Protein AF-A0A1E4RH42-F1 (afdb_monomer)

Organism: NCBI:txid984485

Sequence (750 aa):
MILFRRYRFSLPLAVGLLVLGLIVISQFSGYNQHGLLETFKSAYHQGTGSFMSLSKHQITKNQLIFPYKFPVKKEGLKEYMQKNPKSFNSTELKKPSIVKAKYENINENDVKNNPITDELLKSNFKSHNMSVFHSSKNTNLDLTKCNNIAKTFDQTQINDPVNVQVSLNEMLTKILNQASTDPYLKELSPFFIDELELQLKYNVVDRFWYRLAGSSVWLEQYQVHFMISRILYSPKGTRNSPILSFTYAQIFDKNWKELVNSKLVVPTNNEKSMNDDDNEDSKIFFKTMSFPQVLNIPFWHDYDNIEGKYYGPEDPRLLLTKNSKGYEEPLIIFNAYHRKLSHFDDDVDDHVLMKTEFFRSMFMCWPWQTQSGKENTDGISNAEYDNRIYNKVVELKIKNLPRQKKQKNWTPFISIDQRSKNGFDKTINFIYRWANLEILKCDLIGDTGLCSFTYRLDNNLSPQAQIGPLRGGTQLMNVRSILNSRNDIDLDKIIPPNREVWIGFARAHLDDCGCGNNMYRPNLVIIVKDTVDVEIKELTDKPFKQSKDFYKISHISSSISFDIPIIGWDLMNPKKICVGSNVLIPNGISSWSIESFDQENSKDNWILNDYMTLSLSISDFTVHKIDVKGLLSQILNEKSLFYSPSSNNEKLLNQPTTKVVSDPEKDLSKSLNGYNNDNVVCALEGSTRFCEQYGKDEEKNYEDHSLFYEEELNEELETDIDKYEKQLELLNIEKQVENFPSNNKKKKSK

Nearest PDB structures (foldseek):
  6yfs-assembly1_AA  TM=4.376E-01  e=4.555E-01  Leviviridae sp.
  6yfj-assembly1_AA  TM=3.895E-01  e=1.187E+00  Leviviridae sp.
  6yfb-assembly1_AA  TM=3.091E-01  e=7.655E+00  Leviviridae sp.

pLDDT: mean 82.08, std 18.82, range [26.66, 98.69]

InterPro domains:
  IPR021988 Beta-mannosyltransferase [PF12141] (145-690)

Structure (mmCIF, N/CA/C/O backbone):
data_AF-A0A1E4RH42-F1
#
_entry.id   AF-A0A1E4RH42-F1
#
loop_
_atom_site.group_PDB
_atom_site.id
_atom_site.type_symbol
_atom_site.label_atom_id
_atom_site.label_alt_id
_atom_site.label_comp_id
_atom_site.label_asym_id
_atom_site.label_entity_id
_atom_site.label_seq_id
_atom_site.pdbx_PDB_ins_code
_atom_site.Cartn_x
_atom_site.Cartn_y
_atom_site.Cartn_z
_atom_site.occupancy
_atom_site.B_iso_or_equiv
_atom_site.auth_seq_id
_atom_site.auth_comp_id
_atom_site.auth_asym_id
_atom_site.auth_atom_id
_atom_site.pdbx_PDB_model_num
ATOM 1 N N . MET A 1 1 ? -21.271 -60.096 28.885 1.00 29.30 1 MET A N 1
ATOM 2 C CA . MET A 1 1 ? -21.180 -59.485 30.225 1.00 29.30 1 MET A CA 1
ATOM 3 C C . MET A 1 1 ? -20.702 -58.050 30.027 1.00 29.30 1 MET A C 1
ATOM 5 O O . MET A 1 1 ? -19.559 -57.906 29.634 1.00 29.30 1 MET A O 1
ATOM 9 N N . ILE A 1 2 ? -21.585 -57.052 30.254 1.00 28.62 2 ILE A N 1
ATOM 10 C CA . ILE A 1 2 ? -21.277 -55.616 30.515 1.00 28.62 2 ILE A CA 1
ATOM 11 C C . ILE A 1 2 ? -20.733 -54.811 29.299 1.00 28.62 2 ILE A C 1
ATOM 13 O O . ILE A 1 2 ? -19.771 -55.226 28.683 1.00 28.62 2 ILE A O 1
ATOM 17 N N . LEU A 1 3 ? -21.210 -53.628 28.885 1.00 28.38 3 LEU A N 1
ATOM 18 C CA . LEU A 1 3 ? -22.389 -52.797 29.166 1.00 28.38 3 LEU A CA 1
ATOM 19 C C . LEU A 1 3 ? -22.472 -51.732 28.044 1.00 28.38 3 LEU A C 1
ATOM 21 O O . LEU A 1 3 ? -21.462 -51.146 27.664 1.00 28.38 3 LEU A O 1
ATOM 25 N N . PHE A 1 4 ? -23.682 -51.438 27.571 1.00 30.31 4 PHE A N 1
ATOM 26 C CA . PHE A 1 4 ? -24.021 -50.248 26.783 1.00 30.31 4 PHE A CA 1
ATOM 27 C C . PHE A 1 4 ? -23.728 -48.957 27.571 1.00 30.31 4 PHE A C 1
ATOM 29 O O . PHE A 1 4 ? -24.180 -48.827 28.710 1.00 30.31 4 PHE A O 1
ATOM 36 N N . ARG A 1 5 ? -23.130 -47.931 26.947 1.00 26.66 5 ARG A N 1
ATOM 37 C CA . ARG A 1 5 ? -23.291 -46.543 27.417 1.00 26.66 5 ARG A CA 1
ATOM 38 C C . ARG A 1 5 ? -23.496 -45.566 26.259 1.00 26.66 5 ARG A C 1
ATOM 40 O O . ARG A 1 5 ? -22.656 -45.395 25.388 1.00 26.66 5 ARG A O 1
ATOM 47 N N . ARG A 1 6 ? -24.683 -44.958 26.297 1.00 31.00 6 ARG A N 1
ATOM 48 C CA . ARG A 1 6 ? -25.228 -43.919 25.421 1.00 31.00 6 ARG A CA 1
ATOM 49 C C . ARG A 1 6 ? -24.351 -42.662 25.433 1.00 31.00 6 ARG A C 1
ATOM 51 O O . ARG A 1 6 ? -24.146 -42.099 26.506 1.00 31.00 6 ARG A O 1
ATOM 58 N N . TYR A 1 7 ? -23.992 -42.147 24.259 1.00 30.91 7 TYR A N 1
ATOM 59 C CA . TYR A 1 7 ? -23.709 -40.722 24.079 1.00 30.91 7 TYR A CA 1
ATOM 60 C C . TYR A 1 7 ? -24.998 -40.026 23.633 1.00 30.91 7 TYR A C 1
ATOM 62 O O . TYR A 1 7 ? -25.507 -40.250 22.537 1.00 30.91 7 TYR A O 1
ATOM 70 N N . ARG A 1 8 ? -25.566 -39.211 24.528 1.00 29.80 8 ARG A N 1
ATOM 71 C CA . ARG A 1 8 ? -26.596 -38.227 24.183 1.00 29.80 8 ARG A CA 1
ATOM 72 C C . ARG A 1 8 ? -25.897 -37.092 23.438 1.00 29.80 8 ARG A C 1
ATOM 74 O O . ARG A 1 8 ? -25.190 -36.308 24.063 1.00 29.80 8 ARG A O 1
ATOM 81 N N . PHE A 1 9 ? -26.097 -37.018 22.127 1.00 33.34 9 PHE A N 1
ATOM 82 C CA . PHE A 1 9 ? -25.775 -35.827 21.350 1.00 33.34 9 PHE A CA 1
ATOM 83 C C . PHE A 1 9 ? -26.616 -34.657 21.865 1.00 33.34 9 PHE A C 1
ATOM 85 O O . PHE A 1 9 ? -27.845 -34.727 21.918 1.00 33.34 9 PHE A O 1
ATOM 92 N N . SER A 1 10 ? -25.942 -33.592 22.284 1.00 32.31 10 SER A N 1
ATOM 93 C CA . SER A 1 10 ? -26.569 -32.320 22.588 1.00 32.31 10 SER A CA 1
ATOM 94 C C . SER A 1 10 ? -26.901 -31.628 21.260 1.00 32.31 10 SER A C 1
ATOM 96 O O . SER A 1 10 ? -26.031 -31.242 20.482 1.00 32.31 10 SER A O 1
ATOM 98 N N . LEU A 1 11 ? -28.200 -31.473 21.011 1.00 35.03 11 LEU A N 1
ATOM 99 C CA . LEU A 1 11 ? -28.796 -30.782 19.863 1.00 35.03 11 LEU A CA 1
ATOM 100 C C . LEU A 1 11 ? -28.213 -29.372 19.543 1.00 35.03 11 LEU A C 1
ATOM 102 O O . LEU A 1 11 ? -28.250 -28.999 18.374 1.00 35.03 11 LEU A O 1
ATOM 106 N N . PRO A 1 12 ? -27.612 -28.597 20.480 1.00 37.53 12 PRO A N 1
ATOM 107 C CA . PRO A 1 12 ? -26.986 -27.310 20.150 1.00 37.53 12 PRO A CA 1
ATOM 108 C C . PRO A 1 12 ? -25.688 -27.417 19.331 1.00 37.53 12 PRO A C 1
ATOM 110 O O . PRO A 1 12 ? -25.338 -26.467 18.635 1.00 37.53 12 PRO A O 1
ATOM 113 N N . LEU A 1 13 ? -24.972 -28.551 19.382 1.00 33.78 13 LEU A N 1
ATOM 114 C CA . LEU A 1 13 ? -23.694 -28.722 18.672 1.00 33.78 13 LEU A CA 1
ATOM 115 C C . LEU A 1 13 ? -23.899 -28.913 17.159 1.00 33.78 13 LEU A C 1
ATOM 117 O O . LEU A 1 13 ? -23.107 -28.435 16.351 1.00 33.78 13 LEU A O 1
ATOM 121 N N . ALA A 1 14 ? -24.997 -29.572 16.778 1.00 33.41 14 ALA A N 1
ATOM 122 C CA . ALA A 1 14 ? -25.354 -29.826 15.384 1.00 33.41 14 ALA A CA 1
ATOM 123 C C . ALA A 1 14 ? -25.865 -28.564 14.669 1.00 33.41 14 ALA A C 1
ATOM 125 O O . ALA A 1 14 ? -25.602 -28.384 13.484 1.00 33.41 14 ALA A O 1
ATOM 126 N N . VAL A 1 15 ? -26.537 -27.659 15.392 1.00 40.94 15 VAL A N 1
ATOM 127 C CA . VAL A 1 15 ? -27.036 -26.394 14.826 1.00 40.94 15 VAL A CA 1
ATOM 128 C C . VAL A 1 15 ? -25.885 -25.410 14.575 1.00 40.94 15 VAL A C 1
ATOM 130 O O . VAL A 1 15 ? -25.871 -24.751 13.541 1.00 40.94 15 VAL A O 1
ATOM 133 N N . GLY A 1 16 ? -24.865 -25.372 15.442 1.00 37.72 16 GLY A N 1
ATOM 134 C CA . GLY A 1 16 ? -23.652 -24.573 15.206 1.00 37.72 16 GLY A CA 1
ATOM 135 C C . GLY A 1 16 ? -22.799 -25.072 14.028 1.00 37.72 16 GLY A C 1
ATOM 136 O O . GLY A 1 16 ? -22.280 -24.260 13.265 1.00 37.72 16 GLY A O 1
ATOM 137 N N . LEU A 1 17 ? -22.702 -26.395 13.839 1.00 35.53 17 LEU A N 1
ATOM 138 C CA . LEU A 1 17 ? -21.999 -27.020 12.706 1.00 35.53 17 LEU A CA 1
ATOM 139 C C . LEU A 1 17 ? -22.714 -26.791 11.364 1.00 35.53 17 LEU A C 1
ATOM 141 O O . LEU A 1 17 ? -22.053 -26.564 10.354 1.00 35.53 17 LEU A O 1
ATOM 145 N N . LEU A 1 18 ? -24.051 -26.797 11.357 1.00 33.84 18 LEU A N 1
ATOM 146 C CA . LEU A 1 18 ? -24.849 -26.518 10.160 1.00 33.84 18 LEU A CA 1
ATOM 147 C C . LEU A 1 18 ? -24.766 -25.051 9.731 1.00 33.84 18 LEU A C 1
ATOM 149 O O . LEU A 1 18 ? -24.654 -24.788 8.542 1.00 33.84 18 LEU A O 1
ATOM 153 N N . VAL A 1 19 ? -24.767 -24.098 10.669 1.00 39.12 19 VAL A N 1
ATOM 154 C CA . VAL A 1 19 ? -24.705 -22.664 10.332 1.00 39.12 19 VAL A CA 1
ATOM 155 C C . VAL A 1 19 ? -23.321 -22.267 9.802 1.00 39.12 19 VAL A C 1
ATOM 157 O O . VAL A 1 19 ? -23.244 -21.539 8.819 1.00 39.12 19 VAL A O 1
ATOM 160 N N . LEU A 1 20 ? -22.229 -22.799 10.366 1.00 37.34 20 LEU A N 1
ATOM 161 C CA . LEU A 1 20 ? -20.872 -22.575 9.842 1.00 37.34 20 LEU A CA 1
ATOM 162 C C . LEU A 1 20 ? -20.632 -23.282 8.497 1.00 37.34 20 LEU A C 1
ATOM 164 O O . LEU A 1 20 ? -20.049 -22.681 7.601 1.00 37.34 20 LEU A O 1
ATOM 168 N N . GLY A 1 21 ? -21.120 -24.516 8.324 1.00 34.94 21 GLY A N 1
ATOM 169 C CA . GLY A 1 21 ? -21.019 -25.239 7.050 1.00 34.94 21 GLY A CA 1
ATOM 170 C C . GLY A 1 21 ? -21.856 -24.615 5.926 1.00 34.94 21 GLY A C 1
ATOM 171 O O . GLY A 1 21 ? -21.396 -24.532 4.792 1.00 34.94 21 GLY A O 1
ATOM 172 N N . LEU A 1 22 ? -23.057 -24.108 6.232 1.00 35.12 22 LEU A N 1
ATOM 173 C CA . LEU A 1 22 ? -23.916 -23.431 5.253 1.00 35.12 22 LEU A CA 1
ATOM 174 C C . LEU A 1 22 ? -23.347 -22.082 4.803 1.00 35.12 22 LEU A C 1
ATOM 176 O O . LEU A 1 22 ? -23.507 -21.730 3.637 1.00 35.12 22 LEU A O 1
ATOM 180 N N . ILE A 1 23 ? -22.651 -21.348 5.680 1.00 42.12 23 ILE A N 1
ATOM 181 C CA . ILE A 1 23 ? -21.981 -20.098 5.292 1.00 42.12 23 ILE A CA 1
ATOM 182 C C . ILE A 1 23 ? -20.856 -20.386 4.287 1.00 42.12 23 ILE A C 1
ATOM 184 O O . ILE A 1 23 ? -20.760 -19.671 3.292 1.00 42.12 23 ILE A O 1
ATOM 188 N N . VAL A 1 24 ? -20.089 -21.469 4.476 1.00 39.94 24 VAL A N 1
ATOM 189 C CA . VAL A 1 24 ? -19.055 -21.891 3.513 1.00 39.94 24 VAL A CA 1
ATOM 190 C C . VAL A 1 24 ? -19.671 -22.301 2.171 1.00 39.94 24 VAL A C 1
ATOM 192 O O . VAL A 1 24 ? -19.187 -21.878 1.131 1.00 39.94 24 VAL A O 1
ATOM 195 N N . ILE A 1 25 ? -20.789 -23.035 2.170 1.00 38.06 25 ILE A N 1
ATOM 196 C CA . ILE A 1 25 ? -21.473 -23.447 0.928 1.00 38.06 25 ILE A CA 1
ATOM 197 C C 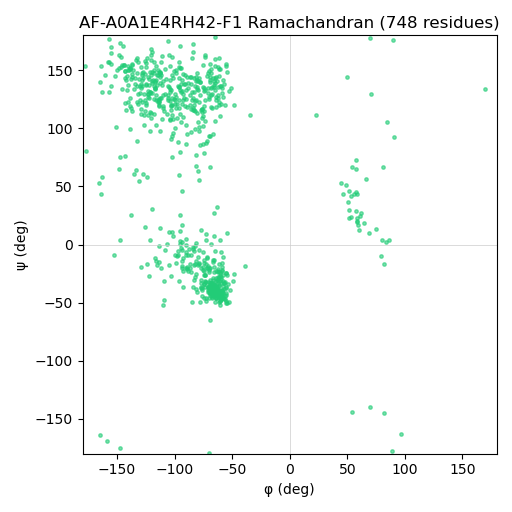. ILE A 1 25 ? -22.110 -22.245 0.199 1.00 38.06 25 ILE A C 1
ATOM 199 O O . ILE A 1 25 ? -22.134 -22.208 -1.031 1.00 38.06 25 ILE A O 1
ATOM 203 N N . SER A 1 26 ? -22.598 -21.232 0.928 1.00 36.53 26 SER A N 1
ATOM 204 C CA . SER A 1 26 ? -23.236 -20.043 0.333 1.00 36.53 26 SER A CA 1
ATOM 205 C C . SER A 1 26 ? -22.271 -19.101 -0.400 1.00 36.53 26 SER A C 1
ATOM 207 O O . SER A 1 26 ? -22.717 -18.326 -1.240 1.00 36.53 26 SER A O 1
ATOM 209 N N . GLN A 1 27 ? -20.963 -19.197 -0.136 1.00 40.00 27 GLN A N 1
ATOM 210 C CA . GLN A 1 27 ? -19.926 -18.396 -0.804 1.00 40.00 27 GLN A CA 1
ATOM 211 C C . GLN A 1 27 ? -19.552 -18.912 -2.207 1.00 40.00 27 GLN A C 1
ATOM 213 O O . GLN A 1 27 ? -18.781 -18.270 -2.913 1.00 40.00 27 GLN A O 1
ATOM 218 N N . PHE A 1 28 ? -20.102 -20.052 -2.645 1.00 46.41 28 PHE A N 1
ATOM 219 C CA . PHE A 1 28 ? -19.679 -20.708 -3.891 1.00 46.41 28 PHE A CA 1
ATOM 220 C C . PHE A 1 28 ? -20.806 -20.993 -4.894 1.00 46.41 28 PHE A C 1
ATOM 222 O O . PHE A 1 28 ? -20.599 -21.725 -5.864 1.00 46.41 28 PHE A O 1
ATOM 229 N N . SER A 1 29 ? -21.992 -20.389 -4.750 1.00 30.72 29 SER A N 1
ATOM 230 C CA . SER A 1 29 ? -23.024 -20.540 -5.782 1.00 30.72 29 SER A CA 1
ATOM 231 C C . SER A 1 29 ? -22.759 -19.629 -6.990 1.00 30.72 29 SER A C 1
ATOM 233 O O . SER A 1 29 ? -23.141 -18.460 -7.003 1.00 30.72 29 SER A O 1
ATOM 235 N N . GLY A 1 30 ? -22.158 -20.210 -8.031 1.00 36.31 30 GLY A N 1
ATOM 236 C CA . GLY A 1 30 ? -22.317 -19.786 -9.424 1.00 36.31 30 GLY A CA 1
ATOM 237 C C . GLY A 1 30 ? -21.468 -18.597 -9.873 1.00 36.31 30 GLY A C 1
ATOM 238 O O . GLY A 1 30 ? -22.016 -17.567 -10.258 1.00 36.31 30 GLY A O 1
ATOM 239 N N . TYR A 1 31 ? -20.142 -18.759 -9.918 1.00 38.66 31 TYR A N 1
ATOM 240 C CA . TYR A 1 31 ? -19.285 -17.894 -10.735 1.00 38.66 31 TYR A CA 1
ATOM 241 C C . TYR A 1 31 ? -18.798 -18.645 -11.976 1.00 38.66 31 TYR A C 1
ATOM 243 O O . TYR A 1 31 ? -18.398 -19.807 -11.910 1.00 38.66 31 TYR A O 1
ATOM 251 N N . ASN A 1 32 ? -18.838 -17.977 -13.126 1.00 41.16 32 ASN A N 1
ATOM 252 C CA . ASN A 1 32 ? -18.455 -18.550 -14.408 1.00 41.16 32 ASN A CA 1
ATOM 253 C C . ASN A 1 32 ? -16.919 -18.653 -14.492 1.00 41.16 32 ASN A C 1
ATOM 255 O O . ASN A 1 32 ? -16.264 -17.736 -14.990 1.00 41.16 32 ASN A O 1
ATOM 259 N N . GLN A 1 33 ? -16.334 -19.752 -13.992 1.00 41.47 33 GLN A N 1
ATOM 260 C CA . GLN A 1 33 ? -14.887 -20.031 -14.063 1.00 41.47 33 GLN A CA 1
ATOM 261 C C . GLN A 1 33 ? -14.328 -19.850 -15.488 1.00 41.47 33 GLN A C 1
ATOM 263 O O . GLN A 1 33 ? -13.201 -19.382 -15.649 1.00 41.47 33 GLN A O 1
ATOM 268 N N . HIS A 1 34 ? -15.137 -20.113 -16.523 1.00 40.34 34 HIS A N 1
ATOM 269 C CA . HIS A 1 34 ? -14.776 -19.857 -17.918 1.00 40.34 34 HIS A CA 1
ATOM 270 C C . HIS A 1 34 ? -14.447 -18.385 -18.205 1.00 40.34 34 HIS A C 1
ATOM 272 O O . HIS A 1 34 ? -13.485 -18.123 -18.913 1.00 40.34 34 HIS A O 1
ATOM 278 N N . GLY A 1 35 ? -15.172 -17.415 -17.639 1.00 42.84 35 GLY A N 1
ATOM 279 C CA . GLY A 1 35 ? -14.913 -15.987 -17.877 1.00 42.84 35 GLY A CA 1
ATOM 280 C C . GLY A 1 35 ? -13.591 -15.502 -17.273 1.00 42.84 35 GLY A C 1
ATOM 281 O O . GLY A 1 35 ? -12.883 -14.705 -17.888 1.00 42.84 35 GLY A O 1
ATOM 282 N N . LEU A 1 36 ? -13.213 -16.022 -16.098 1.00 46.72 36 LEU A N 1
ATOM 283 C CA . LEU A 1 36 ? -11.917 -15.724 -15.479 1.00 46.72 36 LEU A CA 1
ATOM 284 C C . LEU A 1 36 ? -10.773 -16.391 -16.251 1.00 46.72 36 LEU A C 1
ATOM 286 O O . LEU A 1 36 ? -9.745 -15.759 -16.477 1.00 46.72 36 LEU A O 1
ATOM 290 N N . LEU A 1 37 ? -10.974 -17.634 -16.703 1.00 47.12 37 LEU A N 1
ATOM 291 C CA . LEU A 1 37 ? -10.006 -18.354 -17.527 1.00 47.12 37 LEU A CA 1
ATOM 292 C C . LEU A 1 37 ? -9.824 -17.687 -18.899 1.00 47.12 37 LEU A C 1
ATOM 294 O O . LEU A 1 37 ? -8.704 -17.619 -19.376 1.00 47.12 37 LEU A O 1
ATOM 298 N N . GLU A 1 38 ? -10.881 -17.144 -19.510 1.00 45.22 38 GLU A N 1
ATOM 299 C CA . GLU A 1 38 ? -10.803 -16.347 -20.746 1.00 45.22 38 GLU A CA 1
ATOM 300 C C . GLU A 1 38 ? -10.153 -14.976 -20.510 1.00 45.22 38 GLU A C 1
ATOM 302 O O . GLU A 1 38 ? -9.356 -14.527 -21.325 1.00 45.22 38 GLU A O 1
ATOM 307 N N . THR A 1 39 ? -10.398 -14.325 -19.367 1.00 46.59 39 THR A N 1
ATOM 308 C CA . THR A 1 39 ? -9.687 -13.088 -18.983 1.00 46.59 39 THR A CA 1
ATOM 309 C C . THR A 1 39 ? -8.206 -13.365 -18.709 1.00 46.59 39 THR A C 1
ATOM 311 O O . THR A 1 39 ? -7.356 -12.528 -19.000 1.00 46.59 39 THR A O 1
ATOM 314 N N . PHE A 1 40 ? -7.888 -14.548 -18.180 1.00 50.72 40 PHE A N 1
ATOM 315 C CA . PHE A 1 40 ? -6.529 -15.025 -17.958 1.00 50.72 40 PHE A CA 1
ATOM 316 C C . PHE A 1 40 ? -5.840 -15.404 -19.268 1.00 50.72 40 PHE A C 1
ATOM 318 O O . PHE A 1 40 ? -4.756 -14.901 -19.519 1.00 50.72 40 PHE A O 1
ATOM 325 N N . LYS A 1 41 ? -6.482 -16.191 -20.141 1.00 46.84 41 LYS A N 1
ATOM 326 C CA . LYS A 1 41 ? -6.018 -16.456 -21.510 1.00 46.84 41 LYS A CA 1
ATOM 327 C C . LYS A 1 41 ? -5.821 -15.149 -22.262 1.00 46.84 41 LYS A C 1
ATOM 329 O O . LYS A 1 41 ? -4.793 -14.960 -22.882 1.00 46.84 41 LYS A O 1
ATOM 334 N N . SER A 1 42 ? -6.745 -14.199 -22.141 1.00 42.22 42 SER A N 1
ATOM 335 C CA . SER A 1 42 ? -6.601 -12.871 -22.729 1.00 42.22 42 SER A CA 1
ATOM 336 C C . SER A 1 42 ? -5.482 -12.056 -22.087 1.00 42.22 42 SER A C 1
ATOM 338 O O . SER A 1 42 ? -4.950 -11.215 -22.789 1.00 42.22 42 SER A O 1
ATOM 340 N N . ALA A 1 43 ? -5.132 -12.245 -20.810 1.00 40.94 43 ALA A N 1
ATOM 341 C CA . ALA A 1 43 ? -4.004 -11.575 -20.150 1.00 40.94 43 ALA A CA 1
ATOM 342 C C . ALA A 1 43 ? -2.652 -12.255 -20.433 1.00 40.94 43 ALA A C 1
ATOM 344 O O . ALA A 1 43 ? -1.632 -11.581 -20.420 1.00 40.94 43 ALA A O 1
ATOM 345 N N . TYR A 1 44 ? -2.666 -13.562 -20.695 1.00 41.44 44 TYR A N 1
ATOM 346 C CA . TYR A 1 44 ? -1.522 -14.413 -21.027 1.00 41.44 44 TYR A CA 1
ATOM 347 C C . TYR A 1 44 ? -1.231 -14.444 -22.545 1.00 41.44 44 TYR A C 1
ATOM 349 O O . TYR A 1 44 ? -0.109 -14.704 -22.953 1.00 41.44 44 TYR A O 1
ATOM 357 N N . HIS A 1 45 ? -2.229 -14.140 -23.387 1.00 47.44 45 HIS A N 1
ATOM 358 C CA . HIS A 1 45 ? -2.151 -14.109 -24.855 1.00 47.44 45 HIS A CA 1
ATOM 359 C C . HIS A 1 45 ? -2.463 -12.728 -25.448 1.00 47.44 45 HIS A C 1
ATOM 361 O O . HIS A 1 45 ? -2.934 -12.626 -26.584 1.00 47.44 45 HIS A O 1
ATOM 367 N N . GLN A 1 46 ? -2.158 -11.631 -24.739 1.00 43.72 46 GLN A N 1
ATOM 368 C CA . GLN A 1 46 ? -2.232 -10.282 -25.341 1.00 43.72 46 GLN A CA 1
ATOM 369 C C . GLN A 1 46 ? -1.305 -10.117 -26.556 1.00 43.72 46 GLN A C 1
ATOM 371 O O . GLN A 1 46 ? -1.368 -9.103 -27.247 1.00 43.72 46 GLN A O 1
ATOM 376 N N . GLY A 1 47 ? -0.472 -11.119 -26.828 1.00 37.81 47 GLY A N 1
ATOM 377 C CA . GLY A 1 47 ? 0.355 -11.220 -28.009 1.00 37.81 47 GLY A CA 1
ATOM 378 C C . GLY A 1 47 ? -0.304 -11.754 -29.293 1.00 37.81 47 GLY A C 1
ATOM 379 O O . GLY A 1 47 ? 0.167 -11.408 -30.370 1.00 37.81 47 GLY A O 1
ATOM 380 N N . THR A 1 48 ? -1.372 -12.562 -29.245 1.00 35.72 48 THR A N 1
ATOM 381 C CA . THR A 1 48 ? -1.920 -13.209 -30.469 1.00 35.72 48 THR A CA 1
ATOM 382 C C . THR A 1 48 ? -3.217 -12.574 -30.983 1.00 35.72 48 THR A C 1
ATOM 384 O O . THR A 1 48 ? -3.577 -12.723 -32.151 1.00 35.72 48 THR A O 1
ATOM 387 N N . GLY A 1 49 ? -3.911 -11.789 -30.154 1.00 33.56 49 GLY A N 1
ATOM 388 C CA . GLY A 1 49 ? -5.177 -11.144 -30.507 1.00 33.56 49 GLY A CA 1
ATOM 389 C C . GLY A 1 49 ? -5.028 -9.667 -30.865 1.00 33.56 49 GLY A C 1
ATOM 390 O O . GLY A 1 49 ? -5.056 -8.827 -29.976 1.00 33.56 49 GLY A O 1
ATOM 391 N N . SER A 1 50 ? -4.921 -9.362 -32.164 1.00 31.38 50 SER A N 1
ATOM 392 C CA . SER A 1 50 ? -5.086 -8.046 -32.813 1.00 31.38 50 SER A CA 1
ATOM 393 C C . SER A 1 50 ? -4.896 -6.796 -31.929 1.00 31.38 50 SER A C 1
ATOM 395 O O . SER A 1 50 ? -5.776 -6.401 -31.158 1.00 31.38 50 SER A O 1
ATOM 397 N N . PHE A 1 51 ? -3.813 -6.067 -32.213 1.00 35.53 51 PHE A N 1
ATOM 398 C CA . PHE A 1 51 ? -3.510 -4.682 -31.816 1.00 35.53 51 PHE A CA 1
ATOM 399 C C . PHE A 1 51 ? -4.721 -3.706 -31.840 1.00 35.53 51 PHE A C 1
ATOM 401 O O . PHE A 1 51 ? -4.686 -2.654 -31.208 1.00 35.53 51 PHE A O 1
ATOM 408 N N . MET A 1 52 ? -5.821 -4.035 -32.536 1.00 31.56 52 MET A N 1
ATOM 409 C CA . MET A 1 52 ? -7.050 -3.229 -32.593 1.00 31.56 52 MET A CA 1
ATOM 410 C C . MET A 1 52 ? -8.035 -3.400 -31.420 1.00 31.56 52 MET A C 1
ATOM 412 O O . MET A 1 52 ? -8.913 -2.550 -31.268 1.00 31.56 52 MET A O 1
ATOM 416 N N . SER A 1 53 ? -7.960 -4.456 -30.599 1.00 33.72 53 SER A N 1
ATOM 417 C CA . SER A 1 53 ? -8.986 -4.699 -29.558 1.00 33.72 53 SER A CA 1
ATOM 418 C C . SER A 1 53 ? -8.734 -3.924 -28.251 1.00 33.72 53 SER A C 1
ATOM 420 O O . SER A 1 53 ? -9.666 -3.397 -27.637 1.00 33.72 53 SER A O 1
ATOM 422 N N . LEU A 1 54 ? -7.466 -3.766 -27.855 1.00 37.84 54 LEU A N 1
ATOM 423 C CA . LEU A 1 54 ? -7.060 -3.136 -26.586 1.00 37.84 54 LEU A CA 1
ATOM 424 C C . LEU A 1 54 ? -7.115 -1.595 -26.604 1.00 37.84 54 LEU A C 1
ATOM 426 O O . LEU A 1 54 ? -7.209 -0.964 -25.549 1.00 37.84 54 LEU A O 1
ATOM 430 N N . SER A 1 55 ? -7.182 -0.967 -27.784 1.00 40.72 55 SER A N 1
ATOM 431 C CA . SER A 1 55 ? -7.216 0.499 -27.911 1.00 40.72 55 SER A CA 1
ATOM 432 C C . SER A 1 55 ? -8.540 1.145 -27.466 1.00 40.72 55 SER A C 1
ATOM 434 O O . SER A 1 55 ? -8.618 2.370 -27.356 1.00 40.72 55 SER A O 1
ATOM 436 N N . LYS A 1 56 ? -9.607 0.367 -27.222 1.00 43.75 56 LYS A N 1
ATOM 437 C CA . LYS A 1 56 ? -10.940 0.914 -26.889 1.00 43.75 56 LYS A CA 1
ATOM 438 C C . LYS A 1 56 ? -11.055 1.452 -25.454 1.00 43.75 56 LYS A C 1
ATOM 440 O O . LYS A 1 56 ? -11.900 2.313 -25.204 1.00 43.75 56 LYS A O 1
ATOM 445 N N . HIS A 1 57 ? -10.193 1.015 -24.531 1.00 51.81 57 HIS A N 1
ATOM 446 C CA . HIS A 1 57 ? -10.327 1.311 -23.096 1.00 51.81 57 HIS A CA 1
ATOM 447 C C . HIS A 1 57 ? -9.322 2.333 -22.543 1.00 51.81 57 HIS A C 1
ATOM 449 O O . HIS A 1 57 ? -9.421 2.689 -21.377 1.00 51.81 57 HIS A O 1
ATOM 455 N N . GLN A 1 58 ? -8.417 2.899 -23.343 1.00 61.28 58 GLN A N 1
ATOM 456 C CA . GLN A 1 58 ? -7.470 3.923 -22.869 1.00 61.28 58 GLN A CA 1
ATOM 457 C C . GLN A 1 58 ? -7.949 5.346 -23.216 1.00 61.28 58 GLN A C 1
ATOM 459 O O . GLN A 1 58 ? -8.628 5.563 -24.222 1.00 61.28 58 GLN A O 1
ATOM 464 N N . ILE A 1 59 ? -7.641 6.346 -22.378 1.00 60.41 59 ILE A N 1
ATOM 465 C CA . ILE A 1 59 ? -7.761 7.766 -22.753 1.00 60.41 59 ILE A CA 1
ATOM 466 C C . ILE A 1 59 ? -6.369 8.269 -23.124 1.00 60.41 59 ILE A C 1
ATOM 468 O O . ILE A 1 59 ? -5.580 8.641 -22.260 1.00 60.41 59 ILE A O 1
ATOM 472 N N . THR A 1 60 ? -6.078 8.349 -24.417 1.00 65.88 60 THR A N 1
ATOM 473 C CA . THR A 1 60 ? -4.890 9.037 -24.930 1.00 65.88 60 THR A CA 1
ATOM 474 C C . THR A 1 60 ? -5.192 10.523 -25.096 1.00 65.88 60 THR A C 1
ATOM 476 O O . THR A 1 60 ? -5.762 10.971 -26.089 1.00 65.88 60 THR A O 1
ATOM 479 N N . LYS A 1 61 ? -4.809 11.324 -24.097 1.00 70.75 61 LYS A N 1
ATOM 480 C CA . LYS A 1 61 ? -4.853 12.792 -24.170 1.00 70.75 61 LYS A CA 1
ATOM 481 C C . LYS A 1 61 ? -3.519 13.340 -23.686 1.00 70.75 61 LYS A C 1
ATOM 483 O O . LYS A 1 61 ? -3.156 13.119 -22.538 1.00 70.75 61 LYS A O 1
ATOM 488 N N . ASN A 1 62 ? -2.806 14.092 -24.532 1.00 86.19 62 ASN A N 1
ATOM 489 C CA . ASN A 1 62 ? -1.676 14.889 -24.051 1.00 86.19 62 ASN A CA 1
ATOM 490 C C . ASN A 1 62 ? -2.229 16.035 -23.196 1.00 86.19 62 ASN A C 1
ATOM 492 O O . ASN A 1 62 ? -2.628 17.072 -23.726 1.00 86.19 62 ASN A O 1
ATOM 496 N N . GLN A 1 63 ? -2.316 15.823 -21.887 1.00 90.88 63 GLN A N 1
ATOM 497 C CA . GLN A 1 63 ? -2.882 16.778 -20.938 1.00 90.88 63 GLN A CA 1
ATOM 498 C C . GLN A 1 63 ? -1.932 17.036 -19.772 1.00 90.88 63 GLN A C 1
ATOM 500 O O . GLN A 1 63 ? -1.189 16.151 -19.352 1.00 90.88 63 GLN A O 1
ATOM 505 N N . LEU A 1 64 ? -1.980 18.260 -19.252 1.00 93.12 64 LEU A N 1
ATOM 506 C CA . LEU A 1 64 ? -1.248 18.703 -18.073 1.00 93.12 64 LEU A CA 1
ATOM 507 C C . LEU A 1 64 ? -2.258 19.118 -17.003 1.00 93.12 64 LEU A C 1
ATOM 509 O O . LEU A 1 64 ? -2.983 20.099 -17.186 1.00 93.12 64 LEU A O 1
ATOM 513 N N . ILE A 1 65 ? -2.318 18.349 -15.919 1.00 93.62 65 ILE A N 1
ATOM 514 C CA . ILE A 1 65 ? -3.326 18.471 -14.867 1.00 93.62 65 ILE A CA 1
ATOM 515 C C . ILE A 1 65 ? -2.712 19.166 -13.652 1.00 93.62 65 ILE A C 1
ATOM 517 O O . ILE A 1 65 ? -1.810 18.641 -12.998 1.00 93.62 65 ILE A O 1
ATOM 521 N N . PHE A 1 66 ? -3.233 20.348 -13.344 1.00 93.69 66 PHE A N 1
ATOM 522 C CA . PHE A 1 66 ? -2.939 21.096 -12.128 1.00 93.69 66 PHE A CA 1
ATOM 523 C C . PHE A 1 66 ? -3.910 20.700 -11.009 1.00 93.69 66 PHE A C 1
ATOM 525 O O . PHE A 1 66 ? -5.100 20.503 -11.294 1.00 93.69 66 PHE A O 1
ATOM 532 N N . PRO A 1 67 ? -3.454 20.651 -9.744 1.00 92.00 67 PRO A N 1
ATOM 533 C CA . PRO A 1 67 ? -4.330 20.349 -8.621 1.00 92.00 67 PRO A CA 1
ATOM 534 C C . PRO A 1 67 ? -5.398 21.440 -8.433 1.00 92.00 67 PRO A C 1
ATOM 536 O O . PRO A 1 67 ? -5.183 22.608 -8.772 1.00 92.00 67 PRO A O 1
ATOM 539 N N . TYR A 1 68 ? -6.557 21.109 -7.856 1.00 87.38 68 TYR A N 1
ATOM 540 C CA . TYR A 1 68 ? -7.627 22.108 -7.677 1.00 87.38 68 TYR A CA 1
ATOM 541 C C . TYR A 1 68 ? -7.194 23.255 -6.749 1.00 87.38 68 TYR A C 1
ATOM 543 O O . TYR A 1 68 ? -7.458 24.425 -7.033 1.00 87.38 68 TYR A O 1
ATOM 551 N N . LYS A 1 69 ? -6.443 22.927 -5.688 1.00 86.00 69 LYS A N 1
ATOM 552 C CA . LYS A 1 69 ? -5.840 23.861 -4.720 1.00 86.00 69 LYS A CA 1
ATOM 553 C C . LYS A 1 69 ? -4.583 24.565 -5.254 1.00 86.00 69 LYS A C 1
ATOM 555 O O . LYS A 1 69 ? -3.863 25.195 -4.486 1.00 86.00 69 LYS A O 1
ATOM 560 N N . PHE A 1 70 ? -4.304 24.482 -6.559 1.00 88.81 70 PHE A N 1
ATOM 561 C CA . PHE A 1 70 ? -3.161 25.174 -7.149 1.00 88.81 70 PHE A CA 1
ATOM 562 C C . PHE A 1 70 ? -3.277 26.702 -6.963 1.00 88.81 70 PHE A C 1
ATOM 564 O O . PHE A 1 70 ? -4.365 27.237 -7.231 1.00 88.81 70 PHE A O 1
ATOM 571 N N . PRO A 1 71 ? -2.190 27.409 -6.579 1.00 85.81 71 PRO A N 1
ATOM 572 C CA . PRO A 1 71 ? -2.235 28.834 -6.221 1.00 85.81 71 PRO A CA 1
ATOM 573 C C . PRO A 1 71 ? -2.737 29.759 -7.336 1.00 85.81 71 PRO A C 1
ATOM 575 O O . PRO A 1 71 ? -3.306 30.815 -7.072 1.00 85.81 71 PRO A O 1
ATOM 578 N N . VAL A 1 72 ? -2.549 29.364 -8.597 1.00 87.19 72 VAL A N 1
ATOM 579 C CA . VAL A 1 72 ? -2.927 30.164 -9.769 1.00 87.19 72 VAL A CA 1
ATOM 580 C C . VAL A 1 72 ? -4.298 29.733 -10.298 1.00 87.19 72 VAL A C 1
ATOM 582 O O . VAL A 1 72 ? -4.597 28.538 -10.418 1.00 87.19 72 VAL A O 1
ATOM 585 N N . LYS A 1 73 ? -5.163 30.705 -10.620 1.00 86.31 73 LYS A N 1
ATOM 586 C CA . LYS A 1 73 ? -6.464 30.464 -11.274 1.00 86.31 73 LYS A CA 1
ATOM 587 C C . LYS A 1 73 ? -6.280 29.897 -12.687 1.00 86.31 73 LYS A C 1
ATOM 589 O O . LYS A 1 73 ? -5.220 30.048 -13.285 1.00 86.31 73 LYS A O 1
ATOM 594 N N . LYS A 1 74 ? -7.315 29.249 -13.232 1.00 85.56 74 LYS A N 1
ATOM 595 C CA . LYS A 1 74 ? -7.235 28.527 -14.514 1.00 85.56 74 LYS A CA 1
ATOM 596 C C . LYS A 1 74 ? -6.771 29.426 -15.670 1.00 85.56 74 LYS A C 1
ATOM 598 O O . LYS A 1 74 ? -5.990 28.986 -16.508 1.00 85.56 74 LYS A O 1
ATOM 603 N N . GLU A 1 75 ? -7.217 30.676 -15.686 1.00 87.44 75 GLU A N 1
ATOM 604 C CA . GLU A 1 75 ? -6.931 31.669 -16.725 1.00 87.44 75 GLU A CA 1
ATOM 605 C C . GLU A 1 75 ? -5.447 32.076 -16.732 1.00 87.44 75 GLU A C 1
ATOM 607 O O . GLU A 1 75 ? -4.873 32.300 -17.795 1.00 87.44 75 GLU A O 1
ATOM 612 N N . GLY A 1 76 ? -4.805 32.094 -15.558 1.00 89.19 76 GLY A N 1
ATOM 613 C CA . GLY A 1 76 ? -3.402 32.485 -15.381 1.00 89.19 76 GLY A CA 1
ATOM 614 C C . GLY A 1 76 ? -2.386 31.350 -15.546 1.00 89.19 76 GLY A C 1
ATOM 615 O O . GLY A 1 76 ? -1.184 31.597 -15.495 1.00 89.19 76 GLY A O 1
ATOM 616 N N . LEU A 1 77 ? -2.822 30.099 -15.749 1.00 89.94 77 LEU A N 1
ATOM 617 C CA . LEU A 1 77 ? -1.906 28.948 -15.798 1.00 89.94 77 LEU A CA 1
ATOM 618 C C . LEU A 1 77 ? -0.907 29.024 -16.956 1.00 89.94 77 LEU A C 1
ATOM 620 O O . LEU A 1 77 ? 0.254 28.663 -16.786 1.00 89.94 77 LEU A O 1
ATOM 624 N N . LYS A 1 78 ? -1.334 29.522 -18.122 1.00 89.25 78 LYS A N 1
ATOM 625 C CA . LYS A 1 78 ? -0.441 29.686 -19.281 1.00 89.25 78 LYS A CA 1
ATOM 626 C C . LYS A 1 78 ? 0.697 30.659 -18.981 1.00 89.25 78 LYS A C 1
ATOM 628 O O . LYS A 1 78 ? 1.847 30.358 -19.284 1.00 89.25 78 LYS A O 1
ATOM 633 N N . GLU A 1 79 ? 0.374 31.791 -18.362 1.00 89.25 79 GLU A N 1
ATOM 634 C CA . GLU A 1 79 ? 1.359 32.796 -17.960 1.00 89.25 79 GLU A CA 1
ATOM 635 C C . GLU A 1 79 ? 2.300 32.242 -16.882 1.00 89.25 79 GLU A C 1
ATOM 637 O O . GLU A 1 79 ? 3.514 32.406 -16.973 1.00 89.25 79 GLU A O 1
ATOM 642 N N . TYR A 1 80 ? 1.761 31.515 -15.898 1.00 88.50 80 TYR A N 1
ATOM 643 C CA . TYR A 1 80 ? 2.571 30.849 -14.878 1.00 88.50 80 TYR A CA 1
ATOM 644 C C . TYR A 1 80 ? 3.584 29.873 -15.494 1.00 88.50 80 TYR A C 1
ATOM 646 O O . TYR A 1 80 ? 4.758 29.907 -15.136 1.00 88.50 80 TYR A O 1
ATOM 654 N N . MET A 1 81 ? 3.164 29.043 -16.453 1.00 88.25 81 MET A N 1
ATOM 655 C CA . MET A 1 81 ? 4.066 28.115 -17.144 1.00 88.25 81 MET A CA 1
ATOM 656 C C . MET A 1 81 ? 5.164 28.853 -17.921 1.00 88.25 81 MET A C 1
ATOM 658 O O . MET A 1 81 ? 6.322 28.453 -17.864 1.00 88.25 81 MET A O 1
ATOM 662 N N . GLN A 1 82 ? 4.825 29.953 -18.603 1.00 87.31 82 GLN A N 1
ATOM 663 C CA . GLN A 1 82 ? 5.801 30.778 -19.328 1.00 87.31 82 GLN A CA 1
ATOM 664 C C . GLN A 1 82 ? 6.846 31.406 -18.397 1.00 87.31 82 GLN A C 1
ATOM 666 O O . GLN A 1 82 ? 8.010 31.504 -18.773 1.00 87.31 82 GLN A O 1
ATOM 671 N N . LYS A 1 83 ? 6.450 31.790 -17.175 1.00 87.44 83 LYS A N 1
ATOM 672 C CA . LYS A 1 83 ? 7.361 32.327 -16.150 1.00 87.44 83 LYS A CA 1
ATOM 673 C C . LYS A 1 83 ? 8.250 31.264 -15.496 1.00 87.44 83 LYS A C 1
ATOM 675 O O . LYS A 1 83 ? 9.245 31.625 -14.879 1.00 87.44 83 LYS A O 1
ATOM 680 N N . ASN A 1 84 ? 7.927 29.977 -15.642 1.00 85.50 84 ASN A N 1
ATOM 681 C CA . ASN A 1 84 ? 8.655 28.863 -15.025 1.00 85.50 84 ASN A CA 1
ATOM 682 C C . ASN A 1 84 ? 9.133 27.841 -16.083 1.00 85.50 84 ASN A C 1
ATOM 684 O O . ASN A 1 84 ? 8.783 26.660 -16.019 1.00 85.50 84 ASN A O 1
ATOM 688 N N . PRO A 1 85 ? 9.940 28.257 -17.078 1.00 82.31 85 PRO A N 1
ATOM 689 C CA . PRO A 1 85 ? 10.260 27.429 -18.244 1.00 82.31 85 PRO A CA 1
ATOM 690 C C . PRO A 1 85 ? 11.078 26.171 -17.914 1.00 82.31 85 PRO A C 1
ATOM 692 O O . PRO A 1 85 ? 11.005 25.203 -18.664 1.00 82.31 85 PRO A O 1
ATOM 695 N N . LYS A 1 86 ? 11.821 26.160 -16.796 1.00 79.00 86 LYS A N 1
ATOM 696 C CA . LYS A 1 86 ? 12.577 24.983 -16.332 1.00 79.00 86 LYS A CA 1
ATOM 697 C C . LYS A 1 86 ? 11.655 23.830 -15.927 1.00 79.00 86 LYS A C 1
ATOM 699 O O . LYS A 1 86 ? 11.902 22.694 -16.307 1.00 79.00 86 LYS A O 1
ATOM 704 N N . SER A 1 87 ? 10.573 24.134 -15.212 1.00 79.06 87 SER A N 1
ATOM 705 C CA . SER A 1 87 ? 9.600 23.134 -14.754 1.00 79.06 87 SER A CA 1
ATOM 706 C C . SER A 1 87 ? 8.507 22.830 -15.779 1.00 79.06 87 SER A C 1
ATOM 708 O O . SER A 1 87 ? 7.877 21.773 -15.722 1.00 79.06 87 SER A O 1
ATOM 710 N N . PHE A 1 88 ? 8.293 23.730 -16.745 1.00 83.31 88 PHE A N 1
ATOM 711 C CA . PHE A 1 88 ? 7.230 23.633 -17.748 1.00 83.31 88 PHE A CA 1
ATOM 712 C C . PHE A 1 88 ? 7.753 23.855 -19.174 1.00 83.31 88 PHE A C 1
ATOM 714 O O . PHE A 1 88 ? 7.235 24.698 -19.913 1.00 83.31 88 PHE A O 1
ATOM 721 N N . ASN A 1 89 ? 8.768 23.089 -19.587 1.00 78.62 89 ASN A N 1
ATOM 722 C CA . ASN A 1 89 ? 9.339 23.189 -20.930 1.00 78.62 89 ASN A CA 1
ATOM 723 C C . ASN A 1 89 ? 8.284 22.882 -22.013 1.00 78.62 89 ASN A C 1
ATOM 725 O O . ASN A 1 89 ? 7.841 21.748 -22.200 1.00 78.62 89 ASN A O 1
ATOM 729 N N . SER A 1 90 ? 7.882 23.912 -22.761 1.00 70.56 90 SER A N 1
ATOM 730 C CA . SER A 1 90 ? 6.800 23.816 -23.750 1.00 70.56 90 SER A CA 1
ATOM 731 C C . SER A 1 90 ? 7.067 22.827 -24.897 1.00 70.56 90 SER A C 1
ATOM 733 O O . SER A 1 90 ? 6.113 22.243 -25.425 1.00 70.56 90 SER A O 1
ATOM 735 N N . THR A 1 91 ? 8.339 22.596 -25.246 1.00 73.38 91 THR A N 1
ATOM 736 C CA . THR A 1 91 ? 8.758 21.652 -26.292 1.00 73.38 91 THR A CA 1
ATOM 737 C C . THR A 1 91 ? 8.614 20.209 -25.808 1.00 73.38 91 THR A C 1
ATOM 739 O O . THR A 1 91 ? 8.007 19.386 -26.494 1.00 73.38 91 THR A O 1
ATOM 742 N N . GLU A 1 92 ? 9.077 19.914 -24.590 1.00 76.38 92 GLU A N 1
ATOM 743 C CA . GLU A 1 92 ? 8.959 18.587 -23.959 1.00 76.38 92 GLU A CA 1
ATOM 744 C C . GLU A 1 92 ? 7.503 18.212 -23.667 1.00 76.38 92 GLU A C 1
ATOM 746 O O . GLU A 1 92 ? 7.085 17.063 -23.822 1.00 76.38 92 GLU A O 1
ATOM 751 N N . LEU A 1 93 ? 6.690 19.204 -23.301 1.00 80.44 93 LEU A N 1
ATOM 752 C CA . LEU A 1 93 ? 5.274 19.007 -23.017 1.00 80.44 93 LEU A CA 1
ATOM 753 C C . LEU A 1 93 ? 4.426 18.742 -24.278 1.00 80.44 93 LEU A C 1
ATOM 755 O O . LEU A 1 93 ? 3.270 18.333 -24.148 1.00 80.44 93 LEU A O 1
ATOM 759 N N . LYS A 1 94 ? 4.972 18.938 -25.490 1.00 82.94 94 LYS A N 1
ATOM 760 C CA . LYS A 1 94 ? 4.307 18.682 -26.786 1.00 82.94 94 LYS A CA 1
ATOM 761 C C . LYS A 1 94 ? 2.932 19.365 -26.936 1.00 82.94 94 LYS A C 1
ATOM 763 O O . LYS A 1 94 ? 1.993 18.756 -27.442 1.00 82.94 94 LYS A O 1
ATOM 768 N N . LYS A 1 95 ? 2.799 20.626 -26.498 1.00 82.00 95 LYS A N 1
ATOM 769 C CA . LYS A 1 95 ? 1.540 21.418 -26.527 1.00 82.00 95 LYS A CA 1
ATOM 770 C C . LYS A 1 95 ? 0.350 20.701 -25.843 1.00 82.00 95 LYS A C 1
ATOM 772 O O . LYS A 1 95 ? -0.608 20.321 -26.516 1.00 82.00 95 LYS A O 1
ATOM 777 N N . PRO A 1 96 ? 0.388 20.500 -24.515 1.00 86.12 96 PRO A N 1
ATOM 778 C CA . PRO A 1 96 ? -0.643 19.748 -23.812 1.00 86.12 96 PRO A CA 1
ATOM 779 C C . PRO A 1 96 ? -1.939 20.556 -23.656 1.00 86.12 96 PRO A C 1
ATOM 781 O O . PRO A 1 96 ? -1.926 21.786 -23.566 1.00 86.12 96 PRO A O 1
ATOM 784 N N . SER A 1 97 ? -3.064 19.853 -23.523 1.00 88.62 97 SER A N 1
ATOM 785 C CA . SER A 1 97 ? -4.301 20.425 -22.992 1.00 88.62 97 SER A CA 1
ATOM 786 C C . SER A 1 97 ? -4.114 20.759 -21.511 1.00 88.62 97 SER A C 1
ATOM 788 O O . SER A 1 97 ? -3.884 19.866 -20.696 1.00 88.62 97 SER A O 1
ATOM 790 N N . ILE A 1 98 ? -4.225 22.037 -21.148 1.00 88.88 98 ILE A N 1
ATOM 791 C CA . ILE A 1 98 ? -4.080 22.489 -19.760 1.00 88.88 98 ILE A CA 1
ATOM 792 C C . ILE A 1 98 ? -5.410 22.310 -19.032 1.00 88.88 98 ILE A C 1
ATOM 794 O O . ILE A 1 98 ? -6.427 22.911 -19.391 1.00 88.88 98 ILE A O 1
ATOM 798 N N . VAL A 1 99 ? -5.385 21.505 -17.976 1.00 88.69 99 VAL A N 1
ATOM 799 C CA . VAL A 1 99 ? -6.540 21.209 -17.136 1.00 88.69 99 VAL A CA 1
ATOM 800 C C . VAL A 1 99 ? -6.205 21.626 -15.712 1.00 88.69 99 VAL A C 1
ATOM 802 O O . VAL A 1 99 ? -5.167 21.258 -15.178 1.00 88.69 99 VAL A O 1
ATOM 805 N N . LYS A 1 100 ? -7.093 22.389 -15.078 1.00 87.31 100 LYS A N 1
ATOM 806 C CA . LYS A 1 100 ? -7.112 22.511 -13.619 1.00 87.31 100 LYS A CA 1
ATOM 807 C C . LYS A 1 100 ? -8.204 21.580 -13.124 1.00 87.31 100 LYS A C 1
ATOM 809 O O . LYS A 1 100 ? -9.333 21.706 -13.610 1.00 87.31 100 LYS A O 1
ATOM 814 N N . ALA A 1 101 ? -7.867 20.654 -12.228 1.00 83.38 101 ALA A N 1
ATOM 815 C CA . ALA A 1 101 ? -8.862 19.795 -11.601 1.00 83.38 101 ALA A CA 1
ATOM 816 C C . ALA A 1 101 ? -9.960 20.679 -10.992 1.00 83.38 101 ALA A C 1
ATOM 818 O O . ALA A 1 101 ? -9.676 21.710 -10.373 1.00 83.38 101 ALA A O 1
ATOM 819 N N . LYS A 1 102 ? -11.217 20.334 -11.265 1.00 74.19 102 LYS A N 1
ATOM 820 C CA . LYS A 1 102 ? -12.367 21.078 -10.759 1.00 74.19 102 LYS A CA 1
ATOM 821 C C . LYS A 1 102 ? -12.828 20.438 -9.459 1.00 74.19 102 LYS A C 1
ATOM 823 O O . LYS A 1 102 ? -12.840 19.220 -9.357 1.00 74.19 102 LYS A O 1
ATOM 828 N N . TYR A 1 103 ? -13.232 21.284 -8.522 1.00 59.59 103 TYR A N 1
ATOM 829 C CA . TYR A 1 103 ? -14.084 20.883 -7.415 1.00 59.59 103 TYR A CA 1
ATOM 830 C C . TYR A 1 103 ? -15.523 20.942 -7.944 1.00 59.59 103 TYR A C 1
ATOM 832 O O . TYR A 1 103 ? -15.964 22.013 -8.377 1.00 59.59 103 TYR A O 1
ATOM 840 N N . GLU A 1 104 ? -16.227 19.813 -8.018 1.00 53.25 104 GLU A N 1
ATOM 841 C CA . GLU A 1 104 ? -17.644 19.811 -8.399 1.00 53.25 104 GLU A CA 1
ATOM 842 C C . GLU A 1 104 ? -18.457 20.371 -7.221 1.00 53.25 104 GLU A C 1
ATOM 844 O O . GLU A 1 104 ? -18.884 19.639 -6.338 1.00 53.25 104 GLU A O 1
ATOM 849 N N . ASN A 1 105 ? -18.625 21.699 -7.167 1.00 41.03 105 ASN A N 1
ATOM 850 C CA . ASN A 1 105 ? -19.577 22.349 -6.261 1.00 41.03 105 ASN A CA 1
ATOM 851 C C . ASN A 1 105 ? -21.000 22.049 -6.748 1.00 41.03 105 ASN A C 1
ATOM 853 O O . ASN A 1 105 ? -21.536 22.766 -7.594 1.00 41.03 105 ASN A O 1
ATOM 857 N N . ILE A 1 106 ? -21.607 20.997 -6.215 1.00 40.22 106 ILE A N 1
ATOM 858 C CA . ILE A 1 106 ? -23.049 20.767 -6.274 1.00 40.22 106 ILE A CA 1
ATOM 859 C C . ILE A 1 106 ? -23.494 20.811 -4.816 1.00 40.22 106 ILE A C 1
ATOM 861 O O . ILE A 1 106 ? -23.207 19.865 -4.118 1.00 40.22 106 ILE A O 1
ATOM 865 N N . ASN A 1 107 ? -24.111 21.918 -4.376 1.00 40.34 107 ASN A N 1
ATOM 866 C CA . ASN A 1 107 ? -24.621 22.201 -3.019 1.00 40.34 107 ASN A CA 1
ATOM 867 C C . ASN A 1 107 ? -23.652 21.958 -1.834 1.00 40.34 107 ASN A C 1
ATOM 869 O O . ASN A 1 107 ? -22.894 21.003 -1.786 1.00 40.34 107 ASN A O 1
ATOM 873 N N . GLU A 1 108 ? -23.716 22.791 -0.792 1.00 42.00 108 GLU A N 1
ATOM 874 C CA . GLU A 1 108 ? -22.897 22.609 0.429 1.00 42.00 108 GLU A CA 1
ATOM 875 C C . GLU A 1 108 ? -23.114 21.248 1.135 1.00 42.00 108 GLU A C 1
ATOM 877 O O . GLU A 1 108 ? -22.305 20.864 1.977 1.00 42.00 108 GLU A O 1
ATOM 882 N N . ASN A 1 109 ? -24.144 20.490 0.734 1.00 43.31 109 ASN A N 1
ATOM 883 C CA . ASN A 1 109 ? -24.518 19.187 1.284 1.00 43.31 109 ASN A CA 1
ATOM 884 C C . ASN A 1 109 ? -24.226 17.981 0.356 1.00 43.31 109 ASN A C 1
ATOM 886 O O . ASN A 1 109 ? -24.441 16.848 0.783 1.00 43.31 109 ASN A O 1
ATOM 890 N N . ASP A 1 110 ? -23.751 18.180 -0.885 1.00 43.31 110 ASP A N 1
ATOM 891 C CA . ASP A 1 110 ? -23.566 17.102 -1.877 1.00 43.31 110 ASP A CA 1
ATOM 892 C C . ASP A 1 110 ? -22.067 16.864 -2.171 1.00 43.31 110 ASP A C 1
ATOM 894 O O . ASP A 1 110 ? -21.400 17.548 -2.950 1.00 43.31 110 ASP A O 1
ATOM 898 N N . VAL A 1 111 ? -21.505 15.855 -1.504 1.00 50.38 111 VAL A N 1
ATOM 899 C CA . VAL A 1 111 ? -20.083 15.483 -1.561 1.00 50.38 111 VAL A CA 1
ATOM 900 C C . VAL A 1 111 ? -19.785 14.716 -2.857 1.00 50.38 111 VAL A C 1
ATOM 902 O O . VAL A 1 111 ? -19.790 13.489 -2.878 1.00 50.38 111 VAL A O 1
ATOM 905 N N . LYS A 1 112 ? -19.513 15.430 -3.959 1.00 50.56 112 LYS A N 1
ATOM 906 C CA . LYS A 1 112 ? -19.180 14.837 -5.279 1.00 50.56 112 LYS A CA 1
ATOM 907 C C . LYS A 1 112 ? -17.693 14.834 -5.661 1.00 50.56 112 LYS A C 1
ATOM 909 O O . LYS A 1 112 ? -17.352 14.491 -6.785 1.00 50.56 112 LYS A O 1
ATOM 914 N N . ASN A 1 113 ? -16.785 15.146 -4.732 1.00 57.88 113 ASN A N 1
ATOM 915 C CA . ASN A 1 113 ? -15.328 15.029 -4.960 1.00 57.88 113 ASN A CA 1
ATOM 916 C C . ASN A 1 113 ? -14.748 13.694 -4.462 1.00 57.88 113 ASN A C 1
ATOM 918 O O . ASN A 1 113 ? -13.566 13.603 -4.115 1.00 57.88 113 ASN A O 1
ATOM 922 N N . ASN A 1 114 ? -15.595 12.669 -4.408 1.00 73.31 114 ASN A N 1
ATOM 923 C CA . ASN A 1 114 ? -15.231 11.311 -4.042 1.00 73.31 114 ASN A CA 1
ATOM 924 C C . ASN A 1 114 ? -15.124 10.433 -5.314 1.00 73.31 114 ASN A C 1
ATOM 926 O O . ASN A 1 114 ? -15.624 10.801 -6.377 1.00 73.31 114 ASN A O 1
ATOM 930 N N . PRO A 1 115 ? -14.454 9.276 -5.242 1.00 83.94 115 PRO A N 1
ATOM 931 C CA . PRO A 1 115 ? -14.347 8.335 -6.358 1.00 83.94 115 PRO A CA 1
ATOM 932 C C . PRO A 1 115 ? -15.647 7.569 -6.669 1.00 83.94 115 PRO A C 1
ATOM 934 O O . PRO A 1 115 ? -15.611 6.631 -7.462 1.00 83.94 115 PRO A O 1
ATOM 937 N N . ILE A 1 116 ? -16.794 7.918 -6.067 1.00 86.75 116 ILE A N 1
ATOM 938 C CA . ILE A 1 116 ? -18.063 7.225 -6.328 1.00 86.75 116 ILE A CA 1
ATOM 939 C C . ILE A 1 116 ? -18.587 7.636 -7.710 1.00 86.75 116 ILE A C 1
ATOM 941 O O . ILE A 1 116 ? -18.649 8.817 -8.057 1.00 86.75 116 ILE A O 1
ATOM 945 N N . THR A 1 117 ? -18.977 6.648 -8.513 1.00 87.50 117 THR A N 1
ATOM 946 C CA . THR A 1 117 ? -19.502 6.846 -9.869 1.00 87.50 117 THR A CA 1
ATOM 947 C C . THR A 1 117 ? -20.939 6.345 -9.982 1.00 87.50 117 THR A C 1
ATOM 949 O O . THR A 1 117 ? -21.358 5.456 -9.242 1.00 87.50 117 THR A O 1
ATOM 952 N N . ASP A 1 118 ? -21.695 6.864 -10.955 1.00 86.06 118 ASP A N 1
ATOM 953 C CA . ASP A 1 118 ? -23.050 6.369 -11.249 1.00 86.06 118 ASP A CA 1
ATOM 954 C C . ASP A 1 118 ? -23.054 4.878 -11.626 1.00 86.06 118 ASP A C 1
ATOM 956 O O . ASP A 1 118 ? -24.038 4.179 -11.391 1.00 86.06 118 ASP A O 1
ATOM 960 N N . GLU A 1 119 ? -21.964 4.393 -12.226 1.00 86.94 119 GLU A N 1
ATOM 961 C CA . GLU A 1 119 ? -21.767 2.981 -12.555 1.00 86.94 119 GLU A CA 1
ATOM 962 C C . GLU A 1 119 ? -21.609 2.133 -11.290 1.00 86.94 119 GLU A C 1
ATOM 964 O O . GLU A 1 119 ? -22.287 1.116 -11.151 1.00 86.94 119 GLU A O 1
ATOM 969 N N . LEU A 1 120 ? -20.797 2.587 -10.328 1.00 89.44 120 LEU A N 1
ATOM 970 C CA . LEU A 1 120 ? -20.636 1.918 -9.037 1.00 89.44 120 LEU A CA 1
ATOM 971 C C . LEU A 1 120 ? -21.970 1.835 -8.283 1.00 89.44 120 LEU A C 1
ATOM 973 O O . LEU A 1 120 ? -22.322 0.772 -7.778 1.00 89.44 120 LEU A O 1
ATOM 977 N N . LEU A 1 121 ? -22.748 2.921 -8.264 1.00 89.44 121 LEU A N 1
ATOM 978 C CA . LEU A 1 121 ? -24.054 2.963 -7.594 1.00 89.44 121 LEU A CA 1
ATOM 979 C C . LEU A 1 121 ? -25.088 2.008 -8.211 1.00 89.44 121 LEU A C 1
ATOM 981 O O . LEU A 1 121 ? -25.980 1.537 -7.508 1.00 89.44 121 LEU A O 1
ATOM 985 N N . LYS A 1 122 ? -24.975 1.719 -9.512 1.00 89.81 122 LYS A N 1
ATOM 986 C CA . LYS A 1 122 ? -25.857 0.794 -10.248 1.00 89.81 122 LYS A CA 1
ATOM 987 C C . LYS A 1 122 ? -25.320 -0.637 -10.310 1.00 89.81 122 LYS A C 1
ATOM 989 O O . LYS A 1 122 ? -25.992 -1.503 -10.870 1.00 89.81 122 LYS A O 1
ATOM 994 N N . SER A 1 123 ? -24.116 -0.881 -9.796 1.00 89.75 123 SER A N 1
ATOM 995 C CA . SER A 1 123 ? -23.475 -2.192 -9.868 1.00 89.75 123 SER A CA 1
ATOM 996 C C . SER A 1 123 ? -24.175 -3.232 -8.985 1.00 89.75 123 SER A C 1
ATOM 998 O O . SER A 1 123 ? -24.875 -2.903 -8.023 1.00 89.75 123 SER A O 1
ATOM 1000 N N . ASN A 1 124 ? -24.021 -4.508 -9.346 1.00 92.38 124 ASN A N 1
ATOM 1001 C CA . ASN A 1 124 ? -24.728 -5.607 -8.701 1.00 92.38 124 ASN A CA 1
ATOM 1002 C C . ASN A 1 124 ? -23.941 -6.147 -7.500 1.00 92.38 124 ASN A C 1
ATOM 1004 O O . ASN A 1 124 ? -23.076 -7.008 -7.646 1.00 92.38 124 ASN A O 1
ATOM 1008 N N . PHE A 1 125 ? -24.272 -5.657 -6.310 1.00 95.62 125 PHE A N 1
ATOM 1009 C CA . PHE A 1 125 ? -23.676 -6.123 -5.064 1.00 95.62 125 PHE A CA 1
ATOM 1010 C C . PHE A 1 125 ? -24.364 -7.390 -4.538 1.00 95.62 125 PHE A C 1
ATOM 1012 O O . PHE A 1 125 ? -25.586 -7.446 -4.402 1.00 95.62 125 PHE A O 1
ATOM 1019 N N . LYS A 1 126 ? -23.560 -8.393 -4.183 1.00 96.12 126 LYS A N 1
ATOM 1020 C CA . LYS A 1 126 ? -23.982 -9.662 -3.577 1.00 96.12 126 LYS A CA 1
ATOM 1021 C C . LYS A 1 126 ? -23.587 -9.675 -2.104 1.00 96.12 126 LYS A C 1
ATOM 1023 O O . LYS A 1 126 ? -22.531 -9.163 -1.745 1.00 96.12 126 LYS A O 1
ATOM 1028 N N . SER A 1 127 ? -24.432 -10.237 -1.242 1.00 96.81 127 SER A N 1
ATOM 1029 C CA . SER A 1 127 ? -24.111 -10.382 0.185 1.00 96.81 127 SER A CA 1
ATOM 1030 C C . SER A 1 127 ? -22.884 -11.275 0.366 1.00 96.81 127 SER A C 1
ATOM 1032 O O . SER A 1 127 ? -22.781 -12.311 -0.285 1.00 96.81 127 SER A O 1
ATOM 1034 N N . HIS A 1 128 ? -21.969 -10.864 1.242 1.00 96.06 128 HIS A N 1
ATOM 1035 C CA . HIS A 1 128 ? -20.748 -11.600 1.534 1.00 96.06 128 HIS A CA 1
ATOM 1036 C C . HIS A 1 128 ? -20.482 -11.615 3.038 1.00 96.06 128 HIS A C 1
ATOM 1038 O O . HIS A 1 128 ? -20.199 -10.584 3.654 1.00 96.06 128 HIS A O 1
ATOM 1044 N N . ASN A 1 129 ? -20.547 -12.810 3.619 1.00 95.94 129 ASN A N 1
ATOM 1045 C CA . ASN A 1 129 ? -20.397 -12.998 5.055 1.00 95.94 129 ASN A CA 1
ATOM 1046 C C . ASN A 1 129 ? -18.928 -13.179 5.444 1.00 95.94 129 ASN A C 1
ATOM 1048 O O . ASN A 1 129 ? -18.202 -13.938 4.808 1.00 95.94 129 ASN A O 1
ATOM 1052 N N . MET A 1 130 ? -18.505 -12.564 6.547 1.00 96.31 130 MET A N 1
ATOM 1053 C CA . MET A 1 130 ? -17.165 -12.751 7.112 1.00 96.31 130 MET A CA 1
ATOM 1054 C C . MET A 1 130 ? -17.244 -13.274 8.546 1.00 96.31 130 MET A C 1
ATOM 1056 O O . MET A 1 130 ? -17.951 -12.718 9.385 1.00 96.31 130 MET A O 1
ATOM 1060 N N . SER A 1 131 ? -16.482 -14.325 8.856 1.00 97.56 131 SER A N 1
ATOM 1061 C CA . SER A 1 131 ? -16.332 -14.813 10.233 1.00 97.56 131 SER A CA 1
ATOM 1062 C C . SER A 1 131 ? -15.287 -13.975 10.963 1.00 97.56 131 SER A C 1
ATOM 1064 O O . SER A 1 131 ? -14.115 -13.991 10.592 1.00 97.56 131 SER A O 1
ATOM 1066 N N . VAL A 1 132 ? -15.706 -13.238 11.990 1.00 98.19 132 VAL A N 1
ATOM 1067 C CA . VAL A 1 132 ? -14.903 -12.253 12.727 1.00 98.19 132 VAL A CA 1
ATOM 1068 C C . VAL A 1 132 ? -14.794 -12.636 14.198 1.00 98.19 132 VAL A C 1
ATOM 1070 O O . VAL A 1 132 ? -15.769 -13.039 14.821 1.00 98.19 132 VAL A O 1
ATOM 1073 N N . PHE A 1 133 ? -13.610 -12.473 14.780 1.00 98.06 133 PHE A N 1
ATOM 1074 C CA . PHE A 1 133 ? -13.330 -12.754 16.184 1.00 98.06 133 PHE A CA 1
ATOM 1075 C C . PHE A 1 133 ? -12.999 -11.456 16.921 1.00 98.06 133 PHE A C 1
ATOM 1077 O O . PHE A 1 133 ? -12.044 -10.756 16.572 1.00 98.06 133 PHE A O 1
ATOM 1084 N N . HIS A 1 134 ? -13.792 -11.122 17.937 1.00 95.81 134 HIS A N 1
ATOM 1085 C CA . HIS A 1 134 ? -13.668 -9.874 18.687 1.00 95.81 134 HIS A CA 1
ATOM 1086 C C . HIS A 1 134 ? -12.842 -10.039 19.970 1.00 95.81 134 HIS A C 1
ATOM 1088 O O . HIS A 1 134 ? -12.795 -11.104 20.580 1.00 95.81 134 HIS A O 1
ATOM 1094 N N . SER A 1 135 ? -12.273 -8.952 20.475 1.00 93.50 135 SER A N 1
ATOM 1095 C CA . SER A 1 135 ? -11.387 -8.965 21.643 1.00 93.50 135 SER A CA 1
ATOM 1096 C C . SER A 1 135 ? -12.094 -8.654 22.975 1.00 93.50 135 SER A C 1
ATOM 1098 O O . SER A 1 135 ? -11.437 -8.347 23.966 1.00 93.50 135 SER A O 1
ATOM 1100 N N . SER A 1 136 ? -13.432 -8.630 23.022 1.00 89.06 136 SER A N 1
ATOM 1101 C CA . SER A 1 136 ? -14.180 -8.171 24.209 1.00 89.06 136 SER A CA 1
ATOM 1102 C C . SER A 1 136 ? -14.188 -9.160 25.385 1.00 89.06 136 SER A C 1
ATOM 1104 O O . SER A 1 136 ? -14.547 -8.778 26.499 1.00 89.06 136 SER A O 1
ATOM 1106 N N . LYS A 1 137 ? -13.778 -10.415 25.161 1.00 89.88 137 LYS A N 1
ATOM 1107 C CA . LYS A 1 137 ? -13.645 -11.470 26.176 1.00 89.88 137 LYS A CA 1
ATOM 1108 C C . LYS A 1 137 ? -12.364 -12.263 25.936 1.00 89.88 137 LYS A C 1
ATOM 1110 O O . LYS A 1 137 ? -11.966 -12.429 24.787 1.00 89.88 137 LYS A O 1
ATOM 1115 N N . ASN A 1 138 ? -11.793 -12.809 27.007 1.00 89.75 138 ASN A N 1
ATOM 1116 C CA . ASN A 1 138 ? -10.605 -13.652 26.928 1.00 89.75 138 ASN A CA 1
ATOM 1117 C C . ASN A 1 138 ? -10.986 -15.138 26.886 1.00 89.75 138 ASN A C 1
ATOM 1119 O O . ASN A 1 138 ? -11.813 -15.608 27.672 1.00 89.75 138 ASN A O 1
ATOM 1123 N N . THR A 1 139 ? -10.377 -15.875 25.964 1.00 91.44 139 THR A N 1
ATOM 1124 C CA . THR A 1 139 ? -10.429 -17.337 25.878 1.00 91.44 139 THR A CA 1
ATOM 1125 C C . THR A 1 139 ? -9.251 -17.991 26.595 1.00 91.44 139 THR A C 1
ATOM 1127 O O . THR A 1 139 ? -9.329 -19.186 26.885 1.00 91.44 139 THR A O 1
ATOM 1130 N N . ASN A 1 140 ? -8.210 -17.220 26.937 1.00 91.06 140 ASN A N 1
ATOM 1131 C CA . ASN A 1 140 ? -6.952 -17.708 27.507 1.00 91.06 140 ASN A CA 1
ATOM 1132 C C . ASN A 1 140 ? -6.275 -18.729 26.581 1.00 91.06 140 ASN A C 1
ATOM 1134 O O . ASN A 1 140 ? -5.854 -19.795 27.028 1.00 91.06 140 ASN A O 1
ATOM 1138 N N . LEU A 1 141 ? -6.232 -18.416 25.283 1.00 90.94 141 LEU A N 1
ATOM 1139 C CA . LEU A 1 141 ? -5.671 -19.238 24.205 1.00 90.94 141 LEU A CA 1
ATOM 1140 C C . LEU A 1 141 ? -6.336 -20.617 24.026 1.00 90.94 141 LEU A C 1
ATOM 1142 O O . LEU A 1 141 ? -5.831 -21.465 23.294 1.00 90.94 141 LEU A O 1
ATOM 1146 N N . ASP A 1 142 ? -7.489 -20.848 24.656 1.00 93.44 142 ASP A N 1
ATOM 1147 C CA . ASP A 1 142 ? -8.262 -22.076 24.501 1.00 93.44 142 ASP A CA 1
ATOM 1148 C C . ASP A 1 142 ? -9.083 -22.037 23.203 1.00 93.44 142 ASP A C 1
ATOM 1150 O O . ASP A 1 142 ? -10.120 -21.367 23.118 1.00 93.44 142 ASP A O 1
ATOM 1154 N N . LEU A 1 143 ? -8.632 -22.790 22.195 1.00 94.00 143 LEU A N 1
ATOM 1155 C CA . LEU A 1 143 ? -9.272 -22.868 20.878 1.00 94.00 143 LEU A CA 1
ATOM 1156 C C . LEU A 1 143 ? -10.718 -23.388 20.938 1.00 94.00 143 LEU A C 1
ATOM 1158 O O . LEU A 1 143 ? -11.537 -23.052 20.081 1.00 94.00 143 LEU A O 1
ATOM 1162 N N . THR A 1 144 ? -11.085 -24.152 21.974 1.00 94.19 144 THR A N 1
ATOM 1163 C CA . THR A 1 144 ? -12.465 -24.641 22.141 1.00 94.19 144 THR A CA 1
ATOM 1164 C C . THR A 1 144 ? -13.444 -23.514 22.475 1.00 94.19 144 THR A C 1
ATOM 1166 O O . THR A 1 144 ? -14.649 -23.633 22.244 1.00 94.19 144 THR A O 1
ATOM 1169 N N . LYS A 1 145 ? -12.931 -22.381 22.970 1.00 95.75 145 LYS A N 1
ATOM 1170 C CA . LYS A 1 145 ? -13.710 -21.201 23.356 1.00 95.75 145 LYS A CA 1
ATOM 1171 C C . LYS A 1 145 ? -13.800 -20.146 22.256 1.00 95.75 145 LYS A C 1
ATOM 1173 O O . LYS A 1 145 ? -14.432 -19.119 22.490 1.00 95.75 145 LYS A O 1
ATOM 1178 N N . CYS A 1 146 ? -13.245 -20.380 21.064 1.00 95.69 146 CYS A N 1
ATOM 1179 C CA . CYS A 1 146 ? -13.283 -19.405 19.967 1.00 95.69 146 CYS A CA 1
ATOM 1180 C C . CYS A 1 146 ? -14.705 -18.974 19.579 1.00 95.69 146 CYS A C 1
ATOM 1182 O O . CYS A 1 146 ? -14.931 -17.805 19.282 1.00 95.69 146 CYS A O 1
ATOM 1184 N N . ASN A 1 147 ? -15.690 -19.871 19.685 1.00 95.75 147 ASN A N 1
ATOM 1185 C CA . ASN A 1 147 ? -17.096 -19.543 19.422 1.00 95.75 147 ASN A CA 1
ATOM 1186 C C . ASN A 1 147 ? -17.661 -18.475 20.378 1.00 95.75 147 ASN A C 1
ATOM 1188 O O . ASN A 1 147 ? -18.602 -17.777 20.019 1.00 95.75 147 ASN A O 1
ATOM 1192 N N . ASN A 1 148 ? -17.084 -18.300 21.573 1.00 95.44 148 ASN A N 1
ATOM 1193 C CA . ASN A 1 148 ? -17.537 -17.298 22.547 1.00 95.44 148 ASN A CA 1
ATOM 1194 C C . ASN A 1 148 ? -17.191 -15.860 22.142 1.00 95.44 148 ASN A C 1
ATOM 1196 O O . ASN A 1 148 ? -17.725 -14.915 22.731 1.00 95.44 148 ASN A O 1
ATOM 1200 N N . ILE A 1 149 ? -16.257 -15.715 21.201 1.00 95.56 149 ILE A N 1
ATOM 1201 C CA . ILE A 1 149 ? -15.790 -14.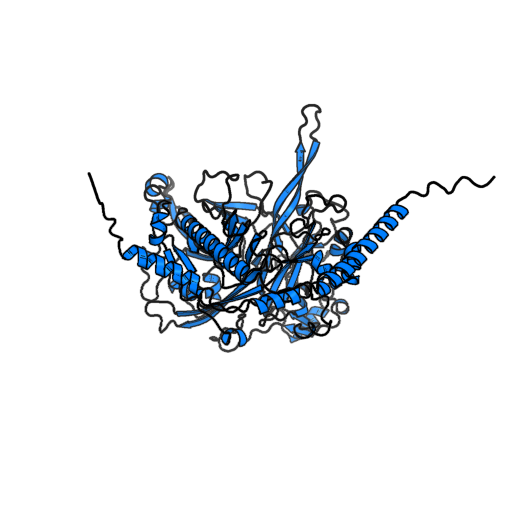437 20.665 1.00 95.56 149 ILE A CA 1
ATOM 1202 C C . ILE A 1 149 ? -15.991 -14.324 19.151 1.00 95.56 149 ILE A C 1
ATOM 1204 O O . ILE A 1 149 ? -15.569 -13.335 18.556 1.00 95.56 149 ILE A O 1
ATOM 1208 N N . ALA A 1 150 ? -16.613 -15.330 18.535 1.00 97.06 150 ALA A N 1
ATOM 1209 C CA . ALA A 1 150 ? -16.944 -15.344 17.122 1.00 97.06 150 ALA A CA 1
ATOM 1210 C C . ALA A 1 150 ? -18.222 -14.538 16.860 1.00 97.06 150 ALA A C 1
ATOM 1212 O O . ALA A 1 150 ? -19.190 -14.587 17.620 1.00 97.06 150 ALA A O 1
ATOM 1213 N N . LYS A 1 151 ? -18.228 -13.825 15.742 1.00 96.38 151 LYS A N 1
ATOM 1214 C CA . LYS A 1 151 ? -19.341 -13.047 15.212 1.00 96.38 151 LYS A CA 1
ATOM 1215 C C . LYS A 1 151 ? -19.332 -13.180 13.693 1.00 96.38 151 LYS A C 1
ATOM 1217 O O . LYS A 1 151 ? -18.273 -13.327 13.091 1.00 96.38 151 LYS A O 1
ATOM 1222 N N . THR A 1 152 ? -20.502 -13.119 13.071 1.00 96.62 152 THR A N 1
ATOM 1223 C CA . THR A 1 152 ? -20.593 -13.029 11.609 1.00 96.62 152 THR A CA 1
ATOM 1224 C C . THR A 1 152 ? -20.838 -11.580 11.226 1.00 96.62 152 THR A C 1
ATOM 1226 O O . THR A 1 152 ? -21.717 -10.934 11.794 1.00 96.62 152 THR A O 1
ATOM 1229 N N . PHE A 1 153 ? -20.037 -11.072 10.298 1.00 96.81 153 PHE A N 1
ATOM 1230 C CA . PHE A 1 153 ? -20.314 -9.831 9.594 1.00 96.81 153 PHE A CA 1
ATOM 1231 C C . PHE A 1 153 ? -21.112 -10.170 8.337 1.00 96.81 153 PHE A C 1
ATOM 1233 O O . PHE A 1 153 ? -20.549 -10.706 7.391 1.00 96.81 153 PHE A O 1
ATOM 1240 N N . ASP A 1 154 ? -22.419 -9.928 8.371 1.00 95.06 154 ASP A N 1
ATOM 1241 C CA . ASP A 1 154 ? -23.428 -10.340 7.384 1.00 95.06 154 ASP A CA 1
ATOM 1242 C C . ASP A 1 154 ? -24.081 -9.181 6.604 1.00 95.06 154 ASP A C 1
ATOM 1244 O O . ASP A 1 154 ? -24.919 -9.399 5.731 1.00 95.06 154 ASP A O 1
ATOM 1248 N N . GLN A 1 155 ? -23.702 -7.934 6.896 1.00 93.06 155 GLN A N 1
ATOM 1249 C CA . GLN A 1 155 ? -24.234 -6.739 6.225 1.00 93.06 155 GLN A CA 1
ATOM 1250 C C . GLN A 1 155 ? -23.318 -6.249 5.102 1.00 93.06 155 GLN A C 1
ATOM 1252 O O . GLN A 1 155 ? -23.661 -5.315 4.378 1.00 93.06 155 GLN A O 1
ATOM 1257 N N . THR A 1 156 ? -22.149 -6.874 4.955 1.00 95.81 156 THR A N 1
ATOM 1258 C CA . THR A 1 156 ? -21.207 -6.534 3.897 1.00 95.81 156 THR A CA 1
ATOM 1259 C C . THR A 1 156 ? -21.665 -7.137 2.575 1.00 95.81 156 THR A C 1
ATOM 1261 O O . THR A 1 156 ? -22.141 -8.271 2.508 1.00 95.81 156 THR A O 1
ATOM 1264 N N . GLN A 1 157 ? -21.513 -6.367 1.504 1.00 97.31 157 GLN A N 1
ATOM 1265 C CA . GLN A 1 157 ? -21.757 -6.823 0.146 1.00 97.31 157 GLN A CA 1
ATOM 1266 C C . GLN A 1 157 ? -20.521 -6.580 -0.718 1.00 97.31 157 GLN A C 1
ATOM 1268 O O . GLN A 1 157 ? -19.758 -5.649 -0.463 1.00 97.31 157 GLN A O 1
ATOM 1273 N N . ILE A 1 158 ? -20.335 -7.386 -1.755 1.00 97.06 158 ILE A N 1
ATOM 1274 C CA . ILE A 1 158 ? -19.244 -7.243 -2.721 1.00 97.06 158 ILE A CA 1
ATOM 1275 C C . ILE A 1 158 ? -19.770 -7.258 -4.150 1.00 97.06 158 ILE A C 1
ATOM 1277 O O . ILE A 1 158 ? -20.814 -7.845 -4.431 1.00 97.06 158 ILE A O 1
ATOM 1281 N N . ASN A 1 159 ? -19.042 -6.611 -5.047 1.00 94.38 159 ASN A N 1
ATOM 1282 C CA . ASN A 1 159 ? -19.244 -6.741 -6.485 1.00 94.38 159 ASN A CA 1
ATOM 1283 C C . ASN A 1 159 ? -18.279 -7.791 -7.071 1.00 94.38 159 ASN A C 1
ATOM 1285 O O . ASN A 1 159 ? -17.358 -8.243 -6.392 1.00 94.38 159 ASN A O 1
ATOM 1289 N N . ASP A 1 160 ? -18.462 -8.154 -8.338 1.00 90.19 160 ASP A N 1
ATOM 1290 C CA . ASP A 1 160 ? -17.548 -9.062 -9.035 1.00 90.19 160 ASP A CA 1
ATOM 1291 C C . ASP A 1 160 ? -16.152 -8.411 -9.224 1.00 90.19 160 ASP A C 1
ATOM 1293 O O . ASP A 1 160 ? -16.054 -7.197 -9.456 1.00 90.19 160 ASP A O 1
ATOM 1297 N N . PRO A 1 161 ? -15.048 -9.180 -9.121 1.00 89.88 161 PRO A N 1
ATOM 1298 C CA . PRO A 1 161 ? -13.698 -8.647 -9.287 1.00 89.88 161 PRO A CA 1
ATOM 1299 C C . PRO A 1 161 ? -13.450 -8.201 -10.735 1.00 89.88 161 PRO A C 1
ATOM 1301 O O . PRO A 1 161 ? -13.725 -8.927 -11.688 1.00 89.88 161 PRO A O 1
ATOM 1304 N N . VAL A 1 162 ? -12.849 -7.023 -10.907 1.00 88.94 162 VAL A N 1
ATOM 1305 C CA . VAL A 1 162 ? -12.531 -6.445 -12.220 1.00 88.94 162 VAL A CA 1
ATOM 1306 C C . VAL A 1 162 ? -11.019 -6.405 -12.416 1.00 88.94 162 VAL A C 1
ATOM 1308 O O . VAL A 1 162 ? -10.291 -5.845 -11.595 1.00 88.94 162 VAL A O 1
ATOM 1311 N N . ASN A 1 163 ? -10.532 -6.985 -13.514 1.00 86.19 163 ASN A N 1
ATOM 1312 C CA . ASN A 1 163 ? -9.124 -6.895 -13.900 1.00 86.19 163 ASN A CA 1
ATOM 1313 C C . ASN A 1 163 ? -8.800 -5.463 -14.351 1.00 86.19 163 ASN A C 1
ATOM 1315 O O . ASN A 1 163 ? -9.453 -4.925 -15.246 1.00 86.19 163 ASN A O 1
ATOM 1319 N N . VAL A 1 164 ? -7.771 -4.856 -13.759 1.00 85.44 164 VAL A N 1
ATOM 1320 C CA . VAL A 1 164 ? -7.223 -3.578 -14.226 1.00 85.44 164 VAL A CA 1
ATOM 1321 C C . VAL A 1 164 ? -6.286 -3.876 -15.398 1.00 85.44 164 VAL A C 1
ATOM 1323 O O . VAL A 1 164 ? -5.061 -3.922 -15.241 1.00 85.44 164 VAL A O 1
ATOM 1326 N N . GLN A 1 165 ? -6.887 -4.144 -16.561 1.00 71.69 165 GLN A N 1
ATOM 1327 C CA . GLN A 1 165 ? -6.174 -4.583 -17.758 1.00 71.69 165 GLN A CA 1
ATOM 1328 C C . GLN A 1 165 ? -5.219 -3.502 -18.265 1.00 71.69 165 GLN A C 1
ATOM 1330 O O . GLN A 1 165 ? -5.623 -2.379 -18.562 1.00 71.69 165 GLN A O 1
ATOM 1335 N N . VAL A 1 166 ? -3.947 -3.873 -18.404 1.00 75.12 166 VAL A N 1
ATOM 1336 C CA . VAL A 1 166 ? -2.890 -3.042 -18.988 1.00 75.12 166 VAL A CA 1
ATOM 1337 C C . VAL A 1 166 ? -2.006 -3.944 -19.833 1.00 75.12 166 VAL A C 1
ATOM 1339 O O . VAL A 1 166 ? -1.661 -5.039 -19.391 1.00 75.12 166 VAL A O 1
ATOM 1342 N N . SER A 1 167 ? -1.624 -3.472 -21.020 1.00 81.88 167 SER A N 1
ATOM 1343 C CA . SER A 1 167 ? -0.766 -4.235 -21.921 1.00 81.88 167 SER A CA 1
ATOM 1344 C C . SER A 1 167 ? 0.679 -4.263 -21.439 1.00 81.88 167 SER A C 1
ATOM 1346 O O . SER A 1 167 ? 1.356 -3.231 -21.389 1.00 81.88 167 SER A O 1
ATOM 1348 N N . LEU A 1 168 ? 1.154 -5.461 -21.079 1.00 84.75 168 LEU A N 1
ATOM 1349 C CA . LEU A 1 168 ? 2.553 -5.676 -20.713 1.00 84.75 168 LEU A CA 1
ATOM 1350 C C . LEU A 1 168 ? 3.466 -5.412 -21.917 1.00 84.75 168 LEU A C 1
ATOM 1352 O O . LEU A 1 168 ? 4.466 -4.714 -21.775 1.00 84.75 168 LEU A O 1
ATOM 1356 N N . ASN A 1 169 ? 3.059 -5.851 -23.111 1.00 86.75 169 ASN A N 1
ATOM 1357 C CA . ASN A 1 169 ? 3.734 -5.549 -24.375 1.00 86.75 169 ASN A CA 1
ATOM 1358 C C . ASN A 1 169 ? 3.899 -4.032 -24.602 1.00 86.75 169 ASN A C 1
ATOM 1360 O O . ASN A 1 169 ? 5.005 -3.568 -24.881 1.00 86.75 169 ASN A O 1
ATOM 1364 N N . GLU A 1 170 ? 2.840 -3.228 -24.432 1.00 86.62 170 GLU A N 1
ATOM 1365 C CA . GLU A 1 170 ? 2.920 -1.761 -24.578 1.00 86.62 170 GLU A CA 1
ATOM 1366 C C . GLU A 1 170 ? 3.845 -1.130 -23.528 1.00 86.62 170 GLU A C 1
ATOM 1368 O O . GLU A 1 170 ? 4.644 -0.240 -23.838 1.00 86.62 170 GLU A O 1
ATOM 1373 N N . MET A 1 171 ? 3.759 -1.602 -22.282 1.00 89.88 171 MET A N 1
ATOM 1374 C CA . MET A 1 171 ? 4.605 -1.135 -21.189 1.00 89.88 171 MET A CA 1
ATOM 1375 C C . MET A 1 171 ? 6.085 -1.404 -21.467 1.00 89.88 171 MET A C 1
ATOM 1377 O O . MET A 1 171 ? 6.911 -0.500 -21.335 1.00 89.88 171 MET A O 1
ATOM 1381 N N . LEU A 1 172 ? 6.412 -2.632 -21.857 1.00 93.62 172 LEU A N 1
ATOM 1382 C CA . LEU A 1 172 ? 7.775 -3.066 -22.130 1.00 93.62 172 LEU A CA 1
ATOM 1383 C C . LEU A 1 172 ? 8.334 -2.415 -23.398 1.00 93.62 172 LEU A C 1
ATOM 1385 O O . LEU A 1 172 ? 9.474 -1.963 -23.392 1.00 93.62 172 LEU A O 1
ATOM 1389 N N . THR A 1 173 ? 7.512 -2.236 -24.435 1.00 92.50 173 THR A N 1
ATOM 1390 C CA . THR A 1 173 ? 7.869 -1.441 -25.623 1.00 92.50 173 THR A CA 1
ATOM 1391 C C . THR A 1 173 ? 8.232 -0.008 -25.232 1.00 92.50 173 THR A C 1
ATOM 1393 O O . THR A 1 173 ? 9.197 0.568 -25.734 1.00 92.50 173 THR A O 1
ATOM 1396 N N . LYS A 1 174 ? 7.479 0.597 -24.306 1.00 90.38 174 LYS A N 1
ATOM 1397 C CA . LYS A 1 174 ? 7.795 1.932 -23.792 1.00 90.38 174 LYS A CA 1
ATOM 1398 C C . LYS A 1 174 ? 9.112 1.949 -23.013 1.00 90.38 174 LYS A C 1
ATOM 1400 O O . LYS A 1 174 ? 9.892 2.875 -23.216 1.00 90.38 174 LYS A O 1
ATOM 1405 N N . ILE A 1 175 ? 9.364 0.947 -22.170 1.00 93.62 175 ILE A N 1
ATOM 1406 C CA . ILE A 1 175 ? 10.630 0.806 -21.435 1.00 93.62 175 ILE A CA 1
ATOM 1407 C C . ILE A 1 175 ? 11.804 0.678 -22.414 1.00 93.62 175 ILE A C 1
ATOM 1409 O O . ILE A 1 175 ? 12.759 1.441 -22.293 1.00 93.62 175 ILE A O 1
ATOM 1413 N N . LEU A 1 176 ? 11.701 -0.195 -23.424 1.00 94.44 176 LEU A N 1
ATOM 1414 C CA . LEU A 1 176 ? 12.714 -0.374 -24.470 1.00 94.44 176 LEU A CA 1
ATOM 1415 C C . LEU A 1 176 ? 13.025 0.951 -25.183 1.00 94.44 176 LEU A C 1
ATOM 1417 O O . LEU A 1 176 ? 14.178 1.368 -25.255 1.00 94.44 176 LEU A O 1
ATOM 1421 N N . ASN A 1 177 ? 11.989 1.668 -25.629 1.00 92.50 177 ASN A N 1
ATOM 1422 C CA . ASN A 1 177 ? 12.143 2.958 -26.308 1.00 92.50 177 ASN A CA 1
ATOM 1423 C C . ASN A 1 177 ? 12.794 4.036 -25.427 1.00 92.50 177 ASN A C 1
ATOM 1425 O O . ASN A 1 177 ? 13.429 4.955 -25.941 1.00 92.50 177 ASN A O 1
ATOM 1429 N N . GLN A 1 178 ? 12.606 3.960 -24.108 1.00 91.62 178 GLN A N 1
ATOM 1430 C CA . GLN A 1 178 ? 13.145 4.930 -23.159 1.00 91.62 178 GLN A CA 1
ATOM 1431 C C . GLN A 1 178 ? 14.539 4.555 -22.647 1.00 91.62 178 GLN A C 1
ATOM 1433 O O . GLN A 1 178 ? 15.259 5.455 -22.221 1.00 91.62 178 GLN A O 1
ATOM 1438 N N . ALA A 1 179 ? 14.951 3.287 -22.733 1.00 91.69 179 ALA A N 1
ATOM 1439 C CA . ALA A 1 179 ? 16.195 2.776 -22.153 1.00 91.69 179 ALA A CA 1
ATOM 1440 C C . ALA A 1 179 ? 17.470 3.482 -22.649 1.00 91.69 179 ALA A C 1
ATOM 1442 O O . ALA A 1 179 ? 18.456 3.546 -21.923 1.00 91.69 179 ALA A O 1
ATOM 1443 N N . SER A 1 180 ? 17.464 4.065 -23.852 1.00 87.88 180 SER A N 1
ATOM 1444 C CA . SER A 1 180 ? 18.608 4.826 -24.381 1.00 87.88 180 SER A CA 1
ATOM 1445 C C . SER A 1 180 ? 18.631 6.300 -23.951 1.00 87.88 180 SER A C 1
ATOM 1447 O O . SER A 1 180 ? 19.697 6.920 -23.934 1.00 87.88 180 SER A O 1
ATOM 1449 N N . THR A 1 181 ? 17.470 6.863 -23.600 1.00 89.88 181 THR A N 1
ATOM 1450 C CA . THR A 1 181 ? 17.289 8.303 -23.331 1.00 89.88 181 THR A CA 1
ATOM 1451 C C . THR A 1 181 ? 17.061 8.640 -21.862 1.00 89.88 181 THR A C 1
ATOM 1453 O O . THR A 1 181 ? 17.439 9.725 -21.426 1.00 89.88 181 THR A O 1
ATOM 1456 N N . ASP A 1 182 ? 16.437 7.741 -21.101 1.00 92.62 182 ASP A N 1
ATOM 1457 C CA . ASP A 1 182 ? 16.169 7.920 -19.679 1.00 92.62 182 ASP A CA 1
ATOM 1458 C C . ASP A 1 182 ? 17.389 7.442 -18.870 1.00 92.62 182 ASP A C 1
ATOM 1460 O O . ASP A 1 182 ? 17.759 6.270 -18.980 1.00 92.62 182 ASP A O 1
ATOM 1464 N N . PRO A 1 183 ? 18.040 8.306 -18.066 1.00 93.25 183 PRO A N 1
ATOM 1465 C CA . PRO A 1 183 ? 19.261 7.935 -17.353 1.00 93.25 183 PRO A CA 1
ATOM 1466 C C . PRO A 1 183 ? 19.090 6.763 -16.380 1.00 93.25 183 PRO A C 1
ATOM 1468 O O . PRO A 1 183 ? 20.032 5.997 -16.193 1.00 93.25 183 PRO A O 1
ATOM 1471 N N . TYR A 1 184 ? 17.905 6.618 -15.780 1.00 95.06 184 TYR A N 1
ATOM 1472 C CA . TYR A 1 184 ? 17.614 5.553 -14.825 1.00 95.06 184 TYR A CA 1
ATOM 1473 C C . TYR A 1 184 ? 17.393 4.214 -15.535 1.00 95.06 184 TYR A C 1
ATOM 1475 O O . TYR A 1 184 ? 17.957 3.201 -15.136 1.00 95.06 184 TYR A O 1
ATOM 1483 N N . LEU A 1 185 ? 16.636 4.189 -16.633 1.00 95.00 185 LEU A N 1
ATOM 1484 C CA . LEU A 1 185 ? 16.485 2.968 -17.429 1.00 95.00 185 LEU A CA 1
ATOM 1485 C C . LEU A 1 185 ? 17.782 2.578 -18.135 1.00 95.00 185 LEU A C 1
ATOM 1487 O O . LEU A 1 185 ? 18.072 1.391 -18.236 1.00 95.00 185 LEU A O 1
ATOM 1491 N N . LYS A 1 186 ? 18.592 3.551 -18.564 1.00 94.62 186 LYS A N 1
ATOM 1492 C CA . LYS A 1 186 ? 19.915 3.289 -19.137 1.00 94.62 186 LYS A CA 1
ATOM 1493 C C . LYS A 1 186 ? 20.827 2.570 -18.148 1.00 94.62 186 LYS A C 1
ATOM 1495 O O . LYS A 1 186 ? 21.499 1.619 -18.534 1.00 94.62 186 LYS A O 1
ATOM 1500 N N . GLU A 1 187 ? 20.814 2.990 -16.885 1.00 94.00 187 GLU A N 1
ATOM 1501 C CA . GLU A 1 187 ? 21.538 2.334 -15.788 1.00 94.00 187 GLU A CA 1
ATOM 1502 C C . GLU A 1 187 ? 21.173 0.857 -15.642 1.00 94.00 187 GLU A C 1
ATOM 1504 O O . GLU A 1 187 ? 22.045 0.022 -15.437 1.00 94.00 187 GLU A O 1
ATOM 1509 N N . LEU A 1 188 ? 19.886 0.538 -15.774 1.00 94.75 188 LEU A N 1
ATOM 1510 C CA . LEU A 1 188 ? 19.356 -0.806 -15.549 1.00 94.75 188 LEU A CA 1
ATOM 1511 C C . LEU A 1 188 ? 19.287 -1.653 -16.825 1.00 94.75 188 LEU A C 1
ATOM 1513 O O . LEU A 1 188 ? 19.089 -2.861 -16.739 1.00 94.75 188 LEU A O 1
ATOM 1517 N N . SER A 1 189 ? 19.469 -1.044 -17.998 1.00 94.69 189 SER A N 1
ATOM 1518 C CA . SER A 1 189 ? 19.393 -1.716 -19.297 1.00 94.69 189 SER A CA 1
ATOM 1519 C C . SER A 1 189 ? 20.295 -2.954 -19.442 1.00 94.69 189 SER A C 1
ATOM 1521 O O . SER A 1 189 ? 19.814 -3.916 -20.044 1.00 94.69 189 SER A O 1
ATOM 1523 N N . PRO A 1 190 ? 21.509 -3.039 -18.841 1.00 94.06 190 PRO A N 1
ATOM 1524 C CA . PRO A 1 190 ? 22.339 -4.243 -18.943 1.00 94.06 190 PRO A CA 1
ATOM 1525 C C . PRO A 1 190 ? 21.680 -5.518 -18.408 1.00 94.06 190 PRO A C 1
ATOM 1527 O O . PRO A 1 190 ? 22.103 -6.611 -18.758 1.00 94.06 190 PRO A O 1
ATOM 1530 N N . PHE A 1 191 ? 20.648 -5.403 -17.566 1.00 93.62 191 PHE A N 1
ATOM 1531 C CA . PHE A 1 191 ? 19.935 -6.569 -17.053 1.00 93.62 191 PHE A CA 1
ATOM 1532 C C . PHE A 1 191 ? 19.034 -7.251 -18.081 1.00 93.62 191 PHE A C 1
ATOM 1534 O O . PHE A 1 191 ? 18.687 -8.407 -17.861 1.00 93.62 191 PHE A O 1
ATOM 1541 N N . PHE A 1 192 ? 18.545 -6.534 -19.095 1.00 93.50 192 PHE A N 1
ATOM 1542 C CA . PHE A 1 192 ? 17.403 -7.020 -19.874 1.00 93.50 192 PHE A CA 1
ATOM 1543 C C . PHE A 1 192 ? 17.319 -6.533 -21.319 1.00 93.50 192 PHE A C 1
ATOM 1545 O O . PHE A 1 192 ? 16.409 -6.964 -22.017 1.00 93.50 192 PHE A O 1
ATOM 1552 N N . ILE A 1 193 ? 18.140 -5.575 -21.763 1.00 93.56 193 ILE A N 1
ATOM 1553 C CA . ILE A 1 193 ? 17.870 -4.850 -23.015 1.00 93.56 193 ILE A CA 1
ATOM 1554 C C . ILE A 1 193 ? 17.886 -5.759 -24.247 1.00 93.56 193 ILE A C 1
ATOM 1556 O O . ILE A 1 193 ? 16.981 -5.672 -25.077 1.00 93.56 193 ILE A O 1
ATOM 1560 N N . ASP A 1 194 ? 18.868 -6.653 -24.326 1.00 90.75 194 ASP A N 1
ATOM 1561 C CA . ASP A 1 194 ? 19.066 -7.548 -25.461 1.00 90.75 194 ASP A CA 1
ATOM 1562 C C . ASP A 1 194 ? 17.972 -8.615 -25.525 1.00 90.75 194 ASP A C 1
ATOM 1564 O O . ASP A 1 194 ? 17.364 -8.855 -26.569 1.00 90.75 194 ASP A O 1
ATOM 1568 N N . GLU A 1 195 ? 17.675 -9.231 -24.381 1.00 94.12 195 GLU A N 1
ATOM 1569 C CA . GLU A 1 195 ? 16.608 -10.210 -24.271 1.00 94.12 195 GLU A CA 1
ATOM 1570 C C . GLU A 1 195 ? 15.252 -9.563 -24.529 1.00 94.12 195 GLU A C 1
ATOM 1572 O O . GLU A 1 195 ? 14.434 -10.143 -25.234 1.00 94.12 195 GLU A O 1
ATOM 1577 N N . LEU A 1 196 ? 15.008 -8.358 -24.008 1.00 95.12 196 LEU A N 1
ATOM 1578 C CA . LEU A 1 196 ? 13.730 -7.674 -24.154 1.00 95.12 196 LEU A CA 1
ATOM 1579 C C . LEU A 1 196 ? 13.414 -7.350 -25.619 1.00 95.12 196 LEU A C 1
ATOM 1581 O O . LEU A 1 196 ? 12.270 -7.520 -26.042 1.00 95.12 196 LEU A O 1
ATOM 1585 N N . GLU A 1 197 ? 14.401 -6.906 -26.401 1.00 93.69 197 GLU A N 1
ATOM 1586 C CA . GLU A 1 197 ? 14.213 -6.645 -27.832 1.00 93.69 197 GLU A CA 1
ATOM 1587 C C . GLU A 1 197 ? 13.777 -7.917 -28.575 1.00 93.69 197 GLU A C 1
ATOM 1589 O O . GLU A 1 197 ? 12.793 -7.904 -29.322 1.00 93.69 197 GLU A O 1
ATOM 1594 N N . LEU A 1 198 ? 14.453 -9.040 -28.316 1.00 94.25 198 LEU A N 1
ATOM 1595 C CA . LEU A 1 198 ? 14.100 -10.331 -28.905 1.00 94.25 198 LEU A CA 1
ATOM 1596 C C . LEU A 1 198 ? 12.747 -10.846 -28.393 1.00 94.25 198 LEU A C 1
ATOM 1598 O O . LEU A 1 198 ? 11.942 -11.334 -29.185 1.00 94.25 198 LEU A O 1
ATOM 1602 N N . GLN A 1 199 ? 12.463 -10.705 -27.099 1.00 93.94 199 GLN A N 1
ATOM 1603 C CA . GLN A 1 199 ? 11.205 -11.139 -26.490 1.00 93.94 199 GLN A CA 1
ATOM 1604 C C . GLN A 1 199 ? 10.008 -10.382 -27.063 1.00 93.94 199 GLN A C 1
ATOM 1606 O O . GLN A 1 199 ? 8.971 -10.992 -27.303 1.00 93.94 199 GLN A O 1
ATOM 1611 N N . LEU A 1 200 ? 10.139 -9.075 -27.315 1.00 91.31 200 LEU A N 1
ATOM 1612 C CA . LEU A 1 200 ? 9.107 -8.278 -27.983 1.00 91.31 200 LEU A CA 1
ATOM 1613 C C . LEU A 1 200 ? 8.968 -8.668 -29.458 1.00 91.31 200 LEU A C 1
ATOM 1615 O O . LEU A 1 200 ? 7.851 -8.810 -29.949 1.00 91.31 200 LEU A O 1
ATOM 1619 N N . LYS A 1 201 ? 10.087 -8.889 -30.161 1.00 90.75 201 LYS A N 1
ATOM 1620 C CA . LYS A 1 201 ? 10.097 -9.302 -31.574 1.00 90.75 201 LYS A CA 1
ATOM 1621 C C . LYS A 1 201 ? 9.383 -10.637 -31.803 1.00 90.75 201 LYS A C 1
ATOM 1623 O O . LYS A 1 201 ? 8.654 -10.764 -32.782 1.00 90.75 201 LYS A O 1
ATOM 1628 N N . TYR A 1 202 ? 9.617 -11.613 -30.928 1.00 88.44 202 TYR A N 1
ATOM 1629 C CA . TYR A 1 202 ? 8.986 -12.936 -30.985 1.00 88.44 202 TYR A CA 1
ATOM 1630 C C . TYR A 1 202 ? 7.723 -13.032 -30.128 1.00 88.44 202 TYR A C 1
ATOM 1632 O O . TYR A 1 202 ? 7.114 -14.090 -30.073 1.00 88.44 202 TYR A O 1
ATOM 1640 N N . ASN A 1 203 ? 7.312 -11.935 -29.482 1.00 84.88 203 ASN A N 1
ATOM 1641 C CA . ASN A 1 203 ? 6.082 -11.856 -28.704 1.00 84.88 203 ASN A CA 1
ATOM 1642 C C . ASN A 1 203 ? 5.984 -12.928 -27.586 1.00 84.88 203 ASN A C 1
ATOM 1644 O O . ASN A 1 203 ? 4.943 -13.529 -27.338 1.00 84.88 203 ASN A O 1
ATOM 1648 N N . VAL A 1 204 ? 7.094 -13.133 -26.872 1.00 87.69 204 VAL A N 1
ATOM 1649 C CA . VAL A 1 204 ? 7.235 -14.106 -25.770 1.00 87.69 204 VAL A CA 1
ATOM 1650 C C . VAL A 1 204 ? 7.427 -13.437 -24.401 1.00 87.69 204 VAL A C 1
ATOM 1652 O O . VAL A 1 204 ? 7.827 -14.086 -23.434 1.00 87.69 204 VAL A O 1
ATOM 1655 N N . VAL A 1 205 ? 7.157 -12.130 -24.287 1.00 88.94 205 VAL A N 1
ATOM 1656 C CA . VAL A 1 205 ? 7.397 -11.351 -23.055 1.00 88.94 205 VAL A CA 1
ATOM 1657 C C . VAL A 1 205 ? 6.667 -11.900 -21.828 1.00 88.94 205 VAL A C 1
ATOM 1659 O O . VAL A 1 205 ? 7.238 -11.889 -20.740 1.00 88.94 205 VAL A O 1
ATOM 1662 N N . ASP A 1 206 ? 5.458 -12.440 -21.995 1.00 82.81 206 ASP A N 1
ATOM 1663 C CA . ASP A 1 206 ? 4.619 -12.946 -20.898 1.00 82.81 206 ASP A CA 1
ATOM 1664 C C . ASP A 1 206 ? 5.223 -14.190 -20.211 1.00 82.81 206 ASP A C 1
ATOM 1666 O O . ASP A 1 206 ? 4.860 -14.530 -19.081 1.00 82.81 206 ASP A O 1
ATOM 1670 N N . ARG A 1 207 ? 6.211 -14.842 -20.848 1.00 84.38 207 ARG A N 1
ATOM 1671 C CA . ARG A 1 207 ? 6.995 -15.925 -20.237 1.00 84.38 207 ARG A CA 1
ATOM 1672 C C . ARG A 1 207 ? 8.046 -15.404 -19.256 1.00 84.38 207 ARG A C 1
ATOM 1674 O O . ARG A 1 207 ? 8.345 -16.104 -18.292 1.00 84.38 207 ARG A O 1
ATOM 1681 N N . PHE A 1 208 ? 8.586 -14.203 -19.467 1.00 90.62 208 PHE A N 1
ATOM 1682 C CA . PHE A 1 208 ? 9.763 -13.682 -18.749 1.00 90.62 208 PHE A CA 1
ATOM 1683 C C . PHE A 1 208 ? 9.466 -12.461 -17.871 1.00 90.62 208 PHE A C 1
ATOM 1685 O O . PHE A 1 208 ? 10.241 -12.144 -16.964 1.00 90.62 208 PHE A O 1
ATOM 1692 N N . TRP A 1 209 ? 8.344 -11.785 -18.111 1.00 92.50 209 TRP A N 1
ATOM 1693 C CA . TRP A 1 209 ? 7.943 -10.569 -17.419 1.00 92.50 209 TRP A CA 1
ATOM 1694 C C . TRP A 1 209 ? 6.591 -10.727 -16.739 1.00 92.50 209 TRP A C 1
ATOM 1696 O O . TRP A 1 209 ? 5.671 -11.332 -17.278 1.00 92.50 209 TRP A O 1
ATOM 1706 N N . TYR A 1 210 ? 6.451 -10.131 -15.555 1.00 90.12 210 TYR A N 1
ATOM 1707 C CA . TYR A 1 210 ? 5.217 -10.218 -14.773 1.00 90.12 210 TYR A CA 1
ATOM 1708 C C . TYR A 1 210 ? 4.848 -8.874 -14.158 1.00 90.12 210 TYR A C 1
ATOM 1710 O O . TYR A 1 210 ? 5.710 -8.149 -13.662 1.00 90.12 210 TYR A O 1
ATOM 1718 N N . ARG A 1 211 ? 3.549 -8.574 -14.113 1.00 90.50 211 ARG A N 1
ATOM 1719 C CA . ARG A 1 211 ? 2.990 -7.396 -13.444 1.00 90.50 211 ARG A CA 1
ATOM 1720 C C . ARG A 1 211 ? 2.140 -7.829 -12.253 1.00 90.50 211 ARG A C 1
ATOM 1722 O O . ARG A 1 211 ? 1.122 -8.481 -12.429 1.00 90.50 211 ARG A O 1
ATOM 1729 N N . LEU A 1 212 ? 2.497 -7.415 -11.042 1.00 88.69 212 LEU A N 1
ATOM 1730 C CA . LEU A 1 212 ? 1.775 -7.794 -9.817 1.00 88.69 212 LEU A CA 1
ATOM 1731 C C . LEU A 1 212 ? 1.797 -6.683 -8.757 1.00 88.69 212 LEU A C 1
ATOM 1733 O O . LEU A 1 212 ? 2.277 -5.580 -9.014 1.00 88.69 212 LEU A O 1
ATOM 1737 N N . ALA A 1 213 ? 1.262 -6.966 -7.564 1.00 84.38 213 ALA A N 1
ATOM 1738 C CA . ALA A 1 213 ? 1.245 -6.055 -6.409 1.00 84.38 213 ALA A CA 1
ATOM 1739 C C . ALA A 1 213 ? 0.693 -4.652 -6.728 1.00 84.38 213 ALA A C 1
ATOM 1741 O O . ALA A 1 213 ? 1.276 -3.634 -6.358 1.00 84.38 213 ALA A O 1
ATOM 1742 N N . GLY A 1 214 ? -0.430 -4.597 -7.446 1.00 91.25 214 GLY A N 1
ATOM 1743 C CA . GLY A 1 214 ? -1.091 -3.337 -7.765 1.00 91.25 214 GLY A CA 1
ATOM 1744 C C . GLY A 1 214 ? -1.691 -2.684 -6.521 1.00 91.25 214 GLY A C 1
ATOM 1745 O O . GLY A 1 214 ? -2.577 -3.273 -5.914 1.00 91.25 214 GLY A O 1
ATOM 1746 N N . SER A 1 215 ? -1.237 -1.485 -6.157 1.00 95.50 215 SER A N 1
ATOM 1747 C CA . SER A 1 215 ? -1.722 -0.705 -5.009 1.00 95.50 215 SER A CA 1
ATOM 1748 C C . SER A 1 215 ? -2.077 0.710 -5.462 1.00 95.50 215 SER A C 1
ATOM 1750 O O . SER A 1 215 ? -1.334 1.307 -6.242 1.00 95.50 215 SER A O 1
ATOM 1752 N N . SER A 1 216 ? -3.206 1.255 -5.008 1.00 97.19 216 SER A N 1
ATOM 1753 C CA . SER A 1 216 ? -3.685 2.575 -5.433 1.00 97.19 216 SER A CA 1
ATOM 1754 C C . SER A 1 216 ? -4.129 3.449 -4.259 1.00 97.19 216 SER A C 1
ATOM 1756 O O . SER A 1 216 ? -4.422 2.942 -3.181 1.00 97.19 216 SER A O 1
ATOM 1758 N N . VAL A 1 217 ? -4.154 4.766 -4.480 1.00 97.06 217 VAL A N 1
ATOM 1759 C CA . VAL A 1 217 ? -4.776 5.779 -3.618 1.00 97.06 217 VAL A CA 1
ATOM 1760 C C . VAL A 1 217 ? -5.535 6.792 -4.474 1.00 97.06 217 VAL A C 1
ATOM 1762 O O . VAL A 1 217 ? -5.107 7.131 -5.582 1.00 97.06 217 VAL A O 1
ATOM 1765 N N . TRP A 1 218 ? -6.642 7.314 -3.951 1.00 95.75 218 TRP A N 1
ATOM 1766 C CA . TRP A 1 218 ? -7.364 8.431 -4.557 1.00 95.75 218 TRP A CA 1
ATOM 1767 C C . TRP A 1 218 ? -6.647 9.759 -4.297 1.00 95.75 218 TRP A C 1
ATOM 1769 O O . TRP A 1 218 ? -6.523 10.199 -3.156 1.00 95.75 218 TRP A O 1
ATOM 1779 N N . LEU A 1 219 ? -6.190 10.424 -5.357 1.00 95.25 219 LEU A N 1
ATOM 1780 C CA . LEU A 1 219 ? -5.623 11.765 -5.282 1.00 95.25 219 LEU A CA 1
ATOM 1781 C C . LEU A 1 219 ? -6.727 12.808 -5.462 1.00 95.25 219 LEU A C 1
ATOM 1783 O O . LEU A 1 219 ? -6.944 13.312 -6.567 1.00 95.25 219 LEU A O 1
ATOM 1787 N N . GLU A 1 220 ? -7.386 13.183 -4.365 1.00 90.81 220 GLU A N 1
ATOM 1788 C CA . GLU A 1 220 ? -8.501 14.144 -4.372 1.00 90.81 220 GLU A CA 1
ATOM 1789 C C . GLU A 1 220 ? -8.137 15.454 -5.091 1.00 90.81 220 GLU A C 1
ATOM 1791 O O . GLU A 1 220 ? -8.926 15.987 -5.870 1.00 90.81 220 GLU A O 1
ATOM 1796 N N . GLN A 1 221 ? -6.904 15.951 -4.922 1.00 90.19 221 GLN A N 1
ATOM 1797 C CA . GLN A 1 221 ? -6.488 17.200 -5.567 1.00 90.19 221 GLN A CA 1
ATOM 1798 C C . GLN A 1 221 ? -6.503 17.163 -7.100 1.00 90.19 221 GLN A C 1
ATOM 1800 O O . GLN A 1 221 ? -6.603 18.217 -7.730 1.00 90.19 221 GLN A O 1
ATOM 1805 N N . TYR A 1 222 ? -6.423 15.969 -7.681 1.00 93.06 222 TYR A N 1
ATOM 1806 C CA . TYR A 1 222 ? -6.323 15.737 -9.118 1.00 93.06 222 TYR A CA 1
ATOM 1807 C C . TYR A 1 222 ? -7.525 14.967 -9.678 1.00 93.06 222 TYR A C 1
ATOM 1809 O O . TYR A 1 222 ? -7.675 14.930 -10.896 1.00 93.06 222 TYR A O 1
ATOM 1817 N N . GLN A 1 223 ? -8.378 14.405 -8.811 1.00 91.75 223 GLN A N 1
ATOM 1818 C CA . GLN A 1 223 ? -9.539 13.579 -9.164 1.00 91.75 223 GLN A CA 1
ATOM 1819 C C . GLN A 1 223 ? -9.151 12.339 -9.992 1.00 91.75 223 GLN A C 1
ATOM 1821 O O . GLN A 1 223 ? -9.780 12.016 -11.001 1.00 91.75 223 GLN A O 1
ATOM 1826 N N . VAL A 1 224 ? -8.071 11.667 -9.578 1.00 94.19 224 VAL A N 1
ATOM 1827 C CA . VAL A 1 224 ? -7.548 10.448 -10.216 1.00 94.19 224 VAL A CA 1
ATOM 1828 C C . VAL A 1 224 ? -7.114 9.430 -9.167 1.00 94.19 224 VAL A C 1
ATOM 1830 O O . VAL A 1 224 ? -6.651 9.791 -8.084 1.00 94.19 224 VAL A O 1
ATOM 1833 N N . HIS A 1 225 ? -7.181 8.152 -9.515 1.00 96.56 225 HIS A N 1
ATOM 1834 C CA . HIS A 1 225 ? -6.470 7.098 -8.805 1.00 96.56 225 HIS A CA 1
ATOM 1835 C C . HIS A 1 225 ? -5.004 7.110 -9.238 1.00 96.56 225 HIS A C 1
ATOM 1837 O O . HIS A 1 225 ? -4.712 6.968 -10.423 1.00 96.56 225 HIS A O 1
ATOM 1843 N N . PHE A 1 226 ? -4.076 7.265 -8.296 1.00 97.75 226 PHE A N 1
ATOM 1844 C CA . PHE A 1 226 ? -2.656 7.003 -8.532 1.00 97.75 226 PHE A CA 1
ATOM 1845 C C . PHE A 1 226 ? -2.379 5.563 -8.142 1.00 97.75 226 PHE A C 1
ATOM 1847 O O . PHE A 1 226 ? -2.691 5.149 -7.026 1.00 97.75 226 PHE A O 1
ATOM 1854 N N . MET A 1 227 ? -1.835 4.790 -9.069 1.00 97.12 227 MET A N 1
ATOM 1855 C CA . MET A 1 227 ? -1.602 3.368 -8.896 1.00 97.12 227 MET A CA 1
ATOM 1856 C C . MET A 1 227 ? -0.143 3.045 -9.155 1.00 97.12 227 MET A C 1
ATOM 1858 O O . MET A 1 227 ? 0.443 3.515 -10.128 1.00 97.12 227 MET A O 1
ATOM 1862 N N . ILE A 1 228 ? 0.419 2.198 -8.305 1.00 97.19 228 ILE A N 1
ATOM 1863 C CA . ILE A 1 228 ? 1.705 1.562 -8.539 1.00 97.19 228 ILE A CA 1
ATOM 1864 C C . ILE A 1 228 ? 1.506 0.067 -8.741 1.00 97.19 228 ILE A C 1
ATOM 1866 O O . ILE A 1 228 ? 0.615 -0.536 -8.149 1.00 97.19 228 ILE A O 1
ATOM 1870 N N . SER A 1 229 ? 2.351 -0.531 -9.567 1.00 95.19 229 SER A N 1
ATOM 1871 C CA . SER A 1 229 ? 2.465 -1.979 -9.724 1.00 95.19 229 SER A CA 1
ATOM 1872 C C . SER A 1 229 ? 3.936 -2.369 -9.791 1.00 95.19 229 SER A C 1
ATOM 1874 O O . SER A 1 229 ? 4.791 -1.548 -10.131 1.00 95.19 229 SER A O 1
ATOM 1876 N N . ARG A 1 230 ? 4.239 -3.614 -9.436 1.00 93.94 230 ARG A N 1
ATOM 1877 C CA . ARG A 1 230 ? 5.575 -4.184 -9.564 1.00 93.94 230 ARG A CA 1
ATOM 1878 C C . ARG A 1 230 ? 5.693 -4.869 -10.916 1.00 93.94 230 ARG A C 1
ATOM 1880 O O . ARG A 1 230 ? 4.884 -5.742 -11.220 1.00 93.94 230 ARG A O 1
ATOM 1887 N N . ILE A 1 231 ? 6.714 -4.501 -11.680 1.00 93.94 231 ILE A N 1
ATOM 1888 C CA . ILE A 1 231 ? 7.105 -5.194 -12.910 1.00 93.94 231 ILE A CA 1
ATOM 1889 C C . ILE A 1 231 ? 8.335 -6.020 -12.588 1.00 93.94 231 ILE A C 1
ATOM 1891 O O . ILE A 1 231 ? 9.328 -5.465 -12.125 1.00 93.94 231 ILE A O 1
ATOM 1895 N N . LEU A 1 232 ? 8.251 -7.332 -12.765 1.00 93.19 232 LEU A N 1
ATOM 1896 C CA . LEU A 1 232 ? 9.331 -8.266 -12.480 1.00 93.19 232 LEU A CA 1
ATOM 1897 C C . LEU A 1 232 ? 9.882 -8.834 -13.770 1.00 93.19 232 LEU A C 1
ATOM 1899 O O . LEU A 1 232 ? 9.112 -9.194 -14.656 1.00 93.19 232 LEU A O 1
ATOM 1903 N N . TYR A 1 233 ? 11.198 -8.987 -13.800 1.00 94.81 233 TYR A N 1
ATOM 1904 C CA . TYR A 1 233 ? 11.909 -9.699 -14.844 1.00 94.81 233 TYR A CA 1
ATOM 1905 C C . TYR A 1 233 ? 12.515 -10.987 -14.284 1.00 94.81 233 TYR A C 1
ATOM 1907 O O . TYR A 1 233 ? 13.256 -10.966 -13.292 1.00 94.81 233 TYR A O 1
ATOM 1915 N N . SER A 1 234 ? 12.199 -12.112 -14.923 1.00 92.94 234 SER A N 1
ATOM 1916 C CA . SER A 1 234 ? 12.822 -13.408 -14.685 1.00 92.94 234 SER A CA 1
ATOM 1917 C C . SER A 1 234 ? 13.336 -13.976 -16.011 1.00 92.94 234 SER A C 1
ATOM 1919 O O . SER A 1 234 ? 12.548 -14.527 -16.779 1.00 92.94 234 SER A O 1
ATOM 1921 N N . PRO A 1 235 ? 14.652 -13.917 -16.280 1.00 89.88 235 PRO A N 1
ATOM 1922 C CA . PRO A 1 235 ? 15.220 -14.391 -17.546 1.00 89.88 235 PRO A CA 1
ATOM 1923 C C . PRO A 1 235 ? 15.037 -15.900 -17.755 1.00 89.88 235 PRO A C 1
ATOM 1925 O O . PRO A 1 235 ? 15.031 -16.374 -18.882 1.00 89.88 235 PRO A O 1
ATOM 1928 N N . LYS A 1 236 ? 14.856 -16.669 -16.672 1.00 87.25 236 LYS A N 1
ATOM 1929 C CA . LYS A 1 236 ? 14.610 -18.120 -16.724 1.00 87.25 236 LYS A CA 1
ATOM 1930 C C . LYS A 1 236 ? 13.137 -18.475 -16.960 1.00 87.25 236 LYS A C 1
ATOM 1932 O O . LYS A 1 236 ? 12.798 -19.652 -17.010 1.00 87.25 236 LYS A O 1
ATOM 1937 N N . GLY A 1 237 ? 12.249 -17.480 -17.011 1.00 85.06 237 GLY A N 1
ATOM 1938 C CA . GLY A 1 237 ? 10.801 -17.679 -17.086 1.00 85.06 237 GLY A CA 1
ATOM 1939 C C . GLY A 1 237 ? 10.198 -18.357 -15.851 1.00 85.06 237 GLY A C 1
ATOM 1940 O O . GLY A 1 237 ? 9.096 -18.899 -15.900 1.00 85.06 237 GLY A O 1
ATOM 1941 N N . THR A 1 238 ? 10.920 -18.355 -14.726 1.00 84.19 238 THR A N 1
ATOM 1942 C CA . THR A 1 238 ? 10.479 -18.961 -13.467 1.00 84.19 238 THR A CA 1
ATOM 1943 C C . THR A 1 238 ? 10.085 -17.878 -12.472 1.00 84.19 238 THR A C 1
ATOM 1945 O O . THR A 1 238 ? 10.940 -17.186 -11.917 1.00 84.19 238 THR A O 1
ATOM 1948 N N . ARG A 1 239 ? 8.793 -17.785 -12.149 1.00 83.00 239 ARG A N 1
ATOM 1949 C CA . ARG A 1 239 ? 8.237 -16.760 -11.243 1.00 83.00 239 ARG A CA 1
ATOM 1950 C C . ARG A 1 239 ? 8.875 -16.699 -9.849 1.00 83.00 239 ARG A C 1
ATOM 1952 O O . ARG A 1 239 ? 8.854 -15.649 -9.216 1.00 83.00 239 ARG A O 1
ATOM 1959 N N . ASN A 1 240 ? 9.465 -17.802 -9.386 1.00 82.88 240 ASN A N 1
ATOM 1960 C CA . ASN A 1 240 ? 10.149 -17.897 -8.091 1.00 82.88 240 ASN A CA 1
ATOM 1961 C C . ASN A 1 240 ? 11.602 -17.395 -8.112 1.00 82.88 240 ASN A C 1
ATOM 1963 O O . ASN A 1 240 ? 12.247 -17.351 -7.067 1.00 82.88 240 ASN A O 1
ATOM 1967 N N . SER A 1 241 ? 12.138 -17.030 -9.277 1.00 86.00 241 SER A N 1
ATOM 1968 C CA . SER A 1 241 ? 13.518 -16.553 -9.422 1.00 86.00 241 SER A CA 1
ATOM 1969 C C . SER A 1 241 ? 13.600 -15.309 -10.320 1.00 86.00 241 SER A C 1
ATOM 1971 O O . SER A 1 241 ? 14.226 -15.355 -11.383 1.00 86.00 241 SER A O 1
ATOM 1973 N N . PRO A 1 242 ? 12.937 -14.194 -9.951 1.00 91.31 242 PRO A N 1
ATOM 1974 C CA . PRO A 1 242 ? 13.161 -12.914 -10.613 1.00 91.31 242 PRO A CA 1
ATOM 1975 C C . PRO A 1 242 ? 14.535 -12.349 -10.239 1.00 91.31 242 PRO A C 1
ATOM 1977 O O . PRO A 1 242 ? 14.986 -12.530 -9.111 1.00 91.31 242 PRO A O 1
ATOM 1980 N N . ILE A 1 243 ? 15.172 -11.626 -11.161 1.00 94.19 243 ILE A N 1
ATOM 1981 C CA . ILE A 1 243 ? 16.463 -10.959 -10.904 1.00 94.19 243 ILE A CA 1
ATOM 1982 C C . ILE A 1 243 ? 16.302 -9.455 -10.688 1.00 94.19 243 ILE A C 1
ATOM 1984 O O . ILE A 1 243 ? 17.093 -8.843 -9.977 1.00 94.19 243 ILE A O 1
ATOM 1988 N N . LEU A 1 244 ? 15.262 -8.855 -11.274 1.00 95.12 244 LEU A N 1
ATOM 1989 C CA . LEU A 1 244 ? 15.059 -7.412 -11.288 1.00 95.12 244 LEU A CA 1
ATOM 1990 C C . LEU A 1 244 ? 13.583 -7.078 -11.113 1.00 95.12 244 LEU A C 1
ATOM 1992 O O . LEU A 1 244 ? 12.698 -7.787 -11.600 1.00 95.12 244 LEU A O 1
ATOM 1996 N N . SER A 1 245 ? 13.317 -5.973 -10.423 1.00 95.38 245 SER A N 1
ATOM 1997 C CA . SER A 1 245 ? 11.976 -5.429 -10.315 1.00 95.38 245 SER A CA 1
ATOM 1998 C C . SER A 1 245 ? 11.927 -3.908 -10.314 1.00 95.38 245 SER A C 1
ATOM 2000 O O . SER A 1 245 ? 12.770 -3.236 -9.724 1.00 95.38 245 SER A O 1
ATOM 2002 N N . PHE A 1 246 ? 10.884 -3.387 -10.954 1.00 93.81 246 PHE A N 1
ATOM 2003 C CA . PHE A 1 246 ? 10.586 -1.966 -11.080 1.00 93.81 246 PHE A CA 1
ATOM 2004 C C . PHE A 1 246 ? 9.273 -1.636 -10.385 1.00 93.81 246 PHE A C 1
ATOM 2006 O O . PHE A 1 246 ? 8.363 -2.465 -10.318 1.00 93.81 246 PHE A O 1
ATOM 2013 N N . THR A 1 247 ? 9.138 -0.387 -9.943 1.00 97.00 247 THR A N 1
ATOM 2014 C CA . THR A 1 247 ? 7.831 0.168 -9.578 1.00 97.00 247 THR A CA 1
ATOM 2015 C C . THR A 1 247 ? 7.308 1.007 -10.736 1.00 97.00 247 THR A C 1
ATOM 2017 O O . THR A 1 247 ? 7.917 2.008 -11.106 1.00 97.00 247 THR A O 1
ATOM 2020 N N . TYR A 1 248 ? 6.179 0.601 -11.308 1.00 96.12 248 TYR A N 1
ATOM 2021 C CA . TYR A 1 248 ? 5.534 1.270 -12.430 1.00 96.12 248 TYR A CA 1
ATOM 2022 C C . TYR A 1 248 ? 4.323 2.064 -11.954 1.00 96.12 248 TYR A C 1
ATOM 2024 O O . TYR A 1 248 ? 3.422 1.499 -11.334 1.00 96.12 248 TYR A O 1
ATOM 2032 N N . ALA A 1 249 ? 4.304 3.365 -12.237 1.00 97.19 249 ALA A N 1
ATOM 2033 C CA . ALA A 1 249 ? 3.259 4.286 -11.820 1.00 97.19 249 ALA A CA 1
ATOM 2034 C C . ALA A 1 249 ? 2.310 4.632 -12.974 1.00 97.19 249 ALA A C 1
ATOM 2036 O O . ALA A 1 249 ? 2.731 5.011 -14.070 1.00 97.19 249 ALA A O 1
ATOM 2037 N N . GLN A 1 250 ? 1.015 4.560 -12.690 1.00 95.44 250 GLN A N 1
ATOM 2038 C CA . GLN A 1 250 ? -0.084 4.853 -13.602 1.00 95.44 250 GLN A CA 1
ATOM 2039 C C . GLN A 1 250 ? -1.106 5.750 -12.906 1.00 95.44 250 GLN A C 1
ATOM 2041 O O . GLN A 1 250 ? -1.161 5.818 -11.675 1.00 95.44 250 GLN A O 1
ATOM 2046 N N . ILE A 1 251 ? -1.933 6.424 -13.701 1.00 95.88 251 ILE A N 1
ATOM 2047 C CA . ILE A 1 251 ? -3.085 7.165 -13.196 1.00 95.88 251 ILE A CA 1
ATOM 2048 C C . ILE A 1 251 ? -4.344 6.770 -13.957 1.00 95.88 251 ILE A C 1
ATOM 2050 O O . ILE A 1 251 ? -4.316 6.582 -15.174 1.00 95.88 251 ILE A O 1
ATOM 2054 N N . PHE A 1 252 ? -5.447 6.674 -13.227 1.00 93.94 252 PHE A N 1
ATOM 2055 C CA . PHE A 1 252 ? -6.758 6.321 -13.754 1.00 93.94 252 PHE A CA 1
ATOM 2056 C C . PHE A 1 252 ? -7.771 7.387 -13.353 1.00 93.94 252 PHE A C 1
ATOM 2058 O O . PHE A 1 252 ? -7.656 7.986 -12.283 1.00 93.94 252 PHE A O 1
ATOM 2065 N N . ASP A 1 253 ? -8.760 7.645 -14.201 1.00 91.00 253 ASP A N 1
ATOM 2066 C CA . ASP A 1 253 ? -9.894 8.476 -13.799 1.00 91.00 253 ASP A CA 1
ATOM 2067 C C . ASP A 1 253 ? -10.795 7.753 -12.775 1.00 91.00 253 ASP A C 1
ATOM 2069 O O . ASP A 1 253 ? -10.539 6.614 -12.380 1.00 91.00 253 ASP A O 1
ATOM 2073 N N . LYS A 1 254 ? -11.871 8.417 -12.337 1.00 89.62 254 LYS A N 1
ATOM 2074 C CA . LYS A 1 254 ? -12.848 7.845 -11.393 1.00 89.62 254 LYS A CA 1
ATOM 2075 C C . LYS A 1 254 ? -13.530 6.561 -11.886 1.00 89.62 254 LYS A C 1
ATOM 2077 O O . LYS A 1 254 ? -14.001 5.776 -11.076 1.00 89.62 254 LYS A O 1
ATOM 2082 N N . ASN A 1 255 ? -13.574 6.332 -13.200 1.00 89.44 255 ASN A N 1
ATOM 2083 C CA . ASN A 1 255 ? -14.149 5.125 -13.796 1.00 89.44 255 ASN A CA 1
ATOM 2084 C C . ASN A 1 255 ? -13.078 4.050 -14.041 1.00 89.44 255 ASN A C 1
ATOM 2086 O O . ASN A 1 255 ? -13.295 3.138 -14.832 1.00 89.44 255 ASN A O 1
ATOM 2090 N N . TRP A 1 256 ? -11.907 4.166 -13.401 1.00 90.38 256 TRP A N 1
ATOM 2091 C CA . TRP A 1 256 ? -10.783 3.247 -13.576 1.00 90.38 256 TRP A CA 1
ATOM 2092 C C . TRP A 1 256 ? -10.295 3.141 -15.026 1.00 90.38 256 TRP A C 1
ATOM 2094 O O . TRP A 1 256 ? -9.719 2.129 -15.426 1.00 90.38 256 TRP A O 1
ATOM 2104 N N . LYS A 1 257 ? -10.467 4.210 -15.814 1.00 90.69 257 LYS A N 1
ATOM 2105 C CA . LYS A 1 257 ? -9.935 4.295 -17.172 1.00 90.69 257 LYS A CA 1
ATOM 2106 C C . LYS A 1 257 ? -8.538 4.905 -17.156 1.00 90.69 257 LYS A C 1
ATOM 2108 O O . LYS A 1 257 ? -8.346 6.005 -16.634 1.00 90.69 257 LYS A O 1
ATOM 2113 N N . GLU A 1 258 ? -7.556 4.207 -17.727 1.00 90.75 258 GLU A N 1
ATOM 2114 C CA . GLU A 1 258 ? -6.166 4.673 -17.707 1.00 90.75 258 GLU A CA 1
ATOM 2115 C C . GLU A 1 258 ? -5.995 5.975 -18.505 1.00 90.75 258 GLU A C 1
ATOM 2117 O O . GLU A 1 258 ? -6.447 6.101 -19.651 1.00 90.75 258 GLU A O 1
ATOM 2122 N N . LEU A 1 259 ? -5.301 6.942 -17.900 1.00 91.06 259 LEU A N 1
ATOM 2123 C CA . LEU A 1 259 ? -4.953 8.221 -18.511 1.00 91.06 259 LEU A CA 1
ATOM 2124 C C . LEU A 1 259 ? -3.526 8.166 -19.075 1.00 91.06 259 LEU A C 1
ATOM 2126 O O . LEU A 1 259 ? -2.548 8.538 -18.421 1.00 91.06 259 LEU A O 1
ATOM 2130 N N . VAL A 1 260 ? -3.408 7.731 -20.328 1.00 88.69 260 VAL A N 1
ATOM 2131 C CA . VAL A 1 260 ? -2.123 7.574 -21.025 1.00 88.69 260 VAL A CA 1
ATOM 2132 C C . VAL A 1 260 ? -1.657 8.909 -21.617 1.00 88.69 260 VAL A C 1
ATOM 2134 O O . VAL A 1 260 ? -2.458 9.709 -22.108 1.00 88.69 260 VAL A O 1
ATOM 2137 N N . ASN A 1 261 ? -0.340 9.161 -21.584 1.00 88.25 261 ASN A N 1
ATOM 2138 C CA . ASN A 1 261 ? 0.302 10.404 -22.046 1.00 88.25 261 ASN A CA 1
ATOM 2139 C C . ASN A 1 261 ? -0.164 11.660 -21.276 1.00 88.25 261 ASN A C 1
ATOM 2141 O O . ASN A 1 261 ? -0.098 12.787 -21.771 1.00 88.25 261 ASN A O 1
ATOM 2145 N N . SER A 1 262 ? -0.627 11.462 -20.044 1.00 92.12 262 SER A N 1
ATOM 2146 C CA . SER A 1 262 ? -1.072 12.523 -19.142 1.00 92.12 262 SER A CA 1
ATOM 2147 C C . SER A 1 262 ? 0.046 12.925 -18.185 1.00 92.12 262 SER A C 1
ATOM 2149 O O . SER A 1 262 ? 0.930 12.129 -17.880 1.00 92.12 262 SER A O 1
ATOM 2151 N N . LYS A 1 263 ? 0.030 14.172 -17.713 1.00 94.44 263 LYS A N 1
ATOM 2152 C CA . LYS A 1 263 ? 1.030 14.704 -16.783 1.00 94.44 263 LYS A CA 1
ATOM 2153 C C . LYS A 1 263 ? 0.344 15.366 -15.598 1.00 94.44 263 LYS A C 1
ATOM 2155 O O . LYS A 1 263 ? -0.621 16.103 -15.793 1.00 94.44 263 LYS A O 1
ATOM 2160 N N . LEU A 1 264 ? 0.860 15.145 -14.394 1.00 95.44 264 LEU A N 1
ATOM 2161 C CA . LEU A 1 264 ? 0.437 15.864 -13.191 1.00 95.44 264 LEU A CA 1
ATOM 2162 C C . LEU A 1 264 ? 1.460 16.947 -12.842 1.00 95.44 264 LEU A C 1
ATOM 2164 O O . LEU A 1 264 ? 2.662 16.741 -13.007 1.00 95.44 264 LEU A O 1
ATOM 2168 N N . VAL A 1 265 ? 0.984 18.087 -12.346 1.00 94.69 265 VAL A N 1
ATOM 2169 C CA . VAL A 1 265 ? 1.823 19.140 -11.754 1.00 94.69 265 VAL A CA 1
ATOM 2170 C C . VAL A 1 265 ? 1.878 18.924 -10.252 1.00 94.69 265 VAL A C 1
ATOM 2172 O O . VAL A 1 265 ? 0.896 19.203 -9.575 1.00 94.69 265 VAL A O 1
ATOM 2175 N N . VAL A 1 266 ? 3.004 18.429 -9.742 1.00 94.25 266 VAL A N 1
ATOM 2176 C CA . VAL A 1 266 ? 3.131 17.928 -8.364 1.00 94.25 266 VAL A CA 1
ATOM 2177 C C . VAL A 1 266 ? 4.102 18.773 -7.538 1.00 94.25 266 VAL A C 1
ATOM 2179 O O . VAL A 1 266 ? 5.082 19.273 -8.100 1.00 94.25 266 VAL A O 1
ATOM 2182 N N . PRO A 1 267 ? 3.863 18.947 -6.223 1.00 92.06 267 PRO A N 1
ATOM 2183 C CA . PRO A 1 267 ? 4.807 19.632 -5.344 1.00 92.06 267 PRO A CA 1
ATOM 2184 C C . PRO A 1 267 ? 6.114 18.838 -5.234 1.00 92.06 267 PRO A C 1
ATOM 2186 O O . PRO A 1 267 ? 6.098 17.610 -5.200 1.00 92.06 267 PRO A O 1
ATOM 2189 N N . THR A 1 268 ? 7.248 19.529 -5.165 1.00 90.75 268 THR A N 1
ATOM 2190 C CA . THR A 1 268 ? 8.587 18.917 -5.146 1.00 90.75 268 THR A CA 1
ATOM 2191 C C . THR A 1 268 ? 9.539 19.689 -4.233 1.00 90.75 268 THR A C 1
ATOM 2193 O O . THR A 1 268 ? 9.373 20.887 -4.011 1.00 90.75 268 THR A O 1
ATOM 2196 N N . ASN A 1 269 ? 10.555 19.001 -3.717 1.00 86.75 269 ASN A N 1
ATOM 2197 C CA . ASN A 1 269 ? 11.666 19.553 -2.943 1.00 86.75 269 ASN A CA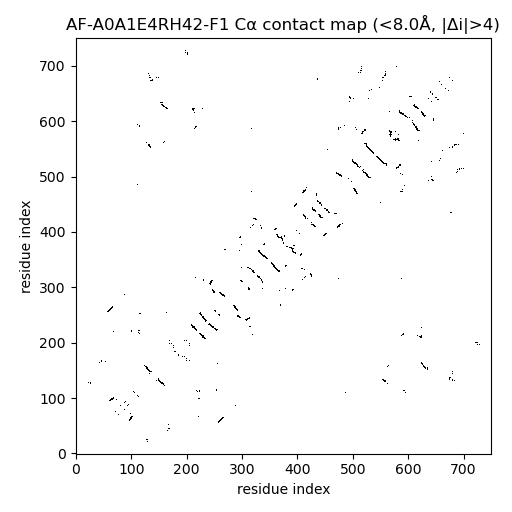 1
ATOM 2198 C C . ASN A 1 269 ? 12.807 20.060 -3.831 1.00 86.75 269 ASN A C 1
ATOM 2200 O O . ASN A 1 269 ? 13.752 20.665 -3.332 1.00 86.75 269 ASN A O 1
ATOM 2204 N N . ASN A 1 270 ? 12.752 19.775 -5.129 1.00 68.44 270 ASN A N 1
ATOM 2205 C CA . ASN A 1 270 ? 13.759 20.207 -6.081 1.00 68.44 270 ASN A CA 1
ATOM 2206 C C . ASN A 1 270 ? 13.283 21.426 -6.871 1.00 68.44 270 ASN A C 1
ATOM 2208 O O . ASN A 1 270 ? 12.423 21.290 -7.735 1.00 68.44 270 ASN A O 1
ATOM 2212 N N . GLU A 1 271 ? 13.879 22.576 -6.556 1.00 62.19 271 GLU A N 1
ATOM 2213 C CA . GLU A 1 271 ? 14.171 23.699 -7.460 1.00 62.19 271 GLU A CA 1
ATOM 2214 C C . GLU A 1 271 ? 15.220 24.607 -6.778 1.00 62.19 271 GLU A C 1
ATOM 2216 O O . GLU A 1 271 ? 15.000 25.795 -6.560 1.00 62.19 271 GLU A O 1
ATOM 2221 N N . LYS A 1 272 ? 16.398 24.059 -6.420 1.00 48.53 272 LYS A N 1
ATOM 2222 C CA . LYS A 1 272 ? 17.537 24.924 -6.064 1.00 48.53 272 LYS A CA 1
ATOM 2223 C C . LYS A 1 272 ? 17.981 25.676 -7.321 1.00 48.53 272 LYS A C 1
ATOM 2225 O O . LYS A 1 272 ? 18.743 25.166 -8.141 1.00 48.53 272 LYS A O 1
ATOM 2230 N N . SER A 1 273 ? 17.480 26.895 -7.489 1.00 39.88 273 SER A N 1
ATOM 2231 C CA . SER A 1 273 ? 18.201 27.948 -8.196 1.00 39.88 273 SER A CA 1
ATOM 2232 C C . SER A 1 273 ? 19.546 28.099 -7.486 1.00 39.88 273 SER A C 1
ATOM 2234 O O . SER A 1 273 ? 19.572 28.373 -6.294 1.00 39.88 273 SER A O 1
ATOM 2236 N N . MET A 1 274 ? 20.673 27.904 -8.172 1.00 36.72 274 MET A N 1
ATOM 2237 C CA . MET A 1 274 ? 21.992 28.174 -7.578 1.00 36.72 274 MET A CA 1
ATOM 2238 C C . MET A 1 274 ? 22.229 29.669 -7.277 1.00 36.72 274 MET A C 1
ATOM 2240 O O . MET A 1 274 ? 23.344 30.016 -6.924 1.00 36.72 274 MET A O 1
ATOM 2244 N N . ASN A 1 275 ? 21.225 30.544 -7.413 1.00 38.75 275 ASN A N 1
ATOM 2245 C CA . ASN A 1 275 ? 21.337 31.986 -7.198 1.00 38.75 275 ASN A CA 1
ATOM 2246 C C . ASN A 1 275 ? 20.020 32.578 -6.661 1.00 38.75 275 ASN A C 1
ATOM 2248 O O . ASN A 1 275 ? 19.390 33.356 -7.368 1.00 38.75 275 ASN A O 1
ATOM 2252 N N . ASP A 1 276 ? 19.576 32.219 -5.461 1.00 39.22 276 ASP A N 1
ATOM 2253 C CA . ASP A 1 276 ? 18.590 33.041 -4.745 1.00 39.22 276 ASP A CA 1
ATOM 2254 C C . ASP A 1 276 ? 18.979 33.091 -3.261 1.00 39.22 276 ASP A C 1
ATOM 2256 O O . ASP A 1 276 ? 18.763 32.147 -2.505 1.00 39.22 276 ASP A O 1
ATOM 2260 N N . ASP A 1 277 ? 19.621 34.198 -2.883 1.00 44.34 277 ASP A N 1
ATOM 2261 C CA . ASP A 1 277 ? 19.722 34.641 -1.496 1.00 44.34 277 ASP A CA 1
ATOM 2262 C C . ASP A 1 277 ? 18.331 35.079 -0.993 1.00 44.34 277 ASP A C 1
ATOM 2264 O O . ASP A 1 277 ? 17.504 35.596 -1.746 1.00 44.34 277 ASP A O 1
ATOM 2268 N N . ASP A 1 278 ? 18.144 34.916 0.317 1.00 43.69 278 ASP A N 1
ATOM 2269 C CA . ASP A 1 278 ? 17.096 35.477 1.179 1.00 43.69 278 ASP A CA 1
ATOM 2270 C C . ASP A 1 278 ? 15.727 34.748 1.283 1.00 43.69 278 ASP A C 1
ATOM 2272 O O . ASP A 1 278 ? 14.814 34.876 0.469 1.00 43.69 278 ASP A O 1
ATOM 2276 N N . ASN A 1 279 ? 15.545 34.088 2.443 1.00 47.03 279 ASN A N 1
ATOM 2277 C CA . ASN A 1 279 ? 14.283 33.637 3.066 1.00 47.03 279 ASN A CA 1
ATOM 2278 C C . ASN A 1 279 ? 13.472 32.532 2.337 1.00 47.03 279 ASN A C 1
ATOM 2280 O O . ASN A 1 279 ? 12.273 32.664 2.081 1.00 47.03 279 ASN A O 1
ATOM 2284 N N . GLU A 1 280 ? 14.109 31.383 2.081 1.00 48.47 280 GLU A N 1
ATOM 2285 C CA . GLU A 1 280 ? 13.566 30.251 1.301 1.00 48.47 280 GLU A CA 1
ATOM 2286 C C . GLU A 1 280 ? 12.584 29.299 2.017 1.00 48.47 280 GLU A C 1
ATOM 2288 O O . GLU A 1 280 ? 11.907 28.511 1.352 1.00 48.47 280 GLU A O 1
ATOM 2293 N N . ASP A 1 281 ? 12.410 29.368 3.339 1.00 49.94 281 ASP A N 1
ATOM 2294 C CA . ASP A 1 281 ? 11.658 28.342 4.086 1.00 49.94 281 ASP A CA 1
ATOM 2295 C C . ASP A 1 281 ? 10.143 28.305 3.807 1.00 49.94 281 ASP A C 1
ATOM 2297 O O . ASP A 1 281 ? 9.436 27.465 4.361 1.00 49.94 281 ASP A O 1
ATOM 2301 N N . SER A 1 282 ? 9.604 29.166 2.937 1.00 52.16 282 SER A N 1
ATOM 2302 C CA . SER A 1 282 ? 8.164 29.276 2.646 1.00 52.16 282 SER A CA 1
ATOM 2303 C C . SER A 1 282 ? 7.751 28.932 1.207 1.00 52.16 282 SER A C 1
ATOM 2305 O O . SER A 1 282 ? 6.563 28.695 0.974 1.00 52.16 282 SER A O 1
ATOM 2307 N N . LYS A 1 283 ? 8.684 28.835 0.250 1.00 66.75 283 LYS A N 1
ATOM 2308 C CA . LYS A 1 283 ? 8.349 28.663 -1.174 1.00 66.75 283 LYS A CA 1
ATOM 2309 C C . LYS A 1 283 ? 8.061 27.193 -1.510 1.00 66.75 283 LYS A C 1
ATOM 2311 O O . LYS A 1 283 ? 8.747 26.287 -1.047 1.00 66.75 283 LYS A O 1
ATOM 2316 N N . ILE A 1 284 ? 7.002 26.952 -2.285 1.00 76.19 284 ILE A N 1
ATOM 2317 C CA . ILE A 1 284 ? 6.628 25.620 -2.782 1.00 76.19 284 ILE A CA 1
ATOM 2318 C C . ILE A 1 284 ? 6.991 25.555 -4.257 1.00 76.19 284 ILE A C 1
ATOM 2320 O O . ILE A 1 284 ? 6.541 26.391 -5.044 1.00 76.19 284 ILE A O 1
ATOM 2324 N N . PHE A 1 285 ? 7.763 24.541 -4.621 1.00 84.81 285 PHE A N 1
ATOM 2325 C CA . PHE A 1 285 ? 8.146 24.279 -5.998 1.00 84.81 285 PHE A CA 1
ATOM 2326 C C . PHE A 1 285 ? 7.264 23.195 -6.606 1.00 84.81 285 PHE A C 1
ATOM 2328 O O . PHE A 1 285 ? 6.767 22.308 -5.905 1.00 84.81 285 PHE A O 1
ATOM 2335 N N . PHE A 1 286 ? 7.065 23.266 -7.920 1.00 89.00 286 PHE A N 1
ATOM 2336 C CA . PHE A 1 286 ? 6.236 22.319 -8.658 1.00 89.00 286 PHE A CA 1
ATOM 2337 C C . PHE A 1 286 ? 6.989 21.796 -9.869 1.00 89.00 286 PHE A C 1
ATOM 2339 O O . PHE A 1 286 ? 7.557 22.577 -10.621 1.00 89.00 286 PHE A O 1
ATOM 2346 N N . LYS A 1 287 ? 6.911 20.486 -10.101 1.00 90.62 287 LYS A N 1
ATOM 2347 C CA . LYS A 1 287 ? 7.426 19.843 -11.314 1.00 90.62 287 LYS A CA 1
ATOM 2348 C C . LYS A 1 287 ? 6.311 19.138 -12.068 1.00 90.62 287 LYS A C 1
ATOM 2350 O O . LYS A 1 287 ? 5.241 18.865 -11.520 1.00 90.62 287 LYS A O 1
ATOM 2355 N N . THR A 1 288 ? 6.582 18.783 -13.318 1.00 92.81 288 THR A N 1
ATOM 2356 C CA . THR A 1 288 ? 5.699 17.901 -14.083 1.00 92.81 288 THR A CA 1
ATOM 2357 C C . THR A 1 288 ? 6.124 16.443 -13.928 1.00 92.81 288 THR A C 1
ATOM 2359 O O . THR A 1 288 ? 7.308 16.117 -13.918 1.00 92.81 288 THR A O 1
ATOM 2362 N N . MET A 1 289 ? 5.147 15.554 -13.773 1.00 93.44 289 MET A N 1
ATOM 2363 C CA . MET A 1 289 ? 5.345 14.112 -13.656 1.00 93.44 289 MET A CA 1
ATOM 2364 C C . MET A 1 289 ? 4.494 13.414 -14.721 1.00 93.44 289 MET A C 1
ATOM 2366 O O . MET A 1 289 ? 3.281 13.617 -14.759 1.00 93.44 289 MET A O 1
ATOM 2370 N N . SER A 1 290 ? 5.122 12.637 -15.607 1.00 93.06 290 SER A N 1
ATOM 2371 C CA . SER A 1 290 ? 4.454 12.015 -16.762 1.00 93.06 290 SER A CA 1
ATOM 2372 C C . SER A 1 290 ? 3.919 10.621 -16.454 1.00 93.06 290 SER A C 1
ATOM 2374 O O . SER A 1 290 ? 4.542 9.865 -15.725 1.00 93.06 290 SER A O 1
ATOM 2376 N N . PHE A 1 291 ? 2.791 10.247 -17.049 1.00 94.31 291 PHE A N 1
ATOM 2377 C CA . PHE A 1 291 ? 2.169 8.948 -16.829 1.00 94.31 291 PHE A CA 1
ATOM 2378 C C . PHE A 1 291 ? 1.761 8.256 -18.138 1.00 94.31 291 PHE A C 1
ATOM 2380 O O . PHE A 1 291 ? 1.382 8.921 -19.112 1.00 94.31 291 PHE A O 1
ATOM 2387 N N . PRO A 1 292 ? 1.823 6.915 -18.168 1.00 93.81 292 PRO A N 1
ATOM 2388 C CA . PRO A 1 292 ? 2.433 6.054 -17.142 1.00 93.81 292 PRO A CA 1
ATOM 2389 C C . PRO A 1 292 ? 3.979 6.108 -17.181 1.00 93.81 292 PRO A C 1
ATOM 2391 O O . PRO A 1 292 ? 4.531 6.551 -18.189 1.00 93.81 292 PRO A O 1
ATOM 2394 N N . GLN A 1 293 ? 4.700 5.707 -16.130 1.00 94.31 293 GLN A N 1
ATOM 2395 C CA . GLN A 1 293 ? 6.180 5.686 -16.121 1.00 94.31 293 GLN A CA 1
ATOM 2396 C C . GLN A 1 293 ? 6.766 4.705 -15.095 1.00 94.31 293 GLN A C 1
ATOM 2398 O O . GLN A 1 293 ? 6.130 4.410 -14.085 1.00 94.31 293 GLN A O 1
ATOM 2403 N N . VAL A 1 294 ? 8.007 4.262 -15.318 1.00 96.44 294 VAL A N 1
ATOM 2404 C CA . VAL A 1 294 ? 8.831 3.643 -14.268 1.00 96.44 294 VAL A CA 1
ATOM 2405 C C . VAL A 1 294 ? 9.247 4.730 -13.273 1.00 96.44 294 VAL A C 1
ATOM 2407 O O . VAL A 1 294 ? 9.622 5.825 -13.679 1.00 96.44 294 VAL A O 1
ATOM 2410 N N . LEU A 1 295 ? 9.134 4.456 -11.972 1.00 97.50 295 LEU A N 1
ATOM 2411 C CA . LEU A 1 295 ? 9.654 5.345 -10.937 1.00 97.50 295 LEU A CA 1
ATOM 2412 C C . LEU A 1 295 ? 11.158 5.121 -10.773 1.00 97.50 295 LEU A C 1
ATOM 2414 O O . LEU A 1 295 ? 11.601 3.981 -10.629 1.00 97.50 295 LEU A O 1
ATOM 2418 N N . ASN A 1 296 ? 11.915 6.212 -10.706 1.00 96.69 296 ASN A N 1
ATOM 2419 C CA . ASN A 1 296 ? 13.370 6.227 -10.573 1.00 96.69 296 ASN A CA 1
ATOM 2420 C C . ASN A 1 296 ? 13.785 5.950 -9.120 1.00 96.69 296 ASN A C 1
ATOM 2422 O O . ASN A 1 296 ? 14.456 6.766 -8.488 1.00 96.69 296 ASN A O 1
ATOM 2426 N N . ILE A 1 297 ? 13.327 4.834 -8.552 1.00 97.94 297 ILE A N 1
ATOM 2427 C CA . ILE A 1 297 ? 13.641 4.432 -7.180 1.00 97.94 297 ILE A CA 1
ATOM 2428 C C . ILE A 1 297 ? 15.073 3.877 -7.167 1.00 97.94 297 ILE A C 1
ATOM 2430 O O . ILE A 1 297 ? 15.325 2.863 -7.821 1.00 97.94 297 ILE A O 1
ATOM 2434 N N . PRO A 1 298 ? 16.020 4.506 -6.454 1.00 96.81 298 PRO A N 1
ATOM 2435 C CA . PRO A 1 298 ? 17.390 4.029 -6.395 1.00 96.81 298 PRO A CA 1
ATOM 2436 C C . PRO A 1 298 ? 17.469 2.713 -5.617 1.00 96.81 298 PRO A C 1
ATOM 2438 O O . PRO A 1 298 ? 16.749 2.508 -4.636 1.00 96.81 298 PRO A O 1
ATOM 2441 N N . PHE A 1 299 ? 18.355 1.824 -6.052 1.00 95.56 299 PHE A N 1
ATOM 2442 C CA . PHE A 1 299 ? 18.725 0.617 -5.323 1.00 95.56 299 PHE A CA 1
ATOM 2443 C C . PHE A 1 299 ? 20.118 0.147 -5.737 1.00 95.56 299 PHE A C 1
ATOM 2445 O O . PHE A 1 299 ? 20.573 0.390 -6.864 1.00 95.56 299 PHE A O 1
ATOM 2452 N N . TRP A 1 300 ? 20.758 -0.582 -4.825 1.00 93.94 300 TRP A N 1
ATOM 2453 C CA . TRP A 1 300 ? 22.019 -1.242 -5.112 1.00 93.94 300 TRP A CA 1
ATOM 2454 C C . TRP A 1 300 ? 21.813 -2.384 -6.103 1.00 93.94 300 TRP A C 1
ATOM 2456 O O . TRP A 1 300 ? 20.909 -3.203 -5.924 1.00 93.94 300 TRP A O 1
ATOM 2466 N N . HIS A 1 301 ? 22.682 -2.476 -7.103 1.00 93.75 301 HIS A N 1
ATOM 2467 C CA . HIS A 1 301 ? 22.686 -3.579 -8.048 1.00 93.75 301 HIS A CA 1
ATOM 2468 C C . HIS A 1 301 ? 24.087 -3.895 -8.563 1.00 93.75 301 HIS A C 1
ATOM 2470 O O . HIS A 1 301 ? 25.012 -3.096 -8.428 1.00 93.75 301 HIS A O 1
ATOM 2476 N N . ASP A 1 302 ? 24.209 -5.084 -9.141 1.00 91.75 302 ASP A N 1
ATOM 2477 C CA . ASP A 1 302 ? 25.418 -5.616 -9.755 1.00 91.75 302 ASP A CA 1
ATOM 2478 C C . ASP A 1 302 ? 24.969 -6.582 -10.861 1.00 91.75 302 ASP A C 1
ATOM 2480 O O . ASP A 1 302 ? 24.476 -7.680 -10.580 1.00 91.75 302 ASP A O 1
ATOM 2484 N N . TYR A 1 303 ? 25.022 -6.107 -12.107 1.00 88.50 303 TYR A N 1
ATOM 2485 C CA . TYR A 1 303 ? 24.541 -6.850 -13.273 1.00 88.50 303 TYR A CA 1
ATOM 2486 C C . TYR A 1 303 ? 25.503 -7.970 -13.689 1.00 88.50 303 TYR A C 1
ATOM 2488 O O . TYR A 1 303 ? 25.070 -8.917 -14.338 1.00 88.50 303 TYR A O 1
ATOM 2496 N N . ASP A 1 304 ? 26.769 -7.918 -13.262 1.00 88.50 304 ASP A N 1
ATOM 2497 C CA . ASP A 1 304 ? 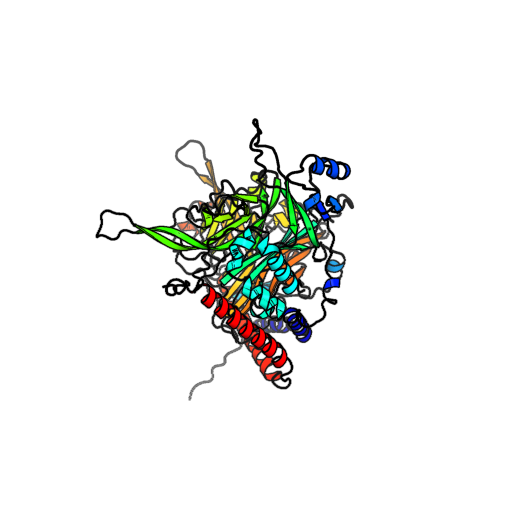27.752 -8.977 -13.519 1.00 88.50 304 ASP A CA 1
ATOM 2498 C C . ASP A 1 304 ? 27.535 -10.189 -12.598 1.00 88.50 304 ASP A C 1
ATOM 2500 O O . ASP A 1 304 ? 27.974 -11.302 -12.886 1.00 88.50 304 ASP A O 1
ATOM 2504 N N . ASN A 1 305 ? 26.831 -9.998 -11.477 1.00 88.00 305 ASN A N 1
ATOM 2505 C CA . ASN A 1 305 ? 26.552 -11.049 -10.508 1.00 88.00 305 ASN A CA 1
ATOM 2506 C C . ASN A 1 305 ? 25.073 -11.049 -10.104 1.00 88.00 305 ASN A C 1
ATOM 2508 O O . ASN A 1 305 ? 24.676 -10.421 -9.117 1.00 88.00 305 ASN A O 1
ATOM 2512 N N . ILE A 1 306 ? 24.276 -11.805 -10.861 1.00 85.56 306 ILE A N 1
ATOM 2513 C CA . ILE A 1 306 ? 22.815 -11.910 -10.720 1.00 85.56 306 ILE A CA 1
ATOM 2514 C C . ILE A 1 306 ? 22.341 -13.137 -9.926 1.00 85.56 306 ILE A C 1
ATOM 2516 O O . ILE A 1 306 ? 21.160 -13.247 -9.597 1.00 85.56 306 ILE A O 1
ATOM 2520 N N . GLU A 1 307 ? 23.228 -14.085 -9.621 1.00 82.75 307 GLU A N 1
ATOM 2521 C CA . GLU A 1 307 ? 22.828 -15.359 -9.026 1.00 82.75 307 GLU A CA 1
ATOM 2522 C C . GLU A 1 307 ? 22.348 -15.190 -7.575 1.00 82.75 307 GLU A C 1
ATOM 2524 O O . GLU A 1 307 ? 23.038 -14.634 -6.722 1.00 82.75 307 GLU A O 1
ATOM 2529 N N . GLY A 1 308 ? 21.133 -15.672 -7.288 1.00 78.44 308 GLY A N 1
ATOM 2530 C CA . GLY A 1 308 ? 20.547 -15.655 -5.943 1.00 78.44 308 GLY A CA 1
ATOM 2531 C C . GLY A 1 308 ? 20.171 -14.267 -5.406 1.00 78.44 308 GLY A C 1
ATOM 2532 O O . GLY A 1 308 ? 19.833 -14.151 -4.225 1.00 78.44 308 GLY A O 1
ATOM 2533 N N . LYS A 1 309 ? 20.214 -13.221 -6.241 1.00 84.25 309 LYS A N 1
ATOM 2534 C CA . LYS A 1 309 ? 19.932 -11.835 -5.849 1.00 84.25 309 LYS A CA 1
ATOM 2535 C C . LYS A 1 309 ? 18.652 -11.317 -6.501 1.00 84.25 309 LYS A C 1
ATOM 2537 O O . LYS A 1 309 ? 18.348 -11.625 -7.647 1.00 84.25 309 LYS A O 1
ATOM 2542 N N . TYR A 1 310 ? 17.925 -10.497 -5.746 1.00 90.25 310 TYR A N 1
ATOM 2543 C CA . TYR A 1 310 ? 16.644 -9.916 -6.141 1.00 90.25 310 TYR A CA 1
ATOM 2544 C C . TYR A 1 310 ? 16.773 -8.395 -6.101 1.00 90.25 310 TYR A C 1
ATOM 2546 O O . TYR A 1 310 ? 16.706 -7.793 -5.027 1.00 90.25 310 TYR A O 1
ATOM 2554 N N . TYR A 1 311 ? 17.021 -7.775 -7.253 1.00 95.44 311 TYR A N 1
ATOM 2555 C CA . TYR A 1 311 ? 17.274 -6.342 -7.331 1.00 95.44 311 TYR A CA 1
ATOM 2556 C C . TYR A 1 311 ? 15.986 -5.521 -7.430 1.00 95.44 311 TYR A C 1
ATOM 2558 O O . TYR A 1 311 ? 15.008 -5.898 -8.087 1.00 95.44 311 TYR A O 1
ATOM 2566 N N . GLY A 1 312 ? 16.017 -4.353 -6.795 1.00 95.69 312 GLY A N 1
ATOM 2567 C CA . GLY A 1 312 ? 14.948 -3.367 -6.852 1.00 95.69 312 GLY A CA 1
ATOM 2568 C C . GLY A 1 312 ? 13.841 -3.518 -5.802 1.00 95.69 312 GLY A C 1
ATOM 2569 O O . GLY A 1 312 ? 13.922 -4.357 -4.901 1.00 95.69 312 GLY A O 1
ATOM 2570 N N . PRO A 1 313 ? 12.822 -2.643 -5.871 1.00 96.25 313 PRO A N 1
ATOM 2571 C CA . PRO A 1 313 ? 11.732 -2.596 -4.902 1.00 96.25 313 PRO A CA 1
ATOM 2572 C C . PRO A 1 313 ? 10.812 -3.824 -4.938 1.00 96.25 313 PRO A C 1
ATOM 2574 O O . PRO A 1 313 ? 10.246 -4.179 -5.973 1.00 96.25 313 PRO A O 1
ATOM 2577 N N . GLU A 1 314 ? 10.574 -4.417 -3.770 1.00 94.38 314 GLU A N 1
ATOM 2578 C CA . GLU A 1 314 ? 9.665 -5.544 -3.573 1.00 94.38 314 GLU A CA 1
ATOM 2579 C C . GLU A 1 314 ? 8.439 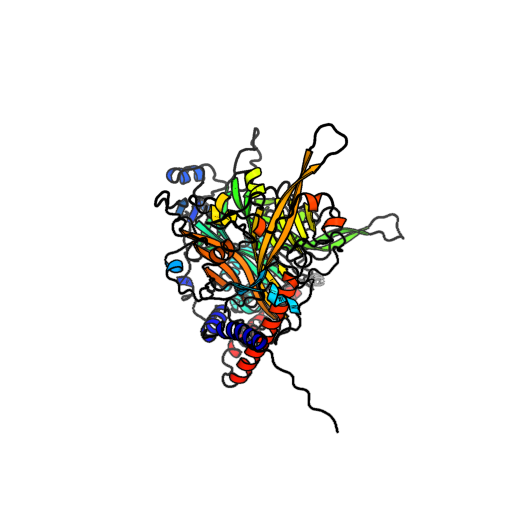-5.182 -2.722 1.00 94.38 314 GLU A C 1
ATOM 2581 O O . GLU A 1 314 ? 8.517 -4.390 -1.777 1.00 94.38 314 GLU A O 1
ATOM 2586 N N . ASP A 1 315 ? 7.317 -5.843 -3.023 1.00 91.56 315 ASP A N 1
ATOM 2587 C CA . ASP A 1 315 ? 6.028 -5.756 -2.320 1.00 91.56 315 ASP A CA 1
ATOM 2588 C C . ASP A 1 315 ? 5.588 -4.318 -1.973 1.00 91.56 315 ASP A C 1
ATOM 2590 O O . ASP A 1 315 ? 5.300 -4.037 -0.801 1.00 91.56 315 ASP A O 1
ATOM 2594 N N . PRO A 1 316 ? 5.555 -3.390 -2.950 1.00 94.44 316 PRO A N 1
ATOM 2595 C CA . PRO A 1 316 ? 5.289 -1.991 -2.664 1.00 94.44 316 PRO A CA 1
ATOM 2596 C C . PRO A 1 316 ? 3.858 -1.787 -2.145 1.00 94.44 316 PRO A C 1
ATOM 2598 O O . PRO A 1 316 ? 2.887 -2.320 -2.680 1.00 94.44 316 PRO A O 1
ATOM 2601 N N . ARG A 1 317 ? 3.729 -0.978 -1.095 1.00 95.00 317 ARG A N 1
ATOM 2602 C CA . ARG A 1 317 ? 2.469 -0.534 -0.489 1.00 95.00 317 ARG A CA 1
ATOM 2603 C C . ARG A 1 317 ? 2.360 0.968 -0.618 1.00 95.00 317 ARG A C 1
ATOM 2605 O O . ARG A 1 317 ? 3.349 1.668 -0.429 1.00 95.00 317 ARG A O 1
ATOM 2612 N N . LEU A 1 318 ? 1.163 1.455 -0.903 1.00 97.00 318 LEU A N 1
ATOM 2613 C CA . LEU A 1 318 ? 0.918 2.864 -1.157 1.00 97.00 318 LEU A CA 1
ATOM 2614 C C . LEU A 1 318 ? -0.039 3.444 -0.112 1.00 97.00 318 LEU A C 1
ATOM 2616 O O . LEU A 1 318 ? -1.044 2.831 0.241 1.00 97.00 318 LEU A O 1
ATOM 2620 N N . LEU A 1 319 ? 0.279 4.637 0.379 1.00 97.38 319 LEU A N 1
ATOM 2621 C CA . LEU A 1 319 ? -0.596 5.442 1.227 1.00 97.38 319 LEU A CA 1
ATOM 2622 C C . LEU A 1 319 ? -0.365 6.936 0.968 1.00 97.38 319 LEU A C 1
ATOM 2624 O O . LEU A 1 319 ? 0.545 7.304 0.228 1.00 97.38 319 LEU A O 1
ATOM 2628 N N . LEU A 1 320 ? -1.182 7.796 1.578 1.00 96.88 320 LEU A N 1
ATOM 2629 C CA . LEU A 1 320 ? -1.029 9.250 1.506 1.00 96.88 320 LEU A CA 1
ATOM 2630 C C . LEU A 1 320 ? -0.464 9.817 2.807 1.00 96.88 320 LEU A C 1
ATOM 2632 O O . LEU A 1 320 ? -0.935 9.488 3.899 1.00 96.88 320 LEU A O 1
ATOM 2636 N N . THR A 1 321 ? 0.497 10.728 2.674 1.00 96.38 321 THR A N 1
ATOM 2637 C CA . THR A 1 321 ? 1.010 11.550 3.776 1.00 96.38 321 THR A CA 1
ATOM 2638 C C . THR A 1 321 ? 0.823 13.025 3.480 1.00 96.38 321 THR A C 1
ATOM 2640 O O . THR A 1 321 ? 0.952 13.441 2.333 1.00 96.38 321 THR A O 1
ATOM 2643 N N . LYS A 1 322 ? 0.561 13.825 4.511 1.00 95.06 322 LYS A N 1
ATOM 2644 C CA . LYS A 1 322 ? 0.475 15.280 4.425 1.00 95.06 322 LYS A CA 1
ATOM 2645 C C . LYS A 1 322 ? 1.793 15.900 4.868 1.00 95.06 322 LYS A C 1
ATOM 2647 O O . LYS A 1 322 ? 2.201 15.706 6.010 1.00 95.06 322 LYS A O 1
ATOM 2652 N N . ASN A 1 323 ? 2.440 16.669 4.002 1.00 91.62 323 ASN A N 1
ATOM 2653 C CA . ASN A 1 323 ? 3.703 17.332 4.327 1.00 91.62 323 ASN A CA 1
ATOM 2654 C C . ASN A 1 323 ? 3.510 18.670 5.060 1.00 91.62 323 ASN A C 1
ATOM 2656 O O . ASN A 1 323 ? 2.396 19.184 5.184 1.00 91.62 323 ASN A O 1
ATOM 2660 N N . SER A 1 324 ? 4.614 19.258 5.531 1.00 89.25 324 SER A N 1
ATOM 2661 C CA . SER A 1 324 ? 4.631 20.530 6.275 1.00 89.25 324 SER A CA 1
ATOM 2662 C C . SER A 1 324 ? 4.095 21.729 5.487 1.00 89.25 324 SER A C 1
ATOM 2664 O O . SER A 1 324 ? 3.745 22.744 6.084 1.00 89.25 324 SER A O 1
ATOM 2666 N N . LYS A 1 325 ? 3.993 21.616 4.157 1.00 86.44 325 LYS A N 1
ATOM 2667 C CA . LYS A 1 325 ? 3.395 22.622 3.267 1.00 86.44 325 LYS A CA 1
ATOM 2668 C C . LYS A 1 325 ? 1.894 22.419 3.053 1.00 86.44 325 LYS A C 1
ATOM 2670 O O . LYS A 1 325 ? 1.263 23.201 2.351 1.00 86.44 325 LYS A O 1
ATOM 2675 N N . GLY A 1 326 ? 1.316 21.388 3.664 1.00 87.94 326 GLY A N 1
ATOM 2676 C CA . GLY A 1 326 ? -0.112 21.103 3.633 1.00 87.94 326 GLY A CA 1
ATOM 2677 C C . GLY A 1 326 ? -0.583 20.282 2.432 1.00 87.94 326 GLY A C 1
ATOM 2678 O O . GLY A 1 326 ? -1.788 20.052 2.322 1.00 87.94 326 GLY A O 1
ATOM 2679 N N . TYR A 1 327 ? 0.324 19.820 1.565 1.00 89.19 327 TYR A N 1
ATOM 2680 C CA . TYR A 1 327 ? -0.025 18.946 0.445 1.00 89.19 327 TYR A CA 1
ATOM 2681 C C . TYR A 1 327 ? -0.050 17.492 0.884 1.00 89.19 327 TYR A C 1
ATOM 2683 O O . TYR A 1 327 ? 0.836 17.038 1.607 1.00 89.19 327 TYR A O 1
ATOM 2691 N N . GLU A 1 328 ? -1.052 16.768 0.403 1.00 93.00 328 GLU A N 1
ATOM 2692 C CA . GLU A 1 328 ? -1.062 15.314 0.462 1.00 93.00 328 GLU A CA 1
ATOM 2693 C C . GLU A 1 328 ? -0.311 14.751 -0.735 1.00 93.00 328 GLU A C 1
ATOM 2695 O O . GLU A 1 328 ? -0.551 15.159 -1.872 1.00 93.00 328 GLU A O 1
ATOM 2700 N N . GLU A 1 329 ? 0.593 13.819 -0.469 1.00 94.69 329 GLU A N 1
ATOM 2701 C CA . GLU A 1 329 ? 1.433 13.174 -1.464 1.00 94.69 329 GLU A CA 1
ATOM 2702 C C . GLU A 1 329 ? 1.510 11.657 -1.241 1.00 94.69 329 GLU A C 1
ATOM 2704 O O . GLU A 1 329 ? 1.394 11.193 -0.099 1.00 94.69 329 GLU A O 1
ATOM 2709 N N . PRO A 1 330 ? 1.684 10.870 -2.319 1.00 97.50 330 PRO A N 1
ATOM 2710 C CA . PRO A 1 330 ? 1.869 9.432 -2.225 1.00 97.50 330 PRO A CA 1
ATOM 2711 C C . PRO A 1 330 ? 3.182 9.088 -1.517 1.00 97.50 330 PRO A C 1
ATOM 2713 O O . PRO A 1 330 ? 4.233 9.655 -1.811 1.00 97.50 330 PRO A O 1
ATOM 2716 N N . LEU A 1 331 ? 3.119 8.098 -0.632 1.00 98.31 331 LEU A N 1
ATOM 2717 C CA . LEU A 1 331 ? 4.256 7.477 0.033 1.00 98.31 331 LEU A CA 1
ATOM 2718 C C . LEU A 1 331 ? 4.244 5.981 -0.277 1.00 98.31 331 LEU A C 1
ATOM 2720 O O . LEU A 1 331 ? 3.240 5.303 -0.048 1.00 98.31 331 LEU A O 1
ATOM 2724 N N . ILE A 1 332 ? 5.362 5.469 -0.784 1.00 98.50 332 ILE A N 1
ATOM 2725 C CA . ILE A 1 332 ? 5.545 4.053 -1.096 1.00 98.50 332 ILE A CA 1
ATOM 2726 C C . ILE A 1 332 ? 6.383 3.410 0.001 1.00 98.50 332 ILE A C 1
ATOM 2728 O O . ILE A 1 332 ? 7.491 3.858 0.281 1.00 98.50 332 ILE A O 1
ATOM 2732 N N . ILE A 1 333 ? 5.878 2.331 0.586 1.00 98.25 333 ILE A N 1
ATOM 2733 C CA . ILE A 1 333 ? 6.607 1.472 1.516 1.00 98.25 333 ILE A CA 1
ATOM 2734 C C . ILE A 1 333 ? 6.960 0.192 0.784 1.00 98.25 333 ILE A C 1
ATOM 2736 O O . ILE A 1 333 ? 6.077 -0.488 0.273 1.00 98.25 333 ILE A O 1
ATOM 2740 N N . PHE A 1 334 ? 8.232 -0.161 0.748 1.00 97.56 334 PHE A N 1
ATOM 2741 C CA . PHE A 1 334 ? 8.689 -1.363 0.061 1.00 97.56 334 PHE A CA 1
ATOM 2742 C C . PHE A 1 334 ? 9.847 -1.984 0.824 1.00 97.56 334 PHE A C 1
ATOM 2744 O O . PHE A 1 334 ? 10.371 -1.409 1.778 1.00 97.56 334 PHE A O 1
ATOM 2751 N N . ASN A 1 335 ? 10.241 -3.179 0.415 1.00 97.00 335 ASN A N 1
ATOM 2752 C CA . ASN A 1 335 ? 11.459 -3.799 0.906 1.00 97.00 335 ASN A CA 1
ATOM 2753 C C . ASN A 1 335 ? 12.410 -4.062 -0.256 1.00 97.00 335 ASN A C 1
ATOM 2755 O O . ASN A 1 335 ? 11.950 -4.277 -1.369 1.00 97.00 335 ASN A O 1
ATOM 2759 N N . ALA A 1 336 ? 13.716 -4.007 -0.021 1.00 96.00 336 ALA A N 1
ATOM 2760 C CA . ALA A 1 336 ? 14.704 -4.187 -1.081 1.00 96.00 336 ALA A CA 1
ATOM 2761 C C . ALA A 1 336 ? 15.995 -4.806 -0.545 1.00 96.00 336 ALA A C 1
ATOM 2763 O O . ALA A 1 336 ? 16.359 -4.616 0.623 1.00 96.00 336 ALA A O 1
ATOM 2764 N N . TYR A 1 337 ? 16.672 -5.551 -1.417 1.00 93.50 337 TYR A N 1
ATOM 2765 C CA . TYR A 1 337 ? 18.019 -6.054 -1.187 1.00 93.50 337 TYR A CA 1
ATOM 2766 C C . TYR A 1 337 ? 19.044 -4.930 -1.361 1.00 93.50 337 TYR A C 1
ATOM 2768 O O . TYR A 1 337 ? 18.961 -4.149 -2.307 1.00 93.50 337 TYR A O 1
ATOM 2776 N N . HIS A 1 338 ? 20.009 -4.838 -0.450 1.00 92.81 338 HIS A N 1
ATOM 2777 C CA . HIS A 1 338 ? 21.070 -3.833 -0.504 1.00 92.81 338 HIS A CA 1
ATOM 2778 C C . HIS A 1 338 ? 22.309 -4.260 0.284 1.00 92.81 338 HIS A C 1
ATOM 2780 O O . HIS A 1 338 ? 22.313 -5.311 0.935 1.00 92.81 338 HIS A O 1
ATOM 2786 N N . ARG A 1 339 ? 23.358 -3.431 0.235 1.00 90.38 339 ARG A N 1
ATOM 2787 C CA . ARG A 1 339 ? 24.632 -3.677 0.917 1.00 90.38 339 ARG A CA 1
ATOM 2788 C C . ARG A 1 339 ? 25.046 -2.535 1.845 1.00 90.38 339 ARG A C 1
ATOM 2790 O O . ARG A 1 339 ? 24.650 -1.386 1.655 1.00 90.38 339 ARG A O 1
ATOM 2797 N N . LYS A 1 340 ? 25.884 -2.852 2.833 1.00 89.06 340 LYS A N 1
ATOM 2798 C CA . LYS A 1 340 ? 26.581 -1.899 3.709 1.00 89.06 340 LYS A CA 1
ATOM 2799 C C . LYS A 1 340 ? 28.007 -2.375 3.976 1.00 89.06 340 LYS A C 1
ATOM 2801 O O . LYS A 1 340 ? 28.270 -3.573 3.928 1.00 89.06 340 LYS A O 1
ATOM 2806 N N . LEU A 1 341 ? 28.907 -1.442 4.270 1.00 84.12 341 LEU A N 1
ATOM 2807 C CA . LEU A 1 341 ? 30.237 -1.768 4.777 1.00 84.12 341 LEU A CA 1
ATOM 2808 C C . LEU A 1 341 ? 30.159 -2.065 6.281 1.00 84.12 341 LEU A C 1
ATOM 2810 O O . LEU A 1 341 ? 29.480 -1.346 7.018 1.00 84.12 341 LEU A O 1
ATOM 2814 N N . SER A 1 342 ? 30.832 -3.122 6.722 1.00 77.31 342 SER A N 1
ATOM 2815 C CA . SER A 1 342 ? 31.030 -3.477 8.127 1.00 77.31 342 SER A CA 1
ATOM 2816 C C . SER A 1 342 ? 32.513 -3.699 8.415 1.00 77.31 342 SER A C 1
ATOM 2818 O O . SER A 1 342 ? 33.274 -4.115 7.542 1.00 77.31 342 SER A O 1
ATOM 2820 N N . HIS A 1 343 ? 32.935 -3.388 9.639 1.00 72.12 343 HIS A N 1
ATOM 2821 C CA . HIS A 1 343 ? 34.292 -3.677 10.096 1.00 72.12 343 HIS A CA 1
ATOM 2822 C C . HIS A 1 343 ? 34.437 -5.176 10.369 1.00 72.12 343 HIS A C 1
ATOM 2824 O O . HIS A 1 343 ? 33.555 -5.784 10.980 1.00 72.12 343 HIS A O 1
ATOM 2830 N N . PHE A 1 344 ? 35.536 -5.755 9.901 1.00 59.38 344 PHE A N 1
ATOM 2831 C CA . PHE A 1 344 ? 35.941 -7.128 10.152 1.00 59.38 344 PHE A CA 1
ATOM 2832 C C . PHE A 1 344 ? 37.337 -7.101 10.775 1.00 59.38 344 PHE A C 1
ATOM 2834 O O . PHE A 1 344 ? 38.219 -6.412 10.266 1.00 59.38 344 PHE A O 1
ATOM 2841 N N . ASP A 1 345 ? 37.485 -7.809 11.889 1.00 58.31 345 ASP A N 1
ATOM 2842 C CA . ASP A 1 345 ? 38.744 -7.983 12.610 1.00 58.31 345 ASP A CA 1
ATOM 2843 C C . ASP A 1 345 ? 39.228 -9.405 12.296 1.00 58.31 345 ASP A C 1
ATOM 2845 O O . ASP A 1 345 ? 38.564 -10.377 12.672 1.00 58.31 345 ASP A O 1
ATOM 2849 N N . ASP A 1 346 ? 40.284 -9.544 11.493 1.00 60.44 346 ASP A N 1
ATOM 2850 C CA . ASP A 1 346 ? 41.061 -10.775 11.435 1.00 60.44 346 ASP A CA 1
ATOM 2851 C C . ASP A 1 346 ? 42.244 -10.610 12.379 1.00 60.44 346 ASP A C 1
ATOM 2853 O O . ASP A 1 346 ? 43.126 -9.804 12.127 1.00 60.44 346 ASP A O 1
ATOM 2857 N N . ASP A 1 347 ? 42.247 -11.374 13.475 1.00 60.88 347 ASP A N 1
ATOM 2858 C CA . ASP A 1 347 ? 43.178 -11.271 14.614 1.00 60.88 347 ASP A CA 1
ATOM 2859 C C . ASP A 1 347 ? 44.675 -11.555 14.274 1.00 60.88 347 ASP A C 1
ATOM 2861 O O . ASP A 1 347 ? 45.408 -12.134 15.079 1.00 60.88 347 ASP A O 1
ATOM 2865 N N . VAL A 1 348 ? 45.145 -11.223 13.069 1.00 59.34 348 VAL A N 1
ATOM 2866 C CA . VAL A 1 348 ? 46.481 -11.506 12.534 1.00 59.34 348 VAL A CA 1
ATOM 2867 C C . VAL A 1 348 ? 47.227 -10.230 12.118 1.00 59.34 348 VAL A C 1
ATOM 2869 O O . VAL A 1 348 ? 48.448 -10.216 12.249 1.00 59.34 348 VAL A O 1
ATOM 2872 N N . ASP A 1 349 ? 46.537 -9.147 11.736 1.00 58.59 349 ASP A N 1
ATOM 2873 C CA . ASP A 1 349 ? 47.159 -7.875 11.338 1.00 58.59 349 ASP A CA 1
ATOM 2874 C C . ASP A 1 349 ? 46.503 -6.680 12.072 1.00 58.59 349 ASP A C 1
ATOM 2876 O O . ASP A 1 349 ? 45.292 -6.644 12.249 1.00 58.59 349 ASP A O 1
ATOM 2880 N N . ASP A 1 350 ? 47.278 -5.655 12.465 1.00 56.19 350 ASP A N 1
ATOM 2881 C CA . ASP A 1 350 ? 46.818 -4.406 13.130 1.00 56.19 350 ASP A CA 1
ATOM 2882 C C . ASP A 1 350 ? 45.918 -3.506 12.223 1.00 56.19 350 ASP A C 1
ATOM 2884 O O . ASP A 1 350 ? 45.899 -2.271 12.330 1.00 56.19 350 ASP A O 1
ATOM 2888 N N . HIS A 1 351 ? 45.202 -4.080 11.253 1.00 56.88 351 HIS A N 1
ATOM 2889 C CA . HIS A 1 351 ? 44.440 -3.367 10.232 1.00 56.88 351 HIS A CA 1
ATOM 2890 C C . HIS A 1 351 ? 42.985 -3.833 10.182 1.00 56.88 351 HIS A C 1
ATOM 2892 O O . HIS A 1 351 ? 42.668 -4.907 9.695 1.00 56.88 351 HIS A O 1
ATOM 2898 N N . VAL A 1 352 ? 42.071 -2.949 10.590 1.00 55.59 352 VAL A N 1
ATOM 2899 C CA . VAL A 1 352 ? 40.625 -3.166 10.459 1.00 55.59 352 VAL A CA 1
ATOM 2900 C C . VAL A 1 352 ? 40.239 -3.210 8.975 1.00 55.59 352 VAL A C 1
ATOM 2902 O O . VAL A 1 352 ? 40.183 -2.173 8.306 1.00 55.59 352 VAL A O 1
ATOM 2905 N N . LEU A 1 353 ? 39.931 -4.397 8.453 1.00 66.31 353 LEU A N 1
ATOM 2906 C CA . LEU A 1 353 ? 39.443 -4.576 7.086 1.00 66.31 353 LEU A CA 1
ATOM 2907 C C . LEU A 1 353 ? 37.942 -4.252 7.004 1.00 66.31 353 LEU A C 1
ATOM 2909 O O . LEU A 1 353 ? 37.152 -4.570 7.893 1.00 66.31 353 LEU A O 1
ATOM 2913 N N . MET A 1 354 ? 37.510 -3.604 5.918 1.00 72.19 354 MET A N 1
ATOM 2914 C CA . MET A 1 354 ? 36.085 -3.370 5.655 1.00 72.19 354 MET A CA 1
ATOM 2915 C C . MET A 1 354 ? 35.520 -4.481 4.771 1.00 72.19 354 MET A C 1
ATOM 2917 O O . MET A 1 354 ? 35.960 -4.678 3.639 1.00 72.19 354 MET A O 1
ATOM 2921 N N . LYS A 1 355 ? 34.503 -5.184 5.268 1.00 83.06 355 LYS A N 1
ATOM 2922 C CA . LYS A 1 355 ? 33.764 -6.212 4.536 1.00 83.06 355 LYS A CA 1
ATOM 2923 C C . LYS A 1 355 ? 32.427 -5.663 4.051 1.00 83.06 355 LYS A C 1
ATOM 2925 O O . LYS A 1 355 ? 31.780 -4.856 4.708 1.00 83.06 355 LYS A O 1
ATOM 2930 N N . THR A 1 356 ? 31.982 -6.124 2.885 1.00 86.25 356 THR A N 1
ATOM 2931 C CA . THR A 1 356 ? 30.620 -5.851 2.412 1.00 86.25 356 THR A CA 1
ATOM 2932 C C . THR A 1 356 ? 29.642 -6.855 3.018 1.00 86.25 356 THR A C 1
ATOM 2934 O O . THR A 1 356 ? 29.807 -8.066 2.869 1.00 86.25 356 THR A O 1
ATOM 2937 N N . GLU A 1 357 ? 28.588 -6.354 3.654 1.00 89.94 357 GLU A N 1
ATOM 2938 C CA . GLU A 1 357 ? 27.469 -7.140 4.158 1.00 89.94 357 GLU A CA 1
ATOM 2939 C C . GLU A 1 357 ? 26.165 -6.814 3.438 1.00 89.94 357 GLU A C 1
ATOM 2941 O O . GLU A 1 357 ? 25.891 -5.666 3.094 1.00 89.94 357 GLU A O 1
ATOM 2946 N N . PHE A 1 358 ? 25.323 -7.833 3.280 1.00 91.12 358 PHE A N 1
ATOM 2947 C CA . PHE A 1 358 ? 24.050 -7.728 2.581 1.00 91.12 358 PHE A CA 1
ATOM 2948 C C . PHE A 1 358 ? 22.852 -7.872 3.513 1.00 91.12 358 PHE A C 1
ATOM 2950 O O . PHE A 1 358 ? 22.878 -8.635 4.489 1.00 91.12 358 PHE A O 1
ATOM 2957 N N . PHE A 1 359 ? 21.794 -7.134 3.182 1.00 93.31 359 PHE A N 1
ATOM 2958 C CA . PHE A 1 359 ? 20.569 -7.034 3.963 1.00 93.31 359 PHE A CA 1
ATOM 2959 C C . PHE A 1 359 ? 19.355 -6.912 3.042 1.00 93.31 359 PHE A C 1
ATOM 2961 O O . PHE A 1 359 ? 19.443 -6.399 1.930 1.00 93.31 359 PHE A O 1
ATOM 2968 N N . ARG A 1 360 ? 18.191 -7.324 3.544 1.00 94.06 360 ARG A N 1
ATOM 2969 C CA . ARG A 1 360 ? 16.886 -6.959 2.986 1.00 94.06 360 ARG A CA 1
ATOM 2970 C C . ARG A 1 360 ? 16.196 -6.040 3.984 1.00 94.06 360 ARG A C 1
ATOM 2972 O O . ARG A 1 360 ? 15.813 -6.509 5.053 1.00 94.06 360 ARG A O 1
ATOM 2979 N N . SER A 1 361 ? 16.087 -4.756 3.657 1.00 95.75 361 SER A N 1
ATOM 2980 C CA . SER A 1 361 ? 15.550 -3.718 4.551 1.00 95.75 361 SER A CA 1
ATOM 2981 C C . SER A 1 361 ? 14.204 -3.192 4.064 1.00 95.75 361 SER A C 1
ATOM 2983 O O . SER A 1 361 ? 13.862 -3.342 2.892 1.00 95.75 361 SER A O 1
ATOM 2985 N N . MET A 1 362 ? 13.466 -2.537 4.963 1.00 97.50 362 MET A N 1
ATOM 2986 C CA . MET A 1 362 ? 12.294 -1.733 4.615 1.00 97.50 362 MET A CA 1
ATOM 2987 C C . MET A 1 362 ? 12.716 -0.306 4.247 1.00 97.50 362 MET A C 1
ATOM 2989 O O . MET A 1 362 ? 13.616 0.262 4.868 1.00 97.50 362 MET A O 1
ATOM 2993 N N . PHE A 1 363 ? 12.028 0.286 3.279 1.00 97.88 363 PHE A N 1
ATOM 2994 C CA . PHE A 1 363 ? 12.290 1.622 2.762 1.00 97.88 363 PHE A CA 1
ATOM 2995 C C . PHE A 1 363 ? 10.990 2.400 2.561 1.00 97.88 363 PHE A C 1
ATOM 2997 O O . PHE A 1 363 ? 9.922 1.825 2.334 1.00 97.88 363 PHE A O 1
ATOM 3004 N N . MET A 1 364 ? 11.113 3.721 2.613 1.00 98.12 364 MET A N 1
ATOM 3005 C CA . MET A 1 364 ? 10.087 4.680 2.217 1.00 98.12 364 MET A CA 1
ATOM 3006 C C . MET A 1 364 ? 10.537 5.405 0.954 1.00 98.12 364 MET A C 1
ATOM 3008 O O . MET A 1 364 ? 11.695 5.806 0.882 1.00 98.12 364 MET A O 1
ATOM 3012 N N . CYS A 1 365 ? 9.644 5.609 -0.010 1.00 98.06 365 CYS A N 1
ATOM 3013 C CA . CYS A 1 365 ? 9.890 6.414 -1.203 1.00 98.06 365 CYS A CA 1
ATOM 3014 C C . CYS A 1 365 ? 8.783 7.445 -1.413 1.00 98.06 365 CYS A C 1
ATOM 3016 O O . CYS A 1 365 ? 7.601 7.106 -1.363 1.00 98.06 365 CYS A O 1
ATOM 3018 N N . TRP A 1 366 ? 9.170 8.682 -1.716 1.00 97.38 366 TRP A N 1
ATOM 3019 C CA . TRP A 1 366 ? 8.255 9.740 -2.131 1.00 97.38 366 TRP A CA 1
ATOM 3020 C C . TRP A 1 366 ? 8.370 9.955 -3.646 1.00 97.38 366 TRP A C 1
ATOM 3022 O O . TRP A 1 366 ? 9.351 10.552 -4.094 1.00 97.38 366 TRP A O 1
ATOM 3032 N N . PRO A 1 367 ? 7.383 9.539 -4.462 1.00 97.00 367 PRO A N 1
ATOM 3033 C CA . PRO A 1 367 ? 7.450 9.675 -5.921 1.00 97.00 367 PRO A CA 1
ATOM 3034 C C . PRO A 1 367 ? 7.574 11.127 -6.403 1.00 97.00 367 PRO A C 1
ATOM 3036 O O . PRO A 1 367 ? 8.102 11.400 -7.483 1.00 97.00 367 PRO A O 1
ATOM 3039 N N . TRP A 1 368 ? 7.080 12.082 -5.615 1.00 95.19 368 TRP A N 1
ATOM 3040 C CA . TRP A 1 368 ? 7.107 13.499 -5.978 1.00 95.19 368 TRP A CA 1
ATOM 3041 C C . TRP A 1 368 ? 8.376 14.213 -5.515 1.00 95.19 368 TRP A C 1
ATOM 3043 O O . TRP A 1 368 ? 8.772 15.198 -6.135 1.00 95.19 368 TRP A O 1
ATOM 3053 N N . GLN A 1 369 ? 9.075 13.661 -4.524 1.00 94.06 369 GLN A N 1
ATOM 3054 C CA . GLN A 1 369 ? 10.326 14.207 -4.011 1.00 94.06 369 GLN A CA 1
ATOM 3055 C C . GLN A 1 369 ? 11.524 13.522 -4.677 1.00 94.06 369 GLN A C 1
ATOM 3057 O O . GLN A 1 369 ? 11.450 12.370 -5.112 1.00 94.06 369 GLN A O 1
ATOM 3062 N N . THR A 1 370 ? 12.643 14.231 -4.774 1.00 94.00 370 THR A N 1
ATOM 3063 C CA . THR A 1 370 ? 13.864 13.725 -5.410 1.00 94.00 370 THR A CA 1
ATOM 3064 C C . THR A 1 370 ? 15.078 13.814 -4.498 1.00 94.00 370 THR A C 1
ATOM 3066 O O . THR A 1 370 ? 15.109 14.627 -3.572 1.00 94.00 370 THR A O 1
ATOM 3069 N N . GLN A 1 371 ? 16.085 13.000 -4.792 1.00 93.56 371 GLN A N 1
ATOM 3070 C CA . GLN A 1 371 ? 17.422 13.041 -4.201 1.00 93.56 371 GLN A CA 1
ATOM 3071 C C . GLN A 1 371 ? 18.487 12.991 -5.306 1.00 93.56 371 GLN A C 1
ATOM 3073 O O . GLN A 1 371 ? 18.206 12.505 -6.403 1.00 93.56 371 GLN A O 1
ATOM 3078 N N . SER A 1 372 ? 19.694 13.477 -5.010 1.00 93.19 372 SER A N 1
ATOM 3079 C CA . SER A 1 372 ? 20.876 13.260 -5.853 1.00 93.19 372 SER A CA 1
ATOM 3080 C C . SER A 1 372 ? 21.648 12.056 -5.332 1.00 93.19 372 SER A C 1
ATOM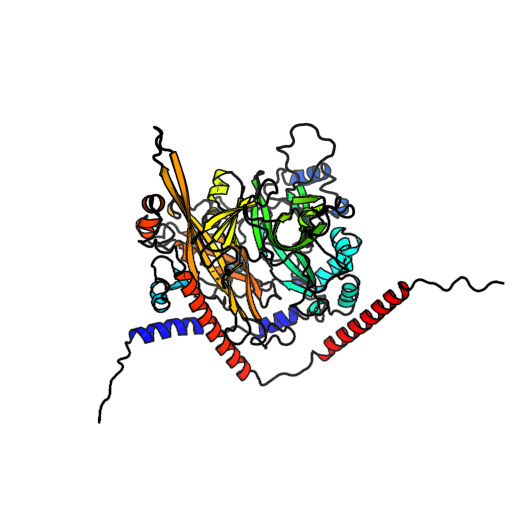 3082 O O . SER A 1 372 ? 21.798 11.913 -4.118 1.00 93.19 372 SER A O 1
ATOM 3084 N N . GLY A 1 373 ? 22.128 11.201 -6.230 1.00 93.75 373 GLY A N 1
ATOM 3085 C CA . GLY A 1 373 ? 22.887 10.015 -5.854 1.00 93.75 373 GLY A CA 1
ATOM 3086 C C . GLY A 1 373 ? 22.053 8.943 -5.154 1.00 93.75 373 GLY A C 1
ATOM 3087 O O . GLY A 1 373 ? 20.852 9.098 -4.911 1.00 93.75 373 GLY A O 1
ATOM 3088 N N . LYS A 1 374 ? 22.712 7.825 -4.843 1.00 94.19 374 LYS A N 1
ATOM 3089 C CA . LYS A 1 374 ? 22.090 6.641 -4.229 1.00 94.19 374 LYS A CA 1
ATOM 3090 C C . LYS A 1 374 ? 22.928 6.001 -3.118 1.00 94.19 374 LYS A C 1
ATOM 3092 O O . LYS A 1 374 ? 22.774 4.825 -2.806 1.00 94.19 374 LYS A O 1
ATOM 3097 N N . GLU A 1 375 ? 23.799 6.774 -2.471 1.00 91.38 375 GLU A N 1
ATOM 3098 C CA . GLU A 1 375 ? 24.641 6.296 -1.360 1.00 91.38 375 GLU A CA 1
ATOM 3099 C C . GLU A 1 375 ? 23.812 5.680 -0.214 1.00 91.38 375 GLU A C 1
ATOM 3101 O O . GLU A 1 375 ? 24.179 4.657 0.373 1.00 91.38 375 GLU A O 1
ATOM 3106 N N . ASN A 1 376 ? 22.640 6.253 0.077 1.00 89.25 376 ASN A N 1
ATOM 3107 C CA . ASN A 1 376 ? 21.712 5.739 1.084 1.00 89.25 376 ASN A CA 1
ATOM 3108 C C . ASN A 1 376 ? 21.277 4.286 0.809 1.00 89.25 376 ASN A C 1
ATOM 3110 O O . ASN A 1 376 ? 21.078 3.531 1.769 1.00 89.25 376 ASN A O 1
ATOM 3114 N N . THR A 1 377 ? 21.191 3.868 -0.457 1.00 90.50 377 THR A N 1
ATOM 3115 C CA . THR A 1 377 ? 20.872 2.487 -0.855 1.00 90.50 377 THR A CA 1
ATOM 3116 C C . THR A 1 377 ? 22.109 1.643 -1.150 1.00 90.50 377 THR A C 1
ATOM 3118 O O . THR A 1 377 ? 22.098 0.452 -0.865 1.00 90.50 377 THR A O 1
ATOM 3121 N N . ASP A 1 378 ? 23.193 2.236 -1.644 1.00 88.25 378 ASP A N 1
ATOM 3122 C CA . ASP A 1 378 ? 24.389 1.502 -2.087 1.00 88.25 378 ASP A CA 1
ATOM 3123 C C . ASP A 1 378 ? 25.411 1.267 -0.971 1.00 88.25 378 ASP A C 1
ATOM 3125 O O . ASP A 1 378 ? 26.273 0.391 -1.081 1.00 88.25 378 ASP A O 1
ATOM 3129 N N . GLY A 1 379 ? 25.312 2.050 0.107 1.00 84.94 379 GLY A N 1
ATOM 3130 C CA . GLY A 1 379 ? 26.211 2.010 1.258 1.00 84.94 379 GLY A CA 1
ATOM 3131 C C . GLY A 1 379 ? 27.546 2.722 1.047 1.00 84.94 379 GLY A C 1
ATOM 3132 O O . GLY A 1 379 ? 28.262 2.903 2.027 1.00 84.94 379 GLY A O 1
ATOM 3133 N N . ILE A 1 380 ? 27.858 3.119 -0.188 1.00 85.62 380 ILE A N 1
ATOM 3134 C CA . ILE A 1 380 ? 29.049 3.875 -0.582 1.00 85.62 380 ILE A CA 1
ATOM 3135 C C . ILE A 1 380 ? 28.682 4.875 -1.683 1.00 85.62 380 ILE A C 1
ATOM 3137 O O . ILE A 1 380 ? 27.785 4.601 -2.485 1.00 85.62 380 ILE A O 1
ATOM 3141 N N . SER A 1 381 ? 29.373 6.015 -1.726 1.00 85.69 381 SER A N 1
ATOM 3142 C CA . SER A 1 381 ? 29.297 6.951 -2.856 1.00 85.69 381 SER A CA 1
ATOM 3143 C C . SER A 1 381 ? 29.941 6.333 -4.102 1.00 85.69 381 SER A C 1
ATOM 3145 O O . SER A 1 381 ? 30.874 5.529 -4.016 1.00 85.69 381 SER A O 1
ATOM 3147 N N . ASN A 1 382 ? 29.403 6.685 -5.267 1.00 87.31 382 ASN A N 1
ATOM 3148 C CA . ASN A 1 382 ? 29.937 6.288 -6.560 1.00 87.31 382 ASN A CA 1
ATOM 3149 C C . ASN A 1 382 ? 29.781 7.471 -7.515 1.00 87.31 382 ASN A C 1
ATOM 3151 O O . ASN A 1 382 ? 28.660 7.837 -7.876 1.00 87.31 382 ASN A O 1
ATOM 3155 N N . ALA A 1 383 ? 30.910 8.011 -7.979 1.00 91.31 383 ALA A N 1
ATOM 3156 C CA . ALA A 1 383 ? 30.958 9.178 -8.855 1.00 91.31 383 ALA A CA 1
ATOM 3157 C C . ALA A 1 383 ? 30.105 9.032 -10.132 1.00 91.31 383 ALA A C 1
ATOM 3159 O O . ALA A 1 383 ? 29.636 10.033 -10.672 1.00 91.31 383 ALA A O 1
ATOM 3160 N N . GLU A 1 384 ? 29.858 7.802 -10.602 1.00 90.38 384 GLU A N 1
ATOM 3161 C CA . GLU A 1 384 ? 28.968 7.529 -11.738 1.00 90.38 384 GLU A CA 1
ATOM 3162 C C . GLU A 1 384 ? 27.502 7.922 -11.461 1.00 90.38 384 GLU A C 1
ATOM 3164 O O . GLU A 1 384 ? 26.757 8.314 -12.370 1.00 90.38 384 GLU A O 1
ATOM 3169 N N . TYR A 1 385 ? 27.082 7.815 -10.199 1.00 92.56 385 TYR A N 1
ATOM 3170 C CA . TYR A 1 385 ? 25.696 7.960 -9.765 1.00 92.56 385 TYR A CA 1
ATOM 3171 C C . TYR A 1 385 ? 25.444 9.210 -8.923 1.00 92.56 385 TYR A C 1
ATOM 3173 O O . TYR A 1 385 ? 24.297 9.645 -8.862 1.00 92.56 385 TYR A O 1
ATOM 3181 N N . ASP A 1 386 ? 26.469 9.809 -8.312 1.00 90.69 386 ASP A N 1
ATOM 3182 C CA . ASP A 1 386 ? 26.328 10.890 -7.321 1.00 90.69 386 ASP A CA 1
ATOM 3183 C C . ASP A 1 386 ? 25.557 12.121 -7.837 1.00 90.69 386 ASP A C 1
ATOM 3185 O O . ASP A 1 386 ? 24.795 12.741 -7.092 1.00 90.69 386 ASP A O 1
ATOM 3189 N N . ASN A 1 387 ? 25.683 12.434 -9.132 1.00 90.31 387 ASN A N 1
ATOM 3190 C CA . ASN A 1 387 ? 24.999 13.564 -9.778 1.00 90.31 387 ASN A CA 1
ATOM 3191 C C . ASN A 1 387 ? 23.675 13.182 -10.468 1.00 90.31 387 ASN A C 1
ATOM 3193 O O . ASN A 1 387 ? 23.035 14.033 -11.091 1.00 90.31 387 ASN A O 1
ATOM 3197 N N . ARG A 1 388 ? 23.261 11.908 -10.417 1.00 92.44 388 ARG A N 1
ATOM 3198 C CA . ARG A 1 388 ? 21.987 11.463 -11.001 1.00 92.44 388 ARG A CA 1
ATOM 3199 C C . ARG A 1 388 ? 20.837 11.773 -10.052 1.00 92.44 388 ARG A C 1
ATOM 3201 O O . ARG A 1 388 ? 20.973 11.667 -8.834 1.00 92.44 388 ARG A O 1
ATOM 3208 N N . ILE A 1 389 ? 19.691 12.129 -10.625 1.00 93.19 389 ILE A N 1
ATOM 3209 C CA . ILE A 1 389 ? 18.479 12.448 -9.872 1.00 93.19 389 ILE A CA 1
ATOM 3210 C C . ILE A 1 389 ? 17.577 11.220 -9.798 1.00 93.19 389 ILE A C 1
ATOM 3212 O O . ILE A 1 389 ? 17.145 10.688 -10.820 1.00 93.19 389 ILE A O 1
ATOM 3216 N N . TYR A 1 390 ? 17.239 10.834 -8.575 1.00 96.19 390 TYR A N 1
ATOM 3217 C CA . TYR A 1 390 ? 16.352 9.718 -8.270 1.00 96.19 390 TYR A CA 1
ATOM 3218 C C . TYR A 1 390 ? 15.142 10.185 -7.466 1.00 96.19 390 TYR A C 1
ATOM 3220 O O . TYR A 1 390 ? 15.117 11.295 -6.926 1.00 96.19 390 TYR A O 1
ATOM 3228 N N . ASN A 1 391 ? 14.136 9.323 -7.336 1.00 96.81 391 ASN A N 1
ATOM 3229 C CA . ASN A 1 391 ? 13.109 9.502 -6.321 1.00 96.81 391 ASN A CA 1
ATOM 3230 C C . ASN A 1 391 ? 13.726 9.419 -4.926 1.00 96.81 391 ASN A C 1
ATOM 3232 O O . ASN A 1 391 ? 14.589 8.585 -4.662 1.00 96.81 391 ASN A O 1
ATOM 3236 N N . LYS A 1 392 ? 13.255 10.277 -4.020 1.00 96.31 392 LYS A N 1
ATOM 3237 C CA . LYS A 1 392 ? 13.729 10.292 -2.637 1.00 96.31 392 LYS A CA 1
ATOM 3238 C C . LYS A 1 392 ? 13.365 8.984 -1.940 1.00 96.31 392 LYS A C 1
ATOM 3240 O O . LYS A 1 392 ? 12.189 8.616 -1.913 1.00 96.31 392 LYS A O 1
ATOM 3245 N N . VAL A 1 393 ? 14.360 8.336 -1.343 1.00 97.44 393 VAL A N 1
ATOM 3246 C CA . VAL A 1 393 ? 14.237 7.098 -0.573 1.00 97.44 393 VAL A CA 1
ATOM 3247 C C . VAL A 1 393 ? 14.881 7.248 0.800 1.00 97.44 393 VAL A C 1
ATOM 3249 O O . VAL A 1 393 ? 15.923 7.877 0.957 1.00 97.44 393 VAL A O 1
ATOM 3252 N N . VAL A 1 394 ? 14.272 6.641 1.813 1.00 97.00 394 VAL A N 1
ATOM 3253 C CA . VAL A 1 394 ? 14.811 6.582 3.174 1.00 97.00 394 VAL A CA 1
ATOM 3254 C C . VAL A 1 394 ? 14.735 5.147 3.679 1.00 97.00 394 VAL A C 1
ATOM 3256 O O . VAL A 1 394 ? 13.684 4.511 3.610 1.00 97.00 394 VAL A O 1
ATOM 3259 N N . GLU A 1 395 ? 15.853 4.636 4.194 1.00 96.56 395 GLU A N 1
ATOM 3260 C CA . GLU A 1 395 ? 15.893 3.341 4.872 1.00 96.56 395 GLU A CA 1
ATOM 3261 C C . GLU A 1 395 ? 15.244 3.433 6.259 1.00 96.56 395 GLU A C 1
ATOM 3263 O O . GLU A 1 395 ? 15.597 4.303 7.055 1.00 96.56 395 GLU A O 1
ATOM 3268 N N . LEU A 1 396 ? 14.373 2.477 6.586 1.00 97.19 396 LEU A N 1
ATOM 3269 C CA . LEU A 1 396 ? 13.804 2.340 7.923 1.00 97.19 396 LEU A CA 1
ATOM 3270 C C . LEU A 1 396 ? 14.727 1.529 8.839 1.00 97.19 396 LEU A C 1
ATOM 3272 O O . LEU A 1 396 ? 15.074 0.383 8.546 1.00 97.19 396 LEU A O 1
ATOM 3276 N N . LYS A 1 397 ? 15.098 2.112 9.984 1.00 94.69 397 LYS A N 1
ATOM 3277 C CA . LYS A 1 397 ? 16.024 1.514 10.961 1.00 94.69 397 LYS A CA 1
ATOM 3278 C C . LYS A 1 397 ? 15.430 1.561 12.360 1.00 94.69 397 LYS A C 1
ATOM 3280 O O . LYS A 1 397 ? 15.021 2.622 12.820 1.00 94.69 397 LYS A O 1
ATOM 3285 N N . ILE A 1 398 ? 15.435 0.439 13.073 1.00 95.31 398 ILE A N 1
ATOM 3286 C CA . ILE A 1 398 ? 14.951 0.393 14.457 1.00 95.31 398 ILE A CA 1
ATOM 3287 C C . ILE A 1 398 ? 16.063 0.879 15.396 1.00 95.31 398 ILE A C 1
ATOM 3289 O O . ILE A 1 398 ? 17.170 0.345 15.382 1.00 95.31 398 ILE A O 1
ATOM 3293 N N . LYS A 1 399 ? 15.771 1.908 16.198 1.00 93.50 399 LYS A N 1
ATOM 3294 C CA . LYS A 1 399 ? 16.687 2.484 17.189 1.00 93.50 399 LYS A CA 1
ATOM 3295 C C . LYS A 1 399 ? 17.121 1.408 18.184 1.00 93.50 399 LYS A C 1
ATOM 3297 O O . LYS A 1 399 ? 16.309 0.590 18.608 1.00 93.50 399 LYS A O 1
ATOM 3302 N N . ASN A 1 400 ? 18.389 1.459 18.583 1.00 89.62 400 ASN A N 1
ATOM 3303 C CA . ASN A 1 400 ? 18.988 0.579 19.592 1.00 89.62 400 ASN A CA 1
ATOM 3304 C C . ASN A 1 400 ? 18.932 -0.923 19.258 1.00 89.62 400 ASN A C 1
ATOM 3306 O O . ASN A 1 400 ? 19.133 -1.746 20.145 1.00 89.62 400 ASN A O 1
ATOM 3310 N N . LEU A 1 401 ? 18.679 -1.291 17.997 1.00 89.44 401 LEU A N 1
ATOM 3311 C CA . LEU A 1 401 ? 18.798 -2.666 17.526 1.00 89.44 401 LEU A CA 1
ATOM 3312 C C . LEU A 1 401 ? 19.855 -2.760 16.424 1.00 89.44 401 LEU A C 1
ATOM 3314 O O . LEU A 1 401 ? 19.917 -1.883 15.557 1.00 89.44 401 LEU A O 1
ATOM 3318 N N . PRO A 1 402 ? 20.659 -3.840 16.408 1.00 88.81 402 PRO A N 1
ATOM 3319 C CA . PRO A 1 402 ? 21.533 -4.102 15.283 1.00 88.81 402 PRO A CA 1
ATOM 3320 C C . PRO A 1 402 ? 20.694 -4.322 14.024 1.00 88.81 402 PRO A C 1
ATOM 3322 O O . PRO A 1 402 ? 19.541 -4.770 14.064 1.00 88.81 402 PRO A O 1
ATOM 3325 N N . ARG A 1 403 ? 21.299 -4.019 12.881 1.00 88.62 403 ARG A N 1
ATOM 3326 C CA . ARG A 1 403 ? 20.684 -4.201 11.571 1.00 88.62 403 ARG A CA 1
ATOM 3327 C C . ARG A 1 403 ? 20.327 -5.675 11.361 1.00 88.62 403 ARG A C 1
ATOM 3329 O O . ARG A 1 403 ? 21.186 -6.549 11.393 1.00 88.62 403 ARG A O 1
ATOM 3336 N N . GLN A 1 404 ? 19.047 -5.952 11.143 1.00 89.38 404 GLN A N 1
ATOM 3337 C CA . GLN A 1 404 ? 18.562 -7.314 10.929 1.00 89.38 404 GLN A CA 1
ATOM 3338 C C . GLN A 1 404 ? 18.790 -7.734 9.471 1.00 89.38 404 GLN A C 1
ATOM 3340 O O . GLN A 1 404 ? 18.566 -6.937 8.562 1.00 89.38 404 GLN A O 1
ATOM 3345 N N . LYS A 1 405 ? 19.183 -8.994 9.231 1.00 90.81 405 LYS A N 1
ATOM 3346 C CA . LYS A 1 405 ? 19.456 -9.511 7.874 1.00 90.81 405 LYS A CA 1
ATOM 3347 C C . LYS A 1 405 ? 18.246 -9.441 6.940 1.00 90.81 405 LYS A C 1
ATOM 3349 O O . LYS A 1 405 ? 18.414 -9.236 5.740 1.00 90.81 405 LYS A O 1
ATOM 3354 N N . LYS A 1 406 ? 17.033 -9.597 7.477 1.00 92.12 406 LYS A N 1
ATOM 3355 C CA . LYS A 1 406 ? 15.793 -9.604 6.698 1.00 92.12 406 LYS A CA 1
ATOM 3356 C C . LYS A 1 406 ? 14.677 -8.864 7.423 1.00 92.12 406 LYS A C 1
ATOM 3358 O O . LYS A 1 406 ? 14.295 -9.238 8.525 1.00 92.12 406 LYS A O 1
ATOM 3363 N N . GLN A 1 407 ? 14.133 -7.858 6.757 1.00 93.31 407 GLN A N 1
ATOM 3364 C CA . GLN A 1 407 ? 12.988 -7.056 7.159 1.00 93.31 407 GLN A CA 1
ATOM 3365 C C . GLN A 1 407 ? 12.046 -6.953 5.958 1.00 93.31 407 GLN A C 1
ATOM 3367 O O . GLN A 1 407 ? 12.457 -6.563 4.867 1.00 93.31 407 GLN A O 1
ATOM 3372 N N . LYS A 1 408 ? 10.796 -7.391 6.134 1.00 93.50 408 LYS A N 1
ATOM 3373 C CA . LYS A 1 408 ? 9.761 -7.374 5.092 1.00 93.50 408 LYS A CA 1
ATOM 3374 C C . LYS A 1 408 ? 8.362 -7.351 5.709 1.00 93.50 408 LYS A C 1
ATOM 3376 O O . LYS A 1 408 ? 8.199 -7.719 6.868 1.00 93.50 408 LYS A O 1
ATOM 3381 N N . ASN A 1 409 ? 7.349 -7.029 4.901 1.00 92.69 409 ASN A N 1
ATOM 3382 C CA . ASN A 1 409 ? 5.923 -7.135 5.249 1.00 92.69 409 ASN A CA 1
ATOM 3383 C C . ASN A 1 409 ? 5.442 -6.259 6.430 1.00 92.69 409 ASN A C 1
ATOM 3385 O O . ASN A 1 409 ? 4.471 -6.626 7.094 1.00 92.69 409 ASN A O 1
ATOM 3389 N N . TRP A 1 410 ? 6.082 -5.120 6.708 1.00 96.06 410 TRP A N 1
ATOM 3390 C CA . TRP A 1 410 ? 5.555 -4.171 7.698 1.00 96.06 410 TRP A CA 1
ATOM 3391 C C . TRP A 1 410 ? 4.271 -3.518 7.177 1.00 96.06 410 TRP A C 1
ATOM 3393 O O . TRP A 1 410 ? 4.189 -3.185 5.994 1.00 96.06 410 TRP A O 1
ATOM 3403 N N . THR A 1 411 ? 3.276 -3.327 8.047 1.00 97.75 411 THR A N 1
ATOM 3404 C CA . THR A 1 411 ? 1.968 -2.775 7.640 1.00 97.75 411 THR A CA 1
ATOM 3405 C C . THR A 1 411 ? 1.847 -1.300 8.033 1.00 97.75 411 THR A C 1
ATOM 3407 O O . THR A 1 411 ? 1.796 -1.029 9.233 1.00 97.75 411 THR A O 1
ATOM 3410 N N . PRO A 1 412 ? 1.818 -0.349 7.078 1.00 98.12 412 PRO A N 1
ATOM 3411 C CA . PRO A 1 412 ? 1.832 1.085 7.376 1.00 98.12 412 PRO A CA 1
ATOM 3412 C C . PRO A 1 412 ? 0.465 1.655 7.765 1.00 98.12 412 PRO A C 1
ATOM 3414 O O . PRO A 1 412 ? -0.565 1.253 7.219 1.00 98.12 412 PRO A O 1
ATOM 3417 N N . PHE A 1 413 ? 0.470 2.660 8.644 1.00 98.31 413 PHE A N 1
ATOM 3418 C CA . PHE A 1 413 ? -0.701 3.480 8.967 1.00 98.31 413 PHE A CA 1
ATOM 3419 C C . PHE A 1 413 ? -0.324 4.849 9.565 1.00 98.31 413 PHE A C 1
ATOM 3421 O O . PHE A 1 413 ? 0.752 5.029 10.140 1.00 98.31 413 PHE A O 1
ATOM 3428 N N . ILE A 1 414 ? -1.229 5.828 9.448 1.00 97.81 414 ILE A N 1
ATOM 3429 C CA . ILE A 1 414 ? -1.032 7.213 9.915 1.00 97.81 414 ILE A CA 1
ATOM 3430 C C . ILE A 1 414 ? -1.973 7.533 11.080 1.00 97.81 414 ILE A C 1
ATOM 3432 O O . ILE A 1 414 ? -3.146 7.160 11.054 1.00 97.81 414 ILE A O 1
ATOM 3436 N N . SER A 1 415 ? -1.463 8.244 12.092 1.00 97.19 415 SER A N 1
ATOM 3437 C CA . SER A 1 415 ? -2.269 8.783 13.196 1.00 97.19 415 SER A CA 1
ATOM 3438 C C . SER A 1 415 ? -2.857 10.137 12.810 1.00 97.19 415 SER A C 1
ATOM 3440 O O . SER A 1 415 ? -2.128 11.108 12.592 1.00 97.19 415 SER A O 1
ATOM 3442 N N . ILE A 1 416 ? -4.185 10.201 12.750 1.00 95.50 416 ILE A N 1
ATOM 3443 C CA . ILE A 1 416 ? -4.923 11.424 12.432 1.00 95.50 416 ILE A CA 1
ATOM 3444 C C . ILE A 1 416 ? -4.858 12.391 13.608 1.00 95.50 416 ILE A C 1
ATOM 3446 O O . ILE A 1 416 ? -4.746 13.592 13.393 1.00 95.50 416 ILE A O 1
ATOM 3450 N N . ASP A 1 417 ? -4.806 11.893 14.842 1.00 93.62 417 ASP A N 1
ATOM 3451 C CA . ASP A 1 417 ? -4.628 12.751 16.016 1.00 93.62 417 ASP A CA 1
ATOM 3452 C C . ASP A 1 417 ? -3.286 13.486 15.991 1.00 93.62 417 ASP A C 1
ATOM 3454 O O . ASP A 1 417 ? -3.216 14.684 16.275 1.00 93.62 417 ASP A O 1
ATOM 3458 N N . GLN A 1 418 ? -2.204 12.791 15.625 1.00 94.88 418 GLN A N 1
ATOM 3459 C CA . GLN A 1 418 ? -0.891 13.420 15.481 1.00 94.88 418 GLN A CA 1
ATOM 3460 C C . GLN A 1 418 ? -0.870 14.407 14.311 1.00 94.88 418 GLN A C 1
ATOM 3462 O O . GLN A 1 418 ? -0.304 15.493 14.461 1.00 94.88 418 GLN A O 1
ATOM 3467 N N . ARG A 1 419 ? -1.507 14.075 13.181 1.00 95.31 419 ARG A N 1
ATOM 3468 C CA . ARG A 1 419 ? -1.653 14.990 12.040 1.00 95.31 419 ARG A CA 1
ATOM 3469 C C . ARG A 1 419 ? -2.410 16.254 12.436 1.00 95.31 419 ARG A C 1
ATOM 3471 O O . ARG A 1 419 ? -1.927 17.347 12.167 1.00 95.31 419 ARG A O 1
ATOM 3478 N N . SER A 1 420 ? -3.550 16.126 13.110 1.00 93.25 420 SER A N 1
ATOM 3479 C CA . SER A 1 420 ? -4.376 17.256 13.550 1.00 93.25 420 SER A CA 1
ATOM 3480 C C . SER A 1 420 ? -3.635 18.159 14.535 1.00 93.25 420 SER A C 1
ATOM 3482 O O . SER A 1 420 ? -3.684 19.376 14.396 1.00 93.25 420 SER A O 1
ATOM 3484 N N . LYS A 1 421 ? -2.874 17.582 15.478 1.00 93.88 421 LYS A N 1
ATOM 3485 C CA . LYS A 1 421 ? -2.050 18.349 16.431 1.00 93.88 421 LYS A CA 1
ATOM 3486 C C . LYS A 1 421 ? -0.909 19.120 15.758 1.00 93.88 421 LYS A C 1
ATOM 3488 O O . LYS A 1 421 ? -0.556 20.200 16.215 1.00 93.88 421 LYS A O 1
ATOM 3493 N N . ASN A 1 422 ? -0.308 18.567 14.704 1.00 95.31 422 ASN A N 1
ATOM 3494 C CA . ASN A 1 422 ? 0.857 19.164 14.040 1.00 95.31 422 ASN A CA 1
ATOM 3495 C C . ASN A 1 422 ? 0.516 19.965 12.770 1.00 95.31 422 ASN A C 1
ATOM 3497 O O . ASN A 1 422 ? 1.371 20.688 12.270 1.00 95.31 422 ASN A O 1
ATOM 3501 N N . GLY A 1 423 ? -0.683 19.797 12.209 1.00 94.69 423 GLY A N 1
ATOM 3502 C CA . GLY A 1 423 ? -1.089 20.287 10.885 1.00 94.69 423 GLY A CA 1
ATOM 3503 C C . GLY A 1 423 ? -0.656 19.398 9.704 1.00 94.69 423 GLY A C 1
ATOM 3504 O O . GLY A 1 423 ? -1.216 19.522 8.608 1.00 94.69 423 GLY A O 1
ATOM 3505 N N . PHE A 1 424 ? 0.298 18.487 9.926 1.00 95.94 424 PHE A N 1
ATOM 3506 C CA . PHE A 1 424 ? 0.914 17.596 8.939 1.00 95.94 424 PHE A CA 1
ATOM 3507 C C . PHE A 1 424 ? 1.492 16.330 9.597 1.00 95.94 424 PHE A C 1
ATOM 3509 O O . PHE A 1 424 ? 1.580 16.243 10.824 1.00 95.94 424 PHE A O 1
ATOM 3516 N N . ASP A 1 425 ? 1.899 15.348 8.792 1.00 97.56 425 ASP A N 1
ATOM 3517 C CA . ASP A 1 425 ? 2.470 14.095 9.283 1.00 97.56 425 ASP A CA 1
ATOM 3518 C C . ASP A 1 425 ? 3.961 14.244 9.576 1.00 97.56 425 ASP A C 1
ATOM 3520 O O . ASP A 1 425 ? 4.779 14.445 8.680 1.00 97.56 425 ASP A O 1
ATOM 3524 N N . LYS A 1 426 ? 4.325 14.102 10.853 1.00 96.81 426 LYS A N 1
ATOM 3525 C CA . LYS A 1 426 ? 5.732 14.031 11.277 1.00 96.81 426 LYS A CA 1
ATOM 3526 C C . LYS A 1 426 ? 6.267 12.608 11.360 1.00 96.81 426 LYS A C 1
ATOM 3528 O O . LYS A 1 426 ? 7.477 12.399 11.323 1.00 96.81 426 LYS A O 1
ATOM 3533 N N . THR A 1 427 ? 5.368 11.641 11.505 1.00 97.38 427 THR A N 1
ATOM 3534 C CA . THR A 1 427 ? 5.696 10.244 11.775 1.00 97.38 427 THR A CA 1
ATOM 3535 C C . THR A 1 427 ? 4.694 9.308 11.121 1.00 97.38 427 THR A C 1
ATOM 3537 O O . THR A 1 427 ? 3.521 9.649 10.976 1.00 97.38 427 THR A O 1
ATOM 3540 N N . ILE A 1 428 ? 5.153 8.106 10.804 1.00 98.25 428 ILE A N 1
ATOM 3541 C CA . ILE A 1 428 ? 4.353 6.983 10.313 1.00 98.25 428 ILE A CA 1
ATOM 3542 C C . ILE A 1 428 ? 4.445 5.835 11.313 1.00 98.25 428 ILE A C 1
ATOM 3544 O O . ILE A 1 428 ? 5.474 5.665 11.971 1.00 98.25 428 ILE A O 1
ATOM 3548 N N . ASN A 1 429 ? 3.379 5.050 11.441 1.00 98.50 429 ASN A N 1
ATOM 3549 C CA . ASN A 1 429 ? 3.383 3.862 12.279 1.00 98.50 429 ASN A CA 1
ATOM 3550 C C . ASN A 1 429 ? 3.374 2.601 11.418 1.00 98.50 429 ASN A C 1
ATOM 3552 O O . ASN A 1 429 ? 2.831 2.588 10.312 1.00 98.50 429 ASN A O 1
ATOM 3556 N N . PHE A 1 430 ? 3.954 1.532 11.952 1.00 98.38 430 PHE A N 1
ATOM 3557 C CA . PHE A 1 430 ? 3.950 0.220 11.330 1.00 98.38 430 PHE A CA 1
ATOM 3558 C C . PHE A 1 430 ? 3.561 -0.848 12.332 1.00 98.38 430 PHE A C 1
ATOM 3560 O O . PHE A 1 430 ? 4.099 -0.887 13.438 1.00 98.38 430 PHE A O 1
ATOM 3567 N N . ILE A 1 431 ? 2.705 -1.773 11.912 1.00 97.69 431 ILE A N 1
ATOM 3568 C CA . ILE A 1 431 ? 2.617 -3.066 12.586 1.00 97.69 431 ILE A CA 1
ATOM 3569 C C . ILE A 1 431 ? 3.833 -3.865 12.149 1.00 97.69 431 ILE A C 1
ATOM 3571 O O . ILE A 1 431 ? 3.966 -4.234 10.977 1.00 97.69 431 ILE A O 1
ATOM 3575 N N . TYR A 1 432 ? 4.732 -4.068 13.106 1.00 95.19 432 TYR A N 1
ATOM 3576 C CA . TYR A 1 432 ? 5.942 -4.861 12.943 1.00 95.19 432 TYR A CA 1
ATOM 3577 C C . TYR A 1 432 ? 5.626 -6.351 13.077 1.00 95.19 432 TYR A C 1
ATOM 3579 O O . TYR A 1 432 ? 6.104 -7.166 12.289 1.00 95.19 432 TYR A O 1
ATOM 3587 N N . ARG A 1 433 ? 4.759 -6.692 14.039 1.00 93.88 433 ARG A N 1
ATOM 3588 C CA . ARG A 1 433 ? 4.314 -8.060 14.311 1.00 93.88 433 ARG A CA 1
ATOM 3589 C C . ARG A 1 433 ? 2.835 -8.079 14.679 1.00 93.88 433 ARG A C 1
ATOM 3591 O O . ARG A 1 433 ? 2.407 -7.277 15.504 1.00 93.88 433 ARG A O 1
ATOM 3598 N N . TRP A 1 434 ? 2.072 -8.986 14.068 1.00 94.44 434 TRP A N 1
ATOM 3599 C CA . TRP A 1 434 ? 0.643 -9.172 14.349 1.00 94.44 434 TRP A CA 1
ATOM 3600 C C . TRP A 1 434 ? 0.407 -10.092 15.549 1.00 94.44 434 TRP A C 1
ATOM 3602 O O . TRP A 1 434 ? -0.335 -9.739 16.460 1.00 94.44 434 TRP A O 1
ATOM 3612 N N . ALA A 1 435 ? 1.055 -11.261 15.563 1.00 89.62 435 ALA A N 1
ATOM 3613 C CA . ALA A 1 435 ? 1.049 -12.151 16.718 1.00 89.62 435 ALA A CA 1
ATOM 3614 C C . ALA A 1 435 ? 1.942 -11.553 17.803 1.00 89.62 435 ALA A C 1
ATOM 3616 O O . ALA A 1 435 ? 3.109 -11.302 17.538 1.00 89.62 435 ALA A O 1
ATOM 3617 N N . ASN A 1 436 ? 1.421 -11.346 19.010 1.00 90.94 436 ASN A N 1
ATOM 3618 C CA . ASN A 1 436 ? 2.096 -10.565 20.043 1.00 90.94 436 ASN A CA 1
ATOM 3619 C C . ASN A 1 436 ? 2.389 -9.140 19.543 1.00 90.94 436 ASN A C 1
ATOM 3621 O O . ASN A 1 436 ? 3.511 -8.813 19.171 1.00 90.94 436 ASN A O 1
ATOM 3625 N N . LEU A 1 437 ? 1.325 -8.336 19.445 1.00 94.69 437 LEU A N 1
ATOM 3626 C CA . LEU A 1 437 ? 1.303 -7.066 18.720 1.00 94.69 437 LEU A CA 1
ATOM 3627 C C . LEU A 1 437 ? 2.494 -6.152 19.066 1.00 94.69 437 LEU A C 1
ATOM 3629 O O . LEU A 1 437 ? 2.647 -5.708 20.206 1.00 94.69 437 LEU A O 1
ATOM 3633 N N . GLU A 1 438 ? 3.289 -5.814 18.049 1.00 95.06 438 GLU A N 1
ATOM 3634 C CA . GLU A 1 438 ? 4.392 -4.852 18.133 1.00 95.06 438 GLU A CA 1
ATOM 3635 C C . GLU A 1 438 ? 4.190 -3.733 17.112 1.00 95.06 438 GLU A C 1
ATOM 3637 O O . GLU A 1 438 ? 3.987 -3.989 15.919 1.00 95.06 438 GLU A O 1
ATOM 3642 N N . ILE A 1 439 ? 4.282 -2.484 17.571 1.00 97.31 439 ILE A N 1
ATOM 3643 C CA . ILE A 1 439 ? 4.077 -1.297 16.739 1.00 97.31 439 ILE A CA 1
ATOM 3644 C C . ILE A 1 439 ? 5.307 -0.407 16.793 1.00 97.31 439 ILE A C 1
ATOM 3646 O O . ILE A 1 439 ? 5.764 0.004 17.864 1.00 97.31 439 ILE A O 1
ATOM 3650 N N . LEU A 1 440 ? 5.812 -0.077 15.611 1.00 97.50 440 LEU A N 1
ATOM 3651 C CA . LEU A 1 440 ? 6.875 0.892 15.409 1.00 97.50 440 LEU A CA 1
ATOM 3652 C C . LEU A 1 440 ? 6.280 2.249 15.056 1.00 97.50 440 LEU A C 1
ATOM 3654 O O . LEU A 1 440 ? 5.318 2.334 14.299 1.00 97.50 440 LEU A O 1
ATOM 3658 N N . LYS A 1 441 ? 6.916 3.304 15.551 1.00 97.88 441 LYS A N 1
ATOM 3659 C CA . LYS A 1 441 ? 6.717 4.684 15.119 1.00 97.88 441 LYS A CA 1
ATOM 3660 C C . LYS A 1 441 ? 8.023 5.183 14.518 1.00 97.88 441 LYS A C 1
ATOM 3662 O O . LYS A 1 441 ? 9.053 5.109 15.189 1.00 97.88 441 LYS A O 1
ATOM 3667 N N . CYS A 1 442 ? 7.980 5.655 13.278 1.00 98.25 442 CYS A N 1
ATOM 3668 C CA . CYS A 1 442 ? 9.149 6.078 12.513 1.00 98.25 442 CYS A CA 1
ATOM 3669 C C . CYS A 1 442 ? 9.042 7.539 12.076 1.00 98.25 442 CYS A C 1
ATOM 3671 O O . CYS A 1 442 ? 7.946 8.034 11.796 1.00 98.25 442 CYS A O 1
ATOM 3673 N N . ASP A 1 443 ? 10.186 8.208 11.987 1.00 97.06 443 ASP A N 1
ATOM 3674 C CA . ASP A 1 443 ? 10.288 9.599 11.549 1.00 97.06 443 ASP A CA 1
ATOM 3675 C C . ASP A 1 443 ? 10.016 9.730 10.035 1.00 97.06 443 ASP A C 1
ATOM 3677 O O . ASP A 1 443 ? 10.609 9.014 9.228 1.00 97.06 443 ASP A O 1
ATOM 3681 N N . LEU A 1 444 ? 9.137 10.665 9.644 1.00 94.88 444 LEU A N 1
ATOM 3682 C CA . LEU A 1 444 ? 8.920 11.065 8.239 1.00 94.88 444 LEU A CA 1
ATOM 3683 C C . LEU A 1 444 ? 9.711 12.325 7.852 1.00 94.88 444 LEU A C 1
ATOM 3685 O O . LEU A 1 444 ? 9.736 12.705 6.684 1.00 94.88 444 LEU A O 1
ATOM 3689 N N . ILE A 1 445 ? 10.330 12.993 8.827 1.00 88.25 445 ILE A N 1
ATOM 3690 C CA . ILE A 1 445 ? 11.036 14.270 8.660 1.00 88.25 445 ILE A CA 1
ATOM 3691 C C . ILE A 1 445 ? 12.525 14.066 8.919 1.00 88.25 445 ILE A C 1
ATOM 3693 O O . ILE A 1 445 ? 12.912 13.234 9.738 1.00 88.25 445 ILE A O 1
ATOM 3697 N N . GLY A 1 446 ? 13.357 14.868 8.254 1.00 83.94 446 GLY A N 1
ATOM 3698 C CA . GLY A 1 446 ? 14.795 14.929 8.522 1.00 83.94 446 GLY A CA 1
ATOM 3699 C C . GLY A 1 446 ? 15.577 13.737 7.978 1.00 83.94 446 GLY A C 1
ATOM 3700 O O . GLY A 1 446 ? 16.725 13.549 8.355 1.00 83.94 446 GLY A O 1
ATOM 3701 N N . ASP A 1 447 ? 14.956 12.931 7.115 1.00 86.62 447 ASP A N 1
ATOM 3702 C CA . ASP A 1 447 ? 15.594 11.859 6.341 1.00 86.62 447 ASP A CA 1
ATOM 3703 C C . ASP A 1 447 ? 16.288 10.788 7.195 1.00 86.62 447 ASP A C 1
ATOM 3705 O O . ASP A 1 447 ? 17.164 10.059 6.733 1.00 86.62 447 ASP A O 1
ATOM 3709 N N . THR A 1 448 ? 15.861 10.657 8.455 1.00 91.19 448 THR A N 1
ATOM 3710 C CA . THR A 1 448 ? 16.485 9.750 9.424 1.00 91.19 448 THR A CA 1
ATOM 3711 C C . THR A 1 448 ? 16.004 8.307 9.254 1.00 91.19 448 THR A C 1
ATOM 3713 O O . THR A 1 448 ? 16.792 7.370 9.427 1.00 91.19 448 THR A O 1
ATOM 3716 N N . GLY A 1 449 ? 14.708 8.128 8.956 1.00 93.56 449 GLY A N 1
ATOM 3717 C CA . GLY A 1 449 ? 14.036 6.827 8.895 1.00 93.56 449 GLY A CA 1
ATOM 3718 C C . GLY A 1 449 ? 14.098 6.041 10.206 1.00 93.56 449 GLY A C 1
ATOM 3719 O O . GLY A 1 449 ? 13.966 4.816 10.205 1.00 93.56 449 GLY A O 1
ATOM 3720 N N . LEU A 1 450 ? 14.364 6.711 11.331 1.00 96.81 450 LEU A N 1
ATOM 3721 C CA . LEU A 1 450 ? 14.559 6.035 12.605 1.00 96.81 450 LEU A CA 1
ATOM 3722 C C . LEU A 1 450 ? 13.215 5.666 13.231 1.00 96.81 450 LEU A C 1
ATOM 3724 O O . LEU A 1 450 ? 12.317 6.494 13.351 1.00 96.81 450 LEU A O 1
ATOM 3728 N N . CYS A 1 451 ? 13.117 4.424 13.687 1.00 97.44 451 CYS A N 1
ATOM 3729 C CA . CYS A 1 451 ? 11.923 3.818 14.251 1.00 97.44 451 CYS A CA 1
ATOM 3730 C C . CYS A 1 451 ? 12.133 3.443 15.717 1.00 97.44 451 CYS A C 1
ATOM 3732 O O . CYS A 1 451 ? 13.182 2.922 16.085 1.00 97.44 451 CYS A O 1
ATOM 3734 N N . SER A 1 452 ? 11.120 3.625 16.553 1.00 96.00 452 SER A N 1
ATOM 3735 C CA . SER A 1 452 ? 11.091 3.118 17.930 1.00 96.00 452 SER A CA 1
ATOM 3736 C C . SER A 1 452 ? 9.806 2.347 18.184 1.00 96.00 452 SER A C 1
ATOM 3738 O O . SER A 1 452 ? 8.753 2.728 17.670 1.00 96.00 452 SER A O 1
ATOM 3740 N N . PHE A 1 453 ? 9.870 1.300 19.006 1.00 94.62 453 PHE A N 1
ATOM 3741 C CA . PHE A 1 453 ? 8.663 0.628 19.477 1.00 94.62 453 PHE A CA 1
ATOM 3742 C C . PHE A 1 453 ? 7.839 1.594 20.328 1.00 94.62 453 PHE A C 1
ATOM 3744 O O . PHE A 1 453 ? 8.311 2.078 21.352 1.00 94.62 453 PHE A O 1
ATOM 3751 N N . THR A 1 454 ? 6.615 1.883 19.887 1.00 93.88 454 THR A N 1
ATOM 3752 C CA . THR A 1 454 ? 5.645 2.670 20.663 1.00 93.88 454 THR A CA 1
ATOM 3753 C C . THR A 1 454 ? 4.714 1.777 21.476 1.00 93.88 454 THR A C 1
ATOM 3755 O O . THR A 1 454 ? 4.066 2.255 22.402 1.00 93.88 454 THR A O 1
ATOM 3758 N N . TYR A 1 455 ? 4.631 0.494 21.119 1.00 93.88 455 TYR A N 1
ATOM 3759 C CA . TYR A 1 455 ? 3.849 -0.508 21.824 1.00 93.88 455 TYR A CA 1
ATOM 3760 C C . TYR A 1 455 ? 4.423 -1.900 21.557 1.00 93.88 455 TYR A C 1
ATOM 3762 O O . TYR A 1 455 ? 4.749 -2.229 20.413 1.00 93.88 455 TYR A O 1
ATOM 3770 N N . ARG A 1 456 ? 4.530 -2.709 22.611 1.00 92.06 456 ARG A N 1
ATOM 3771 C CA . ARG A 1 456 ? 4.828 -4.142 22.548 1.00 92.06 456 ARG A CA 1
ATOM 3772 C C . ARG A 1 456 ? 3.928 -4.822 23.564 1.00 92.06 456 ARG A C 1
ATOM 3774 O O . ARG A 1 456 ? 3.912 -4.412 24.726 1.00 92.06 456 ARG A O 1
ATOM 3781 N N . LEU A 1 457 ? 3.168 -5.816 23.122 1.00 89.69 457 LEU A N 1
ATOM 3782 C CA . LEU A 1 457 ? 2.328 -6.590 24.029 1.00 89.69 457 LEU A CA 1
ATOM 3783 C C . LEU A 1 457 ? 3.191 -7.394 25.021 1.00 89.69 457 LEU A C 1
ATOM 3785 O O . LEU A 1 457 ? 2.874 -7.443 26.206 1.00 89.69 457 LEU A O 1
ATOM 3789 N N . ASP A 1 458 ? 4.318 -7.933 24.556 1.00 88.81 458 ASP A N 1
ATOM 3790 C CA . ASP A 1 458 ? 5.367 -8.537 25.377 1.00 88.81 458 ASP A CA 1
ATOM 3791 C C . ASP A 1 458 ? 6.702 -7.808 25.171 1.00 88.81 458 ASP A C 1
ATOM 3793 O O . ASP A 1 458 ? 7.313 -7.859 24.100 1.00 88.81 458 ASP A O 1
ATOM 3797 N N . ASN A 1 459 ? 7.177 -7.134 26.219 1.00 86.00 459 ASN A N 1
ATOM 3798 C CA . ASN A 1 459 ? 8.440 -6.395 26.183 1.00 86.00 459 ASN A CA 1
ATOM 3799 C C . ASN A 1 459 ? 9.678 -7.305 26.168 1.00 86.00 459 ASN A C 1
ATOM 3801 O O . ASN A 1 459 ? 10.744 -6.858 25.740 1.00 86.00 459 ASN A O 1
ATOM 3805 N N . ASN A 1 460 ? 9.539 -8.562 26.597 1.00 86.38 460 ASN A N 1
ATOM 3806 C CA . ASN A 1 460 ? 10.633 -9.528 26.690 1.00 86.38 460 ASN A CA 1
ATOM 3807 C C . ASN A 1 460 ? 10.802 -10.348 25.406 1.00 86.38 460 ASN A C 1
ATOM 3809 O O . ASN A 1 460 ? 11.764 -11.107 25.277 1.00 86.38 460 ASN A O 1
ATOM 3813 N N . LEU A 1 461 ? 9.892 -10.196 24.439 1.00 85.94 461 LEU A N 1
ATOM 3814 C CA . LEU A 1 461 ? 9.953 -10.924 23.183 1.00 85.94 461 LEU A CA 1
ATOM 3815 C C . LEU A 1 461 ? 11.229 -10.563 22.412 1.00 85.94 461 LEU A C 1
ATOM 3817 O O . LEU A 1 461 ? 11.530 -9.393 22.164 1.00 85.94 461 LEU A O 1
ATOM 3821 N N . SER A 1 462 ? 11.980 -11.577 21.991 1.00 83.81 462 SER A N 1
ATOM 3822 C CA . SER A 1 462 ? 13.175 -11.364 21.177 1.00 83.81 462 SER A CA 1
ATOM 3823 C C . SER A 1 462 ? 12.811 -10.776 19.796 1.00 83.81 462 SER A C 1
ATOM 3825 O O . SER A 1 462 ? 11.849 -11.230 19.159 1.00 83.81 462 SER A O 1
ATOM 3827 N N . PRO A 1 463 ? 13.604 -9.823 19.263 1.00 76.06 463 PRO A N 1
ATOM 3828 C CA . PRO A 1 463 ? 13.482 -9.373 17.874 1.00 76.06 463 PRO A CA 1
ATOM 3829 C C . PRO A 1 463 ? 13.670 -10.492 16.836 1.00 76.06 463 PRO A C 1
ATOM 3831 O O . PRO A 1 463 ? 13.202 -10.349 15.709 1.00 76.06 463 PRO A O 1
ATOM 3834 N N . GLN A 1 464 ? 14.334 -11.594 17.208 1.00 77.00 464 GLN A N 1
ATOM 3835 C CA . GLN A 1 464 ? 14.556 -12.776 16.369 1.00 77.00 464 GLN A CA 1
ATOM 3836 C C . GLN A 1 464 ? 13.422 -13.809 16.460 1.00 77.00 464 GLN A C 1
ATOM 3838 O O . GLN A 1 464 ? 13.412 -14.769 15.691 1.00 77.00 464 GLN A O 1
ATOM 3843 N N . ALA A 1 465 ? 12.469 -13.645 17.385 1.00 81.31 465 ALA A N 1
ATOM 3844 C CA . ALA A 1 465 ? 11.333 -14.553 17.490 1.00 81.31 465 ALA A CA 1
ATOM 3845 C C . ALA A 1 465 ? 10.487 -14.531 16.205 1.00 81.31 465 ALA A C 1
ATOM 3847 O O . ALA A 1 465 ? 10.389 -13.504 15.532 1.00 81.31 465 ALA A O 1
ATOM 3848 N N . GLN A 1 466 ? 9.831 -15.650 15.892 1.00 78.81 466 GLN A N 1
ATOM 3849 C CA . GLN A 1 466 ? 9.017 -15.780 14.682 1.00 78.81 466 GLN A CA 1
ATOM 3850 C C . GLN A 1 466 ? 7.917 -14.702 14.613 1.00 78.81 466 GLN A C 1
ATOM 3852 O O . GLN A 1 466 ? 7.264 -14.381 15.607 1.00 78.81 466 GLN A O 1
ATOM 3857 N N . ILE A 1 467 ? 7.719 -14.131 13.420 1.00 78.44 467 ILE A N 1
ATOM 3858 C CA . ILE A 1 467 ? 6.749 -13.047 13.168 1.00 78.44 467 ILE A CA 1
ATOM 3859 C C . ILE A 1 467 ? 5.299 -13.580 13.143 1.00 78.44 467 ILE A C 1
ATOM 3861 O O . ILE A 1 467 ? 4.357 -12.834 13.408 1.00 78.44 467 ILE A O 1
ATOM 3865 N N . GLY A 1 468 ? 5.131 -14.881 12.880 1.00 84.06 468 GLY A N 1
ATOM 3866 C CA . GLY A 1 468 ? 3.843 -15.566 12.765 1.00 84.06 468 GLY A CA 1
ATOM 3867 C C . GLY A 1 468 ? 3.253 -15.567 11.340 1.00 84.06 468 GLY A C 1
ATOM 3868 O O . GLY A 1 468 ? 3.834 -14.966 10.429 1.00 84.06 468 GLY A O 1
ATOM 3869 N N . PRO A 1 469 ? 2.108 -16.250 11.130 1.00 88.38 469 PRO A N 1
ATOM 3870 C CA . PRO A 1 469 ? 1.487 -16.425 9.807 1.00 88.38 469 PRO A CA 1
ATOM 3871 C C . PRO A 1 469 ? 0.880 -15.145 9.208 1.00 88.38 469 PRO A C 1
ATOM 3873 O O . PRO A 1 469 ? 0.873 -14.966 7.990 1.00 88.38 469 PRO A O 1
ATOM 3876 N N . LEU A 1 470 ? 0.372 -14.239 10.052 1.00 91.44 470 LEU A N 1
ATOM 3877 C CA . LEU A 1 470 ? -0.199 -12.954 9.630 1.00 91.44 470 LEU A CA 1
ATOM 3878 C C . LEU A 1 470 ? 0.908 -11.930 9.391 1.00 91.44 470 LEU A C 1
ATOM 3880 O O . LEU A 1 470 ? 1.711 -11.655 10.283 1.00 91.44 470 LEU A O 1
ATOM 3884 N N . ARG A 1 471 ? 0.948 -11.341 8.192 1.00 89.75 471 ARG A N 1
ATOM 3885 C CA . ARG A 1 471 ? 1.989 -10.378 7.803 1.00 89.75 471 ARG A CA 1
ATOM 3886 C C . ARG A 1 471 ? 1.574 -9.513 6.620 1.00 89.75 471 ARG A C 1
ATOM 3888 O O . ARG A 1 471 ? 0.973 -10.010 5.672 1.00 89.75 471 ARG A O 1
ATOM 3895 N N . GLY A 1 472 ? 2.014 -8.256 6.604 1.00 90.50 472 GLY A N 1
ATOM 3896 C CA . GLY A 1 472 ? 1.734 -7.326 5.506 1.00 90.50 472 GLY A CA 1
ATOM 3897 C C . GLY A 1 472 ? 0.239 -7.213 5.212 1.00 90.50 472 GLY A C 1
ATOM 3898 O O . GLY A 1 472 ? -0.577 -7.320 6.123 1.00 90.50 472 GLY A O 1
ATOM 3899 N N . GLY A 1 473 ? -0.101 -7.058 3.931 1.00 94.06 473 GLY A N 1
ATOM 3900 C CA . GLY A 1 473 ? -1.456 -6.728 3.502 1.00 94.06 473 GLY A CA 1
ATOM 3901 C C . GLY A 1 473 ? -1.602 -5.223 3.270 1.00 94.06 473 GLY A C 1
ATOM 3902 O O . GLY A 1 473 ? -0.601 -4.532 3.071 1.00 94.06 473 GLY A O 1
ATOM 3903 N N . THR A 1 474 ? -2.827 -4.715 3.220 1.00 97.88 474 THR A N 1
ATOM 3904 C CA . THR A 1 474 ? -3.085 -3.306 2.887 1.00 97.88 474 THR A CA 1
ATOM 3905 C C . THR A 1 474 ? -2.447 -2.364 3.903 1.00 97.88 474 THR A C 1
ATOM 3907 O O . THR A 1 474 ? -2.219 -2.733 5.050 1.00 97.88 474 THR A O 1
ATOM 3910 N N . GLN A 1 475 ? -2.251 -1.102 3.531 1.00 97.69 475 GLN A N 1
ATOM 3911 C CA . GLN A 1 475 ? -2.190 -0.043 4.535 1.00 97.69 475 GLN A CA 1
ATOM 3912 C C . GLN A 1 475 ? -3.467 -0.050 5.396 1.00 97.69 475 GLN A C 1
ATOM 3914 O O . GLN A 1 475 ? -4.521 -0.500 4.932 1.00 97.69 475 GLN A O 1
ATOM 3919 N N . LEU A 1 476 ? -3.397 0.467 6.625 1.00 98.38 476 LEU A N 1
ATOM 3920 C CA . LEU A 1 476 ? -4.599 0.643 7.444 1.00 98.38 476 LEU A CA 1
ATOM 3921 C C . LEU A 1 476 ? -5.156 2.060 7.295 1.00 98.38 476 LEU A C 1
ATOM 3923 O O . LEU A 1 476 ? -4.425 3.045 7.433 1.00 98.38 476 LEU A O 1
ATOM 3927 N N . MET A 1 477 ? -6.461 2.161 7.055 1.00 97.75 477 MET A N 1
ATOM 3928 C CA . MET A 1 477 ? -7.177 3.431 6.981 1.00 97.75 477 MET A CA 1
ATOM 3929 C C . MET A 1 477 ? -7.774 3.788 8.336 1.00 97.75 477 MET A C 1
ATOM 3931 O O . MET A 1 477 ? -8.418 2.965 8.982 1.00 97.75 477 MET A O 1
ATOM 3935 N N . ASN A 1 478 ? -7.559 5.028 8.769 1.00 98.00 478 ASN A N 1
ATOM 3936 C CA . ASN A 1 478 ? -8.135 5.537 10.006 1.00 98.00 478 ASN A CA 1
ATOM 3937 C C . ASN A 1 478 ? -9.614 5.896 9.790 1.00 98.00 478 ASN A C 1
ATOM 3939 O O . ASN A 1 478 ? -9.934 6.660 8.879 1.00 98.00 478 ASN A O 1
ATOM 3943 N N . VAL A 1 479 ? -10.499 5.398 10.655 1.00 97.75 479 VAL A N 1
ATOM 3944 C CA . VAL A 1 479 ? -11.953 5.614 10.552 1.00 97.75 479 VAL A CA 1
ATOM 3945 C C . VAL A 1 479 ? -12.316 7.098 10.593 1.00 97.75 479 VAL A C 1
ATOM 3947 O O . VAL A 1 479 ? -13.140 7.548 9.800 1.00 97.75 479 VAL A O 1
ATOM 3950 N N . ARG A 1 480 ? -11.641 7.891 11.437 1.00 95.62 480 ARG A N 1
ATOM 3951 C CA . ARG A 1 480 ? -11.836 9.346 11.511 1.00 95.62 480 ARG A CA 1
ATOM 3952 C C . ARG A 1 480 ? -11.552 10.018 10.170 1.00 95.62 480 ARG A C 1
ATOM 3954 O O . ARG A 1 480 ? -12.277 10.923 9.784 1.00 95.62 480 ARG A O 1
ATOM 3961 N N . SER A 1 481 ? -10.523 9.566 9.448 1.00 93.06 481 SER A N 1
ATOM 3962 C CA . SER A 1 481 ? -10.191 10.099 8.120 1.00 93.06 481 SER A CA 1
ATOM 3963 C C . SER A 1 481 ? -11.264 9.794 7.078 1.00 93.06 481 SER A C 1
ATOM 3965 O O . SER A 1 481 ? -11.476 10.613 6.192 1.00 93.06 481 SER A O 1
ATOM 3967 N N . ILE A 1 482 ? -11.917 8.631 7.167 1.00 94.44 482 ILE A N 1
ATOM 3968 C CA . ILE A 1 482 ? -12.986 8.241 6.237 1.00 94.44 482 ILE A CA 1
ATOM 3969 C C . ILE A 1 482 ? -14.244 9.066 6.527 1.00 94.44 482 ILE A C 1
ATOM 3971 O O . ILE A 1 482 ? -14.824 9.642 5.612 1.00 94.44 482 ILE A O 1
ATOM 3975 N N . LEU A 1 483 ? -14.627 9.191 7.802 1.00 92.88 483 LEU A N 1
ATOM 3976 C CA . LEU A 1 483 ? -15.781 9.990 8.227 1.00 92.88 483 LEU A CA 1
ATOM 3977 C C . LEU A 1 483 ? -15.598 11.487 7.919 1.00 92.88 483 LEU A C 1
ATOM 3979 O O . LEU A 1 483 ? -16.521 12.117 7.419 1.00 92.88 483 LEU A O 1
ATOM 3983 N N . ASN A 1 484 ? -14.387 12.028 8.100 1.00 88.81 484 ASN A N 1
ATOM 3984 C CA . ASN A 1 484 ? -14.038 13.415 7.754 1.00 88.81 484 ASN A CA 1
ATOM 3985 C C . ASN A 1 484 ? -14.097 13.740 6.253 1.00 88.81 484 ASN A C 1
ATOM 3987 O O . ASN A 1 484 ? -13.912 14.897 5.883 1.00 88.81 484 ASN A O 1
ATOM 3991 N N . SER A 1 485 ? -14.338 12.759 5.376 1.00 83.62 485 SER A N 1
ATOM 3992 C CA . SER A 1 485 ? -14.640 13.045 3.965 1.00 83.62 485 SER A CA 1
ATOM 3993 C C . SER A 1 485 ? -15.973 13.786 3.784 1.00 83.62 485 SER A C 1
ATOM 3995 O O . SER A 1 485 ? -16.240 14.321 2.709 1.00 83.62 485 SER A O 1
ATOM 3997 N N . ARG A 1 486 ? -16.792 13.833 4.841 1.00 84.31 486 ARG A N 1
ATOM 3998 C CA . ARG A 1 486 ? -18.085 14.501 4.919 1.00 84.31 486 ARG A CA 1
ATOM 3999 C C . ARG A 1 486 ? -18.090 15.526 6.054 1.00 84.31 486 ARG A C 1
ATOM 4001 O O . ARG A 1 486 ? -17.614 15.243 7.149 1.00 84.31 486 ARG A O 1
ATOM 4008 N N . ASN A 1 487 ? -18.652 16.708 5.801 1.00 82.38 487 ASN A N 1
ATOM 4009 C CA . ASN A 1 487 ? -18.696 17.801 6.784 1.00 82.38 487 ASN A CA 1
ATOM 4010 C C . ASN A 1 487 ? -19.913 17.722 7.724 1.00 82.38 487 ASN A C 1
ATOM 4012 O O . ASN A 1 487 ? -19.926 18.373 8.763 1.00 82.38 487 ASN A O 1
ATOM 4016 N N . ASP A 1 488 ? -20.936 16.946 7.362 1.00 85.31 488 ASP A N 1
ATOM 4017 C CA . ASP A 1 488 ? -22.193 16.760 8.099 1.00 85.31 488 ASP A CA 1
ATOM 4018 C C . ASP A 1 488 ? -22.107 15.703 9.218 1.00 85.31 488 ASP A C 1
ATOM 4020 O O . ASP A 1 488 ? -23.074 15.488 9.953 1.00 85.31 488 ASP A O 1
ATOM 4024 N N . ILE A 1 489 ? -20.955 15.043 9.379 1.00 87.94 489 ILE A N 1
ATOM 4025 C CA . ILE A 1 489 ? -20.738 14.010 10.397 1.00 87.94 489 ILE A CA 1
ATOM 4026 C C . ILE A 1 489 ? -20.064 14.611 11.632 1.00 87.94 489 ILE A C 1
ATOM 4028 O O . ILE A 1 489 ? -18.914 15.045 11.591 1.00 87.94 489 ILE A O 1
ATOM 4032 N N . ASP A 1 490 ? -20.760 14.553 12.765 1.00 88.75 490 ASP A N 1
ATOM 4033 C CA . ASP A 1 490 ? -20.208 14.910 14.071 1.00 88.75 490 ASP A CA 1
ATOM 4034 C C . ASP A 1 490 ? -19.413 13.729 14.653 1.00 88.75 490 ASP A C 1
ATOM 4036 O O . ASP A 1 490 ? -19.973 12.768 15.188 1.00 88.75 490 ASP A O 1
ATOM 4040 N N . LEU A 1 491 ? -18.086 13.789 14.516 1.00 90.94 491 LEU A N 1
ATOM 4041 C CA . LEU A 1 491 ? -17.186 12.721 14.949 1.00 90.94 491 LEU A CA 1
ATOM 4042 C C . LEU A 1 491 ? -17.230 12.456 16.453 1.00 90.94 491 LEU A C 1
ATOM 4044 O O . LEU A 1 491 ? -17.021 11.310 16.853 1.00 90.94 491 LEU A O 1
ATOM 4048 N N . ASP A 1 492 ? -17.486 13.475 17.274 1.00 90.31 492 ASP A N 1
ATOM 4049 C CA . ASP A 1 492 ? -17.445 13.354 18.735 1.00 90.31 492 ASP A CA 1
ATOM 4050 C C . ASP A 1 492 ? -18.640 12.544 19.266 1.00 90.31 492 ASP A C 1
ATOM 4052 O O . ASP A 1 492 ? -18.574 11.953 20.347 1.00 90.31 492 ASP A O 1
ATOM 4056 N N . LYS A 1 493 ? -19.713 12.432 18.470 1.00 89.94 493 LYS A N 1
ATOM 4057 C CA . LYS A 1 493 ? -20.847 11.533 18.736 1.00 89.94 493 LYS A CA 1
ATOM 4058 C C . LYS A 1 493 ? -20.579 10.077 18.367 1.00 89.94 493 LYS A C 1
ATOM 4060 O O . LYS A 1 493 ? -21.337 9.213 18.793 1.00 89.94 493 LYS A O 1
ATOM 4065 N N . ILE A 1 494 ? -19.541 9.792 17.581 1.00 91.88 494 ILE A N 1
ATOM 4066 C CA . ILE A 1 494 ? -19.258 8.449 17.052 1.00 91.88 494 ILE A CA 1
ATOM 4067 C C . ILE A 1 494 ? -18.009 7.862 17.710 1.00 91.88 494 ILE A C 1
ATOM 4069 O O . ILE A 1 494 ? -18.028 6.732 18.201 1.00 91.88 494 ILE A O 1
ATOM 4073 N N . ILE A 1 495 ? -16.905 8.611 17.706 1.00 93.31 495 ILE A N 1
ATOM 4074 C CA . ILE A 1 495 ? -15.594 8.131 18.139 1.00 93.31 495 ILE A CA 1
ATOM 4075 C C . ILE A 1 495 ? -15.305 8.655 19.550 1.00 93.31 495 ILE A C 1
ATOM 4077 O O . ILE A 1 495 ? -15.213 9.869 19.733 1.00 93.31 495 ILE A O 1
ATOM 4081 N N . PRO A 1 496 ? -15.096 7.766 20.537 1.00 92.44 496 PRO A N 1
ATOM 4082 C CA . PRO A 1 496 ? -14.709 8.168 21.883 1.00 92.44 496 PRO A CA 1
ATOM 4083 C C . PRO A 1 496 ? -13.451 9.053 21.905 1.00 92.44 496 PRO A C 1
ATOM 4085 O O . PRO A 1 496 ? -12.549 8.868 21.080 1.00 92.44 496 PRO A O 1
ATOM 4088 N N . PRO A 1 497 ? -13.335 9.991 22.863 1.00 90.00 497 PRO A N 1
ATOM 4089 C CA . PRO A 1 497 ? -12.127 10.792 23.009 1.00 90.00 497 PRO A CA 1
ATOM 4090 C C . PRO A 1 497 ? -10.915 9.898 23.296 1.00 90.00 497 PRO A C 1
ATOM 4092 O O . PRO A 1 497 ? -11.035 8.830 23.897 1.00 90.00 497 PRO A O 1
ATOM 4095 N N . ASN A 1 498 ? -9.733 10.354 22.871 1.00 91.94 498 ASN A N 1
ATOM 4096 C CA . ASN A 1 498 ? -8.457 9.643 23.027 1.00 91.94 498 ASN A CA 1
ATOM 4097 C C . ASN A 1 498 ? -8.411 8.243 22.389 1.00 91.94 498 ASN A C 1
ATOM 4099 O O . ASN A 1 498 ? -7.549 7.434 22.742 1.00 91.94 498 ASN A O 1
ATOM 4103 N N . ARG A 1 499 ? -9.308 7.963 21.438 1.00 94.94 499 ARG A N 1
ATOM 4104 C CA . ARG A 1 499 ? -9.348 6.715 20.684 1.00 94.94 499 ARG A CA 1
ATOM 4105 C C . ARG A 1 499 ? -9.106 6.957 19.201 1.00 94.94 499 ARG A C 1
ATOM 4107 O O . ARG A 1 499 ? -9.753 7.789 18.572 1.00 94.94 499 ARG A O 1
ATOM 4114 N N . GLU A 1 500 ? -8.243 6.133 18.620 1.00 97.31 500 GLU A N 1
ATOM 4115 C CA . GLU A 1 500 ? -8.108 5.989 17.173 1.00 97.31 500 GLU A CA 1
ATOM 4116 C C . GLU A 1 500 ? -8.413 4.545 16.764 1.00 97.31 500 GLU A C 1
ATOM 4118 O O . G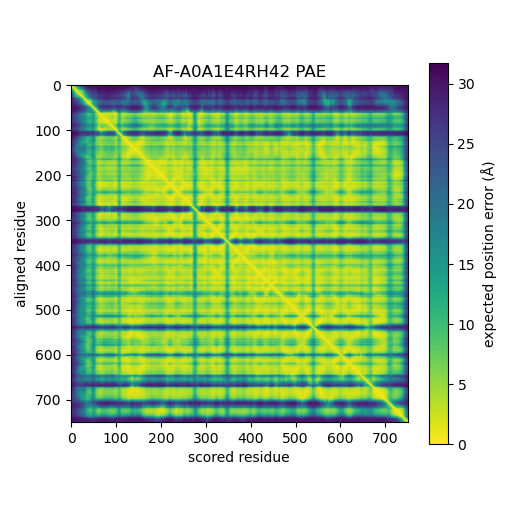LU A 1 500 ? -8.032 3.593 17.450 1.00 97.31 500 GLU A O 1
ATOM 4123 N N . VAL A 1 501 ? -9.100 4.384 15.631 1.00 98.38 501 VAL A N 1
ATOM 4124 C CA . VAL A 1 501 ? -9.462 3.079 15.069 1.00 98.38 501 VAL A CA 1
ATOM 4125 C C . VAL A 1 501 ? -8.987 3.019 13.624 1.00 98.38 501 VAL A C 1
ATOM 4127 O O . VAL A 1 501 ? -9.272 3.928 12.839 1.00 98.38 501 VAL A O 1
ATOM 4130 N N . TRP A 1 502 ? -8.281 1.947 13.270 1.00 98.62 502 TRP A N 1
ATOM 4131 C CA . TRP A 1 502 ? -7.833 1.685 11.906 1.00 98.62 502 TRP A CA 1
ATOM 4132 C C . TRP A 1 502 ? -8.338 0.342 11.406 1.00 98.62 502 TRP A C 1
ATOM 4134 O O . TRP A 1 502 ? -8.380 -0.630 12.158 1.00 98.62 502 TRP A O 1
ATOM 4144 N N . ILE A 1 503 ? -8.665 0.293 10.120 1.00 98.69 503 ILE A N 1
ATOM 4145 C CA . ILE A 1 503 ? -9.181 -0.891 9.438 1.00 98.69 503 ILE A CA 1
ATOM 4146 C C . ILE A 1 503 ? -8.283 -1.183 8.236 1.00 98.69 503 ILE A C 1
ATOM 4148 O O . ILE A 1 503 ? -7.873 -0.271 7.515 1.00 98.69 503 ILE A O 1
ATOM 4152 N N . GLY A 1 504 ? -7.981 -2.454 8.009 1.00 98.25 504 GLY A N 1
ATOM 4153 C CA . GLY A 1 504 ? -7.352 -2.917 6.781 1.00 98.25 504 GLY A CA 1
ATOM 4154 C C . GLY A 1 504 ? -7.455 -4.424 6.635 1.00 98.25 504 GLY A C 1
ATOM 4155 O O . GLY A 1 504 ? -8.237 -5.070 7.332 1.00 98.25 504 GLY A O 1
ATOM 4156 N N . PHE A 1 505 ? -6.647 -4.982 5.740 1.00 98.31 505 PHE A N 1
ATOM 4157 C CA . PHE A 1 505 ? -6.592 -6.418 5.507 1.00 98.31 505 PHE A CA 1
ATOM 4158 C C . PHE A 1 505 ? -5.163 -6.906 5.654 1.00 98.31 505 PHE A C 1
ATOM 4160 O O . PHE A 1 505 ? -4.309 -6.549 4.843 1.00 98.31 505 PHE A O 1
ATOM 4167 N N . ALA A 1 506 ? -4.913 -7.736 6.662 1.00 97.19 506 ALA A N 1
ATOM 4168 C CA . ALA A 1 506 ? -3.678 -8.494 6.761 1.00 97.19 506 ALA A CA 1
ATOM 4169 C C . ALA A 1 506 ? -3.686 -9.644 5.744 1.00 97.19 506 ALA A C 1
ATOM 4171 O O . ALA A 1 506 ? -4.734 -10.027 5.223 1.00 97.19 506 ALA A O 1
ATOM 4172 N N . ARG A 1 507 ? -2.515 -10.218 5.466 1.00 94.12 507 ARG A N 1
ATOM 4173 C CA . ARG A 1 507 ? -2.393 -11.449 4.674 1.00 94.12 507 ARG A CA 1
ATOM 4174 C C . ARG A 1 507 ? -1.945 -12.590 5.583 1.00 94.12 507 ARG A C 1
ATOM 4176 O O . ARG A 1 507 ? -0.841 -12.522 6.132 1.00 94.12 507 ARG A O 1
ATOM 4183 N N . ALA A 1 508 ? -2.759 -13.633 5.705 1.00 94.75 508 ALA A N 1
ATOM 4184 C CA . ALA A 1 508 ? -2.322 -14.902 6.276 1.00 94.75 508 ALA A CA 1
ATOM 4185 C C . ALA A 1 508 ? -1.505 -15.684 5.245 1.00 94.75 508 ALA A C 1
ATOM 4187 O O . ALA A 1 508 ? -1.832 -15.692 4.059 1.00 94.75 508 ALA A O 1
ATOM 4188 N N . HIS A 1 509 ? -0.433 -16.321 5.704 1.00 94.31 509 HIS A N 1
ATOM 4189 C CA . HIS A 1 509 ? 0.347 -17.304 4.960 1.00 94.31 509 HIS A CA 1
ATOM 4190 C C . HIS A 1 509 ? 0.308 -18.612 5.745 1.00 94.31 509 HIS A C 1
ATOM 4192 O O . HIS A 1 509 ? 0.884 -18.680 6.828 1.00 94.31 509 HIS A O 1
ATOM 4198 N N . LEU A 1 510 ? -0.421 -19.596 5.225 1.00 94.38 510 LEU A N 1
ATOM 4199 C CA . LEU A 1 510 ? -0.545 -20.926 5.814 1.00 94.38 510 LEU A CA 1
ATOM 4200 C C . LEU A 1 510 ? 0.275 -21.908 4.982 1.00 94.38 510 LEU A C 1
ATOM 4202 O O . LEU A 1 510 ? 0.135 -21.939 3.760 1.00 94.38 510 LEU A O 1
ATOM 4206 N N . ASP A 1 511 ? 1.134 -22.667 5.649 1.00 92.12 511 ASP A N 1
ATOM 4207 C CA . ASP A 1 511 ? 1.964 -23.710 5.048 1.00 92.12 511 ASP A CA 1
ATOM 4208 C C . ASP A 1 511 ? 1.245 -25.061 5.130 1.00 92.12 511 ASP A C 1
ATOM 4210 O O . ASP A 1 511 ? 0.503 -25.289 6.086 1.00 92.12 511 ASP A O 1
ATOM 4214 N N . ASP A 1 512 ? 1.458 -25.922 4.131 1.00 89.94 512 ASP A N 1
ATOM 4215 C CA . ASP A 1 512 ? 0.960 -27.303 4.063 1.00 89.94 512 ASP A CA 1
ATOM 4216 C C . ASP A 1 512 ? -0.538 -27.420 4.386 1.00 89.94 512 ASP A C 1
ATOM 4218 O O . ASP A 1 512 ? -0.969 -28.178 5.257 1.00 89.94 512 ASP A O 1
ATOM 4222 N N . CYS A 1 513 ? -1.340 -26.601 3.708 1.00 86.62 513 CYS A N 1
ATOM 4223 C CA . CYS A 1 513 ? -2.743 -26.406 4.030 1.00 86.62 513 CYS A CA 1
ATOM 4224 C C . CYS A 1 513 ? -3.625 -26.453 2.777 1.00 86.62 513 CYS A C 1
ATOM 4226 O O . CYS A 1 513 ? -3.304 -25.851 1.748 1.00 86.62 513 CYS A O 1
ATOM 4228 N N . GLY A 1 514 ? -4.775 -27.129 2.885 1.00 88.12 514 GLY A N 1
ATOM 4229 C CA . GLY A 1 514 ? -5.636 -27.416 1.739 1.00 88.12 514 GLY A CA 1
ATOM 4230 C C . GLY A 1 514 ? -4.970 -28.434 0.813 1.00 88.12 514 GLY A C 1
ATOM 4231 O O . GLY A 1 514 ? -4.355 -29.381 1.293 1.00 88.12 514 GLY A O 1
ATOM 4232 N N . CYS A 1 515 ? -5.087 -28.233 -0.500 1.00 87.25 515 CYS A N 1
ATOM 4233 C CA . CYS A 1 515 ? -4.510 -29.136 -1.501 1.00 87.25 515 CYS A CA 1
ATOM 4234 C C . CYS A 1 515 ? -3.170 -28.652 -2.096 1.00 87.25 515 CYS A C 1
ATOM 4236 O O . CYS A 1 515 ? -2.533 -29.389 -2.840 1.00 87.25 515 CYS A O 1
ATOM 4238 N N . GLY A 1 516 ? -2.746 -27.413 -1.811 1.00 85.69 516 GLY A N 1
ATOM 4239 C CA . GLY A 1 516 ? -1.494 -26.829 -2.315 1.00 85.69 516 GLY A CA 1
ATOM 4240 C C . GLY A 1 516 ? -0.399 -26.735 -1.249 1.00 85.69 516 GLY A C 1
ATOM 4241 O O . GLY A 1 516 ? -0.637 -26.981 -0.070 1.00 85.69 516 GLY A O 1
ATOM 4242 N N . ASN A 1 517 ? 0.803 -26.302 -1.644 1.00 89.62 517 ASN A N 1
ATOM 4243 C CA . ASN A 1 517 ? 1.947 -26.191 -0.724 1.00 89.62 517 ASN A CA 1
ATOM 4244 C C . ASN A 1 517 ? 1.739 -25.087 0.322 1.00 89.62 517 ASN A C 1
ATOM 4246 O O . ASN A 1 517 ? 2.171 -25.187 1.467 1.00 89.62 517 ASN A O 1
ATOM 4250 N N . ASN A 1 518 ? 1.136 -23.973 -0.092 1.00 92.19 518 ASN A N 1
ATOM 4251 C CA . ASN A 1 518 ? 0.901 -22.832 0.780 1.00 92.19 518 ASN A CA 1
ATOM 4252 C C . ASN A 1 518 ? -0.335 -22.073 0.296 1.00 92.19 518 ASN A C 1
ATOM 4254 O O . ASN A 1 518 ? -0.533 -21.909 -0.912 1.00 92.19 518 ASN A O 1
ATOM 4258 N N . MET A 1 519 ? -1.109 -21.524 1.231 1.00 93.56 519 MET A N 1
ATOM 4259 C CA . MET A 1 519 ? -2.259 -20.675 0.934 1.00 93.56 519 MET A CA 1
ATOM 4260 C C . MET A 1 519 ? -2.054 -19.261 1.479 1.00 93.56 519 MET A C 1
ATOM 4262 O O . MET A 1 519 ? -1.657 -19.061 2.630 1.00 93.56 519 MET A O 1
ATOM 4266 N N . TYR A 1 520 ? -2.372 -18.268 0.651 1.00 94.62 520 TYR A N 1
ATOM 4267 C CA . TYR A 1 520 ? -2.413 -16.866 1.042 1.00 94.62 520 TYR A CA 1
ATOM 4268 C C . TYR A 1 520 ? -3.821 -16.314 0.883 1.00 94.62 520 TYR A C 1
ATOM 4270 O O . TYR A 1 520 ? -4.402 -16.391 -0.204 1.00 94.62 520 TYR A O 1
ATOM 4278 N N . ARG A 1 521 ? -4.358 -15.738 1.961 1.00 95.81 521 ARG A N 1
ATOM 4279 C CA . ARG A 1 521 ? -5.684 -15.112 1.969 1.00 95.81 521 ARG A CA 1
ATOM 4280 C C . ARG A 1 521 ? -5.694 -13.797 2.756 1.00 95.81 521 ARG A C 1
ATOM 4282 O O . ARG A 1 521 ? -4.893 -13.632 3.682 1.00 95.81 521 ARG A O 1
ATOM 4289 N N . PRO A 1 522 ? -6.586 -12.860 2.396 1.00 97.44 522 PRO A N 1
ATOM 4290 C CA . PRO A 1 522 ? -6.909 -11.693 3.208 1.00 97.44 522 PRO A CA 1
ATOM 4291 C C . PRO A 1 522 ? -7.564 -12.065 4.546 1.00 97.44 522 PRO A C 1
ATOM 4293 O O . PRO A 1 522 ? -8.420 -12.946 4.600 1.00 97.44 522 PRO A O 1
ATOM 4296 N N . ASN A 1 523 ? -7.244 -11.308 5.592 1.00 98.38 523 ASN A N 1
ATOM 4297 C CA . ASN A 1 523 ? -7.969 -11.273 6.861 1.00 98.38 523 ASN A CA 1
ATOM 4298 C C . ASN A 1 523 ? -8.291 -9.810 7.185 1.00 98.38 523 ASN A C 1
ATOM 4300 O O . ASN A 1 523 ? -7.372 -8.996 7.289 1.00 98.38 523 ASN A O 1
ATOM 4304 N N . LEU A 1 524 ? -9.567 -9.468 7.368 1.00 98.62 524 LEU A N 1
ATOM 4305 C CA . LEU A 1 524 ? -9.979 -8.170 7.903 1.00 98.62 524 LEU A CA 1
ATOM 4306 C C . LEU A 1 524 ? -9.363 -7.993 9.291 1.00 98.62 524 LEU A C 1
ATOM 4308 O O . LEU A 1 524 ? -9.417 -8.904 10.114 1.00 98.62 524 LEU A O 1
ATOM 4312 N N . VAL A 1 525 ? -8.803 -6.819 9.560 1.00 98.56 525 VAL A N 1
ATOM 4313 C CA . VAL A 1 525 ? -8.179 -6.470 10.839 1.00 98.56 525 VAL A CA 1
ATOM 4314 C C . VAL A 1 525 ? -8.616 -5.076 11.271 1.00 98.56 525 VAL A C 1
ATOM 4316 O O . VAL A 1 525 ? -8.587 -4.132 10.481 1.00 98.56 525 VAL A O 1
ATOM 4319 N N . ILE A 1 526 ? -8.998 -4.946 12.543 1.00 98.56 526 ILE A N 1
ATOM 4320 C CA . ILE A 1 526 ? -9.382 -3.673 13.162 1.00 98.56 526 ILE A CA 1
ATOM 4321 C C . ILE A 1 526 ? -8.492 -3.416 14.375 1.00 98.56 526 ILE A C 1
ATOM 4323 O O . ILE A 1 526 ? -8.606 -4.096 15.401 1.00 98.56 526 ILE A O 1
ATOM 4327 N N . ILE A 1 527 ? -7.633 -2.405 14.276 1.00 97.94 527 ILE A N 1
ATOM 4328 C CA . ILE A 1 527 ? -6.738 -1.968 15.350 1.00 97.94 527 ILE A CA 1
ATOM 4329 C C . ILE A 1 527 ? -7.357 -0.798 16.095 1.00 97.94 527 ILE A C 1
ATOM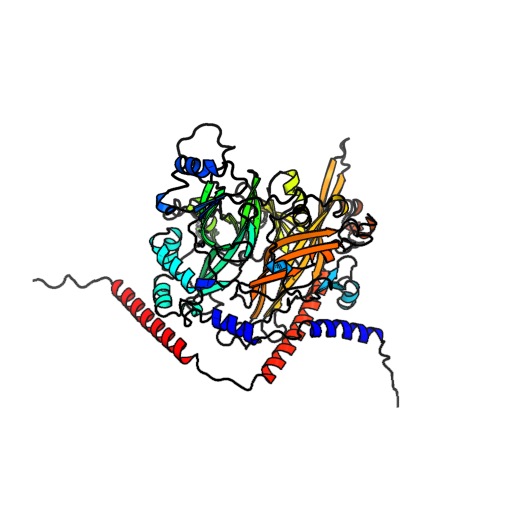 4331 O O . ILE A 1 527 ? -7.849 0.147 15.482 1.00 97.94 527 ILE A O 1
ATOM 4335 N N . VAL A 1 528 ? -7.271 -0.840 17.420 1.00 97.12 528 VAL A N 1
ATOM 4336 C CA . VAL A 1 528 ? -7.642 0.274 18.296 1.00 97.12 528 VAL A CA 1
ATOM 4337 C C . VAL A 1 528 ? -6.400 0.758 19.022 1.00 97.12 528 VAL A C 1
ATOM 4339 O O . VAL A 1 528 ? -5.631 -0.066 19.518 1.00 97.12 528 VAL A O 1
ATOM 4342 N N . LYS A 1 529 ? -6.241 2.079 19.110 1.00 96.44 529 LYS A N 1
ATOM 4343 C CA . LYS A 1 529 ? -5.350 2.746 20.059 1.00 96.44 529 LYS A CA 1
ATOM 4344 C C . LYS A 1 529 ? -6.190 3.560 21.029 1.00 96.44 529 LYS A C 1
ATOM 4346 O O . LYS A 1 529 ? -6.931 4.433 20.588 1.00 96.44 529 LYS A O 1
ATOM 4351 N N . ASP A 1 530 ? -6.014 3.312 22.316 1.00 93.62 530 ASP A N 1
ATOM 4352 C CA . ASP A 1 530 ? -6.533 4.148 23.395 1.00 93.62 530 ASP A CA 1
ATOM 4353 C C . ASP A 1 530 ? -5.359 4.858 24.086 1.00 93.62 530 ASP A C 1
ATOM 4355 O O . ASP A 1 530 ? -4.383 4.211 24.474 1.00 93.62 530 ASP A O 1
ATOM 4359 N N . THR A 1 531 ? -5.441 6.180 24.237 1.00 91.81 531 THR A N 1
ATOM 4360 C CA . THR A 1 531 ? -4.456 6.984 24.975 1.00 91.81 531 THR A CA 1
ATOM 4361 C C . THR A 1 531 ? -4.994 7.298 26.372 1.00 91.81 531 THR A C 1
ATOM 4363 O O . THR A 1 531 ? -6.080 7.855 26.519 1.00 91.81 531 THR A O 1
ATOM 4366 N N . VAL A 1 532 ? -4.228 6.955 27.408 1.00 88.25 532 VAL A N 1
ATOM 4367 C CA . VAL A 1 532 ? -4.591 7.184 28.813 1.00 88.25 532 VAL A CA 1
ATOM 4368 C C . VAL A 1 532 ? -3.639 8.194 29.437 1.00 88.25 532 VAL A C 1
ATOM 4370 O O . VAL A 1 532 ? -2.430 7.968 29.460 1.00 88.25 532 VAL A O 1
ATOM 4373 N N . ASP A 1 533 ? -4.186 9.279 29.981 1.00 85.50 533 ASP A N 1
ATOM 4374 C CA . ASP A 1 533 ? -3.425 10.272 30.738 1.00 85.50 533 ASP A CA 1
ATOM 4375 C C . ASP A 1 533 ? -3.318 9.864 32.209 1.00 85.50 533 ASP A C 1
ATOM 4377 O O . ASP A 1 533 ? -4.319 9.580 32.868 1.00 85.50 533 ASP A O 1
ATOM 4381 N N . VAL A 1 534 ? -2.097 9.861 32.737 1.00 77.31 534 VAL A N 1
ATOM 4382 C CA . VAL A 1 534 ? -1.789 9.488 34.120 1.00 77.31 534 VAL A CA 1
ATOM 4383 C C . VAL A 1 534 ? -1.108 10.646 34.819 1.00 77.31 534 VAL A C 1
ATOM 4385 O O . VAL A 1 534 ? -0.152 11.220 34.305 1.00 77.31 534 VAL A O 1
ATOM 4388 N N . GLU A 1 535 ? -1.589 10.987 36.007 1.00 75.31 535 GLU A N 1
ATOM 4389 C CA . GLU A 1 535 ? -0.923 11.958 36.869 1.00 75.31 535 GLU A CA 1
ATOM 4390 C C . GLU A 1 535 ? 0.171 11.264 37.673 1.00 75.31 535 GLU A C 1
ATOM 4392 O O . GLU A 1 535 ? -0.107 10.384 38.491 1.00 75.31 535 GLU A O 1
ATOM 4397 N N . ILE A 1 536 ? 1.417 11.675 37.448 1.00 69.81 536 ILE A N 1
ATOM 4398 C CA . ILE A 1 536 ? 2.555 11.215 38.237 1.00 69.81 536 ILE A CA 1
ATOM 4399 C C . ILE A 1 536 ? 2.737 12.191 39.397 1.00 69.81 536 ILE A C 1
ATOM 4401 O O . ILE A 1 536 ? 2.970 13.387 39.204 1.00 69.81 536 ILE A O 1
ATOM 4405 N N . LYS A 1 537 ? 2.612 11.669 40.618 1.00 63.31 537 LYS A N 1
ATOM 4406 C CA . LYS A 1 537 ? 2.935 12.383 41.855 1.00 63.31 537 LYS A CA 1
ATOM 4407 C C . LYS A 1 537 ? 4.361 12.015 42.270 1.00 63.31 537 LYS A C 1
ATOM 4409 O O . LYS A 1 537 ? 4.546 11.145 43.113 1.00 63.31 537 LYS A O 1
ATOM 4414 N N . GLU A 1 538 ? 5.363 12.624 41.645 1.00 57.59 538 GLU A N 1
ATOM 4415 C CA . GLU A 1 538 ? 6.731 12.613 42.187 1.00 57.59 538 GLU A CA 1
ATOM 4416 C C . GLU A 1 538 ? 6.908 13.737 43.225 1.00 57.59 538 GLU A C 1
ATOM 4418 O O . GLU A 1 538 ? 6.067 14.627 43.316 1.00 57.59 538 GLU A O 1
ATOM 4423 N N . LEU A 1 539 ? 7.989 13.678 44.019 1.00 52.94 539 LEU A N 1
ATOM 4424 C CA . LEU A 1 539 ? 8.366 14.522 45.181 1.00 52.94 539 LEU A CA 1
ATOM 4425 C C . LEU A 1 539 ? 8.412 16.057 44.957 1.00 52.94 539 LEU A C 1
ATOM 4427 O O . LEU A 1 539 ? 8.909 16.788 45.810 1.00 52.94 539 LEU A O 1
ATOM 4431 N N . THR A 1 540 ? 7.922 16.561 43.829 1.00 58.31 540 THR A N 1
ATOM 4432 C CA . THR A 1 540 ? 7.819 17.987 43.506 1.00 58.31 540 THR A CA 1
ATOM 4433 C C . THR A 1 540 ? 6.376 18.472 43.654 1.00 58.31 540 THR A C 1
ATOM 4435 O O . THR A 1 540 ? 5.454 17.785 43.224 1.00 58.31 540 THR A O 1
ATOM 4438 N N . ASP A 1 541 ? 6.171 19.691 44.161 1.00 64.00 541 ASP A N 1
ATOM 4439 C CA . ASP A 1 541 ? 4.855 20.287 44.481 1.00 64.00 541 ASP A CA 1
ATOM 4440 C C . ASP A 1 541 ? 3.868 20.457 43.299 1.00 64.00 541 ASP A C 1
ATOM 4442 O O . ASP A 1 541 ? 2.782 21.016 43.468 1.00 64.00 541 ASP A O 1
ATOM 4446 N N . LYS A 1 542 ? 4.207 20.001 42.084 1.00 68.38 542 LYS A N 1
ATOM 4447 C CA . LYS A 1 542 ? 3.337 20.078 40.903 1.00 68.38 542 LYS A CA 1
ATOM 4448 C C . LYS A 1 542 ? 3.220 18.717 40.207 1.00 68.38 542 LYS A C 1
ATOM 4450 O O . LYS A 1 542 ? 4.221 18.236 39.678 1.00 68.38 542 LYS A O 1
ATOM 4455 N N . PRO A 1 543 ? 2.018 18.113 40.149 1.00 66.31 543 PRO A N 1
ATOM 4456 C CA . PRO A 1 543 ? 1.802 16.902 39.365 1.00 66.31 543 PRO A CA 1
ATOM 4457 C C . PRO A 1 543 ? 1.993 17.204 37.874 1.00 66.31 543 PRO A C 1
ATOM 4459 O O . PRO A 1 543 ? 1.518 18.231 37.381 1.00 66.31 543 PRO A O 1
ATOM 4462 N N . PHE A 1 544 ? 2.650 16.303 37.142 1.00 73.06 544 PHE A N 1
ATOM 4463 C CA . PHE A 1 544 ? 2.688 16.345 35.679 1.00 73.06 544 PHE A CA 1
ATOM 4464 C C . PHE A 1 544 ? 1.935 15.149 35.090 1.00 73.06 544 PHE A C 1
ATOM 4466 O O . PHE A 1 544 ? 1.864 14.073 35.689 1.00 73.06 544 PHE A O 1
ATOM 4473 N N . LYS A 1 545 ? 1.325 15.356 33.918 1.00 76.62 545 LYS A N 1
ATOM 4474 C CA . LYS A 1 545 ? 0.567 14.326 33.201 1.00 76.62 545 LYS A CA 1
ATOM 4475 C C . LYS A 1 545 ? 1.473 13.604 32.211 1.00 76.62 545 LYS A C 1
ATOM 4477 O O . LYS A 1 545 ? 2.135 14.250 31.401 1.00 76.62 545 LYS A O 1
ATOM 4482 N N . GLN A 1 546 ? 1.466 12.277 32.253 1.00 80.69 546 GLN A N 1
ATOM 4483 C CA . GLN A 1 546 ? 2.095 11.410 31.265 1.00 80.69 546 GLN A CA 1
ATOM 4484 C C . GLN A 1 546 ? 1.011 10.633 30.513 1.00 80.69 546 GLN A C 1
ATOM 4486 O O . GLN A 1 546 ? 0.223 9.916 31.125 1.00 80.69 546 GLN A O 1
ATOM 4491 N N . SER A 1 547 ? 0.978 10.757 29.186 1.00 84.56 547 SER A N 1
ATOM 4492 C CA . SER A 1 547 ? 0.076 9.980 28.329 1.00 84.56 547 SER A CA 1
ATOM 4493 C C . SER A 1 547 ? 0.725 8.654 27.931 1.00 84.56 547 SER A C 1
ATOM 4495 O O . SER A 1 547 ? 1.885 8.633 27.514 1.00 84.56 547 SER A O 1
ATOM 4497 N N . LYS A 1 548 ? -0.023 7.551 28.008 1.00 87.12 548 LYS A N 1
ATOM 4498 C CA . LYS A 1 548 ? 0.410 6.222 27.558 1.00 87.12 548 LYS A CA 1
ATOM 4499 C C . LYS A 1 548 ? -0.562 5.657 26.530 1.00 87.12 548 LYS A C 1
ATOM 4501 O O . LYS A 1 548 ? -1.768 5.638 26.761 1.00 87.12 548 LYS A O 1
ATOM 4506 N N . ASP A 1 549 ? -0.019 5.158 25.425 1.00 90.75 549 ASP A N 1
ATOM 4507 C CA . ASP A 1 549 ? -0.795 4.533 24.356 1.00 90.75 549 ASP A CA 1
ATOM 4508 C C . ASP A 1 549 ? -0.926 3.019 24.574 1.00 90.75 549 ASP A C 1
ATOM 4510 O O . ASP A 1 549 ? 0.040 2.326 24.903 1.00 90.75 549 ASP A O 1
ATOM 4514 N N . PHE A 1 550 ? -2.124 2.499 24.331 1.00 91.81 550 PHE A N 1
ATOM 4515 C CA . PHE A 1 550 ? -2.458 1.083 24.405 1.00 91.81 550 PHE A CA 1
ATOM 4516 C C . PHE A 1 550 ? -3.073 0.630 23.094 1.00 91.81 550 PHE A C 1
ATOM 4518 O O . PHE A 1 550 ? -4.100 1.164 22.680 1.00 91.81 550 PHE A O 1
ATOM 4525 N N . TYR A 1 551 ? -2.487 -0.394 22.479 1.00 94.88 551 TYR A N 1
ATOM 4526 C CA . TYR A 1 551 ? -2.978 -0.935 21.219 1.00 94.88 551 TYR A CA 1
ATOM 4527 C C . TYR A 1 551 ? -3.522 -2.347 21.388 1.00 94.88 551 TYR A C 1
ATOM 4529 O O . TYR A 1 551 ? -3.012 -3.124 22.191 1.00 94.88 551 TYR A O 1
ATOM 4537 N N . LYS A 1 552 ? -4.539 -2.687 20.597 1.00 94.38 552 LYS A N 1
ATOM 4538 C CA . LYS A 1 552 ? -5.047 -4.057 20.479 1.00 94.38 552 LYS A CA 1
ATOM 4539 C C . LYS A 1 552 ? -5.586 -4.338 19.085 1.00 94.38 552 LYS A C 1
ATOM 4541 O O . LYS A 1 552 ? -6.101 -3.439 18.415 1.00 94.38 552 LYS A O 1
ATOM 4546 N N . ILE A 1 553 ? -5.533 -5.606 18.690 1.00 96.88 553 ILE A N 1
ATOM 4547 C CA . ILE A 1 553 ? -6.330 -6.122 17.577 1.00 96.88 553 ILE A CA 1
ATOM 4548 C C . ILE A 1 553 ? -7.729 -6.342 18.143 1.00 96.88 553 ILE A C 1
ATOM 4550 O O . ILE A 1 553 ? -7.961 -7.291 18.880 1.00 96.88 553 ILE A O 1
ATOM 4554 N N . SER A 1 554 ? -8.649 -5.425 17.866 1.00 96.88 554 SER A N 1
ATOM 4555 C CA . SER A 1 554 ? -10.002 -5.488 18.425 1.00 96.88 554 SER A CA 1
ATOM 4556 C C . SER A 1 554 ? -10.866 -6.535 17.732 1.00 96.88 554 SER A C 1
ATOM 4558 O O . SER A 1 554 ? -11.628 -7.238 18.387 1.00 96.88 554 SER A O 1
ATOM 4560 N N . HIS A 1 555 ? -10.724 -6.649 16.413 1.00 98.06 555 HIS A N 1
ATOM 4561 C CA . HIS A 1 555 ? -11.439 -7.600 15.579 1.00 98.06 555 HIS A CA 1
ATOM 4562 C C . HIS A 1 555 ? -10.493 -8.114 14.505 1.00 98.06 555 HIS A C 1
ATOM 4564 O O . HIS A 1 555 ? -9.692 -7.350 13.958 1.00 98.06 555 HIS A O 1
ATOM 4570 N N . ILE A 1 556 ? -10.600 -9.401 14.205 1.00 98.38 556 ILE A N 1
ATOM 4571 C CA . ILE A 1 556 ? -9.872 -10.036 13.114 1.00 98.38 556 ILE A CA 1
ATOM 4572 C C . ILE A 1 556 ? -10.739 -11.128 12.493 1.00 98.38 556 ILE A C 1
ATOM 4574 O O . ILE A 1 556 ? -11.362 -11.901 13.219 1.00 98.38 556 ILE A O 1
ATOM 4578 N N . SER A 1 557 ? -10.820 -11.184 11.165 1.00 98.50 557 SER A N 1
ATOM 4579 C CA . SER A 1 557 ? -11.544 -12.254 10.479 1.00 98.50 557 SER A CA 1
ATOM 4580 C C . SER A 1 557 ? -10.688 -13.499 10.281 1.00 98.50 557 SER A C 1
ATOM 4582 O O . SER A 1 557 ? -9.460 -13.417 10.256 1.00 98.50 557 SER A O 1
ATOM 4584 N N . SER A 1 558 ? -11.326 -14.646 10.047 1.00 97.56 558 SER A N 1
ATOM 4585 C CA . SER A 1 558 ? -10.680 -15.746 9.321 1.00 97.56 558 SER A CA 1
ATOM 4586 C C . SER A 1 558 ? -10.376 -15.344 7.869 1.00 97.56 558 SER A C 1
ATOM 4588 O O . SER A 1 558 ? -10.689 -14.229 7.445 1.00 97.56 558 SER A O 1
ATOM 4590 N N . SER A 1 559 ? -9.763 -16.251 7.105 1.00 97.31 559 SER A N 1
ATOM 4591 C CA . SER A 1 559 ? -9.510 -16.065 5.673 1.00 97.31 559 SER A CA 1
ATOM 4592 C C . SER A 1 559 ? -10.779 -15.657 4.921 1.00 97.31 559 SER A C 1
ATOM 4594 O O . SER A 1 559 ? -11.842 -16.236 5.143 1.00 97.31 559 SER A O 1
ATOM 4596 N N . ILE A 1 560 ? -10.648 -14.660 4.047 1.00 96.44 560 ILE A N 1
ATOM 4597 C CA . ILE A 1 560 ? -11.719 -14.122 3.202 1.00 96.44 560 ILE A CA 1
ATOM 4598 C C . ILE A 1 560 ? -11.452 -14.543 1.753 1.00 96.44 560 ILE A C 1
ATOM 4600 O O . ILE A 1 560 ? -10.348 -14.342 1.245 1.00 96.44 560 ILE A O 1
ATOM 4604 N N . SER A 1 561 ? -12.449 -15.115 1.078 1.00 92.81 561 SER A N 1
ATOM 4605 C CA . SER A 1 561 ? -12.380 -15.451 -0.354 1.00 92.81 561 SER A CA 1
ATOM 4606 C C . SER A 1 561 ? -12.697 -14.255 -1.252 1.00 92.81 561 SER A C 1
ATOM 4608 O O . SER A 1 561 ? -12.188 -14.191 -2.369 1.00 92.81 561 SER A O 1
ATOM 4610 N N . PHE A 1 562 ? -13.557 -13.341 -0.781 1.00 94.50 562 PHE A N 1
ATOM 4611 C CA . PHE A 1 562 ? -14.253 -12.351 -1.610 1.00 94.50 562 PHE A CA 1
ATOM 4612 C C . PHE A 1 562 ? -14.982 -12.977 -2.810 1.00 94.50 562 PHE A C 1
ATOM 4614 O O . PHE A 1 562 ? -15.189 -12.323 -3.826 1.00 94.50 562 PHE A O 1
ATOM 4621 N N . ASP A 1 563 ? -15.303 -14.266 -2.712 1.00 91.62 563 ASP A N 1
ATOM 4622 C CA . ASP A 1 563 ? -15.879 -15.080 -3.784 1.00 91.62 563 ASP A CA 1
ATOM 4623 C C . ASP A 1 563 ? -15.068 -14.982 -5.096 1.00 91.62 563 ASP A C 1
ATOM 4625 O O . ASP A 1 563 ? -15.590 -15.115 -6.202 1.00 91.62 563 ASP A O 1
ATOM 4629 N N . ILE A 1 564 ? -13.753 -14.748 -4.963 1.00 90.06 564 ILE A N 1
ATOM 4630 C CA . ILE A 1 564 ? -12.810 -14.644 -6.075 1.00 90.06 564 ILE A CA 1
ATOM 4631 C C . ILE A 1 564 ? -12.258 -16.040 -6.380 1.00 90.06 564 ILE A C 1
ATOM 4633 O O . ILE A 1 564 ? -11.572 -16.622 -5.531 1.00 90.06 564 ILE A O 1
ATOM 4637 N N . PRO A 1 565 ? -12.483 -16.575 -7.591 1.00 82.75 565 PRO A N 1
ATOM 4638 C CA . PRO A 1 565 ? -11.854 -17.819 -8.005 1.00 82.75 565 PRO A CA 1
ATOM 4639 C C . PRO A 1 565 ? -10.347 -17.625 -8.205 1.00 82.75 565 PRO A C 1
ATOM 4641 O O . PRO A 1 565 ? -9.889 -16.597 -8.713 1.00 82.75 565 PRO A O 1
ATOM 4644 N N . ILE A 1 566 ? -9.573 -18.633 -7.808 1.00 85.69 566 ILE A N 1
ATOM 4645 C CA . ILE A 1 566 ? -8.111 -18.630 -7.898 1.00 85.69 566 ILE A CA 1
ATOM 4646 C C . ILE A 1 566 ? -7.661 -19.502 -9.070 1.00 85.69 566 ILE A C 1
ATOM 4648 O O . ILE A 1 566 ? -8.351 -20.431 -9.475 1.00 85.69 566 ILE A O 1
ATOM 4652 N N . ILE A 1 567 ? -6.486 -19.194 -9.611 1.00 83.94 567 ILE A N 1
ATOM 4653 C CA . ILE A 1 567 ? -5.812 -19.989 -10.641 1.00 83.94 567 ILE A CA 1
ATOM 4654 C C . ILE A 1 567 ? -4.544 -20.635 -10.071 1.00 83.94 567 ILE A C 1
ATOM 4656 O O . ILE A 1 567 ? -3.960 -20.137 -9.106 1.00 83.94 567 ILE A O 1
ATOM 4660 N N . GLY A 1 568 ? -4.090 -21.720 -10.688 1.00 82.50 568 GLY A N 1
ATOM 4661 C CA . GLY A 1 568 ? -2.843 -22.400 -10.345 1.00 82.50 568 GLY A CA 1
ATOM 4662 C C . GLY A 1 568 ? -1.618 -21.487 -10.387 1.00 82.50 568 GLY A C 1
ATOM 4663 O O . GLY A 1 568 ? -1.579 -20.481 -11.099 1.00 82.50 568 GLY A O 1
ATOM 4664 N N . TRP A 1 569 ? -0.605 -21.843 -9.592 1.00 86.00 569 TRP A N 1
ATOM 4665 C CA . TRP A 1 569 ? 0.670 -21.120 -9.559 1.00 86.00 569 TRP A CA 1
ATOM 4666 C C . TRP A 1 569 ? 1.427 -21.230 -10.886 1.00 86.00 569 TRP A C 1
ATOM 4668 O O . TRP A 1 569 ? 2.053 -20.264 -11.336 1.00 86.00 569 TRP A O 1
ATOM 4678 N N . ASP A 1 570 ? 1.351 -22.418 -11.491 1.00 80.44 570 ASP A N 1
ATOM 4679 C CA . ASP A 1 570 ? 1.845 -22.695 -12.830 1.00 80.44 570 ASP A CA 1
ATOM 4680 C C . ASP A 1 570 ? 0.884 -22.112 -13.870 1.00 80.44 570 ASP A C 1
ATOM 4682 O O . ASP A 1 570 ? -0.222 -22.611 -14.078 1.00 80.44 570 ASP A O 1
ATOM 4686 N N . LEU A 1 571 ? 1.331 -21.044 -14.527 1.00 75.62 571 LEU A N 1
ATOM 4687 C CA . LEU A 1 571 ? 0.543 -20.329 -15.524 1.00 75.62 571 LEU A CA 1
ATOM 4688 C C . LEU A 1 571 ? 0.340 -21.139 -16.813 1.00 75.62 571 LEU A C 1
ATOM 4690 O O . LEU A 1 571 ? -0.614 -20.857 -17.530 1.00 75.62 571 LEU A O 1
ATOM 4694 N N . MET A 1 572 ? 1.177 -22.153 -17.077 1.00 73.88 572 MET A N 1
ATOM 4695 C CA . MET A 1 572 ? 0.976 -23.097 -18.189 1.00 73.88 572 MET A CA 1
ATOM 4696 C C . MET A 1 572 ? -0.168 -24.069 -17.897 1.00 73.88 572 MET A C 1
ATOM 4698 O O . MET A 1 572 ? -0.819 -24.583 -18.801 1.00 73.88 572 MET A O 1
ATOM 4702 N N . ASN A 1 573 ? -0.433 -24.316 -16.614 1.00 75.62 573 ASN A N 1
ATOM 4703 C CA . ASN A 1 573 ? -1.473 -25.216 -16.143 1.00 75.62 573 ASN A CA 1
ATOM 4704 C C . ASN A 1 573 ? -2.384 -24.499 -15.129 1.00 75.62 573 ASN A C 1
ATOM 4706 O O . ASN A 1 573 ? -2.514 -24.954 -13.990 1.00 75.62 573 ASN A O 1
ATOM 4710 N N . PRO A 1 574 ? -3.073 -23.406 -15.513 1.00 77.06 574 PRO A N 1
ATOM 4711 C CA . PRO A 1 574 ? -3.774 -22.527 -14.573 1.00 77.06 574 PRO A CA 1
ATOM 4712 C C . PRO A 1 574 ? -4.972 -23.200 -13.885 1.00 77.06 574 PRO A C 1
ATOM 4714 O O . PRO A 1 574 ? -5.476 -22.685 -12.892 1.00 77.06 574 PRO A O 1
ATOM 4717 N N . LYS A 1 575 ? -5.428 -24.359 -14.378 1.00 78.06 575 LYS A N 1
ATOM 4718 C CA . LYS A 1 575 ? -6.449 -25.189 -13.718 1.00 78.06 575 LYS A CA 1
ATOM 4719 C C . LYS A 1 575 ? -5.889 -26.056 -12.579 1.00 78.06 575 LYS A C 1
ATOM 4721 O O . LYS A 1 575 ? -6.656 -26.519 -11.744 1.00 78.06 575 LYS A O 1
ATOM 4726 N N . LYS A 1 576 ? -4.568 -26.277 -12.506 1.00 81.06 576 LYS A N 1
ATOM 4727 C CA . LYS A 1 576 ? -3.917 -27.060 -11.439 1.00 81.06 576 LYS A CA 1
ATOM 4728 C C . LYS A 1 576 ? -3.723 -26.201 -10.186 1.00 81.06 576 LYS A C 1
ATOM 4730 O O . LYS A 1 576 ? -2.606 -25.861 -9.805 1.00 81.06 576 LYS A O 1
ATOM 4735 N N . ILE A 1 577 ? -4.834 -25.841 -9.548 1.00 83.31 577 ILE A N 1
ATOM 4736 C CA . ILE A 1 577 ? -4.876 -24.964 -8.365 1.00 83.31 577 ILE A CA 1
ATOM 4737 C C . ILE A 1 577 ? -4.143 -25.583 -7.163 1.00 83.31 577 ILE A C 1
ATOM 4739 O O . ILE A 1 577 ? -3.550 -24.864 -6.359 1.00 83.31 577 ILE A O 1
ATOM 4743 N N . CYS A 1 578 ? -4.140 -26.914 -7.076 1.00 84.06 578 CYS A N 1
ATOM 4744 C CA . CYS A 1 578 ? -3.483 -27.679 -6.017 1.00 84.06 578 CYS A CA 1
ATOM 4745 C C . CYS A 1 578 ? -1.971 -27.879 -6.238 1.00 84.06 578 CYS A C 1
ATOM 4747 O O . CYS A 1 578 ? -1.304 -28.510 -5.428 1.00 84.06 578 CYS A O 1
ATOM 4749 N N . VAL A 1 579 ? -1.390 -27.339 -7.315 1.00 83.00 579 VAL A N 1
ATOM 4750 C CA . VAL A 1 579 ? 0.059 -27.405 -7.550 1.00 83.00 579 VAL A CA 1
ATOM 4751 C C . VAL A 1 579 ? 0.698 -26.058 -7.221 1.00 83.00 579 VAL A C 1
ATOM 4753 O O . VAL A 1 579 ? 0.409 -25.034 -7.843 1.00 83.00 579 VAL A O 1
ATOM 4756 N N . GLY A 1 580 ? 1.618 -26.063 -6.255 1.00 86.38 580 GLY A N 1
ATOM 4757 C CA . GLY A 1 580 ? 2.344 -24.866 -5.832 1.00 86.38 580 GLY A CA 1
ATOM 4758 C C . GLY A 1 580 ? 1.558 -23.998 -4.846 1.00 86.38 580 GLY A C 1
ATOM 4759 O O . GLY A 1 580 ? 0.885 -24.507 -3.953 1.00 86.38 580 GLY A O 1
ATOM 4760 N N . SER A 1 581 ? 1.716 -22.675 -4.948 1.00 90.12 581 SER A N 1
ATOM 4761 C CA . SER A 1 581 ? 1.092 -21.715 -4.028 1.00 90.12 581 SER A CA 1
ATOM 4762 C C . SER A 1 581 ? -0.284 -21.256 -4.511 1.00 90.12 581 SER A C 1
ATOM 4764 O O . SER A 1 581 ? -0.431 -20.795 -5.640 1.00 90.12 581 SER A O 1
ATOM 4766 N N . ASN A 1 582 ? -1.268 -21.264 -3.614 1.00 91.50 582 ASN A N 1
ATOM 4767 C CA . ASN A 1 582 ? -2.590 -20.704 -3.859 1.00 91.50 582 ASN A CA 1
ATOM 4768 C C . ASN A 1 582 ? -2.673 -19.287 -3.265 1.00 91.50 582 ASN A C 1
ATOM 4770 O O . ASN A 1 582 ? -2.680 -19.114 -2.042 1.00 91.50 582 ASN A O 1
ATOM 4774 N N . VAL A 1 583 ? -2.699 -18.257 -4.115 1.00 91.88 583 VAL A N 1
ATOM 4775 C CA . VAL A 1 583 ? -2.403 -16.883 -3.679 1.00 91.88 583 VAL A CA 1
ATOM 4776 C C . VAL A 1 583 ? -3.527 -15.902 -4.012 1.00 91.88 583 VAL A C 1
ATOM 4778 O O . VAL A 1 583 ? -3.827 -15.660 -5.176 1.00 91.88 583 VAL A O 1
ATOM 4781 N N . LEU A 1 584 ? -4.082 -15.268 -2.976 1.00 94.50 584 LEU A N 1
ATOM 4782 C CA . LEU A 1 584 ? -4.924 -14.076 -3.072 1.00 94.50 584 LEU A CA 1
ATOM 4783 C C . LEU A 1 584 ? -4.381 -13.022 -2.104 1.00 94.50 584 LEU A C 1
ATOM 4785 O O . LEU A 1 584 ? -4.428 -13.213 -0.886 1.00 94.50 584 LEU A O 1
ATOM 4789 N N . ILE A 1 585 ? -3.836 -11.921 -2.622 1.00 94.31 585 ILE A N 1
ATOM 4790 C CA . ILE A 1 585 ? -3.203 -10.894 -1.783 1.00 94.31 585 ILE A CA 1
ATOM 4791 C C . ILE A 1 585 ? -3.993 -9.593 -1.842 1.00 94.31 585 ILE A C 1
ATOM 4793 O O . ILE A 1 585 ? -4.151 -9.031 -2.926 1.00 94.31 585 ILE A O 1
ATOM 4797 N N . PRO A 1 586 ? -4.406 -9.040 -0.687 1.00 95.75 586 PRO A N 1
ATOM 4798 C CA . PRO A 1 586 ? -4.911 -7.681 -0.636 1.00 95.75 586 PRO A CA 1
ATOM 4799 C C . PRO A 1 586 ? -3.715 -6.716 -0.702 1.00 95.75 586 PRO A C 1
ATOM 4801 O O . PRO A 1 586 ? -2.843 -6.715 0.175 1.00 95.75 586 PRO A O 1
ATOM 4804 N N . ASN A 1 587 ? -3.631 -5.915 -1.764 1.00 95.62 587 ASN A N 1
ATOM 4805 C CA . ASN A 1 587 ? -2.476 -5.063 -2.062 1.00 95.62 587 ASN A CA 1
ATOM 4806 C C . ASN A 1 587 ? -2.608 -3.644 -1.491 1.00 95.62 587 ASN A C 1
ATOM 4808 O O . ASN A 1 587 ? -1.633 -3.085 -0.981 1.00 95.62 587 ASN A O 1
ATOM 4812 N N . GLY A 1 588 ? -3.813 -3.080 -1.489 1.00 96.75 588 GLY A N 1
ATOM 4813 C CA . GLY A 1 588 ? -4.077 -1.782 -0.869 1.00 96.75 588 GLY A CA 1
ATOM 4814 C C . GLY A 1 588 ? -5.537 -1.362 -0.957 1.00 96.75 588 GLY A C 1
ATOM 4815 O O . GLY A 1 588 ? -6.246 -1.764 -1.882 1.00 96.75 588 GLY A O 1
ATOM 4816 N N . ILE A 1 589 ? -5.982 -0.531 -0.017 1.00 98.00 589 ILE A N 1
ATOM 4817 C CA . ILE A 1 589 ? -7.299 0.112 -0.101 1.00 98.00 589 ILE A CA 1
ATOM 4818 C C . ILE A 1 589 ? -7.168 1.321 -1.030 1.00 98.00 589 ILE A C 1
ATOM 4820 O O . ILE A 1 589 ? -6.451 2.268 -0.721 1.00 98.00 589 ILE A O 1
ATOM 4824 N N . SER A 1 590 ? -7.824 1.268 -2.185 1.00 96.88 590 SER A N 1
ATOM 4825 C CA . SER A 1 590 ? -7.704 2.290 -3.234 1.00 96.88 590 SER A CA 1
ATOM 4826 C C . SER A 1 590 ? -8.489 3.554 -2.903 1.00 96.88 590 SER A C 1
ATOM 4828 O O . SER A 1 590 ? -8.036 4.669 -3.167 1.00 96.88 590 SER A O 1
ATOM 4830 N N . SER A 1 591 ? -9.657 3.368 -2.297 1.00 95.56 591 SER A N 1
ATOM 4831 C CA . SER A 1 591 ? -10.547 4.427 -1.836 1.00 95.56 591 SER A CA 1
ATOM 4832 C C . SER A 1 591 ? -11.569 3.865 -0.859 1.00 95.56 591 SER A C 1
ATOM 4834 O O . SER A 1 591 ? -11.928 2.694 -0.947 1.00 95.56 591 SER A O 1
ATOM 4836 N N . TRP A 1 592 ? -12.070 4.713 0.037 1.00 95.75 592 TRP A N 1
ATOM 4837 C CA . TRP A 1 592 ? -13.230 4.418 0.874 1.00 95.75 592 TRP A CA 1
ATOM 4838 C C . TRP A 1 592 ? -14.045 5.695 1.024 1.00 95.75 592 TRP A C 1
ATOM 4840 O O . TRP A 1 592 ? -13.506 6.732 1.411 1.00 95.75 592 TRP A O 1
ATOM 4850 N N . SER A 1 593 ? -15.311 5.663 0.628 1.00 92.56 593 SER A N 1
ATOM 4851 C CA . SER A 1 593 ? -16.147 6.858 0.525 1.00 92.56 593 SER A CA 1
ATOM 4852 C C . SER A 1 593 ? -17.563 6.599 1.007 1.00 92.56 593 SER A C 1
ATOM 4854 O O . SER A 1 593 ? -18.061 5.480 0.914 1.00 92.56 593 SER A O 1
ATOM 4856 N N . ILE A 1 594 ? -18.192 7.652 1.526 1.00 92.62 594 ILE A N 1
ATOM 4857 C CA . ILE A 1 594 ? -19.537 7.621 2.098 1.00 92.62 594 ILE A CA 1
ATOM 4858 C C . ILE A 1 594 ? -20.464 8.388 1.159 1.00 92.62 594 ILE A C 1
ATOM 4860 O O . ILE A 1 594 ? -20.276 9.586 0.937 1.00 92.62 594 ILE A O 1
ATOM 4864 N N . GLU A 1 595 ? -21.451 7.693 0.606 1.00 90.19 595 GLU A N 1
ATOM 4865 C CA . GLU A 1 595 ? -22.460 8.273 -0.281 1.00 90.19 595 GLU A CA 1
ATOM 4866 C C . GLU A 1 595 ? -23.518 9.037 0.524 1.00 90.19 595 GLU A C 1
ATOM 4868 O O . GLU A 1 595 ? -23.754 10.216 0.269 1.00 90.19 595 GLU A O 1
ATOM 4873 N N . SER A 1 596 ? -24.068 8.409 1.563 1.00 88.31 596 SER A N 1
ATOM 4874 C CA . SER A 1 596 ? -25.073 8.999 2.450 1.00 88.31 596 SER A CA 1
ATOM 4875 C C . SER A 1 596 ? -24.927 8.517 3.892 1.00 88.31 596 SER A C 1
ATOM 4877 O O . SER A 1 596 ? -24.395 7.435 4.162 1.00 88.31 596 SER A O 1
ATOM 4879 N N . PHE A 1 597 ? -25.399 9.355 4.817 1.00 87.81 597 PHE A N 1
ATOM 4880 C CA . PHE A 1 597 ? -25.423 9.102 6.251 1.00 87.81 597 PHE A CA 1
ATOM 4881 C C . PHE A 1 597 ? -26.757 9.583 6.822 1.00 87.81 597 PHE A C 1
ATOM 4883 O O . PHE A 1 597 ? -27.081 10.764 6.719 1.00 87.81 597 PHE A O 1
ATOM 4890 N N . ASP A 1 598 ? -27.536 8.674 7.403 1.00 82.50 598 ASP A N 1
ATOM 4891 C CA . ASP A 1 598 ? -28.879 8.976 7.902 1.00 82.50 598 ASP A CA 1
ATOM 4892 C C . ASP A 1 598 ? -28.862 9.114 9.428 1.00 82.50 598 ASP A C 1
ATOM 4894 O O . ASP A 1 598 ? -29.013 8.134 10.158 1.00 82.50 598 ASP A O 1
ATOM 4898 N N . GLN A 1 599 ? -28.655 10.335 9.927 1.00 71.19 599 GLN A N 1
ATOM 4899 C CA . GLN A 1 599 ? -28.687 10.610 11.370 1.00 71.19 599 GLN A CA 1
ATOM 4900 C C . GLN A 1 599 ? -30.108 10.586 11.950 1.00 71.19 599 GLN A C 1
ATOM 4902 O O . GLN A 1 599 ? -30.276 10.226 13.113 1.00 71.19 599 GLN A O 1
ATOM 4907 N N . GLU A 1 600 ? -31.126 10.964 11.174 1.00 66.25 600 GLU A N 1
ATOM 4908 C CA . GLU A 1 600 ? -32.490 11.174 11.678 1.00 66.25 600 GLU A CA 1
ATOM 4909 C C . GLU A 1 600 ? -33.211 9.853 11.974 1.00 66.25 600 GLU A C 1
ATOM 4911 O O . GLU A 1 600 ? -33.953 9.755 12.954 1.00 66.25 600 GLU A O 1
ATOM 4916 N N . ASN A 1 601 ? -32.944 8.806 11.185 1.00 66.81 601 ASN A N 1
ATOM 4917 C CA . ASN A 1 601 ? -33.520 7.474 11.393 1.00 66.81 601 ASN A CA 1
ATOM 4918 C C . ASN A 1 601 ? -32.620 6.529 12.215 1.00 66.81 601 ASN A C 1
ATOM 4920 O O . ASN A 1 601 ? -33.029 5.407 12.538 1.00 66.81 601 ASN A O 1
ATOM 4924 N N . SER A 1 602 ? -31.418 6.973 12.602 1.00 66.31 602 SER A N 1
ATOM 4925 C CA . SER A 1 602 ? -30.461 6.208 13.414 1.00 66.31 602 SER A CA 1
ATOM 4926 C C . SER A 1 602 ? -30.896 6.140 14.887 1.00 66.31 602 SER A C 1
ATOM 4928 O O . SER A 1 602 ? -30.383 6.867 15.732 1.00 66.31 602 SER A O 1
ATOM 4930 N N . LYS A 1 603 ? -31.859 5.267 15.225 1.00 76.00 603 LYS A N 1
ATOM 4931 C CA . LYS A 1 603 ? -32.278 5.049 16.629 1.00 76.00 603 LYS A CA 1
ATOM 4932 C C . LYS A 1 603 ? -31.197 4.349 17.451 1.00 76.00 603 LYS A C 1
ATOM 4934 O O . LYS A 1 603 ? -30.662 4.928 18.386 1.00 76.00 603 LYS A O 1
ATOM 4939 N N . ASP A 1 604 ? -30.885 3.101 17.104 1.00 81.75 604 ASP A N 1
ATOM 4940 C CA . ASP A 1 604 ? -29.942 2.264 17.865 1.00 81.75 604 ASP A CA 1
ATOM 4941 C C . ASP A 1 604 ? -28.654 1.941 17.106 1.00 81.75 604 ASP A C 1
ATOM 4943 O O . ASP A 1 604 ? -27.679 1.507 17.718 1.00 81.75 604 ASP A O 1
ATOM 4947 N N . ASN A 1 605 ? -28.644 2.165 15.792 1.00 87.06 605 ASN A N 1
ATOM 4948 C CA . ASN A 1 605 ? -27.524 1.874 14.907 1.00 87.06 605 ASN A CA 1
ATOM 4949 C C . ASN A 1 605 ? -27.282 3.064 13.981 1.00 87.06 605 ASN A C 1
ATOM 4951 O O . ASN A 1 605 ? -28.241 3.678 13.516 1.00 87.06 605 ASN A O 1
ATOM 4955 N N . TRP A 1 606 ? -26.016 3.343 13.694 1.00 89.25 606 TRP A N 1
ATOM 4956 C CA . TRP A 1 606 ? -25.600 4.246 12.631 1.00 89.25 606 TRP A CA 1
ATOM 4957 C C . TRP A 1 606 ? -25.936 3.633 11.272 1.00 89.25 606 TRP A C 1
ATOM 4959 O O . TRP A 1 606 ? -25.564 2.487 11.004 1.00 89.25 606 TRP A O 1
ATOM 4969 N N . ILE A 1 607 ? -26.622 4.395 10.422 1.00 88.69 607 ILE A N 1
ATOM 4970 C CA . ILE A 1 607 ? -27.005 3.978 9.070 1.00 88.69 607 ILE A CA 1
ATOM 4971 C C . ILE A 1 607 ? -26.180 4.775 8.058 1.00 88.69 607 ILE A C 1
ATOM 4973 O O . ILE A 1 607 ? -26.326 5.995 7.953 1.00 88.69 607 ILE A O 1
ATOM 4977 N N . LEU A 1 608 ? -25.316 4.089 7.307 1.00 90.44 608 LEU A N 1
ATOM 4978 C CA . LEU A 1 608 ? -24.529 4.698 6.236 1.00 90.44 608 LEU A CA 1
ATOM 4979 C C . LEU A 1 608 ? -24.416 3.809 4.996 1.00 90.44 608 LEU A C 1
ATOM 4981 O O . LEU A 1 608 ? -24.366 2.585 5.089 1.00 90.44 608 LEU A O 1
ATOM 4985 N N . ASN A 1 609 ? -24.291 4.458 3.840 1.00 92.19 609 ASN A N 1
ATOM 4986 C CA . ASN A 1 609 ? -23.926 3.819 2.580 1.00 92.19 609 ASN A CA 1
ATOM 4987 C C . ASN A 1 609 ? -22.452 4.104 2.270 1.00 92.19 609 ASN A C 1
ATOM 4989 O O . ASN A 1 609 ? -22.124 5.131 1.671 1.00 92.19 609 ASN A O 1
ATOM 4993 N N . ASP A 1 610 ? -21.556 3.202 2.671 1.00 95.25 610 ASP A N 1
ATOM 4994 C CA . ASP A 1 610 ? -20.140 3.264 2.301 1.00 95.25 610 ASP A CA 1
ATOM 4995 C C . ASP A 1 610 ? -19.768 2.320 1.159 1.00 95.25 610 ASP A C 1
ATOM 4997 O O . ASP A 1 610 ? -20.318 1.226 1.029 1.00 95.25 610 ASP A O 1
ATOM 5001 N N . TYR A 1 611 ? -18.772 2.749 0.384 1.00 96.31 611 TYR A N 1
ATOM 5002 C CA . TYR A 1 611 ? -18.142 1.997 -0.692 1.00 96.31 611 TYR A CA 1
ATOM 5003 C C . TYR A 1 611 ? -16.623 2.047 -0.531 1.00 96.31 611 TYR A C 1
ATOM 5005 O O . TYR A 1 611 ? -16.026 3.126 -0.480 1.00 96.31 611 TYR A O 1
ATOM 5013 N N . MET A 1 612 ? -15.994 0.881 -0.476 1.00 97.44 612 MET A N 1
ATOM 5014 C CA . MET A 1 612 ? -14.550 0.701 -0.433 1.00 97.44 612 MET A CA 1
ATOM 5015 C C . MET A 1 612 ? -14.090 -0.034 -1.688 1.00 97.44 612 MET A C 1
ATOM 5017 O O . MET A 1 612 ? -14.575 -1.121 -1.977 1.00 97.44 612 MET A O 1
ATOM 5021 N N . THR A 1 613 ? -13.097 0.504 -2.388 1.00 97.38 613 THR A N 1
ATOM 5022 C CA . THR A 1 613 ? -12.431 -0.202 -3.488 1.00 97.38 613 THR A CA 1
ATOM 5023 C C . THR A 1 613 ? -11.121 -0.786 -2.981 1.00 97.38 613 THR A C 1
ATOM 5025 O O . THR A 1 613 ? -10.235 -0.059 -2.522 1.00 97.38 613 THR A O 1
ATOM 5028 N N . LEU A 1 614 ? -10.976 -2.102 -3.072 1.00 97.19 614 LEU A N 1
ATOM 5029 C CA . LEU A 1 614 ? -9.775 -2.837 -2.700 1.00 97.19 614 LEU A CA 1
ATOM 5030 C C . LEU A 1 614 ? -9.014 -3.243 -3.965 1.00 97.19 614 LEU A C 1
ATOM 5032 O O . LEU A 1 614 ? -9.596 -3.778 -4.901 1.00 97.19 614 LEU A O 1
ATOM 5036 N N . SER A 1 615 ? -7.701 -3.029 -3.967 1.00 95.94 615 SER A N 1
ATOM 5037 C CA . SER A 1 615 ? -6.791 -3.563 -4.985 1.00 95.94 615 SER A CA 1
ATOM 5038 C C . SER A 1 615 ? -6.162 -4.865 -4.492 1.00 95.94 615 SER A C 1
ATOM 5040 O O . SER A 1 615 ? -5.745 -4.958 -3.332 1.00 95.94 615 SER A O 1
ATOM 5042 N N . LEU A 1 616 ? -6.104 -5.879 -5.355 1.00 94.25 616 LEU A N 1
ATOM 5043 C CA . LEU A 1 616 ? -5.656 -7.230 -5.014 1.00 94.25 616 LEU A CA 1
ATOM 5044 C C . LEU A 1 616 ? -4.927 -7.915 -6.176 1.00 94.25 616 LEU A C 1
ATOM 5046 O O . LEU A 1 616 ? -5.039 -7.495 -7.327 1.00 94.25 616 LEU A O 1
ATOM 5050 N N . SER A 1 617 ? -4.153 -8.955 -5.867 1.00 91.88 617 SER A N 1
ATOM 5051 C CA . SER A 1 617 ? -3.537 -9.839 -6.862 1.00 91.88 617 SER A CA 1
ATOM 5052 C C . SER A 1 617 ? -4.056 -11.260 -6.713 1.00 91.88 617 SER A C 1
ATOM 5054 O O . SER A 1 617 ? -4.118 -11.798 -5.606 1.00 91.88 617 SER A O 1
ATOM 5056 N N . ILE A 1 618 ? -4.393 -11.862 -7.853 1.00 90.25 618 ILE A N 1
ATOM 5057 C CA . ILE A 1 618 ? -4.704 -13.287 -7.975 1.00 90.25 618 ILE A CA 1
ATOM 5058 C C . ILE A 1 618 ? -3.449 -13.978 -8.495 1.00 90.25 618 ILE A C 1
ATOM 5060 O O . ILE A 1 618 ? -2.853 -13.536 -9.486 1.00 90.25 618 ILE A O 1
ATOM 5064 N N . SER A 1 619 ? -3.033 -15.014 -7.775 1.00 87.44 619 SER A N 1
ATOM 5065 C CA . SER A 1 619 ? -1.862 -15.848 -8.042 1.00 87.44 619 SER A CA 1
ATOM 5066 C C . SER A 1 619 ? -0.564 -15.070 -8.218 1.00 87.44 619 SER A C 1
ATOM 5068 O O . SER A 1 619 ? 0.344 -15.581 -8.853 1.00 87.44 619 SER A O 1
ATOM 5070 N N . ASP A 1 620 ? -0.460 -13.846 -7.678 1.00 84.50 620 ASP A N 1
ATOM 5071 C CA . ASP A 1 620 ? 0.666 -12.913 -7.867 1.00 84.50 620 ASP A CA 1
ATOM 5072 C C . ASP A 1 620 ? 1.064 -12.687 -9.333 1.00 84.50 620 ASP A C 1
ATOM 5074 O O . ASP A 1 620 ? 2.236 -12.552 -9.676 1.00 84.50 620 ASP A O 1
ATOM 5078 N N . PHE A 1 621 ? 0.075 -12.661 -10.216 1.00 82.06 621 PHE A N 1
ATOM 5079 C CA . PHE A 1 621 ? 0.282 -12.427 -11.647 1.00 82.06 621 PHE A CA 1
ATOM 5080 C C . PHE A 1 621 ? -0.627 -11.334 -12.207 1.00 82.06 621 PHE A C 1
ATOM 5082 O O . PHE A 1 621 ? -0.361 -10.769 -13.261 1.00 82.06 621 PHE A O 1
ATOM 5089 N N . THR A 1 622 ? -1.712 -11.026 -11.504 1.00 84.56 622 THR A N 1
ATOM 5090 C CA . THR A 1 622 ? -2.714 -10.078 -11.977 1.00 84.56 622 THR A CA 1
ATOM 5091 C C . THR A 1 622 ? -2.867 -8.907 -11.025 1.00 84.56 622 THR A C 1
ATOM 5093 O O . THR A 1 622 ? -2.486 -8.957 -9.852 1.00 84.56 622 THR A O 1
ATOM 5096 N N . VAL A 1 623 ? -3.484 -7.851 -11.540 1.00 88.69 623 VAL A N 1
ATOM 5097 C CA . VAL A 1 623 ? -3.907 -6.692 -10.770 1.00 88.69 623 VAL A CA 1
ATOM 5098 C C . VAL A 1 623 ? -5.411 -6.549 -10.949 1.00 88.69 623 VAL A C 1
ATOM 5100 O O . VAL A 1 623 ? -5.887 -6.270 -12.044 1.00 88.69 623 VAL A O 1
ATOM 5103 N N . HIS A 1 624 ? -6.152 -6.745 -9.868 1.00 92.06 624 HIS A N 1
ATOM 5104 C CA . HIS A 1 624 ? -7.604 -6.639 -9.845 1.00 92.06 624 HIS A CA 1
ATOM 5105 C C . HIS A 1 624 ? -8.046 -5.571 -8.853 1.00 92.06 624 HIS A C 1
ATOM 5107 O O . HIS A 1 624 ? -7.327 -5.233 -7.907 1.00 92.06 624 HIS A O 1
ATOM 5113 N N . LYS A 1 625 ? -9.266 -5.084 -9.059 1.00 93.69 625 LYS A N 1
ATOM 5114 C CA . LYS A 1 625 ? -10.021 -4.332 -8.068 1.00 93.69 625 LYS A CA 1
ATOM 5115 C C . LYS A 1 625 ? -11.308 -5.069 -7.715 1.00 93.69 625 LYS A C 1
ATOM 5117 O O . LYS A 1 625 ? -11.881 -5.754 -8.558 1.00 93.69 625 LYS A O 1
ATOM 5122 N N . ILE A 1 626 ? -11.773 -4.881 -6.492 1.00 95.62 626 ILE A N 1
ATOM 5123 C CA . ILE A 1 626 ? -13.106 -5.285 -6.050 1.00 95.62 626 ILE A CA 1
ATOM 5124 C C . ILE A 1 626 ? -13.711 -4.164 -5.217 1.00 95.62 626 ILE A C 1
ATOM 5126 O O . ILE A 1 626 ? -13.001 -3.476 -4.480 1.00 95.62 626 ILE A O 1
ATOM 5130 N N . ASP A 1 627 ? -15.016 -3.980 -5.351 1.00 97.12 627 ASP A N 1
ATOM 5131 C CA . ASP A 1 627 ? -15.768 -2.978 -4.613 1.00 97.12 627 ASP A CA 1
ATOM 5132 C C . ASP A 1 627 ? -16.570 -3.664 -3.499 1.00 97.12 627 ASP A C 1
ATOM 5134 O O . ASP A 1 627 ? -17.241 -4.672 -3.725 1.00 97.12 627 ASP A O 1
ATOM 5138 N N . VAL A 1 628 ? -16.472 -3.126 -2.285 1.00 97.69 628 VAL A N 1
ATOM 5139 C CA . VAL A 1 628 ? -17.095 -3.626 -1.056 1.00 97.69 628 VAL A CA 1
ATOM 5140 C C . VAL A 1 628 ? -18.024 -2.545 -0.515 1.00 97.69 628 VAL A C 1
ATOM 5142 O O . VAL A 1 628 ? -17.619 -1.392 -0.379 1.00 97.69 628 VAL A O 1
ATOM 5145 N N . LYS A 1 629 ? -19.262 -2.910 -0.190 1.00 97.31 629 LYS A N 1
ATOM 5146 C CA . LYS A 1 629 ? -20.305 -2.010 0.309 1.00 97.31 629 LYS A CA 1
ATOM 5147 C C . LYS A 1 629 ? -20.737 -2.395 1.722 1.00 97.31 629 LYS A C 1
ATOM 5149 O O . LYS A 1 629 ? -20.893 -3.579 2.019 1.00 97.31 629 LYS A O 1
ATOM 5154 N N . GLY A 1 630 ? -20.965 -1.397 2.576 1.00 96.38 630 GLY A N 1
ATOM 5155 C CA . GLY A 1 630 ? -21.563 -1.572 3.909 1.00 96.38 630 GLY A CA 1
ATOM 5156 C C . GLY A 1 630 ? -20.608 -2.055 5.008 1.00 96.38 630 GLY A C 1
ATOM 5157 O O . GLY A 1 630 ? -21.045 -2.292 6.136 1.00 96.38 630 GLY A O 1
ATOM 5158 N N . LEU A 1 631 ? -19.311 -2.201 4.715 1.00 97.50 631 LEU A N 1
ATOM 5159 C CA . LEU A 1 631 ? -18.330 -2.677 5.694 1.00 97.50 631 LEU A CA 1
ATOM 5160 C C . LEU A 1 631 ? -18.131 -1.658 6.824 1.00 97.50 631 LEU A C 1
ATOM 5162 O O . LEU A 1 631 ? -18.088 -2.037 7.996 1.00 97.50 631 LEU A O 1
ATOM 5166 N N . LEU A 1 632 ? -18.029 -0.364 6.498 1.00 97.00 632 LEU A N 1
ATOM 5167 C CA . LEU A 1 632 ? -17.906 0.680 7.515 1.00 97.00 632 LEU A CA 1
ATOM 5168 C C . LEU A 1 632 ? -19.200 0.776 8.322 1.00 97.00 632 LEU A C 1
ATOM 5170 O O . LEU A 1 632 ? -19.125 0.889 9.544 1.00 97.00 632 LEU A O 1
ATOM 5174 N N . SER A 1 633 ? -20.362 0.655 7.666 1.00 94.81 633 SER A N 1
ATOM 5175 C CA . SER A 1 633 ? -21.668 0.608 8.336 1.00 94.81 633 SER A CA 1
ATOM 5176 C C . SER A 1 633 ? -21.721 -0.449 9.425 1.00 94.81 633 SER A C 1
ATOM 5178 O O . SER A 1 633 ? -22.094 -0.170 10.565 1.00 94.81 633 SER A O 1
ATOM 5180 N N . GLN A 1 634 ? -21.295 -1.665 9.098 1.00 95.44 634 GLN A N 1
ATOM 5181 C CA . GLN A 1 634 ? -21.268 -2.760 10.053 1.00 95.44 634 GLN A CA 1
ATOM 5182 C C . GLN A 1 634 ? -20.301 -2.483 11.216 1.00 95.44 634 GLN A C 1
ATOM 5184 O O . GLN A 1 634 ? -20.653 -2.681 12.378 1.00 95.44 634 GLN A O 1
ATOM 5189 N N . ILE A 1 635 ? -19.105 -1.964 10.919 1.00 96.75 635 ILE A N 1
ATOM 5190 C CA . ILE A 1 635 ? -18.059 -1.702 11.917 1.00 96.75 635 ILE A CA 1
ATOM 5191 C C . ILE A 1 635 ? -18.427 -0.558 12.873 1.00 96.75 635 ILE A C 1
ATOM 5193 O O . ILE A 1 635 ? -18.166 -0.673 14.073 1.00 96.75 635 ILE A O 1
ATOM 5197 N N . LEU A 1 636 ? -19.050 0.525 12.391 1.00 94.50 636 LEU A N 1
ATOM 5198 C CA . LEU A 1 636 ? -19.470 1.646 13.247 1.00 94.50 636 LEU A CA 1
ATOM 5199 C C . LEU A 1 636 ? -20.499 1.235 14.306 1.00 94.50 636 LEU A C 1
ATOM 5201 O O . LEU A 1 636 ? -20.626 1.901 15.331 1.00 94.50 636 LEU A O 1
ATOM 5205 N N . ASN A 1 637 ? -21.197 0.120 14.092 1.00 93.25 637 ASN A N 1
ATOM 5206 C CA . ASN A 1 637 ? -22.174 -0.426 15.029 1.00 93.25 637 ASN A CA 1
ATOM 5207 C C . ASN A 1 637 ? -21.572 -1.412 16.050 1.00 93.25 637 ASN A C 1
ATOM 5209 O O . ASN A 1 637 ? -22.290 -1.980 16.879 1.00 93.25 637 ASN A O 1
ATOM 5213 N N . GLU A 1 638 ? -20.247 -1.597 16.060 1.00 93.56 638 GLU A N 1
ATOM 5214 C CA . GLU A 1 638 ? -19.566 -2.336 17.123 1.00 93.56 638 GLU A CA 1
ATOM 5215 C C . GLU A 1 638 ? -19.475 -1.500 18.407 1.00 93.56 638 GLU A C 1
ATOM 5217 O O . GLU A 1 638 ? -18.588 -0.662 18.581 1.00 93.56 638 GLU A O 1
ATOM 5222 N N . LYS A 1 639 ? -20.355 -1.803 19.370 1.00 90.06 639 LYS A N 1
ATOM 5223 C CA . LYS A 1 639 ? -20.465 -1.113 20.674 1.00 90.06 639 LYS A CA 1
ATOM 5224 C C . LYS A 1 639 ? -19.195 -1.148 21.533 1.00 90.06 639 LYS A C 1
ATOM 5226 O O . LYS A 1 639 ? -19.083 -0.397 22.495 1.00 90.06 639 LYS A O 1
ATOM 5231 N N . SER A 1 640 ? -18.244 -2.033 21.224 1.00 90.56 640 SER A N 1
ATOM 5232 C CA . SER A 1 640 ? -16.931 -2.047 21.883 1.00 90.56 640 SER A CA 1
ATOM 5233 C C . SER A 1 640 ? -15.946 -1.019 21.320 1.00 90.56 640 SER A C 1
ATOM 5235 O O . SER A 1 640 ? -14.897 -0.781 21.922 1.00 90.56 640 SER A O 1
ATOM 5237 N N . LEU A 1 641 ? -16.246 -0.446 20.154 1.00 93.00 641 LEU A N 1
ATOM 5238 C CA . LEU A 1 641 ? -15.373 0.465 19.417 1.00 93.00 641 LEU A CA 1
ATOM 5239 C C . LEU A 1 641 ? -15.896 1.903 19.451 1.00 93.00 641 LEU A C 1
ATOM 5241 O O . LEU A 1 641 ? -15.120 2.805 19.775 1.00 93.00 641 LEU A O 1
ATOM 5245 N N . PHE A 1 642 ? -17.187 2.084 19.166 1.00 93.56 642 PHE A N 1
ATOM 5246 C CA . PHE A 1 642 ? -17.828 3.379 18.929 1.00 93.56 642 PHE A CA 1
ATOM 5247 C C . PHE A 1 642 ? -19.008 3.618 19.873 1.00 93.56 642 PHE A C 1
ATOM 5249 O O . PHE A 1 642 ? -19.567 2.680 20.450 1.00 93.56 642 PHE A O 1
ATOM 5256 N N . TYR A 1 643 ? -19.395 4.884 20.016 1.00 91.56 643 TYR A N 1
ATOM 5257 C CA . TYR A 1 643 ? -20.656 5.246 20.652 1.00 91.56 643 TYR A CA 1
ATOM 5258 C C . TYR A 1 643 ? -21.844 4.854 19.774 1.00 91.56 643 TYR A C 1
ATOM 5260 O O . TYR A 1 643 ? -21.756 4.844 18.546 1.00 91.56 643 TYR A O 1
ATOM 5268 N N . SER A 1 644 ? -22.965 4.534 20.418 1.00 85.94 644 SER A N 1
ATOM 5269 C CA . SER A 1 644 ? -24.232 4.273 19.730 1.00 85.94 644 SER A CA 1
ATOM 5270 C C . SER A 1 644 ? -25.085 5.543 19.678 1.00 85.94 644 SER A C 1
ATOM 5272 O O . SER A 1 644 ? -25.003 6.333 20.620 1.00 85.94 644 SER A O 1
ATOM 5274 N N . PRO A 1 645 ? -25.956 5.718 18.666 1.00 84.69 645 PRO A N 1
ATOM 5275 C CA . PRO A 1 645 ? -26.792 6.917 18.554 1.00 84.69 645 PRO A CA 1
ATOM 5276 C C . PRO A 1 645 ? -27.643 7.195 19.805 1.00 84.69 645 PRO A C 1
ATOM 5278 O O . PRO A 1 645 ? -27.810 8.345 20.205 1.00 84.69 645 PRO A O 1
ATOM 5281 N N . SER A 1 646 ? -28.146 6.140 20.457 1.00 78.25 646 SER A N 1
ATOM 5282 C CA . SER A 1 646 ? -29.004 6.225 21.644 1.00 78.25 646 SER A CA 1
ATOM 5283 C C . SER A 1 646 ? -28.250 6.236 22.982 1.00 78.25 646 SER A C 1
ATOM 5285 O O . SER A 1 646 ? -28.870 6.450 24.027 1.00 78.25 646 SER A O 1
ATOM 5287 N N . SER A 1 647 ? -26.931 5.994 23.009 1.00 70.38 647 SER A N 1
ATOM 5288 C CA . SER A 1 647 ? -26.174 5.899 24.264 1.00 70.38 647 SER A CA 1
ATOM 5289 C C . SER A 1 647 ? -24.656 6.022 24.095 1.00 70.38 647 SER A C 1
ATOM 5291 O O . SER A 1 647 ? -24.033 5.255 23.354 1.00 70.38 647 SER A O 1
ATOM 5293 N N . ASN A 1 648 ? -24.046 6.877 24.922 1.00 69.00 648 ASN A N 1
ATOM 5294 C CA . ASN A 1 648 ? -22.592 6.983 25.102 1.00 69.00 648 ASN A CA 1
ATOM 5295 C C . ASN A 1 648 ? -22.111 6.118 26.280 1.00 69.00 648 ASN A C 1
ATOM 5297 O O . ASN A 1 648 ? -21.392 6.586 27.160 1.00 69.00 648 ASN A O 1
ATOM 5301 N N . ASN A 1 649 ? -22.569 4.866 26.377 1.00 70.75 649 ASN A N 1
ATOM 5302 C CA . ASN A 1 649 ? -22.212 4.010 27.509 1.00 70.75 649 ASN A CA 1
ATOM 5303 C C . ASN A 1 649 ? -20.743 3.558 27.437 1.00 70.75 649 ASN A C 1
ATOM 5305 O O . ASN A 1 649 ? -20.428 2.485 26.919 1.00 70.75 649 ASN A O 1
ATOM 5309 N N . GLU A 1 650 ? -19.853 4.359 28.024 1.00 73.19 650 GLU A N 1
ATOM 5310 C CA . GLU A 1 650 ? -18.403 4.134 28.052 1.00 73.19 650 GLU A CA 1
ATOM 5311 C C . GLU A 1 650 ? -18.001 2.765 28.623 1.00 73.19 650 GLU A C 1
ATOM 5313 O O . GLU A 1 650 ? -16.965 2.214 28.249 1.00 73.19 650 GLU A O 1
ATOM 5318 N N . LYS A 1 651 ? -18.840 2.145 29.469 1.00 72.75 651 LYS A N 1
ATOM 5319 C CA . LYS A 1 651 ? -18.556 0.823 30.057 1.00 72.75 651 LYS A CA 1
ATOM 5320 C C . LYS A 1 651 ? -18.399 -0.283 29.011 1.00 72.75 651 LYS A C 1
ATOM 5322 O O . LYS A 1 651 ? -17.769 -1.294 29.303 1.00 72.75 651 LYS A O 1
ATOM 5327 N N . LEU A 1 652 ? -18.971 -0.117 27.818 1.00 74.50 652 LEU A N 1
ATOM 5328 C CA . LEU A 1 652 ? -18.891 -1.107 26.741 1.00 74.50 652 LEU A CA 1
ATOM 5329 C C . LEU A 1 652 ? -17.593 -1.002 25.924 1.00 74.50 652 LEU A C 1
ATOM 5331 O O . LEU A 1 652 ? -17.218 -1.966 25.258 1.00 74.50 652 LEU A O 1
ATOM 5335 N N . LEU A 1 653 ? -16.875 0.124 26.007 1.00 79.06 653 LEU A N 1
ATOM 5336 C CA . LEU A 1 653 ? -15.736 0.439 25.139 1.00 79.06 653 LEU A CA 1
ATOM 5337 C C . LEU A 1 653 ? -14.446 -0.326 25.480 1.00 79.06 653 LEU A C 1
ATOM 5339 O O . LEU A 1 653 ? -13.469 -0.231 24.733 1.00 79.06 653 LEU A O 1
ATOM 5343 N N . ASN A 1 654 ? -14.419 -1.096 26.576 1.00 74.81 654 ASN A N 1
ATOM 5344 C CA . ASN A 1 654 ? -13.256 -1.879 27.026 1.00 74.81 654 ASN A CA 1
ATOM 5345 C C . ASN A 1 654 ? -11.938 -1.071 26.990 1.00 74.81 654 ASN A C 1
ATOM 5347 O O . ASN A 1 654 ? -10.921 -1.562 26.488 1.00 74.81 654 ASN A O 1
ATOM 5351 N N . GLN A 1 655 ? -11.984 0.187 27.443 1.00 80.00 655 GLN A N 1
ATOM 5352 C CA . GLN A 1 655 ? -10.828 1.087 27.491 1.00 80.00 655 GLN A CA 1
ATOM 5353 C C . GLN A 1 655 ? -9.932 0.768 28.699 1.00 80.00 655 GLN A C 1
ATOM 5355 O O . GLN A 1 655 ? -10.449 0.449 29.776 1.00 80.00 655 GLN A O 1
ATOM 5360 N N . PRO A 1 656 ? -8.597 0.868 28.564 1.00 80.62 656 PRO A N 1
ATOM 5361 C CA . PRO A 1 656 ? -7.702 0.832 29.714 1.00 80.62 656 PRO A CA 1
ATOM 5362 C C . PRO A 1 656 ? -7.996 1.997 30.664 1.00 80.62 656 PRO A C 1
ATOM 5364 O O . PRO A 1 656 ? -8.328 3.100 30.236 1.00 80.62 656 PRO A O 1
ATOM 5367 N N . THR A 1 657 ? -7.853 1.756 31.967 1.00 75.75 657 THR A N 1
ATOM 5368 C CA . THR A 1 657 ? -8.064 2.779 33.003 1.00 75.75 657 THR A CA 1
ATOM 5369 C C . THR A 1 657 ? -6.731 3.263 33.567 1.00 75.75 657 THR A C 1
ATOM 5371 O O . THR A 1 657 ? -5.714 2.585 33.443 1.00 75.75 657 THR A O 1
ATOM 5374 N N . THR A 1 658 ? -6.717 4.411 34.245 1.00 72.06 658 THR A N 1
ATOM 5375 C CA . THR A 1 658 ? -5.502 4.954 34.883 1.00 72.06 658 THR A CA 1
ATOM 5376 C C . THR A 1 658 ? -4.853 3.985 35.878 1.00 72.06 658 THR A C 1
ATOM 5378 O O . THR A 1 658 ? -3.628 3.940 35.967 1.00 72.06 658 THR A O 1
ATOM 5381 N N . LYS A 1 659 ? -5.652 3.148 36.558 1.00 66.56 659 LYS A N 1
ATOM 5382 C CA . LYS A 1 659 ? -5.179 2.126 37.515 1.00 66.56 659 LYS A CA 1
ATOM 5383 C C . LYS A 1 659 ? -4.225 1.109 36.879 1.00 66.56 659 LYS A C 1
ATOM 5385 O O . LYS A 1 659 ? -3.173 0.813 37.438 1.00 66.56 659 LYS A O 1
ATOM 5390 N N . VAL A 1 660 ? -4.553 0.683 35.661 1.00 66.94 660 VAL A N 1
ATOM 5391 C CA . VAL A 1 660 ? -3.777 -0.275 34.857 1.00 66.94 660 VAL A CA 1
ATOM 5392 C C . VAL A 1 660 ? -2.387 0.270 34.550 1.00 66.94 660 VAL A C 1
ATOM 5394 O O . VAL A 1 660 ? -1.413 -0.475 34.479 1.00 66.94 660 VAL A O 1
ATOM 5397 N N . VAL A 1 661 ? -2.286 1.582 34.338 1.00 67.44 661 VAL A N 1
ATOM 5398 C CA . VAL A 1 661 ? -1.011 2.221 34.019 1.00 67.44 661 VAL A CA 1
ATOM 5399 C C . VAL A 1 661 ? -0.133 2.364 35.258 1.00 67.44 661 VAL A C 1
ATOM 5401 O O . VAL A 1 661 ? 1.080 2.204 35.148 1.00 67.44 661 VAL A O 1
ATOM 5404 N N . SER A 1 662 ? -0.736 2.655 36.414 1.00 61.94 662 SER A N 1
ATOM 5405 C CA . SER A 1 662 ? -0.016 2.905 37.666 1.00 61.94 662 SER A CA 1
ATOM 5406 C C . SER A 1 662 ? 0.559 1.654 38.337 1.00 61.94 662 SER A C 1
ATOM 5408 O O . SER A 1 662 ? 1.542 1.778 39.058 1.00 61.94 662 SER A O 1
ATOM 5410 N N . ASP A 1 663 ? -0.020 0.470 38.114 1.00 57.38 663 ASP A N 1
ATOM 5411 C CA . ASP A 1 663 ? 0.465 -0.789 38.704 1.00 57.38 663 ASP A CA 1
ATOM 5412 C C . ASP A 1 663 ? 0.325 -1.962 37.709 1.00 57.38 663 ASP A C 1
ATOM 5414 O O . ASP A 1 663 ? -0.602 -2.775 37.807 1.00 57.38 663 ASP A O 1
ATOM 5418 N N . PRO A 1 664 ? 1.217 -2.036 36.700 1.00 54.06 664 PRO A N 1
ATOM 5419 C CA . PRO A 1 664 ? 1.117 -3.026 35.636 1.00 54.06 664 PRO A CA 1
ATOM 5420 C C . PRO A 1 664 ? 1.169 -4.464 36.165 1.00 54.06 664 PRO A C 1
ATOM 5422 O O . PRO A 1 664 ? 0.389 -5.290 35.717 1.00 54.06 664 PRO A O 1
ATOM 5425 N N . GLU A 1 665 ? 2.030 -4.787 37.134 1.00 50.72 665 GLU A N 1
ATOM 5426 C CA . GLU A 1 665 ? 2.207 -6.172 37.601 1.00 50.72 665 GLU A CA 1
ATOM 5427 C C . GLU A 1 665 ? 1.010 -6.702 38.409 1.00 50.72 665 GLU A C 1
ATOM 5429 O O . GLU A 1 665 ? 0.638 -7.868 38.249 1.00 50.72 665 GLU A O 1
ATOM 5434 N N . LYS A 1 666 ? 0.345 -5.866 39.226 1.00 47.97 666 LYS A N 1
ATOM 5435 C CA . LYS A 1 666 ? -0.874 -6.285 39.943 1.00 47.97 666 LYS A CA 1
ATOM 5436 C C . LYS A 1 666 ? -2.113 -6.321 39.056 1.00 47.97 666 LYS A C 1
ATOM 5438 O O . LYS A 1 666 ? -2.928 -7.224 39.243 1.00 47.97 666 LYS A O 1
ATOM 5443 N N . ASP A 1 667 ? -2.269 -5.406 38.098 1.00 50.56 667 ASP A N 1
ATOM 5444 C CA . ASP A 1 667 ? -3.476 -5.344 37.257 1.00 50.56 667 ASP A CA 1
ATOM 5445 C C . ASP A 1 667 ? -3.359 -6.113 35.925 1.00 50.56 667 ASP A C 1
ATOM 5447 O O . ASP A 1 667 ? -4.388 -6.548 35.416 1.00 50.56 667 ASP A O 1
ATOM 5451 N N . LEU A 1 668 ? -2.163 -6.425 35.397 1.00 48.16 668 LEU A N 1
ATOM 5452 C CA . LEU A 1 668 ? -2.026 -7.410 34.302 1.00 48.16 668 LEU A CA 1
ATOM 5453 C C . LEU A 1 668 ? -2.493 -8.810 34.736 1.00 48.16 668 LEU A C 1
ATOM 5455 O O . LEU A 1 668 ? -2.988 -9.570 33.903 1.00 48.16 668 LEU A O 1
ATOM 5459 N N . SER A 1 669 ? -2.409 -9.131 36.036 1.00 41.19 669 SER A N 1
ATOM 5460 C CA . SER A 1 669 ? -2.971 -10.368 36.602 1.00 41.19 669 SER A CA 1
ATOM 5461 C C . SER A 1 669 ? -4.511 -10.421 36.529 1.00 41.19 669 SER A C 1
ATOM 5463 O O . SER A 1 669 ? -5.097 -11.505 36.533 1.00 41.19 669 SER A O 1
ATOM 5465 N N . LYS A 1 670 ? -5.177 -9.266 36.366 1.00 48.88 670 LYS A N 1
ATOM 5466 C CA . LYS A 1 670 ? -6.583 -9.137 35.955 1.00 48.88 670 LYS A CA 1
ATOM 5467 C C . LYS A 1 670 ? -6.629 -8.748 34.479 1.00 48.88 670 LYS A C 1
ATOM 5469 O O . LYS A 1 670 ? -6.889 -7.603 34.130 1.00 48.88 670 LYS A O 1
ATOM 5474 N N . SER A 1 671 ? -6.352 -9.729 33.622 1.00 55.41 671 SER A N 1
ATOM 5475 C CA . SER A 1 671 ? -6.207 -9.597 32.168 1.00 55.41 671 SER A CA 1
ATOM 5476 C C . SER A 1 671 ? -7.147 -8.553 31.552 1.00 55.41 671 SER A C 1
ATOM 5478 O O . SER A 1 671 ? -8.364 -8.750 31.485 1.00 55.41 671 SER A O 1
ATOM 5480 N N . LEU A 1 672 ? -6.583 -7.451 31.071 1.00 74.06 672 LEU A N 1
ATOM 5481 C CA . LEU A 1 672 ? -7.331 -6.471 30.299 1.00 74.06 672 LEU A CA 1
ATOM 5482 C C . LEU A 1 672 ? -7.862 -7.155 29.034 1.00 74.06 672 LEU A C 1
ATOM 5484 O O . LEU A 1 672 ? -7.084 -7.698 28.248 1.00 74.06 672 LEU A O 1
ATOM 5488 N N . ASN A 1 673 ? -9.185 -7.184 28.864 1.00 81.50 673 ASN A N 1
ATOM 5489 C CA . ASN A 1 673 ? -9.800 -7.935 27.771 1.00 81.50 673 ASN A CA 1
ATOM 5490 C C . ASN A 1 673 ? -9.275 -7.459 26.410 1.00 81.50 673 ASN A C 1
ATOM 5492 O O . ASN A 1 673 ? -9.310 -6.264 26.094 1.00 81.50 673 ASN A O 1
ATOM 5496 N N . GLY A 1 674 ? -8.799 -8.413 25.610 1.00 83.06 674 GLY A N 1
ATOM 5497 C CA . GLY A 1 674 ? -8.306 -8.167 24.258 1.00 83.06 674 GLY A CA 1
ATOM 5498 C C . GLY A 1 674 ? -6.858 -7.699 24.139 1.00 83.06 674 GLY A C 1
ATOM 5499 O O . GLY A 1 674 ? -6.401 -7.466 23.025 1.00 83.06 674 GLY A O 1
ATOM 5500 N N . TYR A 1 675 ? -6.126 -7.586 25.249 1.00 89.25 675 TYR A N 1
ATOM 5501 C CA . TYR A 1 675 ? -4.679 -7.346 25.252 1.00 89.25 675 TYR A CA 1
ATOM 5502 C C . TYR A 1 675 ? -3.941 -8.682 25.389 1.00 89.25 675 TYR A C 1
ATOM 5504 O O . TYR A 1 675 ? -3.253 -8.947 26.369 1.00 89.25 675 TYR A O 1
ATOM 5512 N N . ASN A 1 676 ? -4.180 -9.566 24.424 1.00 90.62 676 ASN A N 1
ATOM 5513 C CA . ASN A 1 676 ? -3.618 -10.910 24.307 1.00 90.62 676 ASN A CA 1
ATOM 5514 C C . ASN A 1 676 ? -3.718 -11.361 22.833 1.00 90.62 676 ASN A C 1
ATOM 5516 O O . ASN A 1 676 ? -4.011 -10.549 21.957 1.00 90.62 676 ASN A O 1
ATOM 5520 N N . ASN A 1 677 ? -3.471 -12.643 22.551 1.00 93.00 677 ASN A N 1
ATOM 5521 C CA . ASN A 1 677 ? -3.567 -13.204 21.198 1.00 93.00 677 ASN A CA 1
ATOM 5522 C C . ASN A 1 677 ? -4.858 -14.001 20.939 1.00 93.00 677 ASN A C 1
ATOM 5524 O O . ASN A 1 677 ? -4.958 -14.621 19.887 1.00 93.00 677 ASN A O 1
ATOM 5528 N N . ASP A 1 678 ? -5.838 -14.012 21.848 1.00 95.19 678 ASP A N 1
ATOM 5529 C CA . ASP A 1 678 ? -6.985 -14.935 21.809 1.00 95.19 678 ASP A CA 1
ATOM 5530 C C . ASP A 1 678 ? -7.755 -14.883 20.480 1.00 95.19 678 ASP A C 1
ATOM 5532 O O . ASP A 1 678 ? -7.969 -15.905 19.828 1.00 95.19 678 ASP A O 1
ATOM 5536 N N . ASN A 1 679 ? -8.131 -13.687 20.026 1.00 96.06 679 ASN A N 1
ATOM 5537 C CA . ASN A 1 679 ? -8.818 -13.525 18.745 1.00 96.06 679 ASN A CA 1
ATOM 5538 C C . ASN A 1 679 ? -7.909 -13.810 17.538 1.00 96.06 679 ASN A C 1
ATOM 5540 O O . ASN A 1 679 ? -8.400 -14.303 16.527 1.00 96.06 679 ASN A O 1
ATOM 5544 N N . VAL A 1 680 ? -6.599 -13.562 17.646 1.00 96.12 680 VAL A N 1
ATOM 5545 C CA . VAL A 1 680 ? -5.614 -13.863 16.595 1.00 96.12 680 VAL A CA 1
ATOM 5546 C C . VAL A 1 680 ? -5.501 -15.369 16.367 1.00 96.12 680 VAL A C 1
ATOM 5548 O O . VAL A 1 680 ? -5.610 -15.813 15.225 1.00 96.12 680 VAL A O 1
ATOM 5551 N N . VAL A 1 681 ? -5.331 -16.170 17.427 1.00 96.25 681 VAL A N 1
ATOM 5552 C CA . VAL A 1 681 ? -5.286 -17.638 17.287 1.00 96.25 681 VAL A CA 1
ATOM 5553 C C . VAL A 1 681 ? -6.625 -18.199 16.814 1.00 96.25 681 VAL A C 1
ATOM 5555 O O . VAL A 1 681 ? -6.629 -19.073 15.955 1.00 96.25 681 VAL A O 1
ATOM 5558 N N . CYS A 1 682 ? -7.757 -17.663 17.280 1.00 97.38 682 CYS A N 1
ATOM 5559 C CA . CYS A 1 682 ? -9.071 -18.085 16.787 1.00 97.38 682 CYS A CA 1
ATOM 5560 C C . CYS A 1 682 ? -9.293 -17.765 15.300 1.00 97.38 682 CYS A C 1
ATOM 5562 O O . CYS A 1 682 ? -9.836 -18.591 14.567 1.00 97.38 682 CYS A O 1
ATOM 5564 N N . ALA A 1 683 ? -8.842 -16.601 14.830 1.00 97.81 683 ALA A N 1
ATOM 5565 C CA . ALA A 1 683 ? -8.899 -16.239 13.417 1.00 97.81 683 ALA A CA 1
ATOM 5566 C C . ALA A 1 683 ? -7.989 -17.108 12.541 1.00 97.81 683 ALA A C 1
ATOM 5568 O O . ALA A 1 683 ? -8.371 -17.465 11.423 1.00 97.81 683 ALA A O 1
ATOM 5569 N N . LEU A 1 684 ? -6.802 -17.466 13.038 1.00 96.88 684 LEU A N 1
ATOM 5570 C CA . LEU A 1 684 ? -5.899 -18.392 12.356 1.00 96.88 684 LEU A CA 1
ATOM 5571 C C . LEU A 1 684 ? -6.481 -19.804 12.297 1.00 96.88 684 LEU A C 1
ATOM 5573 O O . LEU A 1 684 ? -6.502 -20.386 11.222 1.00 96.88 684 LEU A O 1
ATOM 5577 N N . GLU A 1 685 ? -7.054 -20.301 13.389 1.00 96.19 685 GLU A N 1
ATOM 5578 C CA . GLU A 1 685 ? -7.770 -21.581 13.416 1.00 96.19 685 GLU A CA 1
ATOM 5579 C C . GLU A 1 685 ? -8.938 -21.596 12.414 1.00 96.19 685 GLU A C 1
ATOM 5581 O O . GLU A 1 685 ? -9.087 -22.527 11.624 1.00 96.19 685 GLU A O 1
ATOM 5586 N N . GLY A 1 686 ? -9.741 -20.527 12.374 1.00 96.56 686 GLY A N 1
ATOM 5587 C CA . GLY A 1 686 ? -10.787 -20.372 11.360 1.00 96.56 686 GLY A CA 1
ATOM 5588 C C . GLY A 1 686 ? -10.234 -20.320 9.930 1.00 96.56 686 GLY A C 1
ATOM 5589 O O . GLY A 1 686 ? -10.856 -20.842 9.009 1.00 96.56 686 GLY A O 1
ATOM 5590 N N . SER A 1 687 ? -9.053 -19.726 9.737 1.00 97.31 687 SER A N 1
ATOM 5591 C CA . SER A 1 687 ? -8.365 -19.670 8.440 1.00 97.31 687 SER A CA 1
ATOM 5592 C C . SER A 1 687 ? -7.851 -21.038 7.994 1.00 97.31 687 SER A C 1
ATOM 5594 O O . SER A 1 687 ? -7.988 -21.373 6.821 1.00 97.31 687 SER A O 1
ATOM 5596 N N . THR A 1 688 ? -7.320 -21.844 8.915 1.00 96.19 688 THR A N 1
ATOM 5597 C CA . THR A 1 688 ? -6.907 -23.228 8.649 1.00 96.19 688 THR A CA 1
ATOM 5598 C C . THR A 1 688 ? -8.101 -24.077 8.225 1.00 96.19 688 THR A C 1
ATOM 5600 O O . THR A 1 688 ? -8.038 -24.750 7.203 1.00 96.19 688 THR A O 1
ATOM 5603 N N . ARG A 1 689 ? -9.245 -23.963 8.913 1.00 95.25 689 ARG A N 1
ATOM 5604 C CA . ARG A 1 689 ? -10.474 -24.676 8.512 1.00 95.25 689 ARG A CA 1
ATOM 5605 C C . ARG A 1 689 ? -10.991 -24.246 7.143 1.00 95.25 689 ARG A C 1
ATOM 5607 O O . ARG A 1 689 ? -11.378 -25.095 6.347 1.00 95.25 689 ARG A O 1
ATOM 5614 N N . PHE A 1 690 ? -10.992 -22.939 6.863 1.00 95.25 690 PHE A N 1
ATOM 5615 C CA . PHE A 1 690 ? -11.338 -22.421 5.536 1.00 95.25 690 PHE A CA 1
ATOM 5616 C C . PHE A 1 690 ? -10.438 -23.041 4.462 1.00 95.25 690 PHE A C 1
ATOM 5618 O O . PHE A 1 690 ? -10.919 -23.503 3.438 1.00 95.25 690 PHE A O 1
ATOM 5625 N N . CYS A 1 691 ? -9.135 -23.072 4.717 1.00 94.69 691 CYS A N 1
ATOM 5626 C CA . CYS A 1 691 ? -8.128 -23.583 3.803 1.00 94.69 691 CYS A CA 1
ATOM 5627 C C . CYS A 1 691 ? -8.278 -25.087 3.519 1.00 94.69 691 CYS A C 1
ATOM 5629 O O . CYS A 1 691 ? -8.262 -25.498 2.361 1.00 94.69 691 CYS A O 1
ATOM 5631 N N . GLU A 1 692 ? -8.482 -25.900 4.559 1.00 94.19 692 GLU A N 1
ATOM 5632 C CA . GLU A 1 692 ? -8.755 -27.336 4.425 1.00 94.19 692 GLU A CA 1
ATOM 5633 C C . GLU A 1 692 ? -10.020 -27.602 3.606 1.00 94.19 692 GLU A C 1
ATOM 5635 O O . GLU A 1 692 ? -10.025 -28.476 2.741 1.00 94.19 692 GLU A O 1
ATOM 5640 N N . GLN A 1 693 ? -11.094 -26.854 3.877 1.00 92.81 693 GLN A N 1
ATOM 5641 C CA . GLN A 1 693 ? -12.356 -27.010 3.162 1.00 92.81 693 GLN A CA 1
ATOM 5642 C C . GLN A 1 693 ? -12.221 -26.578 1.699 1.00 92.81 693 GLN A C 1
ATOM 5644 O O . GLN A 1 693 ? -12.590 -27.335 0.808 1.00 92.81 693 GLN A O 1
ATOM 5649 N N . TYR A 1 694 ? -11.596 -25.423 1.460 1.00 90.50 694 TYR A N 1
ATOM 5650 C CA . TYR A 1 694 ? -11.304 -24.922 0.120 1.00 90.50 694 TYR A CA 1
ATOM 5651 C C . TYR A 1 694 ? -10.490 -25.935 -0.699 1.00 90.50 694 TYR A C 1
ATOM 5653 O O . TYR A 1 694 ? -10.819 -26.201 -1.848 1.00 90.50 694 TYR A O 1
ATOM 5661 N N . GLY A 1 695 ? -9.462 -26.550 -0.101 1.00 89.81 695 GLY A N 1
ATOM 5662 C CA . GLY A 1 695 ? -8.668 -27.588 -0.763 1.00 89.81 695 GLY A CA 1
ATOM 5663 C C . GLY A 1 695 ? -9.498 -28.797 -1.201 1.00 89.81 695 GLY A C 1
ATOM 5664 O O . GLY A 1 695 ? -9.402 -29.206 -2.354 1.00 89.81 695 GLY A O 1
ATOM 5665 N N . LYS A 1 696 ? -10.354 -29.324 -0.315 1.00 90.12 696 LYS A N 1
ATOM 5666 C CA . LYS A 1 696 ? -11.238 -30.465 -0.624 1.00 90.12 696 LYS A CA 1
ATOM 5667 C C . LYS A 1 696 ? -12.222 -30.154 -1.750 1.00 90.12 696 LYS A C 1
ATOM 5669 O O . LYS A 1 696 ? -12.505 -31.019 -2.577 1.00 90.12 696 LYS A O 1
ATOM 5674 N N . ASP A 1 697 ? -12.755 -28.935 -1.764 1.00 86.69 697 ASP A N 1
ATOM 5675 C CA . ASP A 1 697 ? -13.720 -28.511 -2.776 1.00 86.69 697 ASP A CA 1
ATOM 5676 C C . ASP A 1 697 ? -13.056 -28.386 -4.160 1.00 86.69 697 ASP A C 1
ATOM 5678 O O . ASP A 1 697 ? -13.612 -28.855 -5.154 1.00 86.69 697 ASP A O 1
ATOM 5682 N N . GLU A 1 698 ? -11.838 -27.837 -4.233 1.00 84.69 698 GLU A N 1
ATOM 5683 C CA . GLU A 1 698 ? -11.081 -27.740 -5.491 1.00 84.69 698 GLU A CA 1
ATOM 5684 C C . GLU A 1 698 ? -10.578 -29.103 -6.000 1.00 84.69 698 GLU A C 1
ATOM 5686 O O . GLU A 1 698 ? -10.613 -29.350 -7.205 1.00 84.69 698 GLU A O 1
ATOM 5691 N N . GLU A 1 699 ? -10.163 -30.016 -5.112 1.00 83.56 699 GLU A N 1
ATOM 5692 C CA . GLU A 1 699 ? -9.797 -31.393 -5.491 1.00 83.56 699 GLU A CA 1
ATOM 5693 C C . GLU A 1 699 ? -10.970 -32.123 -6.152 1.00 83.56 699 GLU A C 1
ATOM 5695 O O . GLU A 1 699 ? -10.817 -32.710 -7.224 1.00 83.56 699 GLU A O 1
ATOM 5700 N N . LYS A 1 700 ? -12.166 -32.015 -5.565 1.00 79.06 700 LYS A N 1
ATOM 5701 C CA . LYS A 1 700 ? -13.380 -32.617 -6.121 1.00 79.06 700 LYS A CA 1
ATOM 5702 C C . LYS A 1 700 ? -13.728 -32.047 -7.501 1.00 79.06 700 LYS A C 1
ATOM 5704 O O . LYS A 1 700 ? -14.042 -32.802 -8.418 1.00 79.06 700 LYS A O 1
ATOM 5709 N N . ASN A 1 701 ? -13.635 -30.725 -7.665 1.00 71.31 701 ASN A N 1
ATOM 5710 C CA . ASN A 1 701 ? -13.882 -30.071 -8.953 1.00 71.31 701 ASN A CA 1
ATOM 5711 C C . ASN A 1 701 ? -12.875 -30.512 -10.032 1.00 71.31 701 ASN A C 1
ATOM 5713 O O . ASN A 1 701 ? -13.230 -30.602 -11.207 1.00 71.31 701 ASN A O 1
ATOM 5717 N N . TYR A 1 702 ? -11.623 -30.789 -9.651 1.00 68.06 702 TYR A N 1
ATOM 5718 C CA . TYR A 1 702 ? -10.599 -31.286 -10.570 1.00 68.06 702 TYR A CA 1
ATOM 5719 C C . TYR A 1 702 ? -10.892 -32.717 -11.050 1.00 68.06 702 TYR A C 1
ATOM 5721 O O . TYR A 1 702 ? -10.746 -33.001 -12.240 1.00 68.06 702 TYR A O 1
ATOM 5729 N N . GLU A 1 703 ? -11.345 -33.605 -10.159 1.00 61.38 703 GLU A N 1
ATOM 5730 C CA . GLU A 1 703 ? -11.729 -34.979 -10.516 1.00 61.38 703 GLU A CA 1
ATOM 5731 C C . GLU A 1 703 ? -12.927 -35.008 -11.486 1.00 61.38 703 GLU A C 1
ATOM 5733 O O . GLU A 1 703 ? -12.876 -35.714 -12.499 1.00 61.38 703 GLU A O 1
ATOM 5738 N N . ASP A 1 704 ? -13.943 -34.167 -11.251 1.00 55.59 704 ASP A N 1
ATOM 5739 C CA . ASP A 1 704 ? -15.159 -34.061 -12.079 1.00 55.59 704 ASP A CA 1
ATOM 5740 C C . ASP A 1 704 ? -14.912 -33.437 -13.475 1.00 55.59 704 ASP A C 1
ATOM 5742 O O . ASP A 1 704 ? -15.681 -33.667 -14.412 1.00 55.59 704 ASP A O 1
ATOM 5746 N N . HIS A 1 705 ? -13.828 -32.672 -13.655 1.00 51.97 705 HIS A N 1
ATOM 5747 C CA . HIS A 1 705 ? -13.462 -32.009 -14.919 1.00 51.97 705 HIS A CA 1
ATOM 5748 C C . HIS A 1 705 ? -12.298 -32.673 -15.674 1.00 51.97 705 HIS A C 1
ATOM 5750 O O . HIS A 1 705 ? -11.805 -32.123 -16.660 1.00 51.97 705 HIS A O 1
ATOM 5756 N N . SER A 1 706 ? -11.879 -33.872 -15.257 1.00 48.00 706 SER A N 1
ATOM 5757 C CA . SER A 1 706 ? -10.792 -34.641 -15.887 1.00 48.00 706 SER A CA 1
ATOM 5758 C C . SER A 1 706 ? -11.139 -35.268 -17.253 1.00 48.00 706 SER A C 1
ATOM 5760 O O . SER A 1 706 ? -10.309 -35.945 -17.859 1.00 48.00 706 SER A O 1
ATOM 5762 N N . LEU A 1 707 ? -12.333 -35.003 -17.789 1.00 42.34 707 LEU A N 1
ATOM 5763 C CA . LEU A 1 707 ? -12.741 -35.367 -19.144 1.00 42.34 707 LEU A CA 1
ATOM 5764 C C . LEU A 1 707 ? -12.963 -34.076 -19.949 1.00 42.34 707 LEU A C 1
ATOM 5766 O O . LEU A 1 707 ? -13.810 -33.273 -19.571 1.00 42.34 707 LEU A O 1
ATOM 5770 N N . PHE A 1 708 ? -12.238 -33.936 -21.067 1.00 41.69 708 PHE A N 1
ATOM 5771 C CA . PHE A 1 708 ? -12.254 -32.848 -22.071 1.00 41.69 708 PHE A CA 1
ATOM 5772 C C . PHE A 1 708 ? -11.280 -31.663 -21.857 1.00 41.69 708 PHE A C 1
ATOM 5774 O O . PHE A 1 708 ? -11.627 -30.667 -21.222 1.00 41.69 708 PHE A O 1
ATOM 5781 N N . TYR A 1 709 ? -10.076 -31.733 -22.453 1.00 44.06 709 TYR A N 1
ATOM 5782 C CA . TYR A 1 709 ? -9.654 -30.954 -23.649 1.00 44.06 709 TYR A CA 1
ATOM 5783 C C . TYR A 1 709 ? -8.132 -31.060 -23.935 1.00 44.06 709 TYR A C 1
ATOM 5785 O O . TYR A 1 709 ? -7.322 -30.892 -23.025 1.00 44.06 709 TYR A O 1
ATOM 5793 N N . GLU A 1 710 ? -7.806 -31.295 -25.216 1.00 46.97 710 GLU A N 1
ATOM 5794 C CA . GLU A 1 710 ? -6.499 -31.251 -25.921 1.00 46.97 710 GLU A CA 1
ATOM 5795 C C . GLU A 1 710 ? -6.004 -29.790 -26.096 1.00 46.97 710 GLU A C 1
ATOM 5797 O O . GLU A 1 710 ? -6.812 -28.860 -26.077 1.00 46.97 710 GLU A O 1
ATOM 5802 N N . GLU A 1 711 ? -4.701 -29.474 -26.038 1.00 47.84 711 GLU A N 1
ATOM 5803 C CA . GLU A 1 711 ? -3.647 -29.677 -27.065 1.00 47.84 711 GLU A CA 1
ATOM 5804 C C . GLU A 1 711 ? -3.943 -28.998 -28.420 1.00 47.84 711 GLU A C 1
ATOM 5806 O O . GLU A 1 711 ? -4.112 -29.651 -29.435 1.00 47.84 711 GLU A O 1
ATOM 5811 N N . GLU A 1 712 ? -4.000 -27.660 -28.446 1.00 41.97 712 GLU A N 1
ATOM 5812 C CA . GLU A 1 712 ? -3.978 -26.902 -29.720 1.00 41.97 712 GLU A CA 1
ATOM 5813 C C . GLU A 1 712 ? -3.276 -25.527 -29.630 1.00 41.97 712 GLU A C 1
ATOM 5815 O O . GLU A 1 712 ? -3.238 -24.780 -30.601 1.00 41.97 712 GLU A O 1
ATOM 5820 N N . LEU A 1 713 ? -2.691 -25.168 -28.476 1.00 45.34 713 LEU A N 1
ATOM 5821 C CA . LEU A 1 713 ? -2.059 -23.852 -28.261 1.00 45.34 713 LEU A CA 1
ATOM 5822 C C . LEU A 1 713 ? -0.588 -23.913 -27.816 1.00 45.34 713 LEU A C 1
ATOM 5824 O O . LEU A 1 713 ? 0.119 -22.909 -27.899 1.00 45.34 713 LEU A O 1
ATOM 5828 N N . ASN A 1 714 ? -0.129 -25.076 -27.342 1.00 51.25 714 ASN A N 1
ATOM 5829 C CA . ASN A 1 714 ? 1.262 -25.253 -26.929 1.00 51.25 714 ASN A CA 1
ATOM 5830 C C . ASN A 1 714 ? 2.205 -25.234 -28.137 1.00 51.25 714 ASN A C 1
ATOM 5832 O O . ASN A 1 714 ? 3.271 -24.646 -28.032 1.00 51.25 714 ASN A O 1
ATOM 5836 N N . GLU A 1 715 ? 1.793 -25.761 -29.297 1.00 54.53 715 GLU A N 1
ATOM 5837 C CA . GLU A 1 715 ? 2.682 -25.866 -30.462 1.00 54.53 715 GLU A CA 1
ATOM 5838 C C . GLU A 1 715 ? 3.137 -24.497 -31.001 1.00 54.53 715 GLU A C 1
ATOM 5840 O O . GLU A 1 715 ? 4.326 -24.297 -31.235 1.00 54.53 715 GLU A O 1
ATOM 5845 N N . GLU A 1 716 ? 2.235 -23.520 -31.171 1.00 54.59 716 GLU A N 1
ATOM 5846 C CA . GLU A 1 716 ? 2.604 -22.218 -31.756 1.00 54.59 716 GLU A CA 1
ATOM 5847 C C . GLU A 1 716 ? 3.498 -21.398 -30.807 1.00 54.59 716 GLU A C 1
ATOM 5849 O O . GLU A 1 716 ? 4.532 -20.872 -31.227 1.00 54.59 716 GLU A O 1
ATOM 5854 N N . LEU A 1 717 ? 3.172 -21.365 -29.509 1.00 58.31 717 LEU A N 1
ATOM 5855 C CA . LEU A 1 717 ? 3.966 -20.665 -28.495 1.00 58.31 717 LEU A CA 1
ATOM 5856 C C . LEU A 1 717 ? 5.333 -21.333 -28.272 1.00 58.31 717 LEU A C 1
ATOM 5858 O O . LEU A 1 717 ? 6.339 -20.633 -28.156 1.00 58.31 717 LEU A O 1
ATOM 5862 N N . GLU A 1 718 ? 5.388 -22.668 -28.245 1.00 64.38 718 GLU A N 1
ATOM 5863 C CA . GLU A 1 718 ? 6.653 -23.408 -28.191 1.00 64.38 718 GLU A CA 1
ATOM 5864 C C . GLU A 1 718 ? 7.526 -23.071 -29.406 1.00 64.38 718 GLU A C 1
ATOM 5866 O O . GLU A 1 718 ? 8.704 -22.766 -29.231 1.00 64.38 718 GLU A O 1
ATOM 5871 N N . THR A 1 719 ? 6.951 -22.962 -30.613 1.00 73.50 719 THR A N 1
ATOM 5872 C CA . THR A 1 719 ? 7.739 -22.594 -31.803 1.00 73.50 719 THR A CA 1
ATOM 5873 C C . THR A 1 719 ? 8.319 -21.178 -31.751 1.00 73.50 719 THR A C 1
ATOM 5875 O O . THR A 1 719 ? 9.415 -20.950 -32.268 1.00 73.50 719 THR A O 1
ATOM 5878 N N . ASP A 1 720 ? 7.620 -20.205 -31.161 1.00 80.75 720 ASP A N 1
ATOM 5879 C CA . ASP A 1 720 ? 8.125 -18.832 -31.036 1.00 80.75 720 ASP A CA 1
ATOM 5880 C C . ASP A 1 720 ? 9.166 -18.696 -29.925 1.00 80.75 720 ASP A C 1
ATOM 5882 O O . ASP A 1 720 ? 10.137 -17.945 -30.074 1.00 80.75 720 ASP A O 1
ATOM 5886 N N . ILE A 1 721 ? 9.028 -19.472 -28.849 1.00 83.12 721 ILE A N 1
ATOM 5887 C CA . ILE A 1 721 ? 10.045 -19.530 -27.800 1.00 83.12 721 ILE A CA 1
ATOM 5888 C C . ILE A 1 721 ? 11.312 -20.208 -28.327 1.00 83.12 721 ILE A C 1
ATOM 5890 O O . ILE A 1 721 ? 12.396 -19.662 -28.131 1.00 83.12 721 ILE A O 1
ATOM 5894 N N . ASP A 1 722 ? 11.199 -21.293 -29.089 1.00 86.31 722 ASP A N 1
ATOM 5895 C CA . ASP A 1 722 ? 12.353 -21.941 -29.723 1.00 86.31 722 ASP A CA 1
ATOM 5896 C C . ASP A 1 722 ? 13.103 -20.978 -30.663 1.00 86.31 722 ASP A C 1
ATOM 5898 O O . ASP A 1 722 ? 14.338 -20.923 -30.676 1.00 86.31 722 ASP A O 1
ATOM 5902 N N . LYS A 1 723 ? 12.370 -20.162 -31.440 1.00 88.50 723 LYS A N 1
ATOM 5903 C CA . LYS A 1 723 ? 12.966 -19.107 -32.285 1.00 88.50 723 LYS A CA 1
ATOM 5904 C C . LYS A 1 723 ? 13.690 -18.054 -31.447 1.00 88.50 723 LYS A C 1
ATOM 5906 O O . LYS A 1 723 ? 14.787 -17.632 -31.824 1.00 88.50 723 LYS A O 1
ATOM 5911 N N . TYR A 1 724 ? 13.083 -17.622 -30.342 1.00 90.62 724 TYR A N 1
ATOM 5912 C CA . TYR A 1 724 ? 13.687 -16.680 -29.404 1.00 90.62 724 TYR A CA 1
ATOM 5913 C C . TYR A 1 724 ? 14.977 -17.241 -28.795 1.00 90.62 724 TYR A C 1
ATOM 5915 O O . TYR A 1 724 ? 16.016 -16.586 -28.884 1.00 90.62 724 TYR A O 1
ATOM 5923 N N . GLU A 1 725 ? 14.938 -18.454 -28.242 1.00 89.88 725 GLU A N 1
ATOM 5924 C CA . GLU A 1 725 ? 16.077 -19.093 -27.576 1.00 89.88 725 GLU A CA 1
ATOM 5925 C C . GLU A 1 725 ? 17.247 -19.282 -28.544 1.00 89.88 725 GLU A C 1
ATOM 5927 O O . GLU A 1 725 ? 18.378 -18.904 -28.233 1.00 89.88 725 GLU A O 1
ATOM 5932 N N . LYS A 1 726 ? 16.968 -19.743 -29.770 1.00 91.62 726 LYS A N 1
ATOM 5933 C CA . LYS A 1 726 ? 17.981 -19.871 -30.824 1.00 91.62 726 LYS A CA 1
ATOM 5934 C C . LYS A 1 726 ? 18.619 -18.530 -31.193 1.00 91.62 726 LYS A C 1
ATOM 5936 O O . LYS A 1 726 ? 19.829 -18.455 -31.397 1.00 91.62 726 LYS A O 1
ATOM 5941 N N . GLN A 1 727 ? 17.827 -17.464 -31.313 1.00 91.56 727 GLN A N 1
ATOM 5942 C CA . GLN A 1 727 ? 18.358 -16.141 -31.652 1.00 91.56 727 GLN A CA 1
ATOM 5943 C C . GLN A 1 727 ? 19.177 -15.541 -30.502 1.00 91.56 727 GLN A C 1
ATOM 5945 O O . GLN A 1 727 ? 20.186 -14.883 -30.754 1.00 91.56 727 GLN A O 1
ATOM 5950 N N . LEU A 1 728 ? 18.761 -15.776 -29.256 1.00 91.50 728 LEU A N 1
ATOM 5951 C CA . LEU A 1 728 ? 19.496 -15.350 -28.071 1.00 91.50 728 LEU A CA 1
ATOM 5952 C C . LEU A 1 728 ? 20.847 -16.071 -27.960 1.00 91.50 728 LEU A C 1
ATOM 5954 O O . LEU A 1 728 ? 21.857 -15.442 -27.648 1.00 91.50 728 LEU A O 1
ATOM 5958 N N . GLU A 1 729 ? 20.891 -17.370 -28.264 1.00 91.50 729 GLU A N 1
ATOM 5959 C CA . GLU A 1 729 ? 22.138 -18.137 -28.316 1.00 91.50 729 GLU A CA 1
ATOM 5960 C C . GLU A 1 729 ? 23.114 -17.554 -29.350 1.00 91.50 729 GLU A C 1
ATOM 5962 O O . GLU A 1 729 ? 24.277 -17.310 -29.027 1.00 91.50 729 GLU A O 1
ATOM 5967 N N . LEU A 1 730 ? 22.634 -17.246 -30.562 1.00 91.25 730 LEU A N 1
ATOM 5968 C CA . LEU A 1 730 ? 23.444 -16.606 -31.607 1.00 91.25 730 LEU A CA 1
ATOM 5969 C C . LEU A 1 730 ? 24.016 -15.255 -31.151 1.00 91.25 730 LEU A C 1
ATOM 5971 O O . LEU A 1 730 ? 25.211 -15.015 -31.317 1.00 91.25 730 LEU A O 1
ATOM 5975 N N . LEU A 1 731 ? 23.195 -14.410 -30.521 1.00 89.69 731 LEU A N 1
ATOM 5976 C CA . LEU A 1 731 ? 23.629 -13.111 -29.998 1.00 89.69 731 LEU A CA 1
ATOM 5977 C C . LEU A 1 731 ? 24.715 -13.257 -28.917 1.00 89.69 731 LEU A C 1
ATOM 5979 O O . LEU A 1 731 ? 25.693 -12.508 -28.891 1.00 89.69 731 LEU A O 1
ATOM 5983 N N . ASN A 1 732 ? 24.571 -14.244 -28.030 1.00 87.81 732 ASN A N 1
ATOM 5984 C CA . ASN A 1 732 ? 25.561 -14.526 -26.993 1.00 87.81 732 ASN A CA 1
ATOM 5985 C C . ASN A 1 732 ? 26.892 -15.018 -27.581 1.00 87.81 732 ASN A C 1
ATOM 5987 O O . ASN A 1 732 ? 27.955 -14.625 -27.095 1.0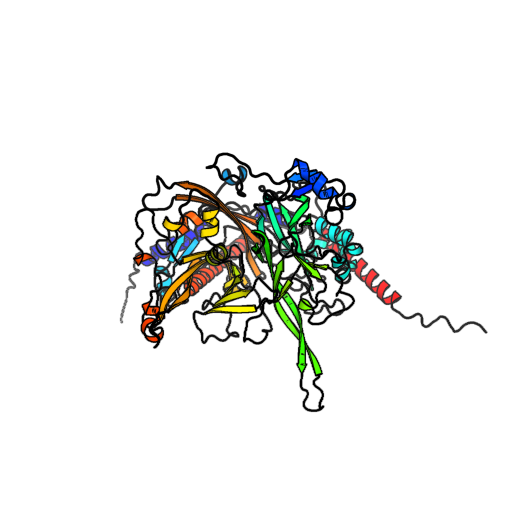0 87.81 732 ASN A O 1
ATOM 5991 N N . ILE A 1 733 ? 26.850 -15.831 -28.641 1.00 89.06 733 ILE A N 1
ATOM 5992 C CA . ILE A 1 733 ? 28.049 -16.269 -29.370 1.00 89.06 733 ILE A CA 1
ATOM 5993 C C . ILE A 1 733 ? 28.750 -15.068 -30.021 1.00 89.06 733 ILE A C 1
ATOM 5995 O O . ILE A 1 733 ? 29.965 -14.928 -29.878 1.00 89.06 733 ILE A O 1
ATOM 5999 N N . GLU A 1 734 ? 28.012 -14.175 -30.688 1.00 87.94 734 GLU A N 1
ATOM 6000 C CA . GLU A 1 734 ? 28.569 -12.967 -31.318 1.00 87.94 734 GLU A CA 1
ATOM 6001 C C . GLU A 1 734 ? 29.314 -12.086 -30.301 1.00 87.94 734 GLU A C 1
ATOM 6003 O O . GLU A 1 734 ? 30.476 -11.736 -30.519 1.00 87.94 734 GLU A O 1
ATOM 6008 N N . LYS A 1 735 ? 28.711 -11.833 -29.133 1.00 85.12 735 LYS A N 1
ATOM 6009 C CA . LYS A 1 735 ? 29.346 -11.072 -28.042 1.00 85.12 735 LYS A CA 1
ATOM 6010 C C . LYS A 1 735 ? 30.609 -11.734 -27.494 1.00 85.12 735 LYS A C 1
ATOM 6012 O O . LYS A 1 735 ? 31.573 -11.048 -27.151 1.00 85.12 735 LYS A O 1
ATOM 6017 N N . GLN A 1 736 ? 30.624 -13.063 -27.387 1.00 81.19 736 GLN A N 1
ATOM 6018 C CA . GLN A 1 736 ? 31.825 -13.788 -26.967 1.00 81.19 736 GLN A CA 1
ATOM 6019 C C . GLN A 1 736 ? 32.951 -13.636 -27.994 1.00 81.19 736 GLN A C 1
ATOM 6021 O O . GLN A 1 736 ? 34.097 -13.430 -27.600 1.00 81.19 736 GLN A O 1
ATOM 6026 N N . VAL A 1 737 ? 32.634 -13.687 -29.292 1.00 81.12 737 VAL A N 1
ATOM 6027 C CA . VAL A 1 737 ? 33.604 -13.518 -30.386 1.00 81.12 737 VAL A CA 1
ATOM 6028 C C . VAL A 1 737 ? 34.177 -12.097 -30.425 1.00 81.12 737 VAL A C 1
ATOM 6030 O O . VAL A 1 737 ? 35.384 -11.944 -30.614 1.00 81.12 737 VAL A O 1
ATOM 6033 N N . GLU A 1 738 ? 33.362 -11.065 -30.197 1.00 75.50 738 GLU A N 1
ATOM 6034 C CA . GLU A 1 738 ? 33.820 -9.666 -30.144 1.00 75.50 738 GLU A CA 1
ATOM 6035 C C . GLU A 1 738 ? 34.743 -9.373 -28.949 1.00 75.50 738 GLU A C 1
ATOM 6037 O O . GLU A 1 738 ? 35.667 -8.566 -29.062 1.00 75.50 738 GLU A O 1
ATOM 6042 N N . ASN A 1 739 ? 34.553 -10.074 -27.827 1.00 67.50 739 ASN A N 1
ATOM 6043 C CA . ASN A 1 739 ? 35.378 -9.933 -26.624 1.00 67.50 739 ASN A CA 1
ATOM 6044 C C . ASN A 1 739 ? 36.699 -10.731 -26.662 1.00 67.50 739 ASN A C 1
ATOM 6046 O O . ASN A 1 739 ? 37.499 -10.627 -25.727 1.00 67.50 739 ASN A O 1
ATOM 6050 N N . PHE A 1 740 ? 36.989 -11.494 -27.727 1.00 55.16 740 PHE A N 1
ATOM 6051 C CA . PHE A 1 740 ? 38.316 -12.093 -27.908 1.00 55.16 740 PHE A CA 1
ATOM 6052 C C . PHE A 1 740 ? 39.333 -11.016 -28.330 1.00 55.16 740 PHE A C 1
ATOM 6054 O O . PHE A 1 740 ? 39.208 -10.439 -29.414 1.00 55.16 740 PHE A O 1
ATOM 6061 N N . PRO A 1 741 ? 40.402 -10.755 -27.549 1.00 50.47 741 PRO A N 1
ATOM 6062 C CA . PRO A 1 741 ? 41.422 -9.799 -27.953 1.00 50.47 741 PRO A CA 1
ATOM 6063 C C . PRO A 1 741 ? 42.085 -10.282 -29.244 1.00 50.47 741 PRO A C 1
ATOM 6065 O O . PRO A 1 741 ? 42.605 -11.397 -29.319 1.00 50.47 741 PRO A O 1
ATOM 6068 N N . SER A 1 742 ? 42.096 -9.426 -30.266 1.00 47.41 742 SER A N 1
ATOM 6069 C CA . SER A 1 742 ? 42.719 -9.684 -31.563 1.00 47.41 742 SER A CA 1
ATOM 6070 C C . SER A 1 742 ? 44.253 -9.728 -31.465 1.00 47.41 742 SER A C 1
ATOM 6072 O O . SER A 1 742 ? 44.958 -8.892 -32.031 1.00 47.41 742 SER A O 1
ATOM 6074 N N . ASN A 1 743 ? 44.804 -10.726 -30.778 1.00 43.97 743 ASN A N 1
ATOM 6075 C CA . ASN A 1 743 ? 46.219 -11.077 -30.812 1.00 43.97 743 ASN A CA 1
ATOM 6076 C C . ASN A 1 743 ? 46.514 -11.892 -32.078 1.00 43.97 743 ASN A C 1
ATOM 6078 O O . ASN A 1 743 ? 46.866 -13.061 -31.996 1.00 43.97 743 ASN A O 1
ATOM 6082 N N . ASN A 1 744 ? 46.333 -11.302 -33.269 1.00 43.19 744 ASN A N 1
ATOM 6083 C CA . ASN A 1 744 ? 46.864 -11.880 -34.515 1.00 43.19 744 ASN A CA 1
ATOM 6084 C C . ASN A 1 744 ? 46.916 -10.909 -35.712 1.00 43.19 744 ASN A C 1
ATOM 6086 O O . ASN A 1 744 ? 46.625 -11.269 -36.850 1.00 43.19 744 ASN A O 1
ATOM 6090 N N . LYS A 1 745 ? 47.368 -9.668 -35.495 1.00 42.56 745 LYS A N 1
ATOM 6091 C CA . LYS A 1 745 ? 47.814 -8.786 -36.591 1.00 42.56 745 LYS A CA 1
ATOM 6092 C C . LYS A 1 745 ? 49.151 -8.118 -36.266 1.00 42.56 745 LYS A C 1
ATOM 6094 O O . LYS A 1 745 ? 49.216 -6.906 -36.138 1.00 42.56 745 LYS A O 1
ATOM 6099 N N . LYS A 1 746 ? 50.226 -8.908 -36.122 1.00 42.44 746 LYS A N 1
ATOM 6100 C CA . LYS A 1 746 ? 51.627 -8.435 -36.254 1.00 42.44 746 LYS A CA 1
ATOM 6101 C C . LYS A 1 746 ? 52.639 -9.588 -36.393 1.00 42.44 746 LYS A C 1
ATOM 6103 O O . LYS A 1 746 ? 53.625 -9.664 -35.679 1.00 42.44 746 LYS A O 1
ATOM 6108 N N . LYS A 1 747 ? 52.415 -10.500 -37.344 1.00 44.28 747 LYS A N 1
ATOM 6109 C CA . LYS A 1 747 ? 53.473 -11.362 -37.912 1.00 44.28 747 LYS A CA 1
ATOM 6110 C C . LYS A 1 747 ? 53.154 -11.642 -39.378 1.00 44.28 747 LYS A C 1
ATOM 6112 O O . LYS A 1 747 ? 52.661 -12.714 -39.702 1.00 44.28 747 LYS A O 1
ATOM 6117 N N . LYS A 1 748 ? 53.368 -10.646 -40.243 1.00 42.78 748 LYS A N 1
ATOM 6118 C CA . LYS A 1 748 ? 53.582 -10.804 -41.696 1.00 42.78 748 LYS A CA 1
ATOM 6119 C C . LYS A 1 748 ? 53.874 -9.440 -42.338 1.00 42.78 748 LYS A C 1
ATOM 6121 O O . LYS A 1 748 ? 53.009 -8.829 -42.947 1.00 42.78 748 LYS A O 1
ATOM 6126 N N . SER A 1 749 ? 55.115 -8.991 -42.222 1.00 40.09 749 SER A N 1
ATOM 6127 C CA . SER A 1 749 ? 55.834 -8.364 -43.333 1.00 40.09 749 SER A CA 1
ATOM 6128 C C . SER A 1 749 ? 57.324 -8.512 -43.048 1.00 40.09 749 SER A C 1
ATOM 6130 O O . SER A 1 749 ? 57.751 -8.321 -41.911 1.00 40.09 749 SER A O 1
ATOM 6132 N N . LYS A 1 750 ? 58.038 -8.978 -44.071 1.00 37.72 750 LYS A N 1
ATOM 6133 C CA . LYS A 1 750 ? 59.490 -9.141 -44.121 1.00 37.72 750 LYS A CA 1
ATOM 6134 C C . LYS A 1 750 ? 60.222 -7.831 -43.873 1.00 37.72 750 LYS A C 1
ATOM 6136 O O . LYS A 1 750 ? 59.620 -6.780 -44.189 1.00 37.72 750 LYS A O 1
#

Foldseek 3Di:
DDDDDDDDDDPVVVVVVVVVVVLLVVLAPDDDVVVVVVVLCCQLPVPPDDPPPVVPQADEFLAEEEFLPPPDDQVCVVVVLVVVCVQNVPVVSVNGHYHYDDDPPDDPAALPLALDDPCNVPADWDWHKFWKFFQLFDPVQPLVCSVVRIDIPGQKTWGDWFFLDDDPLVVLVVLLVCCVPPPLSVVVCLQPNVLSVLCSVLVPVSLFKFKFLKEWAQPSRRQKIKIWIKIFGHPVSDPVQTQEIWIKIWIAHSVSRTHANYKYWDWEPDDPPVDDDDDPPQDTDTHIDTPGGTAQADADDDSVDRPPAYADWALWAWDWWQDPNGDIFIKIKTKGKEKAWDWDDDPPDPDTDIDIDIAIFIKIWTSRYKDFFDCQRHNDGDPVGRRPIHTDMATADEPPDPGDRYAGQWAKDFDVVVCVVSVTGQWIKTQRADAQTWMWIAGPPDRHNYIYTQDGLDPPDDPPPDRAQWGHAAHWDKLVVQQVSGPPDDVCQKFPPQKIKTKGWIWGWAAPAFLAGIEIFTKIWMKMKHKAWAWDDDPDPDTDIDIGIDMFRRMITAGGPSSDDAFPLPSVHRLPCSYYYFDKGFSYWNGKHWRDWDLPPQAFFTDTWMKIKTWIDGSRRTIIIMIMICPSRSVSNQQLGIHTSNDPPVVSVLHDHNVCVVDVVVCVVVPSRRSHCNSVSNSHVSNRVSRNVVSVVSVVVCVVPVDDDDDDPCVSSVVSVVVSVVVVVVVVVVVVVVPPPPPPPDPDDD

Solvent-accessible surface area (backbone atoms only — not comparable to full-atom values): 41521 Å² total; per-residue (Å²): 134,89,79,92,82,85,81,82,80,62,71,71,60,59,56,56,52,49,56,57,52,47,56,60,57,66,60,64,78,80,74,67,64,65,59,57,51,50,53,45,48,51,68,68,38,66,71,77,62,58,89,74,68,72,64,76,64,56,44,84,44,57,30,38,37,34,34,48,84,45,94,64,56,78,88,49,45,65,59,53,35,68,76,37,49,89,52,41,42,62,75,84,55,66,74,44,49,80,39,62,33,76,77,59,88,48,66,104,84,46,82,61,76,53,72,80,42,76,64,65,76,69,50,74,65,41,82,45,74,42,56,30,19,36,17,84,58,76,48,83,73,40,72,90,44,37,71,84,36,51,45,74,46,68,69,23,25,34,37,76,75,42,72,67,82,73,60,62,68,61,52,50,52,50,49,61,71,35,25,86,75,37,72,65,45,41,72,53,30,84,73,44,53,72,60,48,56,47,25,59,73,49,57,48,44,72,56,32,42,46,48,19,47,24,12,23,37,63,38,65,52,59,60,28,34,43,31,38,27,34,41,34,37,10,95,82,48,38,90,92,56,41,44,41,30,39,47,35,38,38,37,19,39,62,83,70,35,40,38,36,60,23,28,40,52,39,65,30,80,71,74,83,62,96,80,72,86,84,85,69,95,78,74,83,36,62,37,67,45,67,24,59,37,76,56,49,66,68,57,30,80,54,79,94,64,54,82,97,41,53,31,34,62,34,82,52,30,44,47,78,46,33,37,93,87,64,50,74,44,61,35,37,38,28,24,34,40,32,41,36,74,40,84,40,84,57,102,83,57,105,58,82,42,78,41,85,43,71,33,25,40,36,34,42,32,30,81,58,31,59,35,65,29,46,35,92,36,40,52,51,82,48,86,91,40,46,84,40,79,22,32,27,69,33,58,55,42,56,66,101,52,80,88,61,60,72,42,73,53,61,25,44,35,64,60,63,69,58,20,67,76,64,70,20,52,58,51,42,33,27,43,68,23,63,62,65,45,25,30,34,40,27,41,67,55,88,78,61,20,46,21,43,78,70,42,55,74,54,84,83,64,59,91,83,53,83,52,63,50,45,47,25,34,16,40,37,48,36,51,68,66,48,53,63,74,42,90,88,60,68,57,80,66,37,45,52,86,58,53,49,47,31,40,35,29,32,22,38,51,43,70,76,35,41,54,20,55,26,35,32,26,26,19,49,35,29,40,38,37,42,54,43,71,35,77,46,81,59,104,54,103,65,73,48,78,48,78,47,69,45,72,32,63,42,32,26,26,21,59,49,65,82,71,58,87,78,42,12,48,46,76,94,46,37,84,45,39,50,43,49,45,33,36,37,43,42,24,8,58,26,44,63,46,70,80,49,71,44,72,89,78,26,57,74,43,64,45,44,47,31,44,33,35,37,18,23,16,52,40,68,53,33,35,32,38,34,45,37,32,22,56,61,30,54,57,55,55,35,55,52,72,24,34,37,68,73,44,79,63,66,85,51,38,72,68,85,53,61,66,49,72,77,39,48,80,73,38,56,76,57,65,58,56,28,72,68,51,39,31,58,54,38,15,48,53,45,25,51,54,50,36,42,50,52,20,55,53,52,53,53,54,50,65,77,53,72,71,83,84,84,93,82,63,60,66,65,56,51,53,35,47,52,53,38,54,55,51,50,53,53,53,53,50,52,54,54,61,70,69,51,80,81,88,79,86,85,88,85,78,136

Secondary structure (DSSP, 8-state):
----------HHHHHHHHHHHHHHHHTTS---HHHHHHHHHHHH-TTTS-TTSGGGS-EEEEEEEE-TT-SS-GGGHHHHHHH-TTTS-TTTTTSPEEEEPP---BTTTB--SSS--HHHHHS--EE--EEEEESSS--TT-GGGGGGSEEEE-S-EEPPPEE----HHHHHHHHHHHTTT-HHHHHHGGGTHHHHHHHHHTT-HHHHEEEEEEEEEEETTTTEEEEEEEEEE-TTS-TT---EEEEEEEEE-TT--BEEEEEEEEEES----SS--S-GGG--EEEEEEESEE--------SS--TT--BS-EEEEEEEEE-TTS-EEEEEEEEEEEEEEEEE--TTSS--EEEEEEEEEEEEEEEEEEEES-HHHHSS--TTTTT-EEEEEEE-EETTSPPPSB----EEE--HHHHHHHSS--EEEEEEETTTTEEEEEE-STT--EEEEEEES-TT--TTS---SEEEESPBEEHHHHHTT-SS--GGGTSPTTEEEEEEEEEEEEES-TTSSEEEEEEEEEEEEEEEEEEE--SSSS-EEEEEEEEEEEEEES---TTPPP--SSTTSTT-TTSSEEEEEEEEEEEEEEEEEESSS-SSS-EEEEEEEEEEEETTT--EEEEEESHHHHHHT-TTTS-BTTB--GGGS----HHHHH-HHHHHTS--TTSSSHHHHHHHHHHHHHHHHHHHHHHHHHHHT-S----SSHHHHHHHHHHHHHHHHHHHHHHHHHTS----SSS---

Radius of gyration: 28.26 Å; Cα contacts (8 Å, |Δi|>4): 1500; chains: 1; bounding box: 93×95×89 Å

Mean predicted aligned error: 10.46 Å